Protein 2AKZ (pdb70)

Solvent-accessible surface area: 26850 Å² total; per-residue (Å²): 73,5,103,95,6,109,1,20,28,1,2,1,0,35,0,20,0,4,0,3,0,4,0,71,6,96,93,28,74,30,82,1,4,0,14,5,12,40,7,62,6,113,78,22,10,66,50,28,53,19,51,69,109,81,56,7,78,9,85,1,0,74,103,0,10,86,50,0,25,81,54,0,4,61,28,1,67,95,42,48,40,39,1,16,62,3,94,114,0,0,65,68,1,37,101,68,1,59,51,120,72,6,59,104,6,0,2,7,0,0,0,0,0,0,2,0,0,0,38,0,0,4,26,67,114,149,43,53,26,10,62,2,0,0,88,58,6,66,40,84,80,6,3,0,0,0,0,0,0,1,0,0,0,0,1,44,6,15,7,0,93,0,1,0,4,3,0,4,0,0,0,6,18,10,116,31,0,79,35,0,0,56,5,0,0,9,0,7,31,19,0,84,30,18,0,98,127,115,64,24,48,62,0,10,6,10,4,18,2,0,0,2,3,0,66,11,63,84,7,43,29,0,0,65,2,0,63,66,0,2,61,147,26,61,31,86,96,79,1,27,0,1,1,0,0,3,0,16,41,0,74,80,102,46,72,0,3,32,25,36,43,17,120,110,60,85,102,62,22,38,53,16,98,100,0,8,57,48,0,65,50,5,38,170,63,28,51,4,36,4,0,2,1,0,4,4,15,67,33,18,80,16,0,29,115,10,22,87,79,30,71,23,0,0,1,0,4,1,0,0,0,0,26,37,100,27,0,67,109,0,32,84,74,152,0,3,31,0,0,0,1,12,7,11,0,11,0,0,0,10,27,0,10,84,0,0,64,38,0,66,132,64,69,20,5,2,3,0,3,2,6,4,0,8,1,35,19,33,2,12,0,5,0,0,0,0,2,20,2,0,0,0,2,0,0,0,0,5,1,1,0,0,0,0,2,0,0,31,0,14,24,3,20,77,93,18,38,121,90,29,90,27,1,8,130,39,15,88,73,10,106,75,28,151,93,82,5,108,96,6,103,1,19,18,0,1,0,0,34,0,15,0,4,0,3,0,3,0,78,14,96,114,30,74,29,78,1,5,1,15,5,11,43,6,61,6,112,82,24,11,64,51,28,49,18,52,71,131,145,30,5,83,10,90,1,1,80,105,0,16,74,41,0,34,70,48,0,4,59,28,0,57,98,48,44,45,34,3,23,40,3,105,84,0,1,61,50,0,47,100,64,6,62,52,125,66,4,46,123,9,0,2,7,0,0,0,0,0,0,3,0,0,0,38,0,0,4,27,50,128,102,40,49,25,5,91,2,0,4,107,60,3,64,34,114,56,21,19,0,0,0,0,0,0,1,0,0,0,0,2,43,6,15,8,1,78,0,1,0,4,2,0,4,0,0,0,6,13,10,104,31,0,62,22,0,0,48,0,0,0,7,0,7,32,23,0,80,30,26,0,68,129,124,63,30,54,58,0,8,5,10,4,19,2,0,0,2,3,0,84,11,70,73,9,43,28,0,0,74,4,0,73,52,0,4,90,88,25,60,26,82,122,79,2,29,0,1,1,0,0,3,0,17,41,0,74,82,134,44,93,0,3,35,29,37,43,16,125,110,62,81,103,59,29,35,52,15,110,89,0,8,56,48,0,65,82,6,41,204,81,31,46,4,35,4,0,2,0,0,3,4,14,69,35,18,79,17,0,28,132,10,20,86,84,31,66,18,1,0,1,0,3,1,0,0,0,0,29,20,121,28,0,65,112,0,37,104,64,135,0,4,38,0,0,0,0,11,5,11,0,10,0,0,0,23,25,0,12,93,0,0,71,45,0,60,110,66,69,22,7,1,4,0,4,2,6,4,0,6,1,34,21,35,2,12,0,6,0,0,0,0,1,20,1,0,0,0,2,0,0,0,0,5,1,1,0,0,0,0,2,0,0,32,0,9,25,4,15,66,110,12,42,121,74,36,47,38,11,7,129,60,13,86,71,24,110,119

InterPro domains:
  IPR000941 Enolase [MF_00318] (1-417)
  IPR000941 Enolase [PIRSF001400] (1-428)
  IPR000941 Enolase [PR00148] (35-49)
  IPR000941 Enolase [PR00148] (107-123)
  IPR000941 Enolase [PR00148] (164-177)
  IPR000941 Enolase [PR00148] (317-328)
  IPR000941 Enolase [PR00148] (340-354)
  IPR000941 Enolase [PR00148] (369-386)
  IPR000941 Enolase [PTHR11902] (1-430)
  IPR000941 Enolase [SFLDF00002] (3-417)
  IPR000941 Enolase [TIGR01060] (3-428)
  IPR000941 Enolase [cd03313] (5-416)
  IPR020809 Enolase, conserved site [PS00164] (340-353)
  IPR020810 Enolase, C-terminal TIM barrel domain [PF00113] (143-430)
  IPR020810 Enolase, C-terminal TIM barrel domain [SM01192] (142-431)
  IPR020811 Enolase, N-terminal [PF03952] (3-134)
  IPR020811 Enolase, N-terminal [SM01193] (3-134)
  IPR029017 Enolase-like, N-terminal [G3DSA:3.30.390.10] (1-126)
  IPR029017 Enolase-like, N-terminal [SSF54826] (3-138)
  IPR036849 Enolase-like, C-terminal domain superfamily [G3DSA:3.20.20.120] (128-434)

Radius of gyration: 25.84 Å; Cα contacts (8 Å, |Δi|>4): 2253; chains: 2; bounding box: 74×64×71 Å

Organism: Homo sapiens (NCBI:txid9606)

Structure (mmCIF, N/CA/C/O backbone):
data_2AKZ
#
_entry.id   2AKZ
#
_cell.length_a   109.007
_cell.length_b   118.515
_cell.length_c   67.189
_cell.angle_alpha   90.00
_cell.angle_beta   90.00
_cell.angle_gamma   90.00
#
_symmetry.space_group_name_H-M   'P 21 21 2'
#
loop_
_entity.id
_entity.type
_entity.pdbx_description
1 polymer 'Gamma enolase'
2 non-polymer 'MAGNESIUM ION'
3 non-polymer 'PHOSPHATE ION'
4 non-polymer 'FLUORIDE ION'
5 non-polymer 2-AMINO-2-HYDROXYMETHYL-PROPANE-1,3-DIOL
6 water water
#
loop_
_atom_site.group_PDB
_atom_site.id
_atom_site.type_symbol
_atom_site.label_atom_id
_atom_site.label_alt_id
_atom_site.label_comp_id
_atom_site.label_asym_id
_atom_site.label_entity_id
_atom_site.label_seq_id
_atom_site.pdbx_PDB_ins_code
_atom_site.Cartn_x
_atom_site.Cartn_y
_atom_site.Cartn_z
_atom_site.occupancy
_atom_site.B_iso_or_equiv
_atom_site.auth_seq_id
_atom_site.auth_comp_id
_atom_site.auth_asym_id
_atom_site.auth_atom_id
_atom_site.pdbx_PDB_model_num
ATOM 1 N N . SER A 1 1 ? 65.638 76.639 21.487 1.00 37.25 1 SER A N 1
ATOM 2 C CA . SER A 1 1 ? 66.848 76.061 20.995 1.00 31.76 1 SER A CA 1
ATOM 3 C C . SER A 1 1 ? 67.357 76.766 19.735 1.00 24.48 1 SER A C 1
ATOM 4 O O . SER A 1 1 ? 66.774 77.620 19.090 1.00 25.53 1 SER A O 1
ATOM 7 N N . ILE A 1 2 ? 68.520 76.278 19.372 1.00 18.67 2 ILE A N 1
ATOM 8 C CA . ILE A 1 2 ? 69.186 76.798 18.201 1.00 14.72 2 ILE A CA 1
ATOM 9 C C . ILE A 1 2 ? 68.670 76.089 16.958 1.00 16.22 2 ILE A C 1
ATOM 10 O O . ILE A 1 2 ? 68.602 74.866 16.888 1.00 16.96 2 ILE A O 1
ATOM 15 N N . GLU A 1 3 ? 68.291 76.893 15.975 1.00 15.24 3 GLU A N 1
ATOM 16 C CA . GLU A 1 3 ? 67.735 76.331 14.769 1.00 15.09 3 GLU A CA 1
ATOM 17 C C . GLU A 1 3 ? 68.771 76.173 13.666 1.00 15.82 3 GLU A C 1
ATOM 18 O O . GLU A 1 3 ? 68.676 75.265 12.857 1.00 15.78 3 GLU A O 1
ATOM 24 N N . LYS A 1 4 ? 69.725 77.074 13.621 1.00 13.04 4 LYS A N 1
ATOM 25 C CA . LYS A 1 4 ? 70.732 77.084 12.583 1.00 14.06 4 LYS A CA 1
ATOM 26 C C . LYS A 1 4 ? 71.861 77.990 13.031 1.00 13.29 4 LYS A C 1
ATOM 27 O O . LYS A 1 4 ? 71.641 78.985 13.726 1.00 12.41 4 LYS A O 1
ATOM 32 N N . ILE A 1 5 ? 73.045 77.581 12.633 1.00 11.89 5 ILE A N 1
ATOM 33 C CA . ILE A 1 5 ? 74.212 78.443 12.836 1.00 13.05 5 ILE A CA 1
ATOM 34 C C . ILE A 1 5 ? 74.968 78.529 11.548 1.00 11.89 5 ILE A C 1
ATOM 35 O O . ILE A 1 5 ? 75.181 77.531 10.871 1.00 15.99 5 ILE A O 1
ATOM 40 N N . TRP A 1 6 ? 75.362 79.735 11.190 1.00 12.41 6 TRP A N 1
ATOM 41 C CA . TRP A 1 6 ? 76.130 79.831 9.966 1.00 12.08 6 TRP A CA 1
ATOM 42 C C . TRP A 1 6 ? 77.205 80.904 10.168 1.00 10.69 6 TRP A C 1
ATOM 43 O O . TRP A 1 6 ? 76.847 82.040 10.475 1.00 12.53 6 TRP A O 1
ATOM 54 N N . ALA A 1 7 ? 78.424 80.468 9.968 1.00 10.70 7 ALA A N 1
ATOM 55 C CA . ALA A 1 7 ? 79.569 81.338 10.108 1.00 10.33 7 ALA A CA 1
ATOM 56 C C . ALA A 1 7 ? 80.110 81.710 8.743 1.00 9.21 7 ALA A C 1
ATOM 57 O O . ALA A 1 7 ? 79.979 80.981 7.802 1.00 10.57 7 ALA A O 1
ATOM 59 N N . ARG A 1 8 ? 80.739 82.864 8.718 1.00 10.27 8 ARG A N 1
ATOM 60 C CA . ARG A 1 8 ? 81.371 83.346 7.512 1.00 10.44 8 ARG A CA 1
ATOM 61 C C . ARG A 1 8 ? 82.642 84.063 7.896 1.00 9.26 8 ARG A C 1
ATOM 62 O O . ARG A 1 8 ? 82.874 84.465 9.034 1.00 10.76 8 ARG A O 1
ATOM 70 N N . GLU A 1 9 ? 83.435 84.360 6.912 1.00 11.30 9 GLU A N 1
ATOM 71 C CA . GLU A 1 9 ? 84.593 85.218 6.984 1.00 10.05 9 GLU A CA 1
ATOM 72 C C . GLU A 1 9 ? 84.153 86.644 6.672 1.00 12.36 9 GLU A C 1
ATOM 73 O O . GLU A 1 9 ? 83.498 86.873 5.673 1.00 17.13 9 GLU A O 1
ATOM 79 N N . ILE A 1 10 ? 84.468 87.564 7.536 1.00 11.41 10 ILE A N 1
ATOM 80 C CA . ILE A 1 10 ? 84.315 88.999 7.292 1.00 10.73 10 ILE A CA 1
ATOM 81 C C . ILE A 1 10 ? 85.698 89.593 7.431 1.00 8.87 10 ILE A C 1
ATOM 82 O O . ILE A 1 10 ? 86.659 88.931 7.801 1.00 11.79 10 ILE A O 1
ATOM 88 N N . LEU A 1 11 ? 85.792 90.899 7.161 1.00 9.69 11 LEU A N 1
ATOM 89 C CA . LEU A 1 11 ? 87.060 91.557 7.406 1.00 7.89 11 LEU A CA 1
ATOM 90 C C . LEU A 1 11 ? 86.969 92.430 8.674 1.00 7.83 11 LEU A C 1
ATOM 91 O O . LEU A 1 11 ? 85.985 93.105 8.902 1.00 8.89 11 LEU A O 1
ATOM 96 N N . ASP A 1 12 ? 88.060 92.351 9.415 1.00 8.48 12 ASP A N 1
ATOM 97 C CA . ASP A 1 12 ? 88.246 93.172 10.627 1.00 9.18 12 ASP A CA 1
ATOM 98 C C . ASP A 1 12 ? 88.762 94.556 10.251 1.00 9.61 12 ASP A C 1
ATOM 99 O O . ASP A 1 12 ? 88.962 94.872 9.074 1.00 9.61 12 ASP A O 1
ATOM 104 N N . SER A 1 13 ? 89.000 95.326 11.286 1.00 8.72 13 SER A N 1
ATOM 105 C CA . SER A 1 13 ? 89.322 96.736 11.062 1.00 7.80 13 SER A CA 1
ATOM 106 C C . SER A 1 13 ? 90.680 96.987 10.437 1.00 8.25 13 SER A C 1
ATOM 107 O O . SER A 1 13 ? 90.971 98.138 10.123 1.00 10.02 13 SER A O 1
ATOM 110 N N . ARG A 1 14 ? 91.506 95.963 10.317 1.00 10.10 14 ARG A N 1
ATOM 111 C CA . ARG A 1 14 ? 92.796 96.090 9.671 1.00 12.82 14 ARG A CA 1
ATOM 112 C C . ARG A 1 14 ? 92.787 95.463 8.283 1.00 12.57 14 ARG A C 1
ATOM 113 O O . ARG A 1 14 ? 93.814 95.405 7.649 1.00 14.15 14 ARG A O 1
ATOM 121 N N . GLY A 1 15 ? 91.640 94.954 7.905 1.00 11.76 15 GLY A N 1
ATOM 122 C CA . GLY A 1 15 ? 91.545 94.297 6.624 1.00 11.67 15 GLY A CA 1
ATOM 123 C C . GLY A 1 15 ? 91.920 92.857 6.605 1.00 10.72 15 GLY A C 1
ATOM 124 O O . GLY A 1 15 ? 92.175 92.266 5.546 1.00 13.39 15 GLY A O 1
ATOM 125 N N . ASN A 1 16 ? 91.924 92.210 7.750 1.00 10.54 16 ASN A N 1
ATOM 126 C CA . ASN A 1 16 ? 92.213 90.789 7.854 1.00 10.28 16 ASN A CA 1
ATOM 127 C C . ASN A 1 16 ? 90.953 89.999 8.107 1.00 9.96 16 ASN A C 1
ATOM 128 O O . ASN A 1 16 ? 90.069 90.443 8.804 1.00 10.67 16 ASN A O 1
ATOM 133 N N . PRO A 1 17 ? 90.867 88.774 7.575 1.00 9.41 17 PRO A N 1
ATOM 134 C CA . PRO A 1 17 ? 89.681 87.972 7.835 1.00 10.46 17 PRO A CA 1
ATOM 135 C C . PRO A 1 17 ? 89.483 87.702 9.326 1.00 8.86 17 PRO A C 1
ATOM 136 O O . PRO A 1 17 ? 90.403 87.586 10.104 1.00 10.61 17 PRO A O 1
ATOM 140 N N . THR A 1 18 ? 88.220 87.593 9.661 1.00 9.37 18 THR A N 1
ATOM 141 C CA . THR A 1 18 ? 87.862 87.110 10.999 1.00 8.50 18 THR A CA 1
ATOM 142 C C . THR A 1 18 ? 86.516 86.412 10.870 1.00 8.58 18 THR A C 1
ATOM 143 O O . THR A 1 18 ? 85.916 86.425 9.822 1.00 10.11 18 THR A O 1
ATOM 147 N N . VAL A 1 19 ? 86.164 85.752 11.977 1.00 8.51 19 VAL A N 1
ATOM 148 C CA . VAL A 1 19 ? 84.967 84.967 12.055 1.00 9.59 19 VAL A CA 1
ATOM 149 C C . VAL A 1 19 ? 83.777 85.839 12.424 1.00 8.27 19 VAL A C 1
ATOM 150 O O . VAL A 1 19 ? 83.801 86.597 13.355 1.00 9.96 19 VAL A O 1
ATOM 154 N N . GLU A 1 20 ? 82.687 85.665 11.712 1.00 9.40 20 GLU A N 1
ATOM 155 C CA . GLU A 1 20 ? 81.365 86.142 12.090 1.00 9.90 20 GLU A CA 1
ATOM 156 C C . GLU A 1 20 ? 80.407 84.974 12.120 1.00 8.86 20 GLU A C 1
ATOM 157 O O . GLU A 1 20 ? 80.421 84.116 11.256 1.00 11.06 20 GLU A O 1
ATOM 163 N N . VAL A 1 21 ? 79.549 84.937 13.115 1.00 9.87 21 VAL A N 1
ATOM 164 C CA . VAL A 1 21 ? 78.591 83.876 13.261 1.00 10.25 21 VAL A CA 1
ATOM 165 C C . VAL A 1 21 ? 77.175 84.438 13.278 1.00 9.30 21 VAL A C 1
ATOM 166 O O . VAL A 1 21 ? 76.898 85.371 14.020 1.00 12.07 21 VAL A O 1
ATOM 170 N N . ASP A 1 22 ? 76.302 83.854 12.474 1.00 10.79 22 ASP A N 1
ATOM 171 C CA . ASP A 1 22 ? 74.888 84.048 12.498 1.00 11.27 22 ASP A CA 1
ATOM 172 C C . ASP A 1 22 ? 74.268 82.844 13.231 1.00 11.00 22 ASP A C 1
ATOM 173 O O . ASP A 1 22 ? 74.532 81.696 12.919 1.00 13.02 22 ASP A O 1
ATOM 178 N N . LEU A 1 23 ? 73.477 83.127 14.235 1.00 11.84 23 LEU A N 1
ATOM 179 C CA . LEU A 1 23 ? 72.810 82.075 14.964 1.00 12.11 23 LEU A CA 1
ATOM 180 C C . LEU A 1 23 ? 71.316 82.376 14.887 1.00 11.95 23 LEU A C 1
ATOM 181 O O . LEU A 1 23 ? 70.895 83.479 15.184 1.00 13.66 23 LEU A O 1
ATOM 186 N N . TYR A 1 24 ? 70.531 81.377 14.530 1.00 13.19 24 TYR A N 1
ATOM 187 C CA . TYR A 1 24 ? 69.121 81.547 14.407 1.00 14.01 24 TYR A CA 1
ATOM 188 C C . TYR A 1 24 ? 68.372 80.792 15.525 1.00 13.43 24 TYR A C 1
ATOM 189 O O . TYR A 1 24 ? 68.669 79.629 15.776 1.00 16.29 24 TYR A O 1
ATOM 198 N N . THR A 1 25 ? 67.432 81.503 16.122 1.00 14.54 25 THR A N 1
ATOM 199 C CA . THR A 1 25 ? 66.436 80.898 16.952 1.00 16.37 25 THR A CA 1
ATOM 200 C C . THR A 1 25 ? 65.074 81.386 16.473 1.00 17.11 25 THR A C 1
ATOM 201 O O . THR A 1 25 ? 64.879 82.137 15.513 1.00 19.55 25 THR A O 1
ATOM 205 N N . ALA A 1 26 ? 64.071 80.896 17.189 1.00 19.53 26 ALA A N 1
ATOM 206 C CA . ALA A 1 26 ? 62.750 81.383 16.784 1.00 22.15 26 ALA A CA 1
ATOM 207 C C . ALA A 1 26 ? 62.590 82.881 16.942 1.00 24.87 26 ALA A C 1
ATOM 208 O O . ALA A 1 26 ? 61.659 83.409 16.340 1.00 29.55 26 ALA A O 1
ATOM 210 N N . LYS A 1 27 ? 63.424 83.555 17.715 1.00 20.25 27 LYS A N 1
ATOM 211 C CA . LYS A 1 27 ? 63.383 85.000 17.909 1.00 22.67 27 LYS A CA 1
ATOM 212 C C . LYS A 1 27 ? 64.088 85.789 16.831 1.00 23.70 27 LYS A C 1
ATOM 213 O O . LYS A 1 27 ? 63.994 87.011 16.728 1.00 30.54 27 LYS A O 1
ATOM 219 N N . GLY A 1 28 ? 64.836 85.074 16.012 1.00 21.24 28 GLY A N 1
ATOM 220 C CA . GLY A 1 28 ? 65.492 85.671 14.873 1.00 21.45 28 GLY A CA 1
ATOM 221 C C . GLY A 1 28 ? 66.938 85.281 14.709 1.00 15.69 28 GLY A C 1
ATOM 222 O O . GLY A 1 28 ? 67.398 84.242 15.117 1.00 17.65 28 GLY A O 1
ATOM 223 N N . LEU A 1 29 ? 67.611 86.187 14.055 1.00 16.49 29 LEU A N 1
ATOM 224 C CA . LEU A 1 29 ? 69.015 86.105 13.733 1.00 13.82 29 LEU A CA 1
ATOM 225 C C . LEU A 1 29 ? 69.856 86.957 14.694 1.00 14.09 29 LEU A C 1
ATOM 226 O O . LEU A 1 29 ? 69.595 88.145 14.844 1.00 19.48 29 LEU A O 1
ATOM 231 N N . PHE A 1 30 ? 70.868 86.254 15.223 1.00 13.39 30 PHE A N 1
ATOM 232 C CA . PHE A 1 30 ? 71.803 86.900 16.146 1.00 11.97 30 PHE A CA 1
ATOM 233 C C . PHE A 1 30 ? 73.198 86.768 15.568 1.00 12.15 30 PHE A C 1
ATOM 234 O O . PHE A 1 30 ? 73.616 85.702 15.191 1.00 18.45 30 PHE A O 1
ATOM 242 N N . ARG A 1 31 ? 73.917 87.855 15.483 1.00 10.88 31 ARG A N 1
ATOM 243 C CA . ARG A 1 31 ? 75.176 87.903 14.779 1.00 9.70 31 ARG A CA 1
ATOM 244 C C . ARG A 1 31 ? 76.259 88.467 15.677 1.00 9.67 31 ARG A C 1
ATOM 245 O O . ARG A 1 31 ? 76.123 89.456 16.361 1.00 12.73 31 ARG A O 1
ATOM 253 N N . ALA A 1 32 ? 77.417 87.797 15.576 1.00 10.86 32 ALA A N 1
ATOM 254 C CA . ALA A 1 32 ? 78.568 88.253 16.357 1.00 10.83 32 ALA A CA 1
ATOM 255 C C . ALA A 1 32 ? 79.865 88.047 15.590 1.00 10.76 32 ALA A C 1
ATOM 256 O O . ALA A 1 32 ? 79.884 87.176 14.716 1.00 11.27 32 ALA A O 1
ATOM 258 N N . ALA A 1 33 ? 80.894 88.817 15.900 1.00 10.59 33 ALA A N 1
ATOM 259 C CA . ALA A 1 33 ? 82.135 88.672 15.166 1.00 10.43 33 ALA A CA 1
ATOM 260 C C . ALA A 1 33 ? 83.246 88.696 16.196 1.00 9.71 33 ALA A C 1
ATOM 261 O O . ALA A 1 33 ? 83.098 89.202 17.303 1.00 12.68 33 ALA A O 1
ATOM 263 N N . VAL A 1 34 ? 84.363 88.128 15.813 1.00 10.74 34 VAL A N 1
ATOM 264 C CA . VAL A 1 34 ? 85.479 87.890 16.712 1.00 10.15 34 VAL A CA 1
ATOM 265 C C . VAL A 1 34 ? 86.611 88.827 16.388 1.00 8.56 34 VAL A C 1
ATOM 266 O O . VAL A 1 34 ? 86.986 88.992 15.225 1.00 10.93 34 VAL A O 1
ATOM 270 N N . PRO A 1 35 ? 87.167 89.484 17.393 1.00 10.08 35 PRO A N 1
ATOM 271 C CA . PRO A 1 35 ? 88.284 90.368 17.134 1.00 10.73 35 PRO A CA 1
ATOM 272 C C . PRO A 1 35 ? 89.596 89.600 17.091 1.00 10.67 35 PRO A C 1
ATOM 273 O O . PRO A 1 35 ? 89.617 88.392 17.313 1.00 12.02 35 PRO A O 1
ATOM 277 N N . SER A 1 36 ? 90.639 90.352 16.778 1.00 10.05 36 SER A N 1
ATOM 278 C CA . SER A 1 36 ? 91.937 89.754 16.622 1.00 10.32 36 SER A CA 1
ATOM 279 C C . SER A 1 36 ? 93.030 90.695 17.071 1.00 10.04 36 SER A C 1
ATOM 280 O O . SER A 1 36 ? 93.026 91.841 16.644 1.00 12.01 36 SER A O 1
ATOM 283 N N . GLY A 1 37 ? 93.943 90.224 17.900 1.00 10.46 37 GLY A N 1
ATOM 284 C CA . GLY A 1 37 ? 95.052 91.038 18.335 1.00 11.40 37 GLY A CA 1
ATOM 285 C C . GLY A 1 37 ? 96.215 91.108 17.398 1.00 10.53 37 GLY A C 1
ATOM 286 O O . GLY A 1 37 ? 96.386 90.265 16.526 1.00 13.45 37 GLY A O 1
ATOM 287 N N . ALA A 1 38 ? 97.038 92.126 17.616 1.00 11.76 38 ALA A N 1
ATOM 288 C CA . ALA A 1 38 ? 98.313 92.260 16.946 1.00 11.39 38 ALA A CA 1
ATOM 289 C C . ALA A 1 38 ? 99.399 91.827 17.906 1.00 11.54 38 ALA A C 1
ATOM 290 O O . ALA A 1 38 ? 100.180 90.911 17.627 1.00 16.67 38 ALA A O 1
ATOM 292 N N . SER A 1 39 ? 99.434 92.479 19.059 1.00 12.58 39 SER A N 1
ATOM 293 C CA . SER A 1 39 ? 100.431 92.117 20.064 1.00 11.23 39 SER A CA 1
ATOM 294 C C . SER A 1 39 ? 99.807 91.045 20.905 1.00 9.29 39 SER A C 1
ATOM 295 O O . SER A 1 39 ? 99.232 91.292 21.958 1.00 10.53 39 SER A O 1
ATOM 298 N N . THR A 1 40 ? 99.864 89.819 20.413 1.00 10.46 40 THR A N 1
ATOM 299 C CA . THR A 1 40 ? 99.198 88.713 21.062 1.00 11.02 40 THR A CA 1
ATOM 300 C C . THR A 1 40 ? 100.195 87.944 21.940 1.00 13.40 40 THR A C 1
ATOM 301 O O . THR A 1 40 ? 101.256 87.505 21.516 1.00 14.73 40 THR A O 1
ATOM 305 N N . GLY A 1 41 ? 99.766 87.770 23.175 1.00 11.81 41 GLY A N 1
ATOM 306 C CA . GLY A 1 41 ? 100.575 87.064 24.113 1.00 11.74 41 GLY A CA 1
ATOM 307 C C . GLY A 1 41 ? 100.734 85.612 23.764 1.00 11.91 41 GLY A C 1
ATOM 308 O O . GLY A 1 41 ? 99.863 85.004 23.173 1.00 13.18 41 GLY A O 1
ATOM 309 N N . ILE A 1 42 ? 101.881 85.034 24.097 1.00 11.85 42 ILE A N 1
ATOM 310 C CA . ILE A 1 42 ? 102.105 83.616 23.781 1.00 12.85 42 ILE A CA 1
ATOM 311 C C . ILE A 1 42 ? 101.134 82.680 24.484 1.00 12.08 42 ILE A C 1
ATOM 312 O O . ILE A 1 42 ? 100.994 81.565 24.007 1.00 15.65 42 ILE A O 1
ATOM 317 N N . TYR A 1 43 ? 100.502 83.121 25.556 1.00 12.89 43 TYR A N 1
ATOM 318 C CA . TYR A 1 43 ? 99.589 82.229 26.254 1.00 13.48 43 TYR A CA 1
ATOM 319 C C . TYR A 1 43 ? 98.136 82.416 25.830 1.00 11.32 43 TYR A C 1
ATOM 320 O O . TYR A 1 43 ? 97.252 81.752 26.407 1.00 13.76 43 TYR A O 1
ATOM 329 N N . GLU A 1 44 ? 97.884 83.274 24.832 1.00 11.12 44 GLU A N 1
ATOM 330 C CA . GLU A 1 44 ? 96.505 83.400 24.373 1.00 10.89 44 GLU A CA 1
ATOM 331 C C . GLU A 1 44 ? 96.003 82.098 23.756 1.00 10.19 44 GLU A C 1
ATOM 332 O O . GLU A 1 44 ? 96.761 81.326 23.145 1.00 13.29 44 GLU A O 1
ATOM 338 N N . ALA A 1 45 ? 94.710 81.859 23.872 1.00 11.36 45 ALA A N 1
ATOM 339 C CA . ALA A 1 45 ? 94.124 80.729 23.194 1.00 10.19 45 ALA A CA 1
ATOM 340 C C . ALA A 1 45 ? 94.385 80.849 21.710 1.00 12.43 45 ALA A C 1
ATOM 341 O O . ALA A 1 45 ? 94.529 81.931 21.161 1.00 15.30 45 ALA A O 1
ATOM 343 N N . LEU A 1 46 ? 94.396 79.709 21.023 1.00 12.79 46 LEU A N 1
ATOM 344 C CA . LEU A 1 46 ? 94.760 79.722 19.616 1.00 13.68 46 LEU A CA 1
ATOM 345 C C . LEU A 1 46 ? 93.772 80.424 18.708 1.00 12.97 46 LEU A C 1
ATOM 346 O O . LEU A 1 46 ? 92.587 80.108 18.654 1.00 16.32 46 LEU A O 1
ATOM 351 N N . GLU A 1 47 ? 94.279 81.398 17.964 1.00 13.23 47 GLU A N 1
ATOM 352 C CA . GLU A 1 47 ? 93.540 82.011 16.870 1.00 11.12 47 GLU A CA 1
ATOM 353 C C . GLU A 1 47 ? 93.883 81.200 15.628 1.00 12.83 47 GLU A C 1
ATOM 354 O O . GLU A 1 47 ? 94.997 81.235 15.177 1.00 13.89 47 GLU A O 1
ATOM 360 N N . LEU A 1 48 ? 92.912 80.453 15.155 1.00 11.41 48 LEU A N 1
ATOM 361 C CA . LEU A 1 48 ? 93.158 79.566 14.033 1.00 11.98 48 LEU A CA 1
ATOM 362 C C . LEU A 1 48 ? 93.049 80.350 12.738 1.00 12.84 48 LEU A C 1
ATOM 363 O O . LEU A 1 48 ? 91.976 80.828 12.416 1.00 12.51 48 LEU A O 1
ATOM 368 N N . ARG A 1 49 ? 94.162 80.362 12.034 1.00 12.31 49 ARG A N 1
ATOM 369 C CA . ARG A 1 49 ? 94.219 80.915 10.709 1.00 13.54 49 ARG A CA 1
ATOM 370 C C . ARG A 1 49 ? 94.562 79.799 9.739 1.00 14.36 49 ARG A C 1
ATOM 371 O O . ARG A 1 49 ? 95.118 78.791 10.111 1.00 15.86 49 ARG A O 1
ATOM 379 N N . ASP A 1 50 ? 94.289 80.025 8.470 1.00 13.96 50 ASP A N 1
ATOM 380 C CA . ASP A 1 50 ? 94.371 78.959 7.487 1.00 13.85 50 ASP A CA 1
ATOM 381 C C . ASP A 1 50 ? 95.793 78.715 7.021 1.00 15.72 50 ASP A C 1
ATOM 382 O O . ASP A 1 50 ? 96.068 77.562 6.654 1.00 17.71 50 ASP A O 1
ATOM 387 N N . GLY A 1 51 ? 96.603 79.755 7.020 1.00 17.21 51 GLY A N 1
ATOM 388 C CA . GLY A 1 51 ? 97.998 79.616 6.610 1.00 18.44 51 GLY A CA 1
ATOM 389 C C . GLY A 1 51 ? 98.152 79.390 5.111 1.00 18.67 51 GLY A C 1
ATOM 390 O O . GLY A 1 51 ? 99.212 78.923 4.641 1.00 26.73 51 GLY A O 1
ATOM 391 N N . ASP A 1 52 ? 97.094 79.715 4.355 1.00 19.40 52 ASP A N 1
ATOM 392 C CA . ASP A 1 52 ? 97.217 79.612 2.890 1.00 21.83 52 ASP A CA 1
ATOM 393 C C . ASP A 1 52 ? 97.875 80.896 2.437 1.00 22.14 52 ASP A C 1
ATOM 394 O O . ASP A 1 52 ? 97.235 81.930 2.382 1.00 21.06 52 ASP A O 1
ATOM 399 N N . LYS A 1 53 ? 99.182 80.792 2.144 1.00 26.58 53 LYS A N 1
ATOM 400 C CA . LYS A 1 53 ? 99.967 82.019 2.004 1.00 30.94 53 LYS A CA 1
ATOM 401 C C . LYS A 1 53 ? 99.507 82.866 0.839 1.00 31.02 53 LYS A C 1
ATOM 402 O O . LYS A 1 53 ? 99.732 84.088 0.737 1.00 35.00 53 LYS A O 1
ATOM 405 N N . GLN A 1 54 ? 98.826 82.197 -0.078 1.00 27.36 54 GLN A N 1
ATOM 406 C CA . GLN A 1 54 ? 98.357 82.923 -1.228 1.00 29.59 54 GLN A CA 1
ATOM 407 C C . GLN A 1 54 ? 97.011 83.585 -1.002 1.00 29.43 54 GLN A C 1
ATOM 408 O O . GLN A 1 54 ? 96.635 84.428 -1.820 1.00 44.19 54 GLN A O 1
ATOM 410 N N . ARG A 1 55 ? 96.270 83.238 0.034 1.00 22.74 55 ARG A N 1
ATOM 411 C CA . ARG A 1 55 ? 94.975 83.834 0.278 1.00 19.02 55 ARG A CA 1
ATOM 412 C C . ARG A 1 55 ? 95.029 84.667 1.532 1.00 15.57 55 ARG A C 1
ATOM 413 O O . ARG A 1 55 ? 95.288 84.158 2.622 1.00 14.22 55 ARG A O 1
ATOM 421 N N . TYR A 1 56 ? 94.807 85.950 1.406 1.00 15.98 56 TYR A N 1
ATOM 422 C CA . TYR A 1 56 ? 94.831 86.855 2.549 1.00 16.15 56 TYR A CA 1
ATOM 423 C C . TYR A 1 56 ? 96.138 86.719 3.319 1.00 17.06 56 TYR A C 1
ATOM 424 O O . TYR A 1 56 ? 96.190 86.861 4.520 1.00 17.87 56 TYR A O 1
ATOM 433 N N . LEU A 1 57 ? 97.212 86.427 2.588 1.00 18.87 57 LEU A N 1
ATOM 434 C CA . LEU A 1 57 ? 98.586 86.389 3.087 1.00 23.91 57 LEU A CA 1
ATOM 435 C C . LEU A 1 57 ? 98.595 85.388 4.250 1.00 22.31 57 LEU A C 1
ATOM 436 O O . LEU A 1 57 ? 99.281 85.610 5.243 1.00 27.62 57 LEU A O 1
ATOM 441 N N . GLY A 1 58 ? 97.835 84.299 4.118 1.00 19.01 58 GLY A N 1
ATOM 442 C CA . GLY A 1 58 ? 97.764 83.193 5.067 1.00 18.53 58 GLY A CA 1
ATOM 443 C C . GLY A 1 58 ? 96.822 83.429 6.241 1.00 15.36 58 GLY A C 1
ATOM 444 O O . GLY A 1 58 ? 96.809 82.622 7.184 1.00 16.58 58 GLY A O 1
ATOM 445 N N . LYS A 1 59 ? 96.057 84.525 6.208 1.00 14.47 59 LYS A N 1
ATOM 446 C CA . LYS A 1 59 ? 95.233 84.942 7.323 1.00 12.82 59 LYS A CA 1
ATOM 447 C C . LYS A 1 59 ? 93.768 84.589 7.184 1.00 13.55 59 LYS A C 1
ATOM 448 O O . LYS A 1 59 ? 92.936 85.054 7.986 1.00 12.15 59 LYS A O 1
ATOM 454 N N . GLY A 1 60 ? 93.430 83.731 6.226 1.00 11.29 60 GLY A N 1
ATOM 455 C CA . GLY A 1 60 ? 92.024 83.335 6.161 1.00 11.99 60 GLY A CA 1
ATOM 456 C C . GLY A 1 60 ? 91.596 82.610 7.428 1.00 9.28 60 GLY A C 1
ATOM 457 O O . GLY A 1 60 ? 92.387 82.076 8.201 1.00 11.34 60 GLY A O 1
ATOM 458 N N . VAL A 1 61 ? 90.266 82.592 7.607 1.00 9.18 61 VAL A N 1
ATOM 459 C CA . VAL A 1 61 ? 89.746 81.809 8.720 1.00 9.94 61 VAL A CA 1
ATOM 460 C C . VAL A 1 61 ? 88.673 80.827 8.271 1.00 9.77 61 VAL A C 1
ATOM 461 O O . VAL A 1 61 ? 87.740 80.490 8.971 1.00 11.47 61 VAL A O 1
ATOM 465 N N . LEU A 1 62 ? 88.869 80.309 7.059 1.00 10.85 62 LEU A N 1
ATOM 466 C CA . LEU A 1 62 ? 87.940 79.310 6.567 1.00 11.31 62 LEU A CA 1
ATOM 467 C C . LEU A 1 62 ? 87.896 78.036 7.405 1.00 10.45 62 LEU A C 1
ATOM 468 O O . LEU A 1 62 ? 86.873 77.368 7.494 1.00 12.51 62 LEU A O 1
ATOM 473 N N . LYS A 1 63 ? 89.042 77.665 7.980 1.00 11.30 63 LYS A N 1
ATOM 474 C CA . LYS A 1 63 ? 89.072 76.443 8.794 1.00 11.36 63 LYS A CA 1
ATOM 475 C C . LYS A 1 63 ? 88.201 76.650 10.015 1.00 11.37 63 LYS A C 1
ATOM 476 O O . LYS A 1 63 ? 87.393 75.797 10.371 1.00 11.04 63 LYS A O 1
ATOM 482 N N . ALA A 1 64 ? 88.311 77.821 10.656 1.00 11.05 64 ALA A N 1
ATOM 483 C CA . ALA A 1 64 ? 87.476 78.108 11.810 1.00 11.00 64 ALA A CA 1
ATOM 484 C C . ALA A 1 64 ? 86.007 78.134 11.439 1.00 10.71 64 ALA A C 1
ATOM 485 O O . ALA A 1 64 ? 85.148 77.597 12.119 1.00 11.75 64 ALA A O 1
ATOM 487 N N . VAL A 1 65 ? 85.758 78.779 10.311 1.00 10.91 65 VAL A N 1
ATOM 488 C CA . VAL A 1 65 ? 84.399 78.847 9.851 1.00 10.81 65 VAL A CA 1
ATOM 489 C C . VAL A 1 65 ? 83.826 77.463 9.596 1.00 10.76 65 VAL A C 1
ATOM 490 O O . VAL A 1 65 ? 82.696 77.183 9.986 1.00 11.48 65 VAL A O 1
ATOM 494 N N . ASP A 1 66 ? 84.601 76.592 8.967 1.00 10.30 66 ASP A N 1
ATOM 495 C CA . ASP A 1 66 ? 84.136 75.248 8.700 1.00 11.68 66 ASP A CA 1
ATOM 496 C C . ASP A 1 66 ? 83.926 74.480 9.991 1.00 11.08 66 ASP A C 1
ATOM 497 O O . ASP A 1 66 ? 82.948 73.717 10.139 1.00 12.56 66 ASP A O 1
ATOM 502 N N . HIS A 1 67 ? 84.793 74.644 10.974 1.00 10.69 67 HIS A N 1
ATOM 503 C CA . HIS A 1 67 ? 84.545 73.960 12.238 1.00 11.05 67 HIS A CA 1
ATOM 504 C C . HIS A 1 67 ? 83.207 74.379 12.841 1.00 9.90 67 HIS A C 1
ATOM 505 O O . HIS A 1 67 ? 82.461 73.566 13.383 1.00 10.32 67 HIS A O 1
ATOM 512 N N . ILE A 1 68 ? 82.964 75.692 12.730 1.00 9.40 68 ILE A N 1
ATOM 513 C CA . ILE A 1 68 ? 81.671 76.113 13.253 1.00 9.67 68 ILE A CA 1
ATOM 514 C C . ILE A 1 68 ? 80.537 75.523 12.460 1.00 10.49 68 ILE A C 1
ATOM 515 O O . ILE A 1 68 ? 79.589 74.943 13.014 1.00 11.80 68 ILE A O 1
ATOM 520 N N . ASN A 1 69 ? 80.570 75.644 11.148 1.00 9.59 69 ASN A N 1
ATOM 521 C CA . ASN A 1 69 ? 79.389 75.311 10.348 1.00 9.96 69 ASN A CA 1
ATOM 522 C C . ASN A 1 69 ? 79.099 73.819 10.327 1.00 10.60 69 ASN A C 1
ATOM 523 O O . ASN A 1 69 ? 77.931 73.448 10.324 1.00 14.07 69 ASN A O 1
ATOM 528 N N . SER A 1 70 ? 80.132 72.995 10.307 1.00 12.46 70 SER A N 1
ATOM 529 C CA . SER A 1 70 ? 79.962 71.566 10.136 1.00 14.43 70 SER A CA 1
ATOM 530 C C . SER A 1 70 ? 80.078 70.780 11.435 1.00 10.60 70 SER A C 1
ATOM 531 O O . SER A 1 70 ? 79.605 69.639 11.434 1.00 11.91 70 SER A O 1
ATOM 534 N N . THR A 1 71 ? 80.707 71.306 12.463 1.00 11.08 71 THR A N 1
ATOM 535 C CA . THR A 1 71 ? 80.943 70.473 13.654 1.00 10.02 71 THR A CA 1
ATOM 536 C C . THR A 1 71 ? 80.303 71.114 14.871 1.00 10.82 71 THR A C 1
ATOM 537 O O . THR A 1 71 ? 79.544 70.463 15.573 1.00 11.65 71 THR A O 1
ATOM 541 N N . ILE A 1 72 ? 80.576 72.371 15.140 1.00 10.37 72 ILE A N 1
ATOM 542 C CA . ILE A 1 72 ? 79.970 72.970 16.313 1.00 11.60 72 ILE A CA 1
ATOM 543 C C . ILE A 1 72 ? 78.461 73.150 16.167 1.00 11.95 72 ILE A C 1
ATOM 544 O O . ILE A 1 72 ? 77.685 72.856 17.060 1.00 13.52 72 ILE A O 1
ATOM 549 N N . ALA A 1 73 ? 78.016 73.658 15.017 1.00 11.49 73 ALA A N 1
ATOM 550 C CA . ALA A 1 73 ? 76.600 73.903 14.806 1.00 12.81 73 ALA A CA 1
ATOM 551 C C . ALA A 1 73 ? 75.743 72.669 15.081 1.00 11.65 73 ALA A C 1
ATOM 552 O O . ALA A 1 73 ? 74.803 72.764 15.867 1.00 13.23 73 ALA A O 1
ATOM 554 N N . PRO A 1 74 ? 75.994 71.528 14.443 1.00 11.16 74 PRO A N 1
ATOM 555 C CA . PRO A 1 74 ? 75.091 70.381 14.718 1.00 11.32 74 PRO A CA 1
ATOM 556 C C . PRO A 1 74 ? 75.196 69.967 16.164 1.00 11.91 74 PRO A C 1
ATOM 557 O O . PRO A 1 74 ? 74.199 69.510 16.697 1.00 13.65 74 PRO A O 1
ATOM 561 N N . ALA A 1 75 ? 76.370 70.118 16.773 1.00 11.95 75 ALA A N 1
ATOM 562 C CA . ALA A 1 75 ? 76.524 69.729 18.158 1.00 12.97 75 ALA A CA 1
ATOM 563 C C . ALA A 1 75 ? 75.607 70.560 19.049 1.00 13.62 75 ALA A C 1
ATOM 564 O O . ALA A 1 75 ? 74.970 70.075 19.972 1.00 16.01 75 ALA A O 1
ATOM 566 N N . LEU A 1 76 ? 75.548 71.850 18.769 1.00 12.52 76 LEU A N 1
ATOM 567 C CA . LEU A 1 76 ? 74.708 72.703 19.626 1.00 12.43 76 LEU A CA 1
ATOM 568 C C . LEU A 1 76 ? 73.242 72.522 19.308 1.00 12.93 76 LEU A C 1
ATOM 569 O O . LEU A 1 76 ? 72.371 72.601 20.174 1.00 16.69 76 LEU A O 1
ATOM 574 N N . ILE A 1 77 ? 72.983 72.296 18.012 1.00 13.29 77 ILE A N 1
ATOM 575 C CA . ILE A 1 77 ? 71.580 72.046 17.664 1.00 13.90 77 ILE A CA 1
ATOM 576 C C . ILE A 1 77 ? 71.078 70.754 18.307 1.00 13.37 77 ILE A C 1
ATOM 577 O O . ILE A 1 77 ? 69.963 70.637 18.806 1.00 18.04 77 ILE A O 1
ATOM 582 N N . SER A 1 78 ? 71.951 69.757 18.261 1.00 13.64 78 SER A N 1
ATOM 583 C CA . SER A 1 78 ? 71.647 68.455 18.805 1.00 14.99 78 SER A CA 1
ATOM 584 C C . SER A 1 78 ? 71.421 68.514 20.294 1.00 16.52 78 SER A C 1
ATOM 585 O O . SER A 1 78 ? 70.671 67.740 20.863 1.00 23.06 78 SER A O 1
ATOM 588 N N . SER A 1 79 ? 72.095 69.445 20.963 1.00 15.56 79 SER A N 1
ATOM 589 C CA . SER A 1 79 ? 72.007 69.502 22.395 1.00 17.31 79 SER A CA 1
ATOM 590 C C . SER A 1 79 ? 70.601 69.856 22.875 1.00 16.72 79 SER A C 1
ATOM 591 O O . SER A 1 79 ? 70.266 69.494 23.998 1.00 22.80 79 SER A O 1
ATOM 594 N N . GLY A 1 80 ? 69.884 70.567 22.029 1.00 20.26 80 GLY A N 1
ATOM 595 C CA . GLY A 1 80 ? 68.554 71.114 22.251 1.00 20.37 80 GLY A CA 1
ATOM 596 C C . GLY A 1 80 ? 68.556 72.120 23.375 1.00 19.97 80 GLY A C 1
ATOM 597 O O . GLY A 1 80 ? 67.480 72.506 23.840 1.00 25.86 80 GLY A O 1
ATOM 598 N N . LEU A 1 81 ? 69.703 72.533 23.878 1.00 18.90 81 LEU A N 1
ATOM 599 C CA . LEU A 1 81 ? 69.766 73.504 24.958 1.00 20.05 81 LEU A CA 1
ATOM 600 C C . LEU A 1 81 ? 69.237 74.849 24.494 1.00 18.26 81 LEU A C 1
ATOM 601 O O . LEU A 1 81 ? 69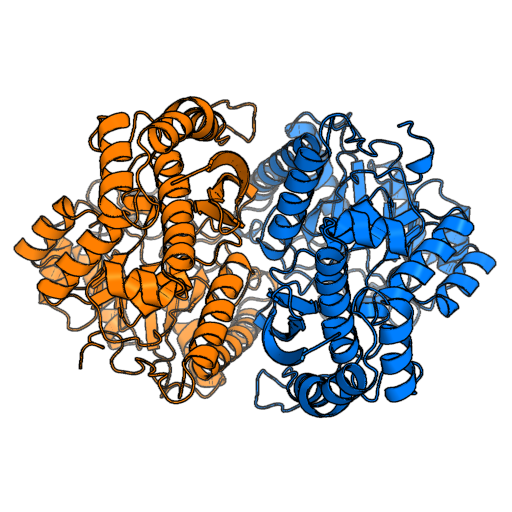.512 75.274 23.388 1.00 18.41 81 LEU A O 1
ATOM 606 N N . SER A 1 82 ? 68.527 75.550 25.361 1.00 18.24 82 SER A N 1
ATOM 607 C CA . SER A 1 82 ? 68.139 76.913 25.077 1.00 18.01 82 SER A CA 1
ATOM 608 C C . SER A 1 82 ? 69.380 77.786 25.027 1.00 18.34 82 SER A C 1
ATOM 609 O O . SER A 1 82 ? 70.326 77.563 25.773 1.00 15.79 82 SER A O 1
ATOM 612 N N . VAL A 1 83 ? 69.377 78.802 24.183 1.00 15.22 83 VAL A N 1
ATOM 613 C CA . VAL A 1 83 ? 70.457 79.768 24.098 1.00 13.85 83 VAL A CA 1
ATOM 614 C C . VAL A 1 83 ? 70.693 80.550 25.398 1.00 13.25 83 VAL A C 1
ATOM 615 O O . VAL A 1 83 ? 71.705 81.194 25.543 1.00 17.78 83 VAL A O 1
ATOM 619 N N . VAL A 1 84 ? 69.746 80.470 26.349 1.00 15.27 84 VAL A N 1
ATOM 620 C CA . VAL A 1 84 ? 69.997 81.164 27.598 1.00 15.55 84 VAL A CA 1
ATOM 621 C C . VAL A 1 84 ? 71.041 80.421 28.426 1.00 16.23 84 VAL A C 1
ATOM 622 O O . VAL A 1 84 ? 71.590 81.022 29.330 1.00 17.47 84 VAL A O 1
ATOM 626 N N . GLU A 1 85 ? 71.247 79.157 28.057 1.00 15.72 85 GLU A N 1
ATOM 627 C CA . GLU A 1 85 ? 72.173 78.329 28.808 1.00 16.03 85 GLU A CA 1
ATOM 628 C C . GLU A 1 85 ? 73.596 78.531 28.336 1.00 15.81 85 GLU A C 1
ATOM 629 O O . GLU A 1 85 ? 74.261 77.642 27.780 1.00 16.37 85 GLU A O 1
ATOM 635 N N . GLN A 1 86 ? 74.111 79.738 28.537 1.00 14.69 86 GLN A N 1
ATOM 636 C CA . GLN A 1 86 ? 75.422 80.084 28.061 1.00 14.10 86 GLN A CA 1
ATOM 637 C C . GLN A 1 86 ? 76.503 79.128 28.518 1.00 15.92 86 GLN A C 1
ATOM 638 O O . GLN A 1 86 ? 77.357 78.673 27.770 1.00 15.93 86 GLN A O 1
ATOM 644 N N . GLU A 1 87 ? 76.496 78.822 29.830 1.00 15.97 87 GLU A N 1
ATOM 645 C CA . GLU A 1 87 ? 77.567 77.996 30.355 1.00 15.32 87 GLU A CA 1
ATOM 646 C C . GLU A 1 87 ? 77.488 76.588 29.805 1.00 15.32 87 GLU A C 1
ATOM 647 O O . GLU A 1 87 ? 78.513 76.035 29.458 1.00 14.65 87 GLU A O 1
ATOM 653 N N . LYS A 1 88 ? 76.292 76.017 29.725 1.00 14.32 88 LYS A N 1
ATOM 654 C CA . LYS A 1 88 ? 76.150 74.658 29.204 1.00 14.58 88 LYS A CA 1
ATOM 655 C C . LYS A 1 88 ? 76.620 74.567 27.752 1.00 14.08 88 LYS A C 1
ATOM 656 O O . LYS A 1 88 ? 77.253 73.651 27.294 1.00 15.32 88 LYS A O 1
ATOM 662 N N . LEU A 1 89 ? 76.236 75.593 26.991 1.00 15.16 89 LEU A N 1
ATOM 663 C CA . LEU A 1 89 ? 76.569 75.603 25.594 1.00 14.97 89 LEU A CA 1
ATOM 664 C C . LEU A 1 89 ? 78.060 75.855 25.429 1.00 14.91 89 LEU A C 1
ATOM 665 O O . LEU A 1 89 ? 78.734 75.222 24.580 1.00 16.08 89 LEU A O 1
ATOM 670 N N . ASP A 1 90 ? 78.626 76.779 26.207 1.00 15.34 90 ASP A N 1
ATOM 671 C CA . ASP A 1 90 ? 80.078 76.985 26.058 1.00 13.54 90 ASP A CA 1
ATOM 672 C C . ASP A 1 90 ? 80.842 75.725 26.456 1.00 13.26 90 ASP A C 1
ATOM 673 O O . ASP A 1 90 ? 81.813 75.321 25.833 1.00 14.28 90 ASP A O 1
ATOM 678 N N . ASN A 1 91 ? 80.377 75.130 27.557 1.00 14.13 91 ASN A N 1
ATOM 679 C CA . ASN A 1 91 ? 81.047 73.901 27.999 1.00 14.41 91 ASN A CA 1
ATOM 680 C C . ASN A 1 91 ? 80.981 72.815 26.936 1.00 15.55 91 ASN A C 1
ATOM 681 O O . ASN A 1 91 ? 81.933 72.050 26.744 1.00 16.83 91 ASN A O 1
ATOM 686 N N . LEU A 1 92 ? 79.850 72.674 26.280 1.00 16.69 92 LEU A N 1
ATOM 687 C CA . LEU A 1 92 ? 79.771 71.687 25.198 1.00 15.19 92 LEU A CA 1
ATOM 688 C C . LEU A 1 92 ? 80.838 71.941 24.146 1.00 14.52 92 LEU A C 1
ATOM 689 O O . LEU A 1 92 ? 81.521 71.052 23.679 1.00 16.37 92 LEU A O 1
ATOM 694 N N . MET A 1 93 ? 81.006 73.201 23.740 1.00 13.89 93 MET A N 1
ATOM 695 C CA . MET A 1 93 ? 82.046 73.528 22.773 1.00 13.09 93 MET A CA 1
ATOM 696 C C . MET A 1 93 ? 83.443 73.272 23.302 1.00 12.83 93 MET A C 1
ATOM 697 O O . MET A 1 93 ? 84.337 72.773 22.631 1.00 14.05 93 MET A O 1
ATOM 702 N N . LEU A 1 94 ? 83.636 73.598 24.588 1.00 13.63 94 LEU A N 1
ATOM 703 C CA . LEU A 1 94 ? 84.977 73.442 25.144 1.00 14.75 94 LEU A CA 1
ATOM 704 C C . LEU A 1 94 ? 85.369 71.985 25.194 1.00 13.48 94 LEU A C 1
ATOM 705 O O . LEU A 1 94 ? 86.494 71.661 24.918 1.00 15.95 94 LEU A O 1
ATOM 710 N N . GLU A 1 95 ? 84.385 71.174 25.545 1.00 14.40 95 GLU A N 1
ATOM 711 C CA . GLU A 1 95 ? 84.667 69.744 25.630 1.00 14.76 95 GLU A CA 1
ATOM 712 C C . GLU A 1 95 ? 84.849 69.124 24.250 1.00 14.15 95 GLU A C 1
ATOM 713 O O . GLU A 1 95 ? 85.635 68.208 24.024 1.00 17.39 95 GLU A O 1
ATOM 716 N N . LEU A 1 96 ? 84.111 69.645 23.297 1.00 14.05 96 LEU A N 1
ATOM 717 C CA . LEU A 1 96 ? 84.200 69.096 21.937 1.00 14.74 96 LEU A CA 1
ATOM 718 C C . LEU A 1 96 ? 85.523 69.447 21.281 1.00 13.79 96 LEU A C 1
ATOM 719 O O . LEU A 1 96 ? 86.137 68.695 20.536 1.00 15.57 96 LEU A O 1
ATOM 724 N N . ASP A 1 97 ? 85.989 70.668 21.571 1.00 14.16 97 ASP A N 1
ATOM 725 C CA . ASP A 1 97 ? 87.371 70.993 21.186 1.00 14.31 97 ASP A CA 1
ATOM 726 C C . ASP A 1 97 ? 88.375 70.133 21.944 1.00 15.41 97 ASP A C 1
ATOM 727 O O . ASP A 1 97 ? 89.207 69.467 21.330 1.00 17.52 97 ASP A O 1
ATOM 732 N N . GLY A 1 98 ? 88.271 70.097 23.254 1.00 15.57 98 GLY A N 1
ATOM 733 C CA . GLY A 1 98 ? 88.923 69.128 24.104 1.00 17.41 98 GLY A CA 1
ATOM 734 C C . GLY A 1 98 ? 90.377 69.444 24.338 1.00 18.27 98 GLY A C 1
ATOM 735 O O . GLY A 1 98 ? 91.099 68.631 24.894 1.00 23.38 98 GLY A O 1
ATOM 736 N N . THR A 1 99 ? 90.817 70.607 23.920 1.00 16.57 99 THR A N 1
ATOM 737 C CA . THR A 1 99 ? 92.220 71.019 24.044 1.00 17.04 99 THR A CA 1
ATOM 738 C C . THR A 1 99 ? 92.331 72.208 24.992 1.00 18.39 99 THR A C 1
ATOM 739 O O . THR A 1 99 ? 91.366 72.954 25.149 1.00 19.90 99 THR A O 1
ATOM 743 N N . GLU A 1 100 ? 93.511 72.305 25.578 1.00 17.34 100 GLU A N 1
ATOM 744 C CA . GLU A 1 100 ? 93.690 73.322 26.586 1.00 19.22 100 GLU A CA 1
ATOM 745 C C . GLU A 1 100 ? 93.536 74.720 26.028 1.00 17.32 100 GLU A C 1
ATOM 746 O O . GLU A 1 100 ? 92.967 75.603 26.650 1.00 24.34 100 GLU A O 1
ATOM 749 N N . ASN A 1 101 ? 94.053 74.907 24.846 1.00 14.79 101 ASN A N 1
ATOM 750 C CA . ASN A 1 101 ? 94.212 76.215 24.219 1.00 14.57 101 ASN A CA 1
ATOM 751 C C . ASN A 1 101 ? 93.291 76.388 23.037 1.00 13.26 101 ASN A C 1
ATOM 752 O O . ASN A 1 101 ? 93.448 77.299 22.242 1.00 15.25 101 ASN A O 1
ATOM 760 N N . LYS A 1 102 ? 92.343 75.479 22.889 1.00 12.81 102 LYS A N 1
ATOM 761 C CA . LYS A 1 102 ? 91.358 75.594 21.826 1.00 11.50 102 LYS A CA 1
ATOM 762 C C . LYS A 1 102 ? 91.975 75.504 20.448 1.00 11.28 102 LYS A C 1
ATOM 763 O O . LYS A 1 102 ? 91.601 76.173 19.500 1.00 15.93 102 LYS A O 1
ATOM 769 N N . SER A 1 103 ? 92.930 74.586 20.437 1.00 13.73 103 SER A N 1
ATOM 770 C CA . SER A 1 103 ? 93.685 74.457 19.207 1.00 14.54 103 SER A CA 1
ATOM 771 C C . SER A 1 103 ? 93.061 73.521 18.193 1.00 14.73 103 SER A C 1
ATOM 772 O O . SER A 1 103 ? 93.561 73.480 17.073 1.00 19.58 103 SER A O 1
ATOM 775 N N . LYS A 1 104 ? 92.006 72.816 18.534 1.00 14.47 104 LYS A N 1
ATOM 776 C CA . LYS A 1 104 ? 91.314 72.010 17.525 1.00 14.15 104 LYS A CA 1
ATOM 777 C C . LYS A 1 104 ? 90.459 72.896 16.621 1.00 12.67 104 LYS A C 1
ATOM 778 O O . LYS A 1 104 ? 90.552 72.855 15.420 1.00 18.34 104 LYS A O 1
ATOM 784 N N . PHE A 1 105 ? 89.586 73.696 17.232 1.00 13.13 105 PHE A N 1
ATOM 785 C CA . PHE A 1 105 ? 88.627 74.472 16.478 1.00 12.49 105 PHE A CA 1
ATOM 786 C C . PHE A 1 105 ? 89.142 75.892 16.279 1.00 12.50 105 PHE A C 1
ATOM 787 O O . PHE A 1 105 ? 88.698 76.539 15.338 1.00 13.65 105 PHE A O 1
ATOM 795 N N . GLY A 1 106 ? 90.016 76.310 17.167 1.00 13.10 106 GLY A N 1
ATOM 796 C CA . GLY A 1 106 ? 90.417 77.679 17.259 1.00 12.80 106 GLY A CA 1
ATOM 797 C C . GLY A 1 106 ? 89.510 78.410 18.233 1.00 12.23 106 GLY A C 1
ATOM 798 O O . GLY A 1 106 ? 88.305 78.241 18.296 1.00 13.14 106 GLY A O 1
ATOM 799 N N . ALA A 1 107 ? 90.103 79.276 19.026 1.00 12.46 107 ALA A N 1
ATOM 800 C CA . ALA A 1 107 ? 89.350 80.085 19.968 1.00 12.96 107 ALA A CA 1
ATOM 801 C C . ALA A 1 107 ? 88.411 81.013 19.235 1.00 12.35 107 ALA A C 1
ATOM 802 O O . ALA A 1 107 ? 87.378 81.431 19.713 1.00 12.42 107 ALA A O 1
ATOM 804 N N . ASN A 1 108 ? 88.853 81.340 18.006 1.00 10.69 108 ASN A N 1
ATOM 805 C CA . ASN A 1 108 ? 88.033 82.224 17.194 1.00 11.35 108 ASN A CA 1
ATOM 806 C C . ASN A 1 108 ? 86.768 81.522 16.733 1.00 12.64 108 ASN A C 1
ATOM 807 O O . ASN A 1 108 ? 85.761 82.194 16.591 1.00 16.26 108 ASN A O 1
ATOM 812 N N . ALA A 1 109 ? 86.845 80.203 16.537 1.00 10.55 109 ALA A N 1
ATOM 813 C CA . ALA A 1 109 ? 85.624 79.514 16.203 1.00 11.23 109 ALA A CA 1
ATOM 814 C C . ALA A 1 109 ? 84.682 79.487 17.400 1.00 11.20 109 ALA A C 1
ATOM 815 O O . ALA A 1 109 ? 83.498 79.798 17.282 1.00 12.34 109 ALA A O 1
ATOM 817 N N . ILE A 1 110 ? 85.220 79.023 18.507 1.00 9.90 110 ILE A N 1
ATOM 818 C CA . ILE A 1 110 ? 84.372 78.851 19.663 1.00 12.12 110 ILE A CA 1
ATOM 819 C C . ILE A 1 110 ? 83.810 80.177 20.126 1.00 12.16 110 ILE A C 1
ATOM 820 O O . ILE A 1 110 ? 82.624 80.282 20.451 1.00 12.33 110 ILE A O 1
ATOM 825 N N . LEU A 1 111 ? 84.654 81.207 20.124 1.00 11.18 111 LEU A N 1
ATOM 826 C CA . LEU A 1 111 ? 84.143 82.484 20.619 1.00 12.10 111 LEU A CA 1
ATOM 827 C C . LEU A 1 111 ? 83.023 83.063 19.783 1.00 10.27 111 LEU A C 1
ATOM 828 O O . LEU A 1 111 ? 82.061 83.633 20.272 1.00 11.09 111 LEU A O 1
ATOM 833 N N . GLY A 1 112 ? 83.130 82.899 18.462 1.00 11.59 112 GLY A N 1
ATOM 834 C CA . GLY A 1 112 ? 82.135 83.504 17.601 1.00 11.93 112 GLY A CA 1
ATOM 835 C C . GLY A 1 112 ? 80.770 82.926 17.909 1.00 10.76 112 GLY A C 1
ATOM 836 O O . GLY A 1 112 ? 79.787 83.630 17.912 1.00 12.11 112 GLY A O 1
ATOM 837 N N . VAL A 1 113 ? 80.740 81.608 18.170 1.00 10.87 113 VAL A N 1
ATOM 838 C CA . VAL A 1 113 ? 79.490 80.967 18.500 1.00 10.74 113 VAL A CA 1
ATOM 839 C C . VAL A 1 113 ? 79.052 81.390 19.898 1.00 11.22 113 VAL A C 1
ATOM 840 O O . VAL A 1 113 ? 77.901 81.777 20.128 1.00 12.12 113 VAL A O 1
ATOM 844 N N . SER A 1 114 ? 79.953 81.412 20.846 1.00 10.68 114 SER A N 1
ATOM 845 C CA . SER A 1 114 ? 79.686 81.819 22.193 1.00 11.16 114 SER A CA 1
ATOM 846 C C . SER A 1 114 ? 79.055 83.207 22.278 1.00 10.41 114 SER A C 1
ATOM 847 O O . SER A 1 114 ? 78.071 83.425 22.986 1.00 11.81 114 SER A O 1
ATOM 850 N N . LEU A 1 115 ? 79.565 84.128 21.501 1.00 10.25 115 LEU A N 1
ATOM 851 C CA . LEU A 1 115 ? 79.033 85.470 21.483 1.00 10.18 115 LEU A CA 1
ATOM 852 C C . LEU A 1 115 ? 77.631 85.489 20.875 1.00 11.03 115 LEU A C 1
ATOM 853 O O . LEU A 1 115 ? 76.750 86.173 21.348 1.00 12.15 115 LEU A O 1
ATOM 858 N N . ALA A 1 116 ? 77.457 84.738 19.769 1.00 11.29 116 ALA A N 1
ATOM 859 C CA . ALA A 1 116 ? 76.153 84.751 19.158 1.00 11.91 116 ALA A CA 1
ATOM 860 C C . ALA A 1 116 ? 75.117 84.099 20.058 1.00 11.59 116 ALA A C 1
ATOM 861 O O . ALA A 1 116 ? 73.983 84.535 20.144 1.00 13.11 116 ALA A O 1
ATOM 863 N N . VAL A 1 117 ? 75.527 83.011 20.718 1.00 12.38 117 VAL A N 1
ATOM 864 C CA . VAL A 1 117 ? 74.639 82.395 21.688 1.00 11.62 117 VAL A CA 1
ATOM 865 C C . VAL A 1 117 ? 74.215 83.429 22.729 1.00 12.27 117 VAL A C 1
ATOM 866 O O . VAL A 1 117 ? 73.066 83.509 23.091 1.00 11.92 117 VAL A O 1
ATOM 870 N N . CYS A 1 118 ? 75.153 84.202 23.224 1.00 12.88 118 CYS A N 1
ATOM 871 C CA . CYS A 1 118 ? 74.873 85.150 24.299 1.00 12.63 118 CYS A CA 1
ATOM 872 C C . CYS A 1 118 ? 73.872 86.164 23.798 1.00 11.85 118 CYS A C 1
ATOM 873 O O . CYS A 1 118 ? 72.913 86.430 24.498 1.00 13.72 118 CYS A O 1
ATOM 876 N N . LYS A 1 119 ? 74.024 86.689 22.611 1.00 11.68 119 LYS A N 1
ATOM 877 C CA . LYS A 1 119 ? 73.062 87.610 22.084 1.00 12.48 119 LYS A CA 1
ATOM 878 C C . LYS A 1 119 ? 71.688 86.989 21.924 1.00 13.13 119 LYS A C 1
ATOM 879 O O . LYS A 1 119 ? 70.677 87.583 22.242 1.00 14.01 119 LYS A O 1
ATOM 885 N N . ALA A 1 120 ? 71.693 85.745 21.387 1.00 12.48 120 ALA A N 1
ATOM 886 C CA . ALA A 1 120 ? 70.408 85.047 21.226 1.00 12.79 120 ALA A CA 1
ATOM 887 C C . ALA A 1 120 ? 69.753 84.801 22.580 1.00 14.40 120 ALA A C 1
ATOM 888 O O . ALA A 1 120 ? 68.523 84.855 22.687 1.00 14.70 120 ALA A O 1
ATOM 890 N N . GLY A 1 121 ? 70.574 84.499 23.558 1.00 12.74 121 GLY A N 1
ATOM 891 C CA . GLY A 1 121 ? 70.087 84.242 24.899 1.00 14.23 121 GLY A CA 1
ATOM 892 C C . GLY A 1 121 ? 69.437 85.463 25.490 1.00 14.45 121 GLY A C 1
ATOM 893 O O . GLY A 1 121 ? 68.394 85.374 26.142 1.00 14.84 121 GLY A O 1
ATOM 894 N N . ALA A 1 122 ? 70.020 86.613 25.245 1.00 12.97 122 ALA A N 1
ATOM 895 C CA . ALA A 1 122 ? 69.446 87.849 25.747 1.00 13.67 122 ALA A CA 1
ATOM 896 C C . ALA A 1 122 ? 68.074 88.023 25.127 1.00 14.86 122 ALA A C 1
ATOM 897 O O . ALA A 1 122 ? 67.111 88.331 25.824 1.00 14.80 122 ALA A O 1
ATOM 899 N N . ALA A 1 123 ? 67.987 87.798 23.821 1.00 14.44 123 ALA A N 1
ATOM 900 C CA . ALA A 1 123 ? 66.688 87.948 23.195 1.00 14.59 123 ALA A CA 1
ATOM 901 C C . ALA A 1 123 ? 65.668 86.961 23.732 1.00 18.09 123 ALA A C 1
ATOM 902 O O . ALA A 1 123 ? 64.486 87.340 23.870 1.00 19.83 123 ALA A O 1
ATOM 904 N N . GLU A 1 124 ? 66.138 85.734 24.013 1.00 17.38 124 GLU A N 1
ATOM 905 C CA . GLU A 1 124 ? 65.207 84.733 24.530 1.00 16.84 124 GLU A CA 1
ATOM 906 C C . GLU A 1 124 ? 64.623 85.163 25.876 1.00 19.80 124 GLU A C 1
ATOM 907 O O . GLU A 1 124 ? 63.476 84.947 26.244 1.00 24.00 124 GLU A O 1
ATOM 913 N N . ARG A 1 125 ? 65.456 85.820 26.675 1.00 17.78 125 ARG A N 1
ATOM 914 C CA . ARG A 1 125 ? 65.121 86.389 27.951 1.00 20.43 125 ARG A CA 1
ATOM 915 C C . ARG A 1 125 ? 64.309 87.678 27.832 1.00 21.02 125 ARG A C 1
ATOM 916 O O . ARG A 1 125 ? 63.788 88.164 28.823 1.00 22.53 125 ARG A O 1
ATOM 924 N N . GLU A 1 126 ? 64.238 88.217 26.630 1.00 20.18 126 GLU A N 1
ATOM 925 C CA . GLU A 1 126 ? 63.639 89.526 26.400 1.00 21.18 126 GLU A CA 1
ATOM 926 C C . GLU A 1 126 ? 64.300 90.574 27.292 1.00 18.85 126 GLU A C 1
ATOM 927 O O . GLU A 1 126 ? 63.712 91.414 27.952 1.00 22.29 126 GLU A O 1
ATOM 933 N N . LEU A 1 127 ? 65.640 90.480 27.262 1.00 18.24 127 LEU A N 1
ATOM 934 C CA . LEU A 1 127 ? 66.486 91.380 27.994 1.00 16.31 127 LEU A CA 1
ATOM 935 C C . LEU A 1 127 ? 67.501 92.033 27.046 1.00 15.25 127 LEU A C 1
ATOM 936 O O . LEU A 1 127 ? 67.928 91.390 26.095 1.00 16.34 127 LEU A O 1
ATOM 941 N N . PRO A 1 128 ? 67.911 93.247 27.330 1.00 16.79 128 PRO A N 1
ATOM 942 C CA . PRO A 1 128 ? 69.080 93.803 26.634 1.00 16.65 128 PRO A CA 1
ATOM 943 C C . PRO A 1 128 ? 70.296 92.973 27.013 1.00 13.66 128 PRO A C 1
ATOM 944 O O . PRO A 1 128 ? 70.357 92.357 28.079 1.00 15.04 128 PRO A O 1
ATOM 948 N N . LEU A 1 129 ? 71.232 92.984 26.075 1.00 14.77 129 LEU A N 1
ATOM 949 C CA . LEU A 1 129 ? 72.359 92.077 26.234 1.00 12.21 129 LEU A CA 1
ATOM 950 C C . LEU A 1 129 ? 73.078 92.357 27.540 1.00 12.46 129 LEU A C 1
ATOM 951 O O . LEU A 1 129 ? 73.454 91.443 28.259 1.00 13.17 129 LEU A O 1
ATOM 956 N N . TYR A 1 130 ? 73.258 93.636 27.869 1.00 13.06 130 TYR A N 1
ATOM 957 C CA . TYR A 1 130 ? 73.966 93.937 29.118 1.00 12.77 130 TYR A CA 1
ATOM 958 C C . TYR A 1 130 ? 73.251 93.351 30.311 1.00 12.44 130 TYR A C 1
ATOM 959 O O . TYR A 1 130 ? 73.935 92.963 31.240 1.00 13.14 130 TYR A O 1
ATOM 968 N N . ARG A 1 131 ? 71.921 93.301 30.270 1.00 12.87 131 ARG A N 1
ATOM 969 C CA . ARG A 1 131 ? 71.251 92.719 31.441 1.00 13.79 131 ARG A CA 1
ATOM 970 C C . ARG A 1 131 ? 71.355 91.213 31.484 1.00 14.13 131 ARG A C 1
ATOM 971 O O . ARG A 1 131 ? 71.443 90.630 32.540 1.00 13.03 131 ARG A O 1
ATOM 985 N N . HIS A 1 132 ? 71.318 90.590 30.308 1.00 13.89 132 HIS A N 1
ATOM 986 C CA . HIS A 1 132 ? 71.559 89.163 30.267 1.00 13.77 132 HIS A CA 1
ATOM 987 C C . HIS A 1 132 ? 72.931 88.841 30.796 1.00 12.84 132 HIS A C 1
ATOM 988 O O . HIS A 1 132 ? 73.115 87.921 31.584 1.00 14.38 132 HIS A O 1
ATOM 995 N N . ILE A 1 133 ? 73.918 89.595 30.371 1.00 11.87 133 ILE A N 1
ATOM 996 C CA . ILE A 1 133 ? 75.261 89.380 30.875 1.00 12.57 133 ILE A CA 1
ATOM 997 C C . ILE A 1 133 ? 75.347 89.549 32.383 1.00 12.73 133 ILE A C 1
ATOM 998 O O . ILE A 1 133 ? 75.987 88.760 33.061 1.00 13.62 133 ILE A O 1
ATOM 1003 N N . ALA A 1 134 ? 74.702 90.577 32.882 1.00 12.00 134 ALA A N 1
ATOM 1004 C CA . ALA A 1 134 ? 74.691 90.799 34.325 1.00 14.67 134 ALA A CA 1
ATOM 1005 C C . ALA A 1 134 ? 74.133 89.556 34.992 1.00 15.70 134 ALA A C 1
ATOM 1006 O O . ALA A 1 134 ? 74.719 89.082 35.983 1.00 18.20 134 ALA A O 1
ATOM 1008 N N . GLN A 1 135 ? 73.034 89.025 34.450 1.00 17.11 135 GLN A N 1
ATOM 1009 C CA . GLN A 1 135 ? 72.478 87.841 35.111 1.00 17.47 135 GLN A CA 1
ATOM 1010 C C . GLN A 1 135 ? 73.369 86.634 35.046 1.00 16.62 135 GLN A C 1
ATOM 1011 O O . GLN A 1 135 ? 73.506 85.814 35.957 1.00 17.88 135 GLN A O 1
ATOM 1017 N N . LEU A 1 136 ? 74.011 86.487 33.888 1.00 17.58 136 LEU A N 1
ATOM 1018 C CA . LEU A 1 136 ? 75.006 85.432 33.759 1.00 17.95 136 LEU A CA 1
ATOM 1019 C C . LEU A 1 136 ? 76.124 85.552 34.788 1.00 17.05 136 LEU A C 1
ATOM 1020 O O . LEU A 1 136 ? 76.655 84.560 35.310 1.00 20.88 136 LEU A O 1
ATOM 1025 N N . ALA A 1 137 ? 76.492 86.785 35.064 1.00 16.36 137 ALA A N 1
ATOM 1026 C CA . ALA A 1 137 ? 77.593 87.050 35.956 1.00 17.08 137 ALA A CA 1
ATOM 1027 C C . ALA A 1 137 ? 77.132 87.160 37.391 1.00 20.32 137 ALA A C 1
ATOM 1028 O O . ALA A 1 137 ? 77.988 87.263 38.249 1.00 25.22 137 ALA A O 1
ATOM 1030 N N . GLY A 1 138 ? 75.845 87.186 37.667 1.00 20.80 138 GLY A N 1
ATOM 1031 C CA . GLY A 1 138 ? 75.281 87.365 38.985 1.00 25.20 138 GLY A CA 1
ATOM 1032 C C . GLY A 1 138 ? 75.320 88.788 39.499 1.00 22.86 138 GLY A C 1
ATOM 1033 O O . GLY A 1 138 ? 75.423 89.012 40.702 1.00 29.70 138 GLY A O 1
ATOM 1034 N N . ASN A 1 139 ? 75.258 89.762 38.619 1.00 22.28 139 ASN A N 1
ATOM 1035 C CA . ASN A 1 139 ? 75.202 91.178 38.934 1.00 20.57 139 ASN A CA 1
ATOM 1036 C C . ASN A 1 139 ? 73.804 91.752 38.792 1.00 24.68 139 ASN A C 1
ATOM 1037 O O . ASN A 1 139 ? 73.061 91.289 37.922 1.00 24.11 139 ASN A O 1
ATOM 1042 N N . SER A 1 140 ? 73.517 92.719 39.649 1.00 29.62 140 SER A N 1
ATOM 1043 C CA . SER A 1 140 ? 72.244 93.408 39.699 1.00 28.81 140 SER A CA 1
ATOM 1044 C C . SER A 1 140 ? 72.407 94.869 39.327 1.00 29.35 140 SER A C 1
ATOM 1045 O O . SER A 1 140 ? 71.659 95.497 38.583 1.00 37.37 140 SER A O 1
ATOM 1048 N N . ASP A 1 141 ? 73.425 95.513 39.841 1.00 28.76 141 ASP A N 1
ATOM 1049 C CA . ASP A 1 141 ? 73.424 96.966 39.858 1.00 28.36 141 ASP A CA 1
ATOM 1050 C C . ASP A 1 141 ? 74.440 97.458 38.844 1.00 22.42 141 ASP A C 1
ATOM 1051 O O . ASP A 1 141 ? 75.639 97.410 39.132 1.00 31.71 141 ASP A O 1
ATOM 1056 N N . LEU A 1 142 ? 74.052 97.873 37.657 1.00 20.10 142 LEU A N 1
ATOM 1057 C CA . LEU A 1 142 ? 74.997 98.043 36.574 1.00 18.43 142 LEU A CA 1
ATOM 1058 C C . LEU A 1 142 ? 75.623 99.403 36.577 1.00 16.38 142 LEU A C 1
ATOM 1059 O O . LEU A 1 142 ? 75.033 100.338 37.092 1.00 22.54 142 LEU A O 1
ATOM 1064 N N . ILE A 1 143 ? 76.782 99.412 35.937 1.00 16.62 143 ILE A N 1
ATOM 1065 C CA . ILE A 1 143 ? 77.673 100.548 35.989 1.00 16.74 143 ILE A CA 1
ATOM 1066 C C . ILE A 1 143 ? 78.165 100.920 34.627 1.00 14.06 143 ILE A C 1
ATOM 1067 O O . ILE A 1 143 ? 78.562 100.005 33.901 1.00 14.03 143 ILE A O 1
ATOM 1072 N N . LEU A 1 144 ? 78.151 102.175 34.278 1.00 11.61 144 LEU A N 1
ATOM 1073 C CA . LEU A 1 144 ? 78.802 102.614 33.022 1.00 10.57 144 LEU A CA 1
ATOM 1074 C C . LEU A 1 144 ? 80.277 102.826 33.340 1.00 11.60 144 LEU A C 1
ATOM 1075 O O . LEU A 1 144 ? 80.609 103.440 34.335 1.00 12.11 144 LEU A O 1
ATOM 1080 N N . PRO A 1 145 ? 81.134 102.314 32.510 1.00 10.37 145 PRO A N 1
ATOM 1081 C CA . PRO A 1 145 ? 82.559 102.372 32.801 1.00 10.88 145 PRO A CA 1
ATOM 1082 C C . PRO A 1 145 ? 83.145 103.692 32.404 1.00 10.88 145 PRO A C 1
ATOM 1083 O O . PRO A 1 145 ? 82.650 104.389 31.518 1.00 11.02 145 PRO A O 1
ATOM 1087 N N . VAL A 1 146 ? 84.292 103.969 33.007 1.00 9.98 146 VAL A N 1
ATOM 1088 C CA . VAL A 1 146 ? 85.144 104.983 32.465 1.00 10.08 146 VAL A CA 1
ATOM 1089 C C . VAL A 1 146 ? 85.791 104.426 31.205 1.00 9.17 146 VAL A C 1
ATOM 1090 O O . VAL A 1 146 ? 86.366 103.356 31.245 1.00 10.94 146 VAL A O 1
ATOM 1094 N N . PRO A 1 147 ? 85.718 105.157 30.110 1.00 9.72 147 PRO A N 1
ATOM 1095 C CA . PRO A 1 147 ? 86.404 104.736 28.903 1.00 9.80 147 PRO A CA 1
ATOM 1096 C C . PRO A 1 147 ? 87.867 105.191 28.966 1.00 10.04 147 PRO A C 1
ATOM 1097 O O . PRO A 1 147 ? 88.174 106.278 29.437 1.00 11.68 147 PRO A O 1
ATOM 1101 N N . ALA A 1 148 ? 88.746 104.349 28.437 1.00 9.97 148 ALA A N 1
ATOM 1102 C CA . ALA A 1 148 ? 90.162 104.652 28.366 1.00 9.65 148 ALA A CA 1
ATOM 1103 C C . ALA A 1 148 ? 90.450 104.763 26.885 1.00 10.02 148 ALA A C 1
ATOM 1104 O O . ALA A 1 148 ? 90.454 103.737 26.198 1.00 10.97 148 ALA A O 1
ATOM 1106 N N . PHE A 1 149 ? 90.647 105.960 26.378 1.00 10.74 149 PHE A N 1
ATOM 1107 C CA . PHE A 1 149 ? 90.800 106.192 24.944 1.00 9.29 149 PHE A CA 1
ATOM 1108 C C . PHE A 1 149 ? 92.255 106.220 24.548 1.00 9.81 149 PHE A C 1
ATOM 1109 O O . PHE A 1 149 ? 92.987 107.092 25.038 1.00 10.12 149 PHE A O 1
ATOM 1117 N N . ASN A 1 150 ? 92.629 105.313 23.686 1.00 10.12 150 ASN A N 1
ATOM 1118 C CA . ASN A 1 150 ? 93.996 105.235 23.216 1.00 9.85 150 ASN A CA 1
ATOM 1119 C C . ASN A 1 150 ? 94.276 106.269 22.131 1.00 10.53 150 ASN A C 1
ATOM 1120 O O . ASN A 1 150 ? 94.149 105.954 20.937 1.00 12.23 150 ASN A O 1
ATOM 1125 N N . VAL A 1 151 ? 94.734 107.435 22.578 1.00 9.86 151 VAL A N 1
ATOM 1126 C CA . VAL A 1 151 ? 94.852 108.560 21.669 1.00 9.13 151 VAL A CA 1
ATOM 1127 C C . VAL A 1 151 ? 96.209 108.764 21.020 1.00 10.35 151 VAL A C 1
ATOM 1128 O O . VAL A 1 151 ? 96.325 109.530 20.057 1.00 10.31 151 VAL A O 1
ATOM 1132 N N . ILE A 1 152 ? 97.255 108.105 21.464 1.00 9.33 152 ILE A N 1
ATOM 1133 C CA . ILE A 1 152 ? 98.506 108.015 20.739 1.00 9.53 152 ILE A CA 1
ATOM 1134 C C . ILE A 1 152 ? 98.851 106.540 20.692 1.00 8.85 152 ILE A C 1
ATOM 1135 O O . ILE A 1 152 ? 98.882 105.873 21.696 1.00 10.44 152 ILE A O 1
ATOM 1140 N N . ASN A 1 153 ? 99.075 106.111 19.442 1.00 9.16 153 ASN A N 1
ATOM 1141 C CA . ASN A 1 153 ? 99.376 104.706 19.228 1.00 10.00 153 ASN A CA 1
ATOM 1142 C C . ASN A 1 153 ? 100.851 104.517 18.895 1.00 10.41 153 ASN A C 1
ATOM 1143 O O . ASN A 1 153 ? 101.417 105.341 18.187 1.00 10.69 153 ASN A O 1
ATOM 1148 N N . GLY A 1 154 ? 101.401 103.456 19.451 1.00 10.05 154 GLY A N 1
ATOM 1149 C CA . GLY A 1 154 ? 102.820 103.122 19.198 1.00 10.85 154 GLY A CA 1
ATOM 1150 C C . GLY A 1 154 ? 102.913 101.617 19.093 1.00 10.05 154 GLY A C 1
ATOM 1151 O O . GLY A 1 154 ? 101.950 100.934 18.761 1.00 10.54 154 GLY A O 1
ATOM 1152 N N . GLY A 1 155 ? 104.074 101.103 19.399 1.00 10.85 155 GLY A N 1
ATOM 1153 C CA . GLY A 1 155 ? 104.315 99.689 19.395 1.00 11.35 155 GLY A CA 1
ATOM 1154 C C . GLY A 1 155 ? 103.932 99.090 18.059 1.00 10.32 155 GLY A C 1
ATOM 1155 O O . GLY A 1 155 ? 104.088 99.629 16.977 1.00 12.20 155 GLY A O 1
ATOM 1156 N N . SER A 1 156 ? 103.331 97.916 18.206 1.00 12.54 156 SER A N 1
ATOM 1157 C CA . SER A 1 156 ? 102.903 97.174 17.041 1.00 14.59 156 SER A CA 1
ATOM 1158 C C . SER A 1 156 ? 101.639 97.690 16.386 1.00 13.51 156 SER A C 1
ATOM 1159 O O . SER A 1 156 ? 101.175 97.071 15.432 1.00 16.69 156 SER A O 1
ATOM 1163 N N . HIS A 1 157 ? 101.120 98.805 16.889 1.00 11.77 157 HIS A N 1
ATOM 1164 C CA . HIS A 1 157 ? 99.895 99.363 16.354 1.00 10.10 157 HIS A CA 1
ATOM 1165 C C . HIS A 1 157 ? 100.103 100.564 15.448 1.00 10.99 157 HIS A C 1
ATOM 1166 O O . HIS A 1 157 ? 99.128 101.096 14.913 1.00 12.39 157 HIS A O 1
ATOM 1173 N N . ALA A 1 158 ? 101.340 101.019 15.305 1.00 10.43 158 ALA A N 1
ATOM 1174 C CA . ALA A 1 158 ? 101.547 102.264 14.569 1.00 10.98 158 ALA A CA 1
ATOM 1175 C C . ALA A 1 158 ? 102.906 102.288 13.881 1.00 11.41 158 ALA A C 1
ATOM 1176 O O . ALA A 1 158 ? 103.818 101.637 14.325 1.00 12.82 158 ALA A O 1
ATOM 1178 N N . GLY A 1 159 ? 102.952 103.080 12.847 1.00 11.24 159 GLY A N 1
ATOM 1179 C CA . GLY A 1 159 ? 104.143 103.259 12.045 1.00 13.37 159 GLY A CA 1
ATOM 1180 C C . GLY A 1 159 ? 104.839 104.483 12.645 1.00 13.59 159 GLY A C 1
ATOM 1181 O O . GLY A 1 159 ? 104.682 105.670 12.275 1.00 16.17 159 GLY A O 1
ATOM 1182 N N . ASN A 1 160 ? 105.610 104.187 13.651 1.00 11.53 160 ASN A N 1
ATOM 1183 C CA . ASN A 1 160 ? 106.448 105.156 14.316 1.00 12.23 160 ASN A CA 1
ATOM 1184 C C . ASN A 1 160 ? 107.508 104.405 15.105 1.00 12.60 160 ASN A C 1
ATOM 1185 O O . ASN A 1 160 ? 107.464 103.167 15.172 1.00 13.29 160 ASN A O 1
ATOM 1190 N N . LYS A 1 161 ? 108.425 105.152 15.691 1.00 12.76 161 LYS A N 1
ATOM 1191 C CA . LYS A 1 161 ? 109.435 104.476 16.534 1.00 13.53 161 LYS A CA 1
ATOM 1192 C C . LYS A 1 161 ? 108.919 104.144 17.917 1.00 12.70 161 LYS A C 1
ATOM 1193 O O . LYS A 1 161 ? 109.443 103.204 18.522 1.00 16.82 161 LYS A O 1
ATOM 1199 N N . LEU A 1 162 ? 107.940 104.888 18.376 1.00 12.82 162 LEU A N 1
ATOM 1200 C CA . LEU A 1 162 ? 107.423 104.830 19.718 1.00 10.91 162 LEU A CA 1
ATOM 1201 C C . LEU A 1 162 ? 107.140 103.401 20.077 1.00 11.84 162 LEU A C 1
ATOM 1202 O O . LEU A 1 162 ? 106.397 102.700 19.464 1.00 12.62 162 LEU A O 1
ATOM 1207 N N . ALA A 1 163 ? 107.763 102.914 21.149 1.00 10.80 163 ALA A N 1
ATOM 1208 C CA . ALA A 1 163 ? 107.778 101.499 21.406 1.00 11.22 163 ALA A CA 1
ATOM 1209 C C . ALA A 1 163 ? 106.553 101.021 22.177 1.00 11.17 163 ALA A C 1
ATOM 1210 O O . ALA A 1 163 ? 106.006 99.982 22.002 1.00 12.64 163 ALA A O 1
ATOM 1212 N N . MET A 1 164 ? 106.119 101.767 23.146 1.00 11.84 164 MET A N 1
ATOM 1213 C CA . MET A 1 164 ? 104.997 101.554 24.007 1.00 11.75 164 MET A CA 1
ATOM 1214 C C . MET A 1 164 ? 103.723 101.682 23.173 1.00 11.77 164 MET A C 1
ATOM 1215 O O . MET A 1 164 ? 103.622 102.515 22.302 1.00 12.31 164 MET A O 1
ATOM 1220 N N . GLN A 1 165 ? 102.787 100.819 23.485 1.00 11.19 165 GLN A N 1
ATOM 1221 C CA . GLN A 1 165 ? 101.754 100.564 22.515 1.00 9.53 165 GLN A CA 1
ATOM 1222 C C . GLN A 1 165 ? 100.628 101.576 22.569 1.00 10.74 165 GLN A C 1
ATOM 1223 O O . GLN A 1 165 ? 100.095 102.020 21.545 1.00 10.67 165 GLN A O 1
ATOM 1229 N N . GLU A 1 166 ? 100.208 101.960 23.790 1.00 10.79 166 GLU A N 1
ATOM 1230 C CA . GLU A 1 166 ? 99.017 102.740 23.938 1.00 9.64 166 GLU A CA 1
ATOM 1231 C C . GLU A 1 166 ? 99.170 103.810 24.988 1.00 8.79 166 GLU A C 1
ATOM 1232 O O . GLU A 1 166 ? 99.604 103.517 26.084 1.00 12.29 166 GLU A O 1
ATOM 1238 N N . PHE A 1 167 ? 98.760 105.021 24.598 1.00 10.08 167 PHE A N 1
ATOM 1239 C CA . PHE A 1 167 ? 98.671 106.113 25.557 1.00 9.75 167 PHE A CA 1
ATOM 1240 C C . PHE A 1 167 ? 97.202 106.545 25.623 1.00 9.99 167 PHE A C 1
ATOM 1241 O O . PHE A 1 167 ? 96.667 107.007 24.650 1.00 10.09 167 PHE A O 1
ATOM 1249 N N . MET A 1 168 ? 96.603 106.304 26.781 1.00 9.44 168 MET A N 1
ATOM 1250 C CA . MET A 1 168 ? 95.171 106.495 26.911 1.00 9.75 168 MET A CA 1
ATOM 1251 C C . MET A 1 168 ? 94.821 107.629 27.850 1.00 9.83 168 MET A C 1
ATOM 1252 O O . MET A 1 168 ? 95.548 107.939 28.782 1.00 11.31 168 MET A O 1
ATOM 1257 N N . ILE A 1 169 ? 93.655 108.159 27.558 1.00 9.39 169 ILE A N 1
ATOM 1258 C CA . ILE A 1 169 ? 93.057 109.124 28.485 1.00 9.67 169 ILE A CA 1
ATOM 1259 C C . ILE A 1 169 ? 91.758 108.556 29.043 1.00 8.76 169 ILE A C 1
ATOM 1260 O O . ILE A 1 169 ? 90.966 107.913 28.354 1.00 10.48 169 ILE A O 1
ATOM 1265 N N . LEU A 1 170 ? 91.616 108.801 30.348 1.00 9.82 170 LEU A N 1
ATOM 1266 C CA . LEU A 1 170 ? 90.487 108.313 31.093 1.00 9.15 170 LEU A CA 1
ATOM 1267 C C . LEU A 1 170 ? 89.743 109.449 31.764 1.00 9.23 170 LEU A C 1
ATOM 1268 O O . LEU A 1 170 ? 90.270 110.071 32.683 1.00 10.24 170 LEU A O 1
ATOM 1273 N N . PRO A 1 171 ? 88.573 109.801 31.284 1.00 10.61 171 PRO A N 1
ATOM 1274 C CA . PRO A 1 171 ? 87.796 110.893 31.904 1.00 10.01 171 PRO A CA 1
ATOM 1275 C C . PRO A 1 171 ? 87.116 110.513 33.204 1.00 10.38 171 PRO A C 1
ATOM 1276 O O . PRO A 1 171 ? 85.894 110.492 33.265 1.00 11.55 171 PRO A O 1
ATOM 1280 N N . VAL A 1 172 ? 87.920 110.247 34.210 1.00 10.22 172 VAL A N 1
ATOM 1281 C CA . VAL A 1 172 ? 87.424 109.837 35.521 1.00 11.33 172 VAL A CA 1
ATOM 1282 C C . VAL A 1 172 ? 86.538 110.901 36.142 1.00 12.57 172 VAL A C 1
ATOM 1283 O O . VAL A 1 172 ? 85.659 110.560 36.918 1.00 13.60 172 VAL A O 1
ATOM 1287 N N . GLY A 1 173 ? 86.804 112.157 35.784 1.00 11.26 173 GLY A N 1
ATOM 1288 C CA . GLY A 1 173 ? 86.052 113.260 36.334 1.00 13.86 173 GLY A CA 1
ATOM 1289 C C . GLY A 1 173 ? 84.790 113.623 35.567 1.00 13.34 173 GLY A C 1
ATOM 1290 O O . GLY A 1 173 ? 84.111 114.598 35.891 1.00 15.68 173 GLY A O 1
ATOM 1291 N N . ALA A 1 174 ? 84.436 112.888 34.521 1.00 12.35 174 ALA A N 1
ATOM 1292 C CA . ALA A 1 174 ? 83.270 113.206 33.743 1.00 13.19 174 ALA A CA 1
ATOM 1293 C C . ALA A 1 174 ? 81.996 112.994 34.545 1.00 14.49 174 ALA A C 1
ATOM 1294 O O . ALA A 1 174 ? 82.028 112.253 35.543 1.00 16.40 174 ALA A O 1
ATOM 1296 N N . GLU A 1 175 ? 80.889 113.609 34.109 1.00 16.79 175 GLU A N 1
ATOM 1297 C CA . GLU A 1 175 ? 79.626 113.512 34.814 1.00 16.93 175 GLU A CA 1
ATOM 1298 C C . GLU A 1 175 ? 78.830 112.245 34.529 1.00 16.07 175 GLU A C 1
ATOM 1299 O O . GLU A 1 175 ? 77.906 111.866 35.250 1.00 20.54 175 GLU A O 1
ATOM 1302 N N . SER A 1 176 ? 79.145 111.592 33.419 1.00 13.90 176 SER A N 1
ATOM 1303 C CA . SER A 1 176 ? 78.351 110.535 32.850 1.00 13.01 176 SER A CA 1
ATOM 1304 C C . SER A 1 176 ? 79.176 109.907 31.736 1.00 10.96 176 SER A C 1
ATOM 1305 O O . SER A 1 176 ? 80.242 110.455 31.413 1.00 12.59 176 SER A O 1
ATOM 1308 N N . PHE A 1 177 ? 78.680 108.805 31.201 1.00 11.27 177 PHE A N 1
ATOM 1309 C CA . PHE A 1 177 ? 79.432 108.225 30.090 1.00 11.51 177 PHE A CA 1
ATOM 1310 C C . PHE A 1 177 ? 79.370 109.158 28.896 1.00 11.25 177 PHE A C 1
ATOM 1311 O O . PHE A 1 177 ? 80.347 109.323 28.204 1.00 11.21 177 PHE A O 1
ATOM 1319 N N . ARG A 1 178 ? 78.187 109.692 28.614 1.00 12.18 178 ARG A N 1
ATOM 1320 C CA . ARG A 1 178 ? 78.090 110.602 27.483 1.00 11.74 178 ARG A CA 1
ATOM 1321 C C . ARG A 1 178 ? 79.045 111.776 27.625 1.00 10.42 178 ARG A C 1
ATOM 1322 O O . ARG A 1 178 ? 79.626 112.266 26.663 1.00 10.61 178 ARG A O 1
ATOM 1327 N N . ASP A 1 179 ? 79.156 112.302 28.846 1.00 11.54 179 ASP A N 1
ATOM 1328 C CA . ASP A 1 179 ? 80.119 113.340 29.084 1.00 9.79 179 ASP A CA 1
ATOM 1329 C C . ASP A 1 179 ? 81.556 112.861 28.935 1.00 10.96 179 ASP A C 1
ATOM 1330 O O . ASP A 1 179 ? 82.412 113.625 28.467 1.00 10.56 179 ASP A O 1
ATOM 1335 N N . ALA A 1 180 ? 81.827 111.648 29.349 1.00 9.04 180 ALA A N 1
ATOM 1336 C CA . ALA A 1 180 ? 83.190 111.129 29.180 1.00 10.14 180 ALA A CA 1
ATOM 1337 C C . ALA A 1 180 ? 83.528 111.077 27.695 1.00 10.12 180 ALA A C 1
ATOM 1338 O O . ALA A 1 180 ? 84.668 111.305 27.312 1.00 9.74 180 ALA A O 1
ATOM 1340 N N . MET A 1 181 ? 82.537 110.791 26.875 1.00 8.99 181 MET A N 1
ATOM 1341 C CA . MET A 1 181 ? 82.783 110.780 25.425 1.00 8.81 181 MET A CA 1
ATOM 1342 C C . MET A 1 181 ? 83.148 112.172 24.908 1.00 9.62 181 MET A C 1
ATOM 1343 O O . MET A 1 181 ? 84.049 112.314 24.089 1.00 10.96 181 MET A O 1
ATOM 1348 N N . ARG A 1 182 ? 82.430 113.162 25.440 1.00 9.45 182 ARG A N 1
ATOM 1349 C CA . ARG A 1 182 ? 82.722 114.520 25.027 1.00 9.65 182 ARG A CA 1
ATOM 1350 C C . ARG A 1 182 ? 84.150 114.912 25.443 1.00 9.45 182 ARG A C 1
ATOM 1351 O O . ARG A 1 182 ? 84.940 115.457 24.682 1.00 10.30 182 ARG A O 1
ATOM 1363 N N . LEU A 1 183 ? 84.481 114.614 26.694 1.00 10.25 183 LEU A N 1
ATOM 1364 C CA . LEU A 1 183 ? 85.837 114.933 27.138 1.00 10.61 183 LEU A CA 1
ATOM 1365 C C . LEU A 1 183 ? 86.890 114.244 26.314 1.00 10.99 183 LEU A C 1
ATOM 1366 O O . LEU A 1 183 ? 87.875 114.836 25.938 1.00 12.78 183 LEU A O 1
ATOM 1371 N N . GLY A 1 184 ? 86.668 112.949 26.071 1.00 9.99 184 GLY A N 1
ATOM 1372 C CA . GLY A 1 184 ? 87.682 112.252 25.323 1.00 10.59 184 GLY A CA 1
ATOM 1373 C C . GLY A 1 184 ? 87.794 112.737 23.916 1.00 9.39 184 GLY A C 1
ATOM 1374 O O . GLY A 1 184 ? 88.916 112.892 23.453 1.00 9.77 184 GLY A O 1
ATOM 1375 N N . ALA A 1 185 ? 86.649 112.980 23.296 1.00 10.15 185 ALA A N 1
ATOM 1376 C CA . ALA A 1 185 ? 86.717 113.481 21.918 1.00 10.16 185 ALA A CA 1
ATOM 1377 C C . ALA A 1 185 ? 87.355 114.853 21.862 1.00 10.80 185 ALA A C 1
ATOM 1378 O O . ALA A 1 185 ? 88.173 115.117 21.019 1.00 10.76 185 ALA A O 1
ATOM 1380 N N . GLU A 1 186 ? 86.964 115.706 22.808 1.00 10.25 186 GLU A N 1
ATOM 1381 C CA . GLU A 1 186 ? 87.560 117.048 22.760 1.00 10.07 186 GLU A CA 1
ATOM 1382 C C . GLU A 1 186 ? 89.069 116.995 22.959 1.00 8.94 186 GLU A C 1
ATOM 1383 O O . GLU A 1 186 ? 89.812 117.720 22.300 1.00 10.74 186 GLU A O 1
ATOM 1389 N N . VAL A 1 187 ? 89.535 116.159 23.876 1.00 9.80 187 VAL A N 1
ATOM 1390 C CA . VAL A 1 187 ? 90.985 116.031 24.037 1.00 8.90 187 VAL A CA 1
ATOM 1391 C C . VAL A 1 187 ? 91.653 115.459 22.813 1.00 9.22 187 VAL A C 1
ATOM 1392 O O . VAL A 1 187 ? 92.708 115.905 22.392 1.00 10.59 187 VAL A O 1
ATOM 1396 N N . TYR A 1 188 ? 91.005 114.470 22.210 1.00 10.05 188 TYR A N 1
ATOM 1397 C CA . TYR A 1 188 ? 91.562 113.883 21.009 1.00 9.49 188 TYR A CA 1
ATOM 1398 C C . TYR A 1 188 ? 91.708 114.923 19.913 1.00 8.87 188 TYR A C 1
ATOM 1399 O O . TYR A 1 188 ? 92.754 115.006 19.287 1.00 10.01 188 TYR A O 1
ATOM 1408 N N . HIS A 1 189 ? 90.689 115.709 19.682 1.00 9.41 189 HIS A N 1
ATOM 1409 C CA . HIS A 1 189 ? 90.789 116.731 18.658 1.00 9.72 189 HIS A CA 1
ATOM 1410 C C . HIS A 1 189 ? 91.824 117.783 18.991 1.00 10.35 189 HIS A C 1
ATOM 1411 O O . HIS A 1 189 ? 92.496 118.285 18.114 1.00 12.53 189 HIS A O 1
ATOM 1418 N N . THR A 1 190 ? 91.911 118.110 20.255 1.00 10.00 190 THR A N 1
ATOM 1419 C CA . THR A 1 190 ? 92.864 119.104 20.744 1.00 11.52 190 THR A CA 1
ATOM 1420 C C . THR A 1 190 ? 94.249 118.545 20.500 1.00 11.75 190 THR A C 1
ATOM 1421 O O . THR A 1 190 ? 95.151 119.231 20.049 1.00 11.98 190 THR A O 1
ATOM 1425 N N . LEU A 1 191 ? 94.394 117.263 20.787 1.00 11.15 191 LEU A N 1
ATOM 1426 C CA . LEU A 1 191 ? 95.683 116.627 20.633 1.00 9.58 191 LEU A CA 1
ATOM 1427 C C . LEU A 1 191 ? 96.162 116.638 19.172 1.00 10.15 191 LEU A C 1
ATOM 1428 O O . LEU A 1 191 ? 97.358 116.740 18.910 1.00 11.01 191 LEU A O 1
ATOM 1433 N N . LYS A 1 192 ? 95.219 116.479 18.231 1.00 10.55 192 LYS A N 1
ATOM 1434 C CA . LYS A 1 192 ? 95.593 116.535 16.834 1.00 10.01 192 LYS A CA 1
ATOM 1435 C C . LYS A 1 192 ? 96.318 117.839 16.542 1.00 10.31 192 LYS A C 1
ATOM 1436 O O . LYS A 1 192 ? 97.333 117.848 15.869 1.00 12.08 192 LYS A O 1
ATOM 1442 N N . GLY A 1 193 ? 95.784 118.917 17.109 1.00 10.53 193 GLY A N 1
ATOM 1443 C CA . GLY A 1 193 ? 96.386 120.211 16.851 1.00 11.41 193 GLY A CA 1
ATOM 1444 C C . GLY A 1 193 ? 97.694 120.390 17.563 1.00 11.43 193 GLY A C 1
ATOM 1445 O O . GLY A 1 193 ? 98.629 120.985 17.031 1.00 15.63 193 GLY A O 1
ATOM 1446 N N . VAL A 1 194 ? 97.798 119.867 18.786 1.00 12.75 194 VAL A N 1
ATOM 1447 C CA . VAL A 1 194 ? 99.076 119.939 19.474 1.00 12.61 194 VAL A CA 1
ATOM 1448 C C . VAL A 1 194 ? 100.162 119.214 18.713 1.00 12.84 194 VAL A C 1
ATOM 1449 O O . VAL A 1 194 ? 101.281 119.666 18.544 1.00 15.52 194 VAL A O 1
ATOM 1453 N N . ILE A 1 195 ? 99.780 118.026 18.220 1.00 12.03 195 ILE A N 1
ATOM 1454 C CA . ILE A 1 195 ? 100.751 117.275 17.408 1.00 11.31 195 ILE A CA 1
ATOM 1455 C C . ILE A 1 195 ? 101.103 117.963 16.117 1.00 12.59 195 ILE A C 1
ATOM 1456 O O . ILE A 1 195 ? 102.247 118.072 15.711 1.00 13.96 195 ILE A O 1
ATOM 1461 N N . LYS A 1 196 ? 100.082 118.418 15.426 1.00 12.81 196 LYS A N 1
ATOM 1462 C CA . LYS A 1 196 ? 100.304 119.101 14.142 1.00 13.48 196 LYS A CA 1
ATOM 1463 C C . LYS A 1 196 ? 101.199 120.301 14.326 1.00 15.22 196 LYS A C 1
ATOM 1464 O O . LYS A 1 196 ? 102.071 120.492 13.514 1.00 17.31 196 LYS A O 1
ATOM 1469 N N . ASP A 1 197 ? 101.000 121.055 15.389 1.00 15.01 197 ASP A N 1
ATOM 1470 C CA . ASP A 1 197 ? 101.774 122.269 15.614 1.00 17.64 197 ASP A CA 1
ATOM 1471 C C . ASP A 1 197 ? 103.238 121.910 15.884 1.00 17.52 197 ASP A C 1
ATOM 1472 O O . ASP A 1 197 ? 104.149 122.623 15.488 1.00 21.66 197 ASP A O 1
ATOM 1477 N N . LYS A 1 198 ? 103.454 120.759 16.551 1.00 14.47 198 LYS A N 1
ATOM 1478 C CA . LYS A 1 198 ? 104.825 120.475 16.932 1.00 16.23 198 LYS A CA 1
ATOM 1479 C C . LYS A 1 198 ? 105.577 119.643 15.913 1.00 15.54 198 LYS A C 1
ATOM 1480 O O . LYS A 1 198 ? 106.763 119.875 15.706 1.00 19.11 198 LYS A O 1
ATOM 1486 N N . TYR A 1 199 ? 104.892 118.685 15.331 1.00 14.57 199 TYR A N 1
ATOM 1487 C CA . TYR A 1 199 ? 105.484 117.668 14.480 1.00 15.14 199 TYR A CA 1
ATOM 1488 C C . TYR A 1 199 ? 104.991 117.680 13.047 1.00 18.09 199 TYR A C 1
ATOM 1489 O O . TYR A 1 199 ? 105.582 116.946 12.243 1.00 19.01 199 TYR A O 1
ATOM 1498 N N . GLY A 1 200 ? 103.984 118.490 12.791 1.00 15.87 200 GLY A N 1
ATOM 1499 C CA . GLY A 1 200 ? 103.478 118.665 11.442 1.00 15.29 200 GLY A CA 1
ATOM 1500 C C . GLY A 1 200 ? 102.319 117.737 11.162 1.00 15.76 200 GLY A C 1
ATOM 1501 O O . GLY A 1 200 ? 102.068 116.790 11.885 1.00 14.67 200 GLY A O 1
ATOM 1502 N N . LYS A 1 201 ? 101.661 118.041 10.026 1.00 16.92 201 LYS A N 1
ATOM 1503 C CA . LYS A 1 201 ? 100.484 117.255 9.658 1.00 17.64 201 LYS A CA 1
ATOM 1504 C C . LYS A 1 201 ? 100.812 115.814 9.435 1.00 18.38 201 LYS A C 1
ATOM 1505 O O . LYS A 1 201 ? 99.980 114.942 9.662 1.00 16.21 201 LYS A O 1
ATOM 1511 N N . ASP A 1 202 ? 102.022 115.494 9.020 1.00 17.84 202 ASP A N 1
ATOM 1512 C CA . ASP A 1 202 ? 102.439 114.123 8.716 1.00 20.25 202 ASP A CA 1
ATOM 1513 C C . ASP A 1 202 ? 102.374 113.273 9.966 1.00 15.62 202 ASP A C 1
ATOM 1514 O O . ASP A 1 202 ? 102.384 112.029 9.928 1.00 16.73 202 ASP A O 1
ATOM 1519 N N . ALA A 1 203 ? 102.289 113.878 11.141 1.00 12.94 203 ALA A N 1
ATOM 1520 C CA . ALA A 1 203 ? 102.280 113.200 12.406 1.00 12.96 203 ALA A CA 1
ATOM 1521 C C . ALA A 1 203 ? 100.894 112.956 12.960 1.00 12.44 203 ALA A C 1
ATOM 1522 O O . ALA A 1 203 ? 100.749 112.443 14.079 1.00 11.92 203 ALA A O 1
ATOM 1524 N N . THR A 1 204 ? 99.883 113.328 12.183 1.00 11.13 204 THR A N 1
ATOM 1525 C CA . THR A 1 204 ? 98.504 113.296 12.638 1.00 11.69 204 THR A CA 1
ATOM 1526 C C . THR A 1 204 ? 97.684 112.235 11.943 1.00 10.34 204 THR A C 1
ATOM 1527 O O . THR A 1 204 ? 96.458 112.273 12.127 1.00 11.29 204 THR A O 1
ATOM 1531 N N . ASN A 1 205 ? 98.334 111.289 11.271 1.00 9.66 205 ASN A N 1
ATOM 1532 C CA . ASN A 1 205 ? 97.641 110.104 10.802 1.00 9.53 205 ASN A CA 1
ATOM 1533 C C . ASN A 1 205 ? 97.470 109.142 11.982 1.00 10.50 205 ASN A C 1
ATOM 1534 O O . ASN A 1 205 ? 97.995 109.386 13.073 1.00 10.73 205 ASN A O 1
ATOM 1539 N N . VAL A 1 206 ? 96.686 108.094 11.761 1.00 9.50 206 VAL A N 1
ATOM 1540 C CA . VAL A 1 206 ? 96.358 107.284 12.927 1.00 9.65 206 VAL A CA 1
ATOM 1541 C C . VAL A 1 206 ? 96.847 105.868 12.725 1.00 10.28 206 VAL A C 1
ATOM 1542 O O . VAL A 1 206 ? 97.084 105.364 11.626 1.00 10.70 206 VAL A O 1
ATOM 1546 N N . GLY A 1 207 ? 96.988 105.265 13.877 1.00 9.28 207 GLY A N 1
ATOM 1547 C CA . GLY A 1 207 ? 97.332 103.884 13.976 1.00 10.65 207 GLY A CA 1
ATOM 1548 C C . GLY A 1 207 ? 96.137 102.996 14.078 1.00 9.09 207 GLY A C 1
ATOM 1549 O O . GLY A 1 207 ? 95.017 103.433 13.859 1.00 9.78 207 GLY A O 1
ATOM 1550 N N . ASP A 1 208 ? 96.419 101.724 14.388 1.00 9.64 208 ASP A N 1
ATOM 1551 C CA . ASP A 1 208 ? 95.391 100.729 14.279 1.00 9.98 208 ASP A CA 1
ATOM 1552 C C . ASP A 1 208 ? 94.184 100.987 15.157 1.00 9.21 208 ASP A C 1
ATOM 1553 O O . ASP A 1 208 ? 93.084 100.562 14.831 1.00 10.38 208 ASP A O 1
ATOM 1558 N N . GLU A 1 209 ? 94.400 101.642 16.289 1.00 9.76 209 GLU A N 1
ATOM 1559 C CA . GLU A 1 209 ? 93.314 101.851 17.230 1.00 9.75 209 GLU A CA 1
ATOM 1560 C C . GLU A 1 209 ? 92.790 103.277 17.225 1.00 9.05 209 GLU A C 1
ATOM 1561 O O . GLU A 1 209 ? 92.049 103.671 18.124 1.00 10.85 209 GLU A O 1
ATOM 1567 N N . GLY A 1 210 ? 93.161 104.014 16.181 1.00 8.94 210 GLY A N 1
ATOM 1568 C CA . GLY A 1 210 ? 92.610 105.335 15.985 1.00 7.86 210 GLY A CA 1
ATOM 1569 C C . GLY A 1 210 ? 93.354 106.424 16.670 1.00 8.62 210 GLY A C 1
ATOM 1570 O O . GLY A 1 210 ? 93.020 107.568 16.526 1.00 10.12 210 GLY A O 1
ATOM 1571 N N . GLY A 1 211 ? 94.350 106.187 17.456 1.00 8.71 211 GLY A N 1
ATOM 1572 C CA . GLY A 1 211 ? 95.239 107.135 18.028 1.00 8.80 211 GLY A CA 1
ATOM 1573 C C . GLY A 1 211 ? 96.212 107.691 17.017 1.00 9.45 211 GLY A C 1
ATOM 1574 O O . GLY A 1 211 ? 96.523 107.027 16.040 1.00 9.83 211 GLY A O 1
ATOM 1575 N N . PHE A 1 212 ? 96.631 108.923 17.283 1.00 9.45 212 PHE A N 1
ATOM 1576 C CA . PHE A 1 212 ? 97.615 109.516 16.383 1.00 9.31 212 PHE A CA 1
ATOM 1577 C C . PHE A 1 212 ? 98.875 108.687 16.453 1.00 10.71 212 PHE A C 1
ATOM 1578 O O . PHE A 1 212 ? 99.213 108.083 17.450 1.00 10.46 212 PHE A O 1
ATOM 1586 N N . ALA A 1 213 ? 99.575 108.720 15.348 1.00 9.96 213 ALA A N 1
ATOM 1587 C CA . ALA A 1 213 ? 100.813 107.995 15.168 1.00 10.72 213 ALA A CA 1
ATOM 1588 C C . ALA A 1 213 ? 101.932 108.969 14.853 1.00 11.62 213 ALA A C 1
ATOM 1589 O O . ALA A 1 213 ? 102.463 109.010 13.747 1.00 13.98 213 ALA A O 1
ATOM 1591 N N . PRO A 1 214 ? 102.284 109.817 15.804 1.00 11.17 214 PRO A N 1
ATOM 1592 C CA . PRO A 1 214 ? 103.329 110.784 15.557 1.00 11.21 214 PRO A CA 1
ATOM 1593 C C . PRO A 1 214 ? 104.629 110.025 15.502 1.00 11.37 214 PRO A C 1
ATOM 1594 O O . PRO A 1 214 ? 104.828 108.987 16.063 1.00 13.14 214 PRO A O 1
ATOM 1598 N N . ASN A 1 215 ? 105.550 110.562 14.804 1.00 14.89 215 ASN A N 1
ATOM 1599 C CA . ASN A 1 215 ? 106.876 110.177 14.449 1.00 15.98 215 ASN A CA 1
ATOM 1600 C C . ASN A 1 215 ? 107.815 110.531 15.614 1.00 14.90 215 ASN A C 1
ATOM 1601 O O . ASN A 1 215 ? 108.721 111.295 15.437 1.00 22.21 215 ASN A O 1
ATOM 1606 N N . ILE A 1 216 ? 107.540 109.955 16.744 1.00 14.07 216 ILE A N 1
ATOM 1607 C CA . ILE A 1 216 ? 108.336 110.160 17.962 1.00 14.70 216 ILE A CA 1
ATOM 1608 C C . ILE A 1 216 ? 108.848 108.813 18.438 1.00 13.28 216 ILE A C 1
ATOM 1609 O O . ILE A 1 216 ? 108.267 107.785 18.117 1.00 14.93 216 ILE A O 1
ATOM 1614 N N . LEU A 1 217 ? 109.910 108.880 19.223 1.00 15.78 217 LEU A N 1
ATOM 1615 C CA . LEU A 1 217 ? 110.523 107.727 19.848 1.00 14.20 217 LEU A CA 1
ATOM 1616 C C . LEU A 1 217 ? 110.284 107.632 21.341 1.00 14.56 217 LEU A C 1
ATOM 1617 O O . LEU A 1 217 ? 110.065 106.577 21.925 1.00 16.41 217 LEU A O 1
ATOM 1622 N N . GLU A 1 218 ? 110.332 108.812 21.978 1.00 16.02 218 GLU A N 1
ATOM 1623 C CA . GLU A 1 218 ? 110.297 108.812 23.419 1.00 15.11 218 GLU A CA 1
ATOM 1624 C C . GLU A 1 218 ? 108.875 108.690 23.947 1.00 14.06 218 GLU A C 1
ATOM 1625 O O . GLU A 1 218 ? 107.998 109.426 23.655 1.00 15.45 218 GLU A O 1
ATOM 1629 N N . ASN A 1 219 ? 108.715 107.716 24.818 1.00 14.50 219 ASN A N 1
ATOM 1630 C CA . ASN A 1 219 ? 107.413 107.515 25.428 1.00 13.81 219 ASN A CA 1
ATOM 1631 C C . ASN A 1 219 ? 107.043 108.680 26.314 1.00 12.95 219 ASN A C 1
ATOM 1632 O O . ASN A 1 219 ? 105.857 108.994 26.439 1.00 13.58 219 ASN A O 1
ATOM 1637 N N . SER A 1 220 ? 108.041 109.306 26.901 1.00 12.92 220 SER A N 1
ATOM 1638 C CA . SER A 1 220 ? 107.746 110.515 27.710 1.00 15.03 220 SER A CA 1
ATOM 1639 C C . SER A 1 220 ? 107.112 111.579 26.855 1.00 14.74 220 SER A C 1
ATOM 1640 O O . SER A 1 220 ? 106.293 112.343 27.335 1.00 15.75 220 SER A O 1
ATOM 1643 N N . GLU A 1 221 ? 107.535 111.582 25.578 1.00 13.62 221 GLU A N 1
ATOM 1644 C CA . GLU A 1 221 ? 106.964 112.646 24.742 1.00 14.21 221 GLU A CA 1
ATOM 1645 C C . GLU A 1 221 ? 105.532 112.364 24.374 1.00 12.78 221 GLU A C 1
ATOM 1646 O O . GLU A 1 221 ? 104.766 113.285 24.244 1.00 14.81 221 GLU A O 1
ATOM 1652 N N . ALA A 1 222 ? 105.166 111.121 24.179 1.00 12.99 222 ALA A N 1
ATOM 1653 C CA . ALA A 1 222 ? 103.748 110.795 24.024 1.00 12.23 222 ALA A CA 1
ATOM 1654 C C . ALA A 1 222 ? 103.002 111.268 25.236 1.00 12.32 222 ALA A C 1
ATOM 1655 O O . ALA A 1 222 ? 101.954 111.876 25.074 1.00 12.18 222 ALA A O 1
ATOM 1657 N N . LEU A 1 223 ? 103.530 111.024 26.436 1.00 11.36 223 LEU A N 1
ATOM 1658 C CA . LEU A 1 223 ? 102.805 111.487 27.633 1.00 12.69 223 LEU A CA 1
ATOM 1659 C C . LEU A 1 223 ? 102.734 112.996 27.679 1.00 12.53 223 LEU A C 1
ATOM 1660 O O . LEU A 1 223 ? 101.725 113.570 28.064 1.00 14.27 223 LEU A O 1
ATOM 1665 N N . GLU A 1 224 ? 103.840 113.626 27.287 1.00 13.83 224 GLU A N 1
ATOM 1666 C CA . GLU A 1 224 ? 103.811 115.089 27.310 1.00 15.35 224 GLU A CA 1
ATOM 1667 C C . GLU A 1 224 ? 102.750 115.627 26.371 1.00 14.62 224 GLU A C 1
ATOM 1668 O O . GLU A 1 224 ? 102.017 116.552 26.697 1.00 14.32 224 GLU A O 1
ATOM 1674 N N . LEU A 1 225 ? 102.686 115.045 25.163 1.00 13.27 225 LEU A N 1
ATOM 1675 C CA . LEU A 1 225 ? 101.652 115.474 24.211 1.00 12.72 225 LEU A CA 1
ATOM 1676 C C . LEU A 1 225 ? 100.237 115.310 24.735 1.00 12.98 225 LEU A C 1
ATOM 1677 O O . LEU A 1 225 ? 99.371 116.172 24.611 1.00 12.25 225 LEU A O 1
ATOM 1682 N N . VAL A 1 226 ? 99.989 114.119 25.334 1.00 12.29 226 VAL A N 1
ATOM 1683 C CA . VAL A 1 226 ? 98.675 113.885 25.901 1.00 11.32 226 VAL A CA 1
ATOM 1684 C C . VAL A 1 226 ? 98.369 114.820 27.055 1.00 11.61 226 VAL A C 1
ATOM 1685 O O . VAL A 1 226 ? 97.276 115.376 27.131 1.00 13.46 226 VAL A O 1
ATOM 1689 N N . LYS A 1 227 ? 99.307 114.997 27.954 1.00 12.93 227 LYS A N 1
ATOM 1690 C CA . LYS A 1 227 ? 99.103 115.942 29.079 1.00 13.23 227 LYS A CA 1
ATOM 1691 C C . LYS A 1 227 ? 98.818 117.334 28.564 1.00 12.76 227 LYS A C 1
ATOM 1692 O O . LYS A 1 227 ? 97.905 118.012 29.032 1.00 15.06 227 LYS A O 1
ATOM 1698 N N . GLU A 1 228 ? 99.599 117.779 27.563 1.00 13.83 228 GLU A N 1
ATOM 1699 C CA . GLU A 1 228 ? 99.349 119.104 26.971 1.00 14.59 228 GLU A CA 1
ATOM 1700 C C . GLU A 1 228 ? 97.948 119.207 26.385 1.00 15.21 228 GLU A C 1
ATOM 1701 O O . GLU A 1 228 ? 97.306 120.237 26.551 1.00 15.93 228 GLU A O 1
ATOM 1705 N N . ALA A 1 229 ? 97.469 118.167 25.688 1.00 12.31 229 ALA A N 1
ATOM 1706 C CA . ALA A 1 229 ? 96.157 118.222 25.100 1.00 12.57 229 ALA A CA 1
ATOM 1707 C C . ALA A 1 229 ? 95.080 118.265 26.158 1.00 10.92 229 ALA A C 1
ATOM 1708 O O . ALA A 1 229 ? 94.105 118.956 26.006 1.00 12.74 229 ALA A O 1
ATOM 1710 N N . ILE A 1 230 ? 95.251 117.478 27.195 1.00 11.66 230 ILE A N 1
ATOM 1711 C CA . ILE A 1 230 ? 94.281 117.529 28.271 1.00 11.53 230 ILE A CA 1
ATOM 1712 C C . ILE A 1 230 ? 94.143 118.915 28.874 1.00 11.81 230 ILE A C 1
ATOM 1713 O O . ILE A 1 230 ? 93.067 119.450 29.118 1.00 14.04 230 ILE A O 1
ATOM 1718 N N . ASP A 1 231 ? 95.311 119.504 29.092 1.00 13.52 231 ASP A N 1
ATOM 1719 C CA . ASP A 1 231 ? 95.377 120.811 29.753 1.00 15.94 231 ASP A CA 1
ATOM 1720 C C . ASP A 1 231 ? 94.811 121.860 28.793 1.00 18.50 231 ASP A C 1
ATOM 1721 O O . ASP A 1 231 ? 94.046 122.731 29.201 1.00 17.87 231 ASP A O 1
ATOM 1726 N N . LYS A 1 232 ? 95.182 121.795 27.513 1.00 15.73 232 LYS A N 1
ATOM 1727 C CA . LYS A 1 232 ? 94.671 122.789 26.553 1.00 14.93 232 LYS A CA 1
ATOM 1728 C C . LYS A 1 232 ? 93.177 122.647 26.346 1.00 15.05 232 LYS A C 1
ATOM 1729 O O . LYS A 1 232 ? 92.499 123.631 26.06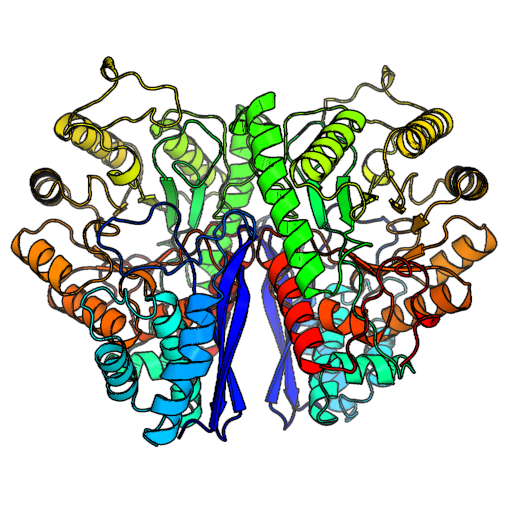4 1.00 17.22 232 LYS A O 1
ATOM 1735 N N . ALA A 1 233 ? 92.647 121.432 26.491 1.00 12.55 233 ALA A N 1
ATOM 1736 C CA . ALA A 1 233 ? 91.215 121.257 26.326 1.00 13.55 233 ALA A CA 1
ATOM 1737 C C . ALA A 1 233 ? 90.465 121.674 27.583 1.00 13.89 233 ALA A C 1
ATOM 1738 O O . ALA A 1 233 ? 89.239 121.740 27.572 1.00 16.48 233 ALA A O 1
ATOM 1740 N N . GLY A 1 234 ? 91.157 121.940 28.682 1.00 14.47 234 GLY A N 1
ATOM 1741 C CA . GLY A 1 234 ? 90.659 122.449 29.949 1.00 16.40 234 GLY A CA 1
ATOM 1742 C C . GLY A 1 234 ? 90.231 121.380 30.916 1.00 14.39 234 GLY A C 1
ATOM 1743 O O . GLY A 1 234 ? 89.462 121.616 31.843 1.00 17.30 234 GLY A O 1
ATOM 1744 N N . TYR A 1 235 ? 90.790 120.177 30.756 1.00 13.21 235 TYR A N 1
ATOM 1745 C CA . TYR A 1 235 ? 90.307 119.084 31.576 1.00 11.73 235 TYR A CA 1
ATOM 1746 C C . TYR A 1 235 ? 91.345 118.428 32.462 1.00 12.26 235 TYR A C 1
ATOM 1747 O O . TYR A 1 235 ? 91.184 117.288 32.869 1.00 14.28 235 TYR A O 1
ATOM 1756 N N . THR A 1 236 ? 92.375 119.191 32.819 1.00 14.70 236 THR A N 1
ATOM 1757 C CA . THR A 1 236 ? 93.371 118.657 33.759 1.00 15.63 236 THR A CA 1
ATOM 1758 C C . THR A 1 236 ? 92.775 118.062 35.022 1.00 15.17 236 THR A C 1
ATOM 1759 O O . THR A 1 236 ? 93.217 117.056 35.555 1.00 19.24 236 THR A O 1
ATOM 1763 N N . GLU A 1 237 ? 91.692 118.671 35.522 1.00 16.58 237 GLU A N 1
ATOM 1764 C CA . GLU A 1 237 ? 91.175 118.156 36.796 1.00 22.69 237 GLU A CA 1
ATOM 1765 C C . GLU A 1 237 ? 90.257 116.964 36.605 1.00 23.57 237 GLU A C 1
ATOM 1766 O O . GLU A 1 237 ? 89.654 116.431 37.542 1.00 29.17 237 GLU A O 1
ATOM 1768 N N . LYS A 1 238 ? 90.104 116.496 35.362 1.00 17.73 238 LYS A N 1
ATOM 1769 C CA . LYS A 1 238 ? 89.080 115.501 35.107 1.00 13.26 238 LYS A CA 1
ATOM 1770 C C . LYS A 1 238 ? 89.508 114.314 34.254 1.00 10.96 238 LYS A C 1
ATOM 1771 O O . LYS A 1 238 ? 88.732 113.374 34.131 1.00 13.09 238 LYS A O 1
ATOM 1776 N N . ILE A 1 239 ? 90.706 114.342 33.716 1.00 11.99 239 ILE A N 1
ATOM 1777 C CA . ILE A 1 239 ? 91.198 113.306 32.841 1.00 11.92 239 ILE A CA 1
ATOM 1778 C C . ILE A 1 239 ? 92.604 112.903 33.229 1.00 12.01 239 ILE A C 1
ATOM 1779 O O . ILE A 1 239 ? 93.428 113.755 33.445 1.00 14.06 239 ILE A O 1
ATOM 1784 N N . VAL A 1 240 ? 92.738 111.583 33.343 1.00 10.45 240 VAL A N 1
ATOM 1785 C CA . VAL A 1 240 ? 94.031 111.027 33.723 1.00 11.46 240 VAL A CA 1
ATOM 1786 C C . VAL A 1 240 ? 94.472 110.109 32.597 1.00 10.29 240 VAL A C 1
ATOM 1787 O O . VAL A 1 240 ? 93.814 109.981 31.589 1.00 11.03 240 VAL A O 1
ATOM 1791 N N . ILE A 1 241 ? 95.655 109.569 32.783 1.00 10.87 241 ILE A N 1
ATOM 1792 C CA . ILE A 1 241 ? 96.308 108.815 31.715 1.00 10.24 241 ILE A CA 1
ATOM 1793 C C . ILE A 1 241 ? 96.504 107.377 32.119 1.00 10.37 241 ILE A C 1
ATOM 1794 O O . ILE A 1 241 ? 96.827 107.076 33.261 1.00 12.54 241 ILE A O 1
ATOM 1799 N N . GLY A 1 242 ? 96.405 106.506 31.130 1.00 11.40 242 GLY A N 1
ATOM 1800 C CA . GLY A 1 242 ? 96.745 105.106 31.282 1.00 12.66 242 GLY A CA 1
ATOM 1801 C C . GLY A 1 242 ? 97.670 104.776 30.103 1.00 10.96 242 GLY A C 1
ATOM 1802 O O . GLY A 1 242 ? 97.699 105.434 29.070 1.00 12.99 242 GLY A O 1
ATOM 1803 N N . MET A 1 243 ? 98.386 103.697 30.276 1.00 11.52 243 MET A N 1
ATOM 1804 C CA . MET A 1 243 ? 99.286 103.215 29.254 1.00 11.45 243 MET A CA 1
ATOM 1805 C C . MET A 1 243 ? 99.110 101.706 29.110 1.00 10.91 243 MET A C 1
ATOM 1806 O O . MET A 1 243 ? 98.828 101.003 30.073 1.00 13.63 243 MET A O 1
ATOM 1811 N N . ASP A 1 244 ? 99.336 101.244 27.893 1.00 11.03 244 ASP A N 1
ATOM 1812 C CA . ASP A 1 244 ? 99.582 99.844 27.644 1.00 10.89 244 ASP A CA 1
ATOM 1813 C C . ASP A 1 244 ? 100.968 99.797 27.017 1.00 10.95 244 ASP A C 1
ATOM 1814 O O . ASP A 1 244 ? 101.144 100.205 25.866 1.00 11.06 244 ASP A O 1
ATOM 1819 N N . VAL A 1 245 ? 101.904 99.315 27.800 1.00 11.87 245 VAL A N 1
ATOM 1820 C CA . VAL A 1 245 ? 103.283 99.265 27.319 1.00 11.73 245 VAL A CA 1
ATOM 1821 C C . VAL A 1 245 ? 103.397 98.131 26.331 1.00 11.01 245 VAL A C 1
ATOM 1822 O O . VAL A 1 245 ? 104.131 98.252 25.350 1.00 13.14 245 VAL A O 1
ATOM 1826 N N . ALA A 1 246 ? 102.685 97.031 26.593 1.00 10.87 246 ALA A N 1
ATOM 1827 C CA . ALA A 1 246 ? 102.830 95.832 25.783 1.00 9.94 246 ALA A CA 1
ATOM 1828 C C . ALA A 1 246 ? 104.280 95.393 25.701 1.00 10.43 246 ALA A C 1
ATOM 1829 O O . ALA A 1 246 ? 104.820 95.062 24.657 1.00 11.24 246 ALA A O 1
ATOM 1831 N N . ALA A 1 247 ? 104.947 95.340 26.871 1.00 11.26 247 ALA A N 1
ATOM 1832 C CA . ALA A 1 247 ? 106.392 95.099 26.903 1.00 10.88 247 ALA A CA 1
ATOM 1833 C C . ALA A 1 247 ? 106.797 93.737 26.352 1.00 10.47 247 ALA A C 1
ATOM 1834 O O . ALA A 1 247 ? 107.995 93.603 26.034 1.00 14.40 247 ALA A O 1
ATOM 1836 N N . SER A 1 248 ? 105.904 92.766 26.287 1.00 12.41 248 SER A N 1
ATOM 1837 C CA . SER A 1 248 ? 106.322 91.494 25.673 1.00 13.15 248 SER A CA 1
ATOM 1838 C C . SER A 1 248 ? 106.700 91.689 24.221 1.00 13.20 248 SER A C 1
ATOM 1839 O O . SER A 1 248 ? 107.413 90.870 23.639 1.00 15.47 248 SER A O 1
ATOM 1842 N N . GLU A 1 249 ? 106.190 92.768 23.611 1.00 11.65 249 GLU A N 1
ATOM 1843 C CA . GLU A 1 249 ? 106.527 92.998 22.208 1.00 12.06 249 GLU A CA 1
ATOM 1844 C C . GLU A 1 249 ? 107.971 93.454 22.010 1.00 13.93 249 GLU A C 1
ATOM 1845 O O . GLU A 1 249 ? 108.503 93.354 20.909 1.00 14.19 249 GLU A O 1
ATOM 1851 N N . PHE A 1 250 ? 108.580 93.940 23.081 1.00 14.33 250 PHE A N 1
ATOM 1852 C CA . PHE A 1 250 ? 109.950 94.401 22.944 1.00 13.24 250 PHE A CA 1
ATOM 1853 C C . PHE A 1 250 ? 110.913 93.822 23.967 1.00 13.66 250 PHE A C 1
ATOM 1854 O O . PHE A 1 250 ? 112.006 94.341 24.211 1.00 15.47 250 PHE A O 1
ATOM 1862 N N . TYR A 1 251 ? 110.504 92.679 24.497 1.00 15.30 251 TYR A N 1
ATOM 1863 C CA . TYR A 1 251 ? 111.365 91.886 25.368 1.00 15.11 251 TYR A CA 1
ATOM 1864 C C . TYR A 1 251 ? 112.350 91.150 24.456 1.00 15.91 251 TYR A C 1
ATOM 1865 O O . TYR A 1 251 ? 111.933 90.405 23.566 1.00 17.54 251 TYR A O 1
ATOM 1874 N N . ARG A 1 252 ? 113.632 91.360 24.695 1.00 16.65 252 ARG A N 1
ATOM 1875 C CA . ARG A 1 252 ? 114.731 90.853 23.914 1.00 16.84 252 ARG A CA 1
ATOM 1876 C C . ARG A 1 252 ? 115.855 90.396 24.845 1.00 20.73 252 ARG A C 1
ATOM 1877 O O . ARG A 1 252 ? 116.436 91.205 25.550 1.00 26.98 252 ARG A O 1
ATOM 1885 N N . ASP A 1 253 ? 116.114 89.101 24.776 1.00 29.11 253 ASP A N 1
ATOM 1886 C CA . ASP A 1 253 ? 117.254 88.557 25.503 1.00 34.65 253 ASP A CA 1
ATOM 1887 C C . ASP A 1 253 ? 117.243 88.941 26.971 1.00 29.99 253 ASP A C 1
ATOM 1888 O O . ASP A 1 253 ? 118.300 89.269 27.522 1.00 39.82 253 ASP A O 1
ATOM 1890 N N . GLY A 1 254 ? 116.068 88.919 27.596 1.00 28.73 254 GLY A N 1
ATOM 1891 C CA . GLY A 1 254 ? 115.939 89.216 29.012 1.00 26.28 254 GLY A CA 1
ATOM 1892 C C . GLY A 1 254 ? 116.006 90.698 29.330 1.00 22.84 254 GLY A C 1
ATOM 1893 O O . GLY A 1 254 ? 115.982 91.083 30.497 1.00 26.05 254 GLY A O 1
ATOM 1894 N N . LYS A 1 255 ? 116.085 91.502 28.293 1.00 18.72 255 LYS A N 1
ATOM 1895 C CA . LYS A 1 255 ? 116.094 92.942 28.411 1.00 16.73 255 LYS A CA 1
ATOM 1896 C C . LYS A 1 255 ? 114.989 93.523 27.548 1.00 15.84 255 LYS A C 1
ATOM 1897 O O . LYS A 1 255 ? 114.278 92.790 26.895 1.00 17.85 255 LYS A O 1
ATOM 1903 N N . TYR A 1 256 ? 114.869 94.844 27.529 1.00 15.14 256 TYR A N 1
ATOM 1904 C CA . TYR A 1 256 ? 113.792 95.528 26.882 1.00 13.98 256 TYR A CA 1
ATOM 1905 C C . TYR A 1 256 ? 114.328 96.532 25.880 1.00 14.41 256 TYR A C 1
ATOM 1906 O O . TYR A 1 256 ? 115.178 97.330 26.183 1.00 16.28 256 TYR A O 1
ATOM 1915 N N . ASP A 1 257 ? 113.791 96.493 24.677 1.00 14.78 257 ASP A N 1
ATOM 1916 C CA . ASP A 1 257 ? 114.173 97.356 23.582 1.00 15.29 257 ASP A CA 1
ATOM 1917 C C . ASP A 1 257 ? 113.126 98.428 23.281 1.00 14.97 257 ASP A C 1
ATOM 1918 O O . ASP A 1 257 ? 112.126 98.209 22.573 1.00 14.31 257 ASP A O 1
ATOM 1923 N N . LEU A 1 258 ? 113.353 99.624 23.801 1.00 15.53 258 LEU A N 1
ATOM 1924 C CA . LEU A 1 258 ? 112.434 100.725 23.536 1.00 15.45 258 LEU A CA 1
ATOM 1925 C C . LEU A 1 258 ? 112.656 101.347 22.165 1.00 15.48 258 LEU A C 1
ATOM 1926 O O . LEU A 1 258 ? 112.079 102.402 21.916 1.00 15.55 258 LEU A O 1
ATOM 1931 N N . ASP A 1 259 ? 113.423 100.713 21.320 1.00 15.71 259 ASP A N 1
ATOM 1932 C CA . ASP A 1 259 ? 113.435 101.202 19.934 1.00 16.59 259 ASP A CA 1
ATOM 1933 C C . ASP A 1 259 ? 113.353 99.976 19.032 1.00 15.62 259 ASP A C 1
ATOM 1934 O O . ASP A 1 259 ? 114.085 99.863 18.051 1.00 15.94 259 ASP A O 1
ATOM 1939 N N . PHE A 1 260 ? 112.484 99.038 19.371 1.00 15.48 260 PHE A N 1
ATOM 1940 C CA . PHE A 1 260 ? 112.441 97.754 18.690 1.00 16.13 260 PHE A CA 1
ATOM 1941 C C . PHE A 1 260 ? 111.955 97.851 17.264 1.00 14.85 260 PHE A C 1
ATOM 1942 O O . PHE A 1 260 ? 112.113 96.853 16.547 1.00 18.55 260 PHE A O 1
ATOM 1950 N N . LYS A 1 261 ? 111.415 98.993 16.829 1.00 16.34 261 LYS A N 1
ATOM 1951 C CA . LYS A 1 261 ? 111.045 99.079 15.414 1.00 16.63 261 LYS A CA 1
ATOM 1952 C C . LYS A 1 261 ? 112.151 99.681 14.560 1.00 18.24 261 LYS A C 1
ATOM 1953 O O . LYS A 1 261 ? 111.991 99.925 13.381 1.00 21.59 261 LYS A O 1
ATOM 1959 N N . SER A 1 262 ? 113.285 99.885 15.194 1.00 18.57 262 SER A N 1
ATOM 1960 C CA . SER A 1 262 ? 114.518 100.297 14.563 1.00 19.24 262 SER A CA 1
ATOM 1961 C C . SER A 1 262 ? 115.439 99.076 14.469 1.00 23.05 262 SER A C 1
ATOM 1962 O O . SER A 1 262 ? 115.331 98.149 15.290 1.00 21.00 262 SER A O 1
ATOM 1965 N N . PRO A 1 263 ? 116.287 99.066 13.466 1.00 23.75 263 PRO A N 1
ATOM 1966 C CA . PRO A 1 263 ? 117.096 97.878 13.225 1.00 24.97 263 PRO A CA 1
ATOM 1967 C C . PRO A 1 263 ? 117.908 97.498 14.473 1.00 26.41 263 PRO A C 1
ATOM 1968 O O . PRO A 1 263 ? 118.442 98.355 15.188 1.00 25.85 263 PRO A O 1
ATOM 1972 N N . THR A 1 264 ? 117.894 96.199 14.700 1.00 27.29 264 THR A N 1
ATOM 1973 C CA . THR A 1 264 ? 118.404 95.645 15.946 1.00 26.95 264 THR A CA 1
ATOM 1974 C C . THR A 1 264 ? 119.739 96.206 16.391 1.00 29.62 264 THR A C 1
ATOM 1975 O O . THR A 1 264 ? 120.681 96.258 15.599 1.00 31.02 264 THR A O 1
ATOM 1979 N N . ASP A 1 265 ? 119.763 96.601 17.660 1.00 29.95 265 ASP A N 1
ATOM 1980 C CA . ASP A 1 265 ? 121.009 97.069 18.269 1.00 29.04 265 ASP A CA 1
ATOM 1981 C C . ASP A 1 265 ? 120.960 96.844 19.765 1.00 26.69 265 ASP A C 1
ATOM 1982 O O . ASP A 1 265 ? 120.498 97.687 20.524 1.00 28.67 265 ASP A O 1
ATOM 1987 N N . PRO A 1 266 ? 121.454 95.692 20.244 1.00 24.36 266 PRO A N 1
ATOM 1988 C CA . PRO A 1 266 ? 121.291 95.332 21.645 1.00 23.88 266 PRO A CA 1
ATOM 1989 C C . PRO A 1 266 ? 121.951 96.306 22.594 1.00 23.97 266 PRO A C 1
ATOM 1990 O O . PRO A 1 266 ? 121.654 96.282 23.773 1.00 27.09 266 PRO A O 1
ATOM 1994 N N . SER A 1 267 ? 122.812 97.153 22.078 1.00 26.07 267 SER A N 1
ATOM 1995 C CA . SER A 1 267 ? 123.490 98.077 22.988 1.00 26.13 267 SER A CA 1
ATOM 1996 C C . SER A 1 267 ? 122.452 99.008 23.618 1.00 29.17 267 SER A C 1
ATOM 1997 O O . SER A 1 267 ? 122.669 99.545 24.725 1.00 30.07 267 SER A O 1
ATOM 2000 N N . ARG A 1 268 ? 121.311 99.201 22.938 1.00 25.82 268 ARG A N 1
ATOM 2001 C CA . ARG A 1 268 ? 120.318 100.135 23.454 1.00 23.73 268 ARG A CA 1
ATOM 2002 C C . ARG A 1 268 ? 119.303 99.529 24.421 1.00 19.94 268 ARG A C 1
ATOM 2003 O O . ARG A 1 268 ? 118.450 100.206 25.027 1.00 21.65 268 ARG A O 1
ATOM 2011 N N . TYR A 1 269 ? 119.402 98.207 24.582 1.00 18.97 269 TYR A N 1
ATOM 2012 C CA . TYR A 1 269 ? 118.425 97.580 25.451 1.00 17.54 269 TYR A CA 1
ATOM 2013 C C . TYR A 1 269 ? 118.630 98.035 26.896 1.00 17.85 269 TYR A C 1
ATOM 2014 O O . TYR A 1 269 ? 119.756 98.330 27.295 1.00 19.94 269 TYR A O 1
ATOM 2023 N N . ILE A 1 270 ? 117.502 98.018 27.604 1.00 16.93 270 ILE A N 1
ATOM 2024 C CA . ILE A 1 270 ? 117.569 98.367 29.023 1.00 16.59 270 ILE A CA 1
ATOM 2025 C C . ILE A 1 270 ? 117.058 97.200 29.853 1.00 16.77 270 ILE A C 1
ATOM 2026 O O . ILE A 1 270 ? 116.355 96.346 29.391 1.00 15.96 270 ILE A O 1
ATOM 2031 N N . THR A 1 271 ? 117.441 97.162 31.101 1.00 15.61 271 THR A N 1
ATOM 2032 C CA . THR A 1 271 ? 116.980 96.130 32.000 1.00 17.14 271 THR A CA 1
ATOM 2033 C C . THR A 1 271 ? 115.556 96.412 32.492 1.00 17.39 271 THR A C 1
ATOM 2034 O O . THR A 1 271 ? 115.097 97.537 32.331 1.00 15.89 271 THR A O 1
ATOM 2038 N N . GLY A 1 272 ? 114.930 95.410 33.107 1.00 17.51 272 GLY A N 1
ATOM 2039 C CA . GLY A 1 272 ? 113.613 95.546 33.696 1.00 16.66 272 GLY A CA 1
ATOM 2040 C C . GLY A 1 272 ? 113.705 96.579 34.822 1.00 16.49 272 GLY A C 1
ATOM 2041 O O . GLY A 1 272 ? 112.777 97.358 34.998 1.00 17.48 272 GLY A O 1
ATOM 2042 N N . ASP A 1 273 ? 114.803 96.605 35.566 1.00 17.07 273 ASP A N 1
ATOM 2043 C CA . ASP A 1 273 ? 114.922 97.607 36.587 1.00 17.95 273 ASP A CA 1
ATOM 2044 C C . ASP A 1 273 ? 114.914 99.014 35.989 1.00 17.08 273 ASP A C 1
ATOM 2045 O O . ASP A 1 273 ? 114.292 99.922 36.523 1.00 18.78 273 ASP A O 1
ATOM 2050 N N . GLN A 1 274 ? 115.641 99.227 34.917 1.00 18.23 274 GLN A N 1
ATOM 2051 C CA . GLN A 1 274 ? 115.688 100.532 34.241 1.00 16.69 274 GLN A CA 1
ATOM 2052 C C . GLN A 1 274 ? 114.316 100.927 33.694 1.00 15.19 274 GLN A C 1
ATOM 2053 O O . GLN A 1 274 ? 113.891 102.059 33.739 1.00 16.94 274 GLN A O 1
ATOM 2059 N N . LEU A 1 275 ? 113.631 99.903 33.174 1.00 14.13 275 LEU A N 1
ATOM 2060 C CA . LEU A 1 275 ? 112.285 100.130 32.671 1.00 14.15 275 LEU A CA 1
ATOM 2061 C C . LEU A 1 275 ? 111.353 100.534 33.781 1.00 14.46 275 LEU A C 1
ATOM 2062 O O . LEU A 1 275 ? 110.571 101.455 33.667 1.00 15.60 275 LEU A O 1
ATOM 2067 N N . GLY A 1 276 ? 111.442 99.836 34.894 1.00 15.42 276 GLY A N 1
ATOM 2068 C CA . GLY A 1 276 ? 110.616 100.219 36.027 1.00 15.39 276 GLY A CA 1
ATOM 2069 C C . GLY A 1 276 ? 110.876 101.596 36.560 1.00 14.48 276 GLY A C 1
ATOM 2070 O O . GLY A 1 276 ? 109.974 102.307 36.963 1.00 17.01 276 GLY A O 1
ATOM 2071 N N . ALA A 1 277 ? 112.148 101.991 36.541 1.00 15.55 277 ALA A N 1
ATOM 2072 C CA . ALA A 1 277 ? 112.556 103.311 36.984 1.00 15.39 277 ALA A CA 1
ATOM 2073 C C . ALA A 1 277 ? 111.916 104.344 36.072 1.00 15.16 277 ALA A C 1
ATOM 2074 O O . ALA A 1 277 ? 111.453 105.385 36.505 1.00 17.25 277 ALA A O 1
ATOM 2076 N N . LEU A 1 278 ? 111.897 103.999 34.789 1.00 15.40 278 LEU A N 1
ATOM 2077 C CA . LEU A 1 278 ? 111.225 104.891 33.834 1.00 14.69 278 LEU A CA 1
ATOM 2078 C C . LEU A 1 278 ? 109.753 105.049 34.144 1.00 14.40 278 LEU A C 1
ATOM 2079 O O . LEU A 1 278 ? 109.193 106.113 34.126 1.00 14.73 278 LEU A O 1
ATOM 2084 N N . TYR A 1 279 ? 109.079 103.933 34.456 1.00 14.51 279 TYR A N 1
ATOM 2085 C CA . TYR A 1 279 ? 107.673 104.058 34.797 1.00 12.14 279 TYR A CA 1
ATOM 2086 C C . TYR A 1 279 ? 107.479 104.905 36.049 1.00 14.15 279 TYR A C 1
ATOM 2087 O O . TYR A 1 279 ? 106.504 105.637 36.143 1.00 13.38 279 TYR A O 1
ATOM 2096 N N . GLN A 1 280 ? 108.398 104.768 36.988 1.00 13.79 280 GLN A N 1
ATOM 2097 C CA . GLN A 1 280 ? 108.265 105.535 38.220 1.00 15.02 280 GLN A CA 1
ATOM 2098 C C . GLN A 1 280 ? 108.327 107.029 37.902 1.00 16.13 280 GLN A C 1
ATOM 2099 O O . GLN A 1 280 ? 107.609 107.860 38.451 1.00 15.79 280 GLN A O 1
ATOM 2105 N N . ASP A 1 281 ? 109.197 107.346 36.963 1.00 15.61 281 ASP A N 1
ATOM 2106 C CA . ASP A 1 281 ? 109.298 108.732 36.547 1.00 16.64 281 ASP A CA 1
ATOM 2107 C C . ASP A 1 281 ? 107.995 109.144 35.878 1.00 16.29 281 ASP A C 1
ATOM 2108 O O . ASP A 1 281 ? 107.463 110.240 36.074 1.00 17.31 281 ASP A O 1
ATOM 2113 N N . PHE A 1 282 ? 107.441 108.236 35.056 1.00 13.85 282 PHE A N 1
ATOM 2114 C CA . PHE A 1 282 ? 106.173 108.604 34.378 1.00 15.09 282 PHE A CA 1
ATOM 2115 C C . PHE A 1 282 ? 105.070 108.888 35.376 1.00 15.65 282 PHE A C 1
ATOM 2116 O O . PHE A 1 282 ? 104.261 109.797 35.246 1.00 15.86 282 PHE A O 1
ATOM 2124 N N . VAL A 1 283 ? 105.060 108.023 36.394 1.00 14.37 283 VAL A N 1
ATOM 2125 C CA . VAL A 1 283 ? 103.974 108.145 37.332 1.00 13.39 283 VAL A CA 1
ATOM 2126 C C . VAL A 1 283 ? 104.132 109.424 38.135 1.00 14.31 283 VAL A C 1
ATOM 2127 O O . VAL A 1 283 ? 103.161 109.974 38.581 1.00 16.53 283 VAL A O 1
ATOM 2131 N N . ARG A 1 284 ? 105.377 109.852 38.352 1.00 15.43 284 ARG A N 1
ATOM 2132 C CA . ARG A 1 284 ? 105.598 111.058 39.133 1.00 18.04 284 ARG A CA 1
ATOM 2133 C C . ARG A 1 284 ? 105.327 112.272 38.264 1.00 17.86 284 ARG A C 1
ATOM 2134 O O . ARG A 1 284 ? 104.811 113.273 38.742 1.00 21.31 284 ARG A O 1
ATOM 2142 N N . ASP A 1 285 ? 105.656 112.195 36.961 1.00 16.25 285 ASP A N 1
ATOM 2143 C CA . ASP A 1 285 ? 105.693 113.418 36.155 1.00 18.25 285 ASP A CA 1
ATOM 2144 C C . ASP A 1 285 ? 104.375 113.675 35.425 1.00 16.75 285 ASP A C 1
ATOM 2145 O O . ASP A 1 285 ? 104.089 114.801 34.976 1.00 18.55 285 ASP A O 1
ATOM 2150 N N . TYR A 1 286 ? 103.610 112.634 35.291 1.00 14.21 286 TYR A N 1
ATOM 2151 C CA . TYR A 1 286 ? 102.362 112.660 34.548 1.00 13.54 286 TYR A CA 1
ATOM 2152 C C . TYR A 1 286 ? 101.260 112.022 35.373 1.00 14.94 286 TYR A C 1
ATOM 2153 O O . TYR A 1 286 ? 101.518 111.209 36.273 1.00 14.48 286 TYR A O 1
ATOM 2162 N N . PRO A 1 287 ? 100.025 112.340 35.019 1.00 14.01 287 PRO A N 1
ATOM 2163 C CA . PRO A 1 287 ? 98.910 111.743 35.748 1.00 13.38 287 PRO A CA 1
ATOM 2164 C C . PRO A 1 287 ? 98.566 110.338 35.299 1.00 13.75 287 PRO A C 1
ATOM 2165 O O . PRO A 1 287 ? 97.426 110.038 34.941 1.00 13.27 287 PRO A O 1
ATOM 2169 N N . VAL A 1 288 ? 99.593 109.483 35.308 1.00 12.10 288 VAL A N 1
ATOM 2170 C CA . VAL A 1 288 ? 99.414 108.095 34.919 1.00 12.00 288 VAL A CA 1
ATOM 2171 C C . VAL A 1 288 ? 98.905 107.317 36.108 1.00 12.80 288 VAL A C 1
ATOM 2172 O O . VAL A 1 288 ? 99.523 107.283 37.159 1.00 16.42 288 VAL A O 1
ATOM 2176 N N . VAL A 1 289 ? 97.748 106.707 35.881 1.00 12.71 289 VAL A N 1
ATOM 2177 C CA . VAL A 1 289 ? 97.084 105.957 36.947 1.00 13.39 289 VAL A CA 1
ATOM 2178 C C . VAL A 1 289 ? 96.970 104.488 36.622 1.00 12.04 289 VAL A C 1
ATOM 2179 O O . VAL A 1 289 ? 96.450 103.765 37.452 1.00 12.78 289 VAL A O 1
ATOM 2183 N N . SER A 1 290 ? 97.417 104.053 35.447 1.00 12.90 290 SER A N 1
ATOM 2184 C CA . SER A 1 290 ? 97.252 102.678 35.014 1.00 11.99 290 SER A CA 1
ATOM 2185 C C . SER A 1 290 ? 98.352 102.389 33.989 1.00 11.97 290 SER A C 1
ATOM 2186 O O . SER A 1 290 ? 98.579 103.161 33.071 1.00 12.29 290 SER A O 1
ATOM 2189 N N . ILE A 1 291 ? 98.982 101.265 34.227 1.00 10.76 291 ILE A N 1
ATOM 2190 C CA . ILE A 1 291 ? 99.948 100.765 33.299 1.00 11.31 291 ILE A CA 1
ATOM 2191 C C . ILE A 1 291 ? 99.701 99.281 33.063 1.00 11.09 291 ILE A C 1
ATOM 2192 O O . ILE A 1 291 ? 99.670 98.515 34.018 1.00 12.69 291 ILE A O 1
ATOM 2197 N N . GLU A 1 292 ? 99.539 98.956 31.799 1.00 10.86 292 GLU A N 1
ATOM 2198 C CA . GLU A 1 292 ? 99.312 97.586 31.385 1.00 11.85 292 GLU A CA 1
ATOM 2199 C C . GLU A 1 292 ? 100.575 97.003 30.773 1.00 11.41 292 GLU A C 1
ATOM 2200 O O . GLU A 1 292 ? 101.301 97.692 30.073 1.00 11.65 292 GLU A O 1
ATOM 2206 N N . ASP A 1 293 ? 100.744 95.723 31.075 1.00 11.91 293 ASP A N 1
ATOM 2207 C CA . ASP A 1 293 ? 101.888 94.980 30.611 1.00 11.79 293 ASP A CA 1
ATOM 2208 C C . ASP A 1 293 ? 103.203 95.751 30.675 1.00 11.40 293 ASP A C 1
ATOM 2209 O O . ASP A 1 293 ? 103.951 95.904 29.723 1.00 11.14 293 ASP A O 1
ATOM 2214 N N . PRO A 1 294 ? 103.517 96.228 31.873 1.00 11.89 294 PRO A N 1
ATOM 2215 C CA . PRO A 1 294 ? 104.807 96.882 32.003 1.00 11.98 294 PRO A CA 1
ATOM 2216 C C . PRO A 1 294 ? 106.022 96.003 31.762 1.00 13.26 294 PRO A C 1
ATOM 2217 O O . PRO A 1 294 ? 107.097 96.555 31.462 1.00 12.99 294 PRO A O 1
ATOM 2221 N N . PHE A 1 295 ? 105.900 94.687 31.897 1.00 12.53 295 PHE A N 1
ATOM 2222 C CA . PHE A 1 295 ? 107.011 93.772 31.710 1.00 12.42 295 PHE A CA 1
ATOM 2223 C C . PHE A 1 295 ? 106.486 92.606 30.855 1.00 13.84 295 PHE A C 1
ATOM 2224 O O . PHE A 1 295 ? 105.296 92.469 30.606 1.00 12.40 295 PHE A O 1
ATOM 2232 N N . ASP A 1 296 ? 107.459 91.797 30.459 1.00 13.70 296 ASP A N 1
ATOM 2233 C CA . ASP A 1 296 ? 107.181 90.655 29.612 1.00 14.13 296 ASP A CA 1
ATOM 2234 C C . ASP A 1 296 ? 106.225 89.702 30.321 1.00 14.69 296 ASP A C 1
ATOM 2235 O O . ASP A 1 296 ? 106.209 89.677 31.550 1.00 14.80 296 ASP A O 1
ATOM 2240 N N . GLN A 1 297 ? 105.479 88.953 29.550 1.00 13.35 297 GLN A N 1
ATOM 2241 C CA . GLN A 1 297 ? 104.472 88.027 30.026 1.00 13.49 297 GLN A CA 1
ATOM 2242 C C . GLN A 1 297 ? 105.042 86.926 30.911 1.00 16.95 297 GLN A C 1
ATOM 2243 O O . GLN A 1 297 ? 104.263 86.277 31.616 1.00 18.21 297 GLN A O 1
ATOM 2249 N N . ASP A 1 298 ? 106.360 86.745 30.866 1.00 15.92 298 ASP A N 1
ATOM 2250 C CA . ASP A 1 298 ? 106.998 85.759 31.696 1.00 19.28 298 ASP A CA 1
ATOM 2251 C C . ASP A 1 298 ? 107.933 86.359 32.742 1.00 17.66 298 ASP A C 1
ATOM 2252 O O . ASP A 1 298 ? 108.612 85.643 33.475 1.00 18.09 298 ASP A O 1
ATOM 2257 N N . ASP A 1 299 ? 108.033 87.680 32.794 1.00 19.60 299 ASP A N 1
ATOM 2258 C CA . ASP A 1 299 ? 108.969 88.333 33.738 1.00 16.78 299 ASP A CA 1
ATOM 2259 C C . ASP A 1 299 ? 108.290 88.583 35.070 1.00 18.40 299 ASP A C 1
ATOM 2260 O O . ASP A 1 299 ? 108.105 89.701 35.531 1.00 18.56 299 ASP A O 1
ATOM 2265 N N . TRP A 1 300 ? 107.893 87.492 35.709 1.00 17.68 300 TRP A N 1
ATOM 2266 C CA . TRP A 1 300 ? 107.059 87.586 36.877 1.00 17.69 300 TRP A CA 1
ATOM 2267 C C . TRP A 1 300 ? 107.690 88.425 37.972 1.00 18.00 300 TRP A C 1
ATOM 2268 O O . TRP A 1 300 ? 107.038 89.244 38.647 1.00 20.96 300 TRP A O 1
ATOM 2279 N N . ALA A 1 301 ? 108.994 88.244 38.170 1.00 19.62 301 ALA A N 1
ATOM 2280 C CA . ALA A 1 301 ? 109.572 88.984 39.297 1.00 21.18 301 ALA A CA 1
ATOM 2281 C C . ALA A 1 301 ? 109.502 90.492 39.117 1.00 21.91 301 ALA A C 1
ATOM 2282 O O . ALA A 1 301 ? 109.414 91.284 40.063 1.00 22.74 301 ALA A O 1
ATOM 2284 N N . ALA A 1 302 ? 109.602 90.920 37.857 1.00 20.53 302 ALA A N 1
ATOM 2285 C CA . ALA A 1 302 ? 109.575 92.345 37.586 1.00 18.96 302 ALA A CA 1
ATOM 2286 C C . ALA A 1 302 ? 108.210 92.911 37.954 1.00 18.50 302 ALA A C 1
ATOM 2287 O O . ALA A 1 302 ? 108.013 93.946 38.585 1.00 17.24 302 ALA A O 1
ATOM 2289 N N . TRP A 1 303 ? 107.218 92.155 37.463 1.00 16.18 303 TRP A N 1
ATOM 2290 C CA . TRP A 1 303 ? 105.851 92.536 37.742 1.00 15.17 303 TRP A CA 1
ATOM 2291 C C . TRP A 1 303 ? 105.613 92.676 39.246 1.00 15.38 303 TRP A C 1
ATOM 2292 O O . TRP A 1 303 ? 105.085 93.678 39.701 1.00 18.70 303 TRP A O 1
ATOM 2303 N N . SER A 1 304 ? 105.950 91.633 39.991 1.00 15.52 304 SER A N 1
ATOM 2304 C CA . SER A 1 304 ? 105.658 91.709 41.429 1.00 19.92 304 SER A CA 1
ATOM 2305 C C . SER A 1 304 ? 106.339 92.860 42.124 1.00 19.15 304 SER A C 1
ATOM 2306 O O . SER A 1 304 ? 105.767 93.526 42.986 1.00 20.97 304 SER A O 1
ATOM 2309 N N . LYS A 1 305 ? 107.596 93.049 41.740 1.00 19.40 305 LYS A N 1
ATOM 2310 C CA . LYS A 1 305 ? 108.410 94.105 42.330 1.00 21.13 305 LYS A CA 1
ATOM 2311 C C . LYS A 1 305 ? 107.768 95.452 42.036 1.00 21.30 305 LYS A C 1
ATOM 2312 O O . LYS A 1 305 ? 107.588 96.306 42.905 1.00 26.37 305 LYS A O 1
ATOM 2317 N N . PHE A 1 306 ? 107.438 95.649 40.768 1.00 18.38 306 PHE A N 1
ATOM 2318 C CA . PHE A 1 306 ? 106.870 96.938 40.410 1.00 18.94 306 PHE A CA 1
ATOM 2319 C C . PHE A 1 306 ? 105.555 97.217 41.103 1.00 19.04 306 PHE A C 1
ATOM 2320 O O . PHE A 1 306 ? 105.291 98.263 41.721 1.00 19.35 306 PHE A O 1
ATOM 2328 N N . THR A 1 307 ? 104.629 96.271 41.045 1.00 17.08 307 THR A N 1
ATOM 2329 C CA . THR A 1 307 ? 103.297 96.419 41.630 1.00 18.91 307 THR A CA 1
ATOM 2330 C C . THR A 1 307 ? 103.424 96.720 43.114 1.00 17.94 307 THR A C 1
ATOM 2331 O O . THR A 1 307 ? 102.625 97.477 43.649 1.00 20.36 307 THR A O 1
ATOM 2335 N N . ALA A 1 308 ? 104.438 96.136 43.757 1.00 18.25 308 ALA A N 1
ATOM 2336 C CA . ALA A 1 308 ? 104.582 96.313 45.178 1.00 18.52 308 ALA A CA 1
ATOM 2337 C C . ALA A 1 308 ? 105.039 97.721 45.495 1.00 18.61 308 ALA A C 1
ATOM 2338 O O . ALA A 1 308 ? 104.989 98.177 46.619 1.00 24.86 308 ALA A O 1
ATOM 2340 N N . ASN A 1 309 ? 105.563 98.393 44.475 1.00 19.18 309 ASN A N 1
ATOM 2341 C CA . ASN A 1 309 ? 106.205 99.684 44.712 1.00 21.74 309 ASN A CA 1
ATOM 2342 C C . ASN A 1 309 ? 105.503 100.822 44.003 1.00 21.17 309 ASN A C 1
ATOM 2343 O O . ASN A 1 309 ? 106.108 101.883 43.738 1.00 22.32 309 ASN A O 1
ATOM 2347 N N . VAL A 1 310 ? 104.227 100.616 43.705 1.00 17.84 310 VAL A N 1
ATOM 2348 C CA . VAL A 1 310 ? 103.416 101.686 43.117 1.00 18.08 310 VAL A CA 1
ATOM 2349 C C . VAL A 1 310 ? 102.032 101.610 43.765 1.00 17.76 310 VAL A C 1
ATOM 2350 O O . VAL A 1 310 ? 101.640 100.591 44.347 1.00 21.70 310 VAL A O 1
ATOM 2354 N N . GLY A 1 311 ? 101.293 102.696 43.622 1.00 17.67 311 GLY A N 1
ATOM 2355 C CA . GLY A 1 311 ? 99.927 102.738 44.146 1.00 17.34 311 GLY A CA 1
ATOM 2356 C C . GLY A 1 311 ? 98.909 102.910 43.050 1.00 16.88 311 GLY A C 1
ATOM 2357 O O . GLY A 1 311 ? 97.761 103.230 43.294 1.00 23.37 311 GLY A O 1
ATOM 2358 N N . ILE A 1 312 ? 99.345 102.691 41.823 1.00 15.51 312 ILE A N 1
ATOM 2359 C CA . ILE A 1 312 ? 98.450 102.854 40.709 1.00 14.80 312 ILE A CA 1
ATOM 2360 C C . ILE A 1 312 ? 97.967 101.496 40.259 1.00 13.46 312 ILE A C 1
ATOM 2361 O O . ILE A 1 312 ? 98.290 100.439 40.807 1.00 13.03 312 ILE A O 1
ATOM 2366 N N . GLN A 1 313 ? 97.149 101.557 39.211 1.00 14.01 313 GLN A N 1
ATOM 2367 C CA . GLN A 1 313 ? 96.681 100.369 38.627 1.00 12.43 313 GLN A CA 1
ATOM 2368 C C . GLN A 1 313 ? 97.718 99.694 37.733 1.00 12.62 313 GLN A C 1
ATOM 2369 O O . GLN A 1 313 ? 98.316 100.369 36.915 1.00 13.53 313 GLN A O 1
ATOM 2375 N N . ILE A 1 314 ? 98.048 98.419 37.773 1.00 12.71 314 ILE A N 1
ATOM 2376 C CA . ILE A 1 314 ? 98.889 97.616 36.988 1.00 12.28 314 ILE A CA 1
ATOM 2377 C C . ILE A 1 314 ? 98.021 96.487 36.394 1.00 11.47 314 ILE A C 1
ATOM 2378 O O . ILE A 1 314 ? 97.429 95.718 37.133 1.00 13.81 314 ILE A O 1
ATOM 2383 N N . VAL A 1 315 ? 97.969 96.507 35.078 1.00 10.32 315 VAL A N 1
ATOM 2384 C CA . VAL A 1 315 ? 97.037 95.651 34.366 1.00 10.75 315 VAL A CA 1
ATOM 2385 C C . VAL A 1 315 ? 97.760 94.514 33.695 1.00 10.54 315 VAL A C 1
ATOM 2386 O O . VAL A 1 315 ? 98.703 94.732 32.926 1.00 11.57 315 VAL A O 1
ATOM 2390 N N . GLY A 1 316 ? 97.306 93.315 34.000 1.00 10.75 316 GLY A N 1
ATOM 2391 C CA . GLY A 1 316 ? 97.793 92.153 33.296 1.00 10.33 316 GLY A CA 1
ATOM 2392 C C . GLY A 1 316 ? 97.002 92.029 31.990 1.00 10.44 316 GLY A C 1
ATOM 2393 O O . GLY A 1 316 ? 95.772 92.015 31.974 1.00 11.75 316 GLY A O 1
ATOM 2394 N N . ASP A 1 317 ? 97.694 91.865 30.895 1.00 11.73 317 ASP A N 1
ATOM 2395 C CA . ASP A 1 317 ? 97.073 91.572 29.603 1.00 10.59 317 ASP A CA 1
ATOM 2396 C C . ASP A 1 317 ? 97.720 90.308 29.061 1.00 11.13 317 ASP A C 1
ATOM 2397 O O . ASP A 1 317 ? 97.215 89.225 29.277 1.00 11.80 317 ASP A O 1
ATOM 2402 N N . ASP A 1 318 ? 98.911 90.429 28.472 1.00 10.67 318 ASP A N 1
ATOM 2403 C CA . ASP A 1 318 ? 99.607 89.218 28.031 1.00 12.13 318 ASP A CA 1
ATOM 2404 C C . ASP A 1 318 ? 100.025 88.380 29.220 1.00 11.18 318 ASP A C 1
ATOM 2405 O O . ASP A 1 318 ? 100.220 87.180 29.147 1.00 12.14 318 ASP A O 1
ATOM 2410 N N . LEU A 1 319 ? 100.221 89.007 30.373 1.00 13.55 319 LEU A N 1
ATOM 2411 C CA . LEU A 1 319 ? 100.530 88.253 31.569 1.00 11.86 319 LEU A CA 1
ATOM 2412 C C . LEU A 1 319 ? 99.455 87.218 31.905 1.00 12.25 319 LEU A C 1
ATOM 2413 O O . LEU A 1 319 ? 99.779 86.080 32.263 1.00 14.27 319 LEU A O 1
ATOM 2418 N N . THR A 1 320 ? 98.206 87.684 31.819 1.00 12.23 320 THR A N 1
ATOM 2419 C CA . THR A 1 320 ? 97.107 86.919 32.369 1.00 12.70 320 THR A CA 1
ATOM 2420 C C . THR A 1 320 ? 96.247 86.274 31.319 1.00 11.58 320 THR A C 1
ATOM 2421 O O . THR A 1 320 ? 95.590 85.275 31.614 1.00 13.18 320 THR A O 1
ATOM 2425 N N . VAL A 1 321 ? 96.240 86.810 30.097 1.00 12.22 321 VAL A N 1
ATOM 2426 C CA . VAL A 1 321 ? 95.480 86.356 28.931 1.00 11.73 321 VAL A CA 1
ATOM 2427 C C . VAL A 1 321 ? 94.103 85.846 29.258 1.00 10.52 321 VAL A C 1
ATOM 2428 O O . VAL A 1 321 ? 93.646 84.825 28.742 1.00 12.40 321 VAL A O 1
ATOM 2432 N N . THR A 1 322 ? 93.410 86.607 30.114 1.00 11.30 322 THR A N 1
ATOM 2433 C CA . THR A 1 322 ? 92.021 86.365 30.447 1.00 10.69 322 THR A CA 1
ATOM 2434 C C . THR A 1 322 ? 91.805 84.902 30.843 1.00 12.48 322 THR A C 1
ATOM 2435 O O . THR A 1 322 ? 90.772 84.315 30.584 1.00 12.96 322 THR A O 1
ATOM 2439 N N . ASN A 1 323 ? 92.824 84.345 31.506 1.00 12.52 323 ASN A N 1
ATOM 2440 C CA . ASN A 1 323 ? 92.932 82.919 31.726 1.00 12.59 323 ASN A CA 1
ATOM 2441 C C . ASN A 1 323 ? 93.024 82.641 33.209 1.00 14.28 323 ASN A C 1
ATOM 2442 O O . ASN A 1 323 ? 93.987 83.030 33.821 1.00 14.80 323 ASN A O 1
ATOM 2447 N N . PRO A 1 324 ? 91.985 82.050 33.760 1.00 17.50 324 PRO A N 1
ATOM 2448 C CA . PRO A 1 324 ? 92.006 81.851 35.223 1.00 18.58 324 PRO A CA 1
ATOM 2449 C C . PRO A 1 324 ? 93.239 81.183 35.774 1.00 18.80 324 PRO A C 1
ATOM 2450 O O . PRO A 1 324 ? 93.653 81.460 36.896 1.00 19.93 324 PRO A O 1
ATOM 2454 N N . LYS A 1 325 ? 93.866 80.277 35.020 1.00 19.41 325 LYS A N 1
ATOM 2455 C CA . LYS A 1 325 ? 95.109 79.662 35.498 1.00 20.76 325 LYS A CA 1
ATOM 2456 C C . LYS A 1 325 ? 96.234 80.655 35.707 1.00 21.80 325 LYS A C 1
ATOM 2457 O O . LYS A 1 325 ? 96.975 80.648 36.666 1.00 22.75 325 LYS A O 1
ATOM 2460 N N . ARG A 1 326 ? 96.364 81.561 34.740 1.00 18.46 326 ARG A N 1
ATOM 2461 C CA . ARG A 1 326 ? 97.393 82.588 34.805 1.00 17.42 326 ARG A CA 1
ATOM 2462 C C . ARG A 1 326 ? 97.004 83.641 35.840 1.00 16.64 326 ARG A C 1
ATOM 2463 O O . ARG A 1 326 ? 97.879 84.146 36.541 1.00 18.24 326 ARG A O 1
ATOM 2471 N N . ILE A 1 327 ? 95.709 83.896 35.916 1.00 14.72 327 ILE A N 1
ATOM 2472 C CA . ILE A 1 327 ? 95.241 84.899 36.886 1.00 15.12 327 ILE A CA 1
ATOM 2473 C C . ILE A 1 327 ? 95.523 84.385 38.286 1.00 17.04 327 ILE A C 1
ATOM 2474 O O . ILE A 1 327 ? 95.960 85.126 39.161 1.00 21.33 327 ILE A O 1
ATOM 2479 N N . GLU A 1 328 ? 95.261 83.101 38.499 1.00 17.55 328 GLU A N 1
ATOM 2480 C CA . GLU A 1 328 ? 95.525 82.554 39.860 1.00 21.75 328 GLU A CA 1
ATOM 2481 C C . GLU A 1 328 ? 96.976 82.772 40.275 1.00 20.53 328 GLU A C 1
ATOM 2482 O O . GLU A 1 328 ? 97.306 83.170 41.390 1.00 23.85 328 GLU A O 1
ATOM 2485 N N . ARG A 1 329 ? 97.930 82.567 39.364 1.00 20.37 329 ARG A N 1
ATOM 2486 C CA . ARG A 1 329 ? 99.341 82.788 39.644 1.00 22.23 329 ARG A CA 1
ATOM 2487 C C . ARG A 1 329 ? 99.643 84.262 39.896 1.00 20.68 329 ARG A C 1
ATOM 2488 O O . ARG A 1 329 ? 100.409 84.605 40.789 1.00 20.72 329 ARG A O 1
ATOM 2496 N N . ALA A 1 330 ? 99.012 85.105 39.086 1.00 19.16 330 ALA A N 1
ATOM 2497 C CA . ALA A 1 330 ? 99.207 86.557 39.259 1.00 17.49 330 ALA A CA 1
ATOM 2498 C C . ALA A 1 330 ? 98.718 87.050 40.593 1.00 19.62 330 ALA A C 1
ATOM 2499 O O . ALA A 1 330 ? 99.355 87.926 41.170 1.00 21.17 330 ALA A O 1
ATOM 2501 N N . VAL A 1 331 ? 97.619 86.447 41.025 1.00 20.84 331 VAL A N 1
ATOM 2502 C CA . VAL A 1 331 ? 97.067 86.830 42.309 1.00 23.82 331 VAL A CA 1
ATOM 2503 C C . VAL A 1 331 ? 98.064 86.405 43.369 1.00 26.26 331 VAL A C 1
ATOM 2504 O O . VAL A 1 331 ? 98.472 87.167 44.226 1.00 28.03 331 VAL A O 1
ATOM 2508 N N . GLU A 1 332 ? 98.479 85.134 43.298 1.00 23.99 332 GLU A N 1
ATOM 2509 C CA . GLU A 1 332 ? 99.367 84.586 44.321 1.00 27.03 332 GLU A CA 1
ATOM 2510 C C . GLU A 1 332 ? 100.667 85.358 44.349 1.00 27.04 332 GLU A C 1
ATOM 2511 O O . GLU A 1 332 ? 101.246 85.541 45.421 1.00 31.21 332 GLU A O 1
ATOM 2513 N N . GLU A 1 333 ? 101.116 85.761 43.168 1.00 25.87 333 GLU A N 1
ATOM 2514 C CA . GLU A 1 333 ? 102.390 86.457 43.124 1.00 24.23 333 GLU A CA 1
ATOM 2515 C C . GLU A 1 333 ? 102.183 87.958 43.221 1.00 26.09 333 GLU A C 1
ATOM 2516 O O . GLU A 1 333 ? 103.195 88.665 43.169 1.00 23.98 333 GLU A O 1
ATOM 2522 N N . LYS A 1 334 ? 100.961 88.422 43.391 1.00 23.55 334 LYS A N 1
ATOM 2523 C CA . LYS A 1 334 ? 100.675 89.847 43.450 1.00 21.32 334 LYS A CA 1
ATOM 2524 C C . LYS A 1 334 ? 101.375 90.586 42.316 1.00 18.85 334 LYS A C 1
ATOM 2525 O O . LYS A 1 334 ? 102.032 91.589 42.420 1.00 20.26 334 LYS A O 1
ATOM 2531 N N . ALA A 1 335 ? 101.191 89.977 41.133 1.00 17.45 335 ALA A N 1
ATOM 2532 C CA . ALA A 1 335 ? 101.917 90.470 39.975 1.00 18.08 335 ALA A CA 1
ATOM 2533 C C . ALA A 1 335 ? 101.308 91.756 39.434 1.00 17.25 335 ALA A C 1
ATOM 2534 O O . ALA A 1 335 ? 101.971 92.585 38.856 1.00 15.82 335 ALA A O 1
ATOM 2536 N N . CYS A 1 336 ? 100.025 91.878 39.645 1.00 15.74 336 CYS A N 1
ATOM 2537 C CA . CYS A 1 336 ? 99.278 93.004 39.076 1.00 15.92 336 CYS A CA 1
ATOM 2538 C C . CYS A 1 336 ? 98.025 93.207 39.905 1.00 15.56 336 CYS A C 1
ATOM 2539 O O . CYS A 1 336 ? 97.820 92.477 40.875 1.00 19.49 336 CYS A O 1
ATOM 2542 N N . ASN A 1 337 ? 97.201 94.197 39.580 1.00 12.92 337 ASN A N 1
ATOM 2543 C CA . ASN A 1 337 ? 95.981 94.351 40.393 1.00 14.28 337 ASN A CA 1
ATOM 2544 C C . ASN A 1 337 ? 94.747 94.579 39.535 1.00 12.86 337 ASN A C 1
ATOM 2545 O O . ASN A 1 337 ? 93.776 95.119 40.037 1.00 14.38 337 ASN A O 1
ATOM 2550 N N . CYS A 1 338 ? 94.879 94.377 38.232 1.00 12.12 338 CYS A N 1
ATOM 2551 C CA . CYS A 1 338 ? 93.787 94.572 37.336 1.00 12.14 338 CYS A CA 1
ATOM 2552 C C . CYS A 1 338 ? 93.950 93.566 36.203 1.00 11.13 338 CYS A C 1
ATOM 2553 O O . CYS A 1 338 ? 95.071 93.332 35.758 1.00 12.69 338 CYS A O 1
ATOM 2556 N N . LEU A 1 339 ? 92.850 93.015 35.756 1.00 11.42 339 LEU A N 1
ATOM 2557 C CA . LEU A 1 339 ? 92.864 92.128 34.632 1.00 10.06 339 LEU A CA 1
ATOM 2558 C C . LEU A 1 339 ? 92.338 92.846 33.407 1.00 10.36 339 LEU A C 1
ATOM 2559 O O . LEU A 1 339 ? 91.300 93.484 33.516 1.00 12.65 339 LEU A O 1
ATOM 2564 N N . LEU A 1 340 ? 93.039 92.697 32.281 1.00 10.10 340 LEU A N 1
ATOM 2565 C CA . LEU A 1 340 ? 92.476 93.130 31.029 1.00 11.26 340 LEU A CA 1
ATOM 2566 C C . LEU A 1 340 ? 91.666 91.936 30.522 1.00 10.78 340 LEU A C 1
ATOM 2567 O O . LEU A 1 340 ? 92.191 90.828 30.398 1.00 13.23 340 LEU A O 1
ATOM 2572 N N . LEU A 1 341 ? 90.389 92.236 30.302 1.00 10.60 341 LEU A N 1
ATOM 2573 C CA . LEU A 1 341 ? 89.471 91.163 29.929 1.00 10.48 341 LEU A CA 1
ATOM 2574 C C . LEU A 1 341 ? 89.225 91.168 28.430 1.00 11.85 341 LEU A C 1
ATOM 2575 O O . LEU A 1 341 ? 88.542 92.043 27.894 1.00 10.96 341 LEU A O 1
ATOM 2580 N N . LYS A 1 342 ? 89.806 90.201 27.759 1.00 11.19 342 LYS A N 1
ATOM 2581 C CA . LYS A 1 342 ? 89.700 90.032 26.334 1.00 11.83 342 LYS A CA 1
ATOM 2582 C C . LYS A 1 342 ? 89.126 88.639 26.076 1.00 12.24 342 LYS A C 1
ATOM 2583 O O . LYS A 1 342 ? 89.810 87.627 26.254 1.00 12.59 342 LYS A O 1
ATOM 2589 N N . VAL A 1 343 ? 87.869 88.643 25.677 1.00 12.27 343 VAL A N 1
ATOM 2590 C CA . VAL A 1 343 ? 87.198 87.382 25.442 1.00 12.28 343 VAL A CA 1
ATOM 2591 C C . VAL A 1 343 ? 87.974 86.517 24.486 1.00 11.55 343 VAL A C 1
ATOM 2592 O O . VAL A 1 343 ? 87.926 85.300 24.642 1.00 12.68 343 VAL A O 1
ATOM 2596 N N . ASN A 1 344 ? 88.630 87.063 23.498 1.00 11.02 344 ASN A N 1
ATOM 2597 C CA . ASN A 1 344 ? 89.264 86.154 22.553 1.00 11.58 344 ASN A CA 1
ATOM 2598 C C . ASN A 1 344 ? 90.611 85.661 23.032 1.00 12.53 344 ASN A C 1
ATOM 2599 O O . ASN A 1 344 ? 91.218 84.820 22.364 1.00 15.03 344 ASN A O 1
ATOM 2604 N N . GLN A 1 345 ? 91.130 86.109 24.162 1.00 10.62 345 GLN A N 1
ATOM 2605 C CA . GLN A 1 345 ? 92.345 85.518 24.718 1.00 10.24 345 GLN A CA 1
ATOM 2606 C C . GLN A 1 345 ? 92.035 84.163 25.337 1.00 10.58 345 GLN A C 1
ATOM 2607 O O . GLN A 1 345 ? 92.956 83.358 25.482 1.00 12.75 345 GLN A O 1
ATOM 2613 N N . ILE A 1 346 ? 90.782 83.988 25.741 1.00 11.67 346 ILE A N 1
ATOM 2614 C CA . ILE A 1 346 ? 90.403 82.722 26.357 1.00 11.72 346 ILE A CA 1
ATOM 2615 C C . ILE A 1 346 ? 89.437 81.943 25.501 1.00 12.72 346 ILE A C 1
ATOM 2616 O O . ILE A 1 346 ? 89.533 80.716 25.501 1.00 13.72 346 ILE A O 1
ATOM 2621 N N . GLY A 1 347 ? 88.562 82.612 24.780 1.00 11.98 347 GLY A N 1
ATOM 2622 C CA . GLY A 1 347 ? 87.788 81.958 23.744 1.00 12.92 347 GLY A CA 1
ATOM 2623 C C . GLY A 1 347 ? 86.346 81.683 24.030 1.00 11.78 347 GLY A C 1
ATOM 2624 O O . GLY A 1 347 ? 85.691 81.089 23.184 1.00 14.53 347 GLY A O 1
ATOM 2625 N N . SER A 1 348 ? 85.779 82.062 25.150 1.00 12.63 348 SER A N 1
ATOM 2626 C CA . SER A 1 348 ? 84.355 81.905 25.363 1.00 12.53 348 SER A CA 1
ATOM 2627 C C . SER A 1 348 ? 83.873 82.978 26.330 1.00 12.63 348 SER A C 1
ATOM 2628 O O . SER A 1 348 ? 84.671 83.430 27.142 1.00 12.59 348 SER A O 1
ATOM 2631 N N . VAL A 1 349 ? 82.578 83.246 26.172 1.00 12.24 349 VAL A N 1
ATOM 2632 C CA . VAL A 1 349 ? 81.980 84.191 27.095 1.00 13.38 349 VAL A CA 1
ATOM 2633 C C . VAL A 1 349 ? 82.046 83.650 28.506 1.00 12.91 349 VAL A C 1
ATOM 2634 O O . VAL A 1 349 ? 82.378 84.379 29.433 1.00 13.56 349 VAL A O 1
ATOM 2638 N N . THR A 1 350 ? 81.706 82.396 28.687 1.00 14.23 350 THR A N 1
ATOM 2639 C CA . THR A 1 350 ? 81.650 81.851 30.054 1.00 14.13 350 THR A CA 1
ATOM 2640 C C . THR A 1 350 ? 82.992 81.961 30.719 1.00 14.53 350 THR A C 1
ATOM 2641 O O . THR A 1 350 ? 83.101 82.334 31.880 1.00 14.07 350 THR A O 1
ATOM 2645 N N . GLU A 1 351 ? 84.053 81.595 30.029 1.00 13.78 351 GLU A N 1
ATOM 2646 C CA . GLU A 1 351 ? 85.370 81.674 30.636 1.00 13.27 351 GLU A CA 1
ATOM 2647 C C . GLU A 1 351 ? 85.784 83.111 30.911 1.00 12.54 351 GLU A C 1
ATOM 2648 O O . GLU A 1 351 ? 86.483 83.354 31.875 1.00 14.66 351 GLU A O 1
ATOM 2654 N N . ALA A 1 352 ? 85.390 84.003 30.030 1.00 12.45 352 ALA A N 1
ATOM 2655 C CA . ALA A 1 352 ? 85.747 85.397 30.273 1.00 12.34 352 ALA A CA 1
ATOM 2656 C C . ALA A 1 352 ? 85.038 85.919 31.512 1.00 12.12 352 ALA A C 1
ATOM 2657 O O . ALA A 1 352 ? 85.637 86.629 32.313 1.00 13.69 352 ALA A O 1
ATOM 2659 N N . ILE A 1 353 ? 83.767 85.529 31.657 1.00 13.70 353 ILE A N 1
ATOM 2660 C CA . ILE A 1 353 ? 83.040 85.926 32.853 1.00 13.64 353 ILE A CA 1
ATOM 2661 C C . ILE A 1 353 ? 83.676 85.322 34.092 1.00 14.03 353 ILE A C 1
ATOM 2662 O O . ILE A 1 353 ? 83.815 85.983 35.106 1.00 15.36 353 ILE A O 1
ATOM 2667 N N . GLN A 1 354 ? 84.078 84.047 33.999 1.00 14.97 354 GLN A N 1
ATOM 2668 C CA . GLN A 1 354 ? 84.733 83.424 35.130 1.00 14.84 354 GLN A CA 1
ATOM 2669 C C . GLN A 1 354 ? 86.013 84.169 35.496 1.00 15.02 354 GLN A C 1
ATOM 2670 O O . GLN A 1 354 ? 86.350 84.370 36.668 1.00 15.20 354 GLN A O 1
ATOM 2676 N N . ALA A 1 355 ? 86.737 84.555 34.443 1.00 15.55 355 ALA A N 1
ATOM 2677 C CA . ALA A 1 355 ? 88.004 85.247 34.666 1.00 13.98 355 ALA A CA 1
ATOM 2678 C C . ALA A 1 355 ? 87.788 86.578 35.368 1.00 14.52 355 ALA A C 1
ATOM 2679 O O . ALA A 1 355 ? 88.498 86.970 36.276 1.00 13.90 355 ALA A O 1
ATOM 2681 N N . CYS A 1 356 ? 86.755 87.250 34.905 1.00 12.42 356 CYS A N 1
ATOM 2682 C CA . CYS A 1 356 ? 86.389 88.521 35.516 1.00 13.27 356 CYS A CA 1
ATOM 2683 C C . CYS A 1 356 ? 86.070 88.354 36.982 1.00 15.48 356 CYS A C 1
ATOM 2684 O O . CYS A 1 356 ? 86.535 89.090 37.832 1.00 15.51 356 CYS A O 1
ATOM 2687 N N . LYS A 1 357 ? 85.257 87.354 37.245 1.00 15.38 357 LYS A N 1
ATOM 2688 C CA . LYS A 1 357 ? 84.791 87.114 38.590 1.00 17.10 357 LYS A CA 1
ATOM 2689 C C . LYS A 1 357 ? 85.957 86.737 39.485 1.00 16.77 357 LYS A C 1
ATOM 2690 O O . LYS A 1 357 ? 86.048 87.157 40.640 1.00 17.38 357 LYS A O 1
ATOM 2695 N N . LEU A 1 358 ? 86.859 85.937 38.948 1.00 16.16 358 LEU A N 1
ATOM 2696 C CA . LEU A 1 358 ? 88.039 85.552 39.737 1.00 16.63 358 LEU A CA 1
ATOM 2697 C C . LEU A 1 358 ? 88.834 86.772 40.117 1.00 15.00 358 LEU A C 1
ATOM 2698 O O . LEU A 1 358 ? 89.255 86.959 41.231 1.00 17.34 358 LEU A O 1
ATOM 2703 N N . ALA A 1 359 ? 89.056 87.680 39.151 1.00 15.11 359 ALA A N 1
ATOM 2704 C CA . ALA A 1 359 ? 89.787 88.907 39.415 1.00 15.77 359 ALA A CA 1
ATOM 2705 C C . ALA A 1 359 ? 89.104 89.709 40.483 1.00 15.95 359 ALA A C 1
ATOM 2706 O O . ALA A 1 359 ? 89.669 90.193 41.445 1.00 15.76 359 ALA A O 1
ATOM 2708 N N . GLN A 1 360 ? 87.802 89.870 40.269 1.00 13.95 360 GLN A N 1
ATOM 2709 C CA . GLN A 1 360 ? 87.100 90.766 41.183 1.00 15.69 360 GLN A CA 1
ATOM 2710 C C . GLN A 1 360 ? 87.017 90.173 42.566 1.00 16.28 360 GLN A C 1
ATOM 2711 O O . GLN A 1 360 ? 87.060 90.951 43.529 1.00 19.86 360 GLN A O 1
ATOM 2717 N N . GLU A 1 361 ? 86.891 88.846 42.645 1.00 15.83 361 GLU A N 1
ATOM 2718 C CA . GLU A 1 361 ? 86.853 88.214 43.957 1.00 20.20 361 GLU A CA 1
ATOM 2719 C C . GLU A 1 361 ? 88.134 88.448 44.728 1.00 21.04 361 GLU A C 1
ATOM 2720 O O . GLU A 1 361 ? 88.214 88.376 45.942 1.00 22.04 361 GLU A O 1
ATOM 2726 N N . ASN A 1 362 ? 89.197 88.687 43.978 1.00 19.93 362 ASN A N 1
ATOM 2727 C CA . ASN A 1 362 ? 90.506 88.864 44.576 1.00 20.50 362 ASN A CA 1
ATOM 2728 C C . ASN A 1 362 ? 90.853 90.336 44.656 1.00 18.99 362 ASN A C 1
ATOM 2729 O O . ASN A 1 362 ? 92.043 90.621 44.856 1.00 23.37 362 ASN A O 1
ATOM 2734 N N . GLY A 1 363 ? 89.846 91.200 44.510 1.00 19.16 363 GLY A N 1
ATOM 2735 C CA . GLY A 1 363 ? 90.102 92.615 44.742 1.00 20.48 363 GLY A CA 1
ATOM 2736 C C . GLY A 1 363 ? 90.768 93.332 43.605 1.00 18.47 363 GLY A C 1
ATOM 2737 O O . GLY A 1 363 ? 91.209 94.497 43.649 1.00 22.61 363 GLY A O 1
ATOM 2738 N N . TRP A 1 364 ? 90.865 92.667 42.466 1.00 14.92 364 TRP A N 1
ATOM 2739 C CA . TRP A 1 364 ? 91.456 93.366 41.323 1.00 15.32 364 TRP A CA 1
ATOM 2740 C C . TRP A 1 364 ? 90.399 94.178 40.604 1.00 14.62 364 TRP A C 1
ATOM 2741 O O . TRP A 1 364 ? 89.205 93.892 40.651 1.00 17.27 364 TRP A O 1
ATOM 2752 N N . GLY A 1 365 ? 90.873 95.144 39.857 1.00 14.43 365 GLY A N 1
ATOM 2753 C CA . GLY A 1 365 ? 90.102 95.796 38.820 1.00 16.77 365 GLY A CA 1
ATOM 2754 C C . GLY A 1 365 ? 89.976 94.858 37.621 1.00 13.50 365 GLY A C 1
ATOM 2755 O O . GLY A 1 365 ? 90.711 93.869 37.501 1.00 11.63 365 GLY A O 1
ATOM 2756 N N . VAL A 1 366 ? 89.031 95.208 36.774 1.00 11.96 366 VAL A N 1
ATOM 2757 C CA . VAL A 1 366 ? 88.886 94.520 35.485 1.00 10.54 366 VAL A CA 1
ATOM 2758 C C . VAL A 1 366 ? 88.612 95.574 34.422 1.00 10.79 366 VAL A C 1
ATOM 2759 O O . VAL A 1 366 ? 87.669 96.341 34.616 1.00 11.73 366 VAL A O 1
ATOM 2763 N N . MET A 1 367 ? 89.459 95.576 33.410 1.00 11.44 367 MET A N 1
ATOM 2764 C CA . MET A 1 367 ? 89.251 96.510 32.296 1.00 10.77 367 MET A CA 1
ATOM 2765 C C . MET A 1 367 ? 88.879 95.675 31.077 1.00 9.75 367 MET A C 1
ATOM 2766 O O . MET A 1 367 ? 89.681 94.906 30.606 1.00 10.75 367 MET A O 1
ATOM 2771 N N . VAL A 1 368 ? 87.648 95.851 30.645 1.00 9.96 368 VAL A N 1
ATOM 2772 C CA . VAL A 1 368 ? 87.222 95.156 29.452 1.00 8.65 368 VAL A CA 1
ATOM 2773 C C . VAL A 1 368 ? 87.950 95.758 28.268 1.00 10.47 368 VAL A C 1
ATOM 2774 O O . VAL A 1 368 ? 88.171 96.952 28.263 1.00 10.72 368 VAL A O 1
ATOM 2778 N N . SER A 1 369 ? 88.292 94.956 27.291 1.00 9.97 369 SER A N 1
ATOM 2779 C CA . SER A 1 369 ? 89.103 95.487 26.196 1.00 9.55 369 SER A CA 1
ATOM 2780 C C . SER A 1 369 ? 88.728 94.921 24.848 1.00 7.88 369 SER A C 1
ATOM 2781 O O . SER A 1 369 ? 88.356 93.777 24.733 1.00 11.82 369 SER A O 1
ATOM 2784 N N . HIS A 1 370 ? 88.869 95.810 23.881 1.00 8.87 370 HIS A N 1
ATOM 2785 C CA . HIS A 1 370 ? 88.879 95.391 22.496 1.00 9.66 370 HIS A CA 1
ATOM 2786 C C . HIS A 1 370 ? 90.182 94.660 22.171 1.00 9.85 370 HIS A C 1
ATOM 2787 O O . HIS A 1 370 ? 91.064 94.549 23.021 1.00 10.09 370 HIS A O 1
ATOM 2794 N N . ARG A 1 371 ? 90.317 94.287 20.920 1.00 8.73 371 ARG A N 1
ATOM 2795 C CA . ARG A 1 371 ? 91.600 93.982 20.336 1.00 9.29 371 ARG A CA 1
ATOM 2796 C C . ARG A 1 371 ? 91.912 95.050 19.292 1.00 9.64 371 ARG A C 1
ATOM 2797 O O . ARG A 1 371 ? 91.065 95.789 18.839 1.00 9.89 371 ARG A O 1
ATOM 2805 N N . SER A 1 372 ? 93.178 95.081 18.910 1.00 9.02 372 SER A N 1
ATOM 2806 C CA . SER A 1 372 ? 93.508 96.072 17.904 1.00 9.22 372 SER A CA 1
ATOM 2807 C C . SER A 1 372 ? 92.884 95.751 16.570 1.00 8.65 372 SER A C 1
ATOM 2808 O O . SER A 1 372 ? 92.707 96.665 15.796 1.00 10.60 372 SER A O 1
ATOM 2811 N N . GLY A 1 373 ? 92.565 94.485 16.308 1.00 9.46 373 GLY A N 1
ATOM 2812 C CA . GLY A 1 373 ? 91.773 94.167 15.142 1.00 9.80 373 GLY A CA 1
ATOM 2813 C C . GLY A 1 373 ? 90.356 93.993 15.622 1.00 10.09 373 GLY A C 1
ATOM 2814 O O . GLY A 1 373 ? 90.047 93.019 16.265 1.00 12.31 373 GLY A O 1
ATOM 2815 N N . GLU A 1 374 ? 89.519 94.963 15.369 1.00 9.16 374 GLU A N 1
ATOM 2816 C CA . GLU A 1 374 ? 88.164 94.931 15.843 1.00 9.28 374 GLU A CA 1
ATOM 2817 C C . GLU A 1 374 ? 87.233 94.801 14.665 1.00 9.47 374 GLU A C 1
ATOM 2818 O O . GLU A 1 374 ? 87.603 94.702 13.520 1.00 11.42 374 GLU A O 1
ATOM 2824 N N . THR A 1 375 ? 85.967 94.718 15.009 1.00 9.75 375 THR A N 1
ATOM 2825 C CA . THR A 1 375 ? 84.908 94.679 14.023 1.00 10.31 375 THR A CA 1
ATOM 2826 C C . THR A 1 375 ? 83.817 95.652 14.497 1.00 9.84 375 THR A C 1
ATOM 2827 O O . THR A 1 375 ? 83.947 96.281 15.539 1.00 11.11 375 THR A O 1
ATOM 2831 N N . GLU A 1 376 ? 82.776 95.726 13.694 1.00 11.17 376 GLU A N 1
ATOM 2832 C CA . GLU A 1 376 ? 81.600 96.493 14.002 1.00 13.34 376 GLU A CA 1
ATOM 2833 C C . GLU A 1 376 ? 80.763 95.883 15.127 1.00 12.77 376 GLU A C 1
ATOM 2834 O O . GLU A 1 376 ? 79.786 96.473 15.532 1.00 15.23 376 GLU A O 1
ATOM 2840 N N . ASP A 1 377 ? 81.142 94.713 15.644 1.00 11.59 377 ASP A N 1
ATOM 2841 C CA . ASP A 1 377 ? 80.502 94.094 16.809 1.00 12.20 377 ASP A CA 1
ATOM 2842 C C . ASP A 1 377 ? 80.632 95.018 18.011 1.00 13.61 377 ASP A C 1
ATOM 2843 O O . ASP A 1 377 ? 81.684 95.582 18.219 1.00 13.89 377 ASP A O 1
ATOM 2848 N N . THR A 1 378 ? 79.540 95.108 18.772 1.00 10.80 378 THR A N 1
ATOM 2849 C CA . THR A 1 378 ? 79.569 95.941 19.970 1.00 11.17 378 THR A CA 1
ATOM 2850 C C . THR A 1 378 ? 79.441 95.162 21.256 1.00 10.88 378 THR A C 1
ATOM 2851 O O . THR A 1 378 ? 79.190 95.762 22.314 1.00 10.98 378 THR A O 1
ATOM 2855 N N . PHE A 1 379 ? 79.598 93.856 21.236 1.00 10.08 379 PHE A N 1
ATOM 2856 C CA . PHE A 1 379 ? 79.444 93.022 22.381 1.00 9.08 379 PHE A CA 1
ATOM 2857 C C . PHE A 1 379 ? 80.105 93.526 23.638 1.00 8.69 379 PHE A C 1
ATOM 2858 O O . PHE A 1 379 ? 79.510 93.504 24.697 1.00 9.30 379 PHE A O 1
ATOM 2866 N N . ILE A 1 380 ? 81.349 93.986 23.511 1.00 9.02 380 ILE A N 1
ATOM 2867 C CA . ILE A 1 380 ? 82.063 94.319 24.748 1.00 8.85 380 ILE A CA 1
ATOM 2868 C C . ILE A 1 380 ? 81.464 95.541 25.418 1.00 8.54 380 ILE A C 1
ATOM 2869 O O . ILE A 1 380 ? 81.757 95.714 26.603 1.00 9.57 380 ILE A O 1
ATOM 2874 N N . ALA A 1 381 ? 80.713 96.354 24.715 1.00 8.88 381 ALA A N 1
ATOM 2875 C CA . ALA A 1 381 ? 80.023 97.434 25.412 1.00 10.12 381 ALA A CA 1
ATOM 2876 C C . ALA A 1 381 ? 79.023 96.881 26.413 1.00 9.42 381 ALA A C 1
ATOM 2877 O O . ALA A 1 381 ? 78.975 97.272 27.578 1.00 10.67 381 ALA A O 1
ATOM 2879 N N . ASP A 1 382 ? 78.197 95.936 25.957 1.00 9.48 382 ASP A N 1
ATOM 2880 C CA . ASP A 1 382 ? 77.233 95.307 26.862 1.00 10.71 382 ASP A CA 1
ATOM 2881 C C . ASP A 1 382 ? 77.989 94.505 27.881 1.00 11.23 382 ASP A C 1
ATOM 2882 O O . ASP A 1 382 ? 77.580 94.456 29.052 1.00 12.27 382 ASP A O 1
ATOM 2887 N N . LEU A 1 383 ? 79.103 93.864 27.514 1.00 9.89 383 LEU A N 1
ATOM 2888 C CA . LEU A 1 383 ? 79.849 93.080 28.482 1.00 10.62 383 LEU A CA 1
ATOM 2889 C C . LEU A 1 383 ? 80.369 93.879 29.655 1.00 10.00 383 LEU A C 1
ATOM 2890 O O . LEU A 1 383 ? 80.266 93.491 30.799 1.00 12.74 383 LEU A O 1
ATOM 2895 N N . VAL A 1 384 ? 80.917 95.062 29.358 1.00 10.24 384 VAL A N 1
ATOM 2896 C CA . VAL A 1 384 ? 81.523 95.822 30.435 1.00 9.79 384 VAL A CA 1
ATOM 2897 C C . VAL A 1 384 ? 80.448 96.325 31.377 1.00 9.81 384 VAL A C 1
ATOM 2898 O O . VAL A 1 384 ? 80.672 96.396 32.594 1.00 10.84 384 VAL A O 1
ATOM 2902 N N . VAL A 1 385 ? 79.284 96.650 30.821 1.00 10.39 385 VAL A N 1
ATOM 2903 C CA . VAL A 1 385 ? 78.222 97.094 31.720 1.00 10.31 385 VAL A CA 1
ATOM 2904 C C . VAL A 1 385 ? 77.669 95.952 32.549 1.00 11.22 385 VAL A C 1
ATOM 2905 O O . VAL A 1 385 ? 77.445 96.058 33.744 1.00 11.98 385 VAL A O 1
ATOM 2909 N N . GLY A 1 386 ? 77.381 94.839 31.890 1.00 11.92 386 GLY A N 1
ATOM 2910 C CA . GLY A 1 386 ? 76.878 93.665 32.567 1.00 11.95 386 GLY A CA 1
ATOM 2911 C C . GLY A 1 386 ? 77.819 93.133 33.639 1.00 12.60 386 GLY A C 1
ATOM 2912 O O . GLY A 1 386 ? 77.364 92.633 34.662 1.00 13.51 386 GLY A O 1
ATOM 2913 N N . LEU A 1 387 ? 79.133 93.190 33.401 1.00 11.96 387 LEU A N 1
ATOM 2914 C CA . LEU A 1 387 ? 80.109 92.742 34.393 1.00 11.62 387 LEU A CA 1
ATOM 2915 C C . LEU A 1 387 ? 80.455 93.817 35.419 1.00 11.51 387 LEU A C 1
ATOM 2916 O O . LEU A 1 387 ? 81.181 93.518 36.363 1.00 14.67 387 LEU A O 1
ATOM 2921 N N . CYS A 1 388 ? 79.946 95.024 35.219 1.00 13.24 388 CYS A N 1
ATOM 2922 C CA . CYS A 1 388 ? 80.082 96.123 36.143 1.00 14.47 388 CYS A CA 1
ATOM 2923 C C . CYS A 1 388 ? 81.520 96.439 36.472 1.00 15.77 388 CYS A C 1
ATOM 2924 O O . CYS A 1 388 ? 81.871 96.747 37.591 1.00 17.88 388 CYS A O 1
ATOM 2927 N N . THR A 1 389 ? 82.374 96.374 35.443 1.00 11.92 389 THR A N 1
ATOM 2928 C CA . THR A 1 389 ? 83.788 96.431 35.794 1.00 11.91 389 THR A CA 1
ATOM 2929 C C . THR A 1 389 ? 84.280 97.846 36.011 1.00 11.68 389 THR A C 1
ATOM 2930 O O . THR A 1 389 ? 85.286 98.060 36.664 1.00 15.62 389 THR A O 1
ATOM 2934 N N . GLY A 1 390 ? 83.581 98.823 35.458 1.00 10.90 390 GLY A N 1
ATOM 2935 C CA . GLY A 1 390 ? 83.987 100.178 35.677 1.00 11.72 390 GLY A CA 1
ATOM 2936 C C . GLY A 1 390 ? 84.967 100.773 34.711 1.00 9.49 390 GLY A C 1
ATOM 2937 O O . GLY A 1 390 ? 85.237 101.957 34.785 1.00 11.09 390 GLY A O 1
ATOM 2938 N N . GLN A 1 391 ? 85.510 99.989 33.785 1.00 10.76 391 GLN A N 1
ATOM 2939 C CA . GLN A 1 391 ? 86.536 100.533 32.894 1.00 10.46 391 GLN A CA 1
ATOM 2940 C C . GLN A 1 391 ? 86.556 99.667 31.643 1.00 9.01 391 GLN A C 1
ATOM 2941 O O . GLN A 1 391 ? 86.463 98.447 31.686 1.00 9.19 391 GLN A O 1
ATOM 2947 N N . ILE A 1 392 ? 86.677 100.358 30.535 1.00 9.87 392 ILE A N 1
ATOM 2948 C CA . ILE A 1 392 ? 86.781 99.697 29.240 1.00 10.08 392 ILE A CA 1
ATOM 2949 C C . ILE A 1 392 ? 87.788 100.458 28.409 1.00 9.40 392 ILE A C 1
ATOM 2950 O O . ILE A 1 392 ? 87.825 101.693 28.453 1.00 9.79 392 ILE A O 1
ATOM 2955 N N . LYS A 1 393 ? 88.585 99.736 27.671 1.00 10.21 393 LYS A N 1
ATOM 2956 C CA . LYS A 1 393 ? 89.411 100.401 26.649 1.00 10.62 393 LYS A CA 1
ATOM 2957 C C . LYS A 1 393 ? 88.970 99.782 25.336 1.00 8.39 393 LYS A C 1
ATOM 2958 O O . LYS A 1 393 ? 88.975 98.568 25.135 1.00 10.08 393 LYS A O 1
ATOM 2964 N N . THR A 1 394 ? 88.557 100.686 24.448 1.00 9.60 394 THR A N 1
ATOM 2965 C CA . THR A 1 394 ? 88.097 100.174 23.155 1.00 8.73 394 THR A CA 1
ATOM 2966 C C . THR A 1 394 ? 88.381 101.167 22.052 1.00 9.11 394 THR A C 1
ATOM 2967 O O . THR A 1 394 ? 87.690 101.210 21.040 1.00 9.78 394 THR A O 1
ATOM 2971 N N . GLY A 1 395 ? 89.475 101.899 22.226 1.00 8.85 395 GLY A N 1
ATOM 2972 C CA . GLY A 1 395 ? 90.015 102.697 21.125 1.00 9.73 395 GLY A CA 1
ATOM 2973 C C . GLY A 1 395 ? 90.043 104.167 21.389 1.00 7.22 395 GLY A C 1
ATOM 2974 O O . GLY A 1 395 ? 89.444 104.682 22.343 1.00 9.12 395 GLY A O 1
ATOM 2975 N N . ALA A 1 396 ? 90.744 104.874 20.535 1.00 8.59 396 ALA A N 1
ATOM 2976 C CA . ALA A 1 396 ? 90.554 106.310 20.451 1.00 8.63 396 ALA A CA 1
ATOM 2977 C C . ALA A 1 396 ? 89.107 106.537 20.056 1.00 8.17 396 ALA A C 1
ATOM 2978 O O . ALA A 1 396 ? 88.415 105.640 19.580 1.00 9.24 396 ALA A O 1
ATOM 2980 N N . PRO A 1 397 ? 88.626 107.755 20.175 1.00 8.71 397 PRO A N 1
ATOM 2981 C CA . PRO A 1 397 ? 87.321 108.103 19.641 1.00 8.71 397 PRO A CA 1
ATOM 2982 C C . PRO A 1 397 ? 87.481 108.370 18.144 1.00 8.23 397 PRO A C 1
ATOM 2983 O O . PRO A 1 397 ? 87.144 109.405 17.627 1.00 11.73 397 PRO A O 1
ATOM 2987 N N . CYS A 1 398 ? 87.948 107.388 17.447 1.00 9.16 398 CYS A N 1
ATOM 2988 C CA . CYS A 1 398 ? 88.287 107.449 16.037 1.00 9.42 398 CYS A CA 1
ATOM 2989 C C . CYS A 1 398 ? 88.343 106.044 15.497 1.00 8.71 398 CYS A C 1
ATOM 2990 O O . CYS A 1 398 ? 88.962 105.197 16.155 1.00 9.04 398 CYS A O 1
ATOM 2993 N N . ARG A 1 399 ? 87.748 105.802 14.371 1.00 8.27 399 ARG A N 1
ATOM 2994 C CA . ARG A 1 399 ? 87.560 104.515 13.688 1.00 8.17 399 ARG A CA 1
ATOM 2995 C C . ARG A 1 399 ? 86.328 103.843 14.288 1.00 8.74 399 ARG A C 1
ATOM 2996 O O . ARG A 1 399 ? 86.265 103.656 15.500 1.00 8.95 399 ARG A O 1
ATOM 3004 N N . SER A 1 400 ? 85.361 103.555 13.449 1.00 7.75 400 SER A N 1
ATOM 3005 C CA . SER A 1 400 ? 84.104 103.124 14.059 1.00 8.06 400 SER A CA 1
ATOM 3006 C C . SER A 1 400 ? 84.122 101.728 14.630 1.00 7.46 400 SER A C 1
ATOM 3007 O O . SER A 1 400 ? 83.171 101.401 15.329 1.00 9.03 400 SER A O 1
ATOM 3010 N N . GLU A 1 401 ? 85.155 100.964 14.426 1.00 8.04 401 GLU A N 1
ATOM 3011 C CA . GLU A 1 401 ? 85.237 99.731 15.227 1.00 8.42 401 GLU A CA 1
ATOM 3012 C C . GLU A 1 401 ? 85.485 100.035 16.704 1.00 8.99 401 GLU A C 1
ATOM 3013 O O . GLU A 1 401 ? 85.302 99.166 17.548 1.00 9.51 401 GLU A O 1
ATOM 3019 N N . ARG A 1 402 ? 85.888 101.276 16.968 1.00 8.84 40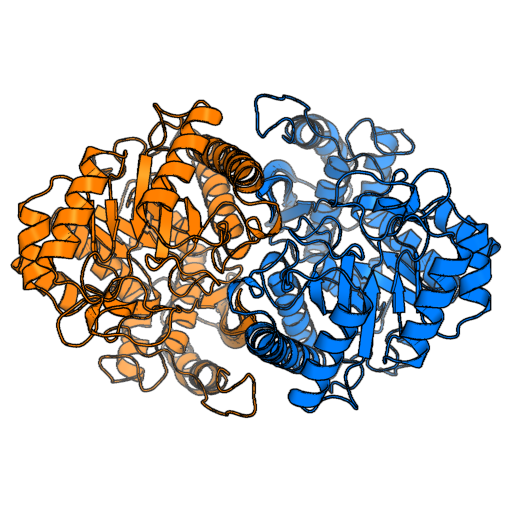2 ARG A N 1
ATOM 3020 C CA . ARG A 1 402 ? 86.014 101.825 18.300 1.00 8.42 402 ARG A CA 1
ATOM 3021 C C . ARG A 1 402 ? 84.717 102.530 18.714 1.00 8.09 402 ARG A C 1
ATOM 3022 O O . ARG A 1 402 ? 84.113 102.241 19.697 1.00 8.62 402 ARG A O 1
ATOM 3030 N N . LEU A 1 403 ? 84.343 103.492 17.881 1.00 9.13 403 LEU A N 1
ATOM 3031 C CA . LEU A 1 403 ? 83.145 104.254 18.189 1.00 9.58 403 LEU A CA 1
ATOM 3032 C C . LEU A 1 403 ? 81.908 103.369 18.281 1.00 8.38 403 LEU A C 1
ATOM 3033 O O . LEU A 1 403 ? 81.004 103.749 19.013 1.00 10.24 403 LEU A O 1
ATOM 3038 N N . ALA A 1 404 ? 81.840 102.252 17.567 1.00 8.91 404 ALA A N 1
ATOM 3039 C CA . ALA A 1 404 ? 80.605 101.476 17.666 1.00 9.96 404 ALA A CA 1
ATOM 3040 C C . ALA A 1 404 ? 80.380 101.072 19.125 1.00 9.28 404 ALA A C 1
ATOM 3041 O O . ALA A 1 404 ? 79.251 101.055 19.597 1.00 10.02 404 ALA A O 1
ATOM 3043 N N . LYS A 1 405 ? 81.468 100.758 19.804 1.00 9.03 405 LYS A N 1
ATOM 3044 C CA . LYS A 1 405 ? 81.348 100.372 21.215 1.00 8.02 405 LYS A CA 1
ATOM 3045 C C . LYS A 1 405 ? 80.999 101.559 22.091 1.00 7.85 405 LYS A C 1
ATOM 3046 O O . LYS A 1 405 ? 80.150 101.499 22.945 1.00 9.71 405 LYS A O 1
ATOM 3052 N N . TYR A 1 406 ? 81.697 102.657 21.829 1.00 9.65 406 TYR A N 1
ATOM 3053 C CA . TYR A 1 406 ? 81.443 103.835 22.662 1.00 8.72 406 TYR A CA 1
ATOM 3054 C C . TYR A 1 406 ? 80.013 104.337 22.441 1.00 8.42 406 TYR A C 1
ATOM 3055 O O . TYR A 1 406 ? 79.357 104.766 23.358 1.00 9.37 406 TYR A O 1
ATOM 3064 N N . ASN A 1 407 ? 79.560 104.322 21.196 1.00 8.06 407 ASN A N 1
ATOM 3065 C CA . ASN A 1 407 ? 78.208 104.723 20.882 1.00 8.32 407 ASN A CA 1
ATOM 3066 C C . ASN A 1 407 ? 77.211 103.795 21.565 1.00 8.58 407 ASN A C 1
ATOM 3067 O O . ASN A 1 407 ? 76.191 104.234 22.067 1.00 9.52 407 ASN A O 1
ATOM 3072 N N . GLN A 1 408 ? 77.524 102.499 21.580 1.00 9.37 408 GLN A N 1
ATOM 3073 C CA . GLN A 1 408 ? 76.639 101.555 22.273 1.00 8.73 408 GLN A CA 1
ATOM 3074 C C . GLN A 1 408 ? 76.576 101.818 23.761 1.00 9.08 408 GLN A C 1
ATOM 3075 O O . GLN A 1 408 ? 75.540 101.731 24.389 1.00 9.55 408 GLN A O 1
ATOM 3081 N N . LEU A 1 409 ? 77.710 102.165 24.341 1.00 8.49 409 LEU A N 1
ATOM 3082 C CA . LEU A 1 409 ? 77.687 102.521 25.737 1.00 8.84 409 LEU A CA 1
ATOM 3083 C C . LEU A 1 409 ? 76.866 103.765 25.985 1.00 8.67 409 LEU A C 1
ATOM 3084 O O . LEU A 1 409 ? 76.176 103.832 26.987 1.00 10.92 409 LEU A O 1
ATOM 3089 N N . MET A 1 410 ? 76.899 104.746 25.060 1.00 8.10 410 MET A N 1
ATOM 3090 C CA . MET A 1 410 ? 76.004 105.876 25.245 1.00 9.80 410 MET A CA 1
ATOM 3091 C C . MET A 1 410 ? 74.566 105.438 25.162 1.00 10.45 410 MET A C 1
ATOM 3092 O O . MET A 1 410 ? 73.736 105.930 25.916 1.00 12.13 410 MET A O 1
ATOM 3097 N N . ARG A 1 411 ? 74.238 104.491 24.300 1.00 10.38 411 ARG A N 1
ATOM 3098 C CA . ARG A 1 411 ? 72.859 104.041 24.216 1.00 9.65 411 ARG A CA 1
ATOM 3099 C C . ARG A 1 411 ? 72.425 103.269 25.451 1.00 9.10 411 ARG A C 1
ATOM 3100 O O . ARG A 1 411 ? 71.281 103.345 25.884 1.00 11.92 411 ARG A O 1
ATOM 3108 N N . ILE A 1 412 ? 73.353 102.494 25.984 1.00 10.42 412 ILE A N 1
ATOM 3109 C CA . ILE A 1 412 ? 73.074 101.770 27.218 1.00 10.61 412 ILE A CA 1
ATOM 3110 C C . ILE A 1 412 ? 72.830 102.719 28.374 1.00 10.61 412 ILE A C 1
ATOM 3111 O O . ILE A 1 412 ? 71.908 102.566 29.136 1.00 12.16 412 ILE A O 1
ATOM 3116 N N . GLU A 1 413 ? 73.683 103.731 28.411 1.00 11.43 413 GLU A N 1
ATOM 3117 C CA . GLU A 1 413 ? 73.450 104.733 29.451 1.00 11.50 413 GLU A CA 1
ATOM 3118 C C . GLU A 1 413 ? 72.072 105.368 29.328 1.00 12.80 413 GLU A C 1
ATOM 3119 O O . GLU A 1 413 ? 71.346 105.575 30.325 1.00 14.04 413 GLU A O 1
ATOM 3125 N N . GLU A 1 414 ? 71.670 105.699 28.109 1.00 12.69 414 GLU A N 1
ATOM 3126 C CA . GLU A 1 414 ? 70.369 106.275 27.852 1.00 13.63 414 GLU A CA 1
ATOM 3127 C C . GLU A 1 414 ? 69.305 105.287 28.299 1.00 14.19 414 GLU A C 1
ATOM 3128 O O . GLU A 1 414 ? 68.304 105.694 28.887 1.00 17.98 414 GLU A O 1
ATOM 3134 N N . GLU A 1 415 ? 69.494 103.997 27.977 1.00 15.37 415 GLU A N 1
ATOM 3135 C CA . GLU A 1 415 ? 68.488 102.991 28.291 1.00 16.88 415 GLU A CA 1
ATOM 3136 C C . GLU A 1 415 ? 68.335 102.822 29.803 1.00 18.24 415 GLU A C 1
ATOM 3137 O O . GLU A 1 415 ? 67.215 102.575 30.266 1.00 22.00 415 GLU A O 1
ATOM 3141 N N . LEU A 1 416 ? 69.414 102.957 30.523 1.00 16.39 416 LEU A N 1
ATOM 3142 C CA . LEU A 1 416 ? 69.367 102.837 31.983 1.00 18.02 416 LEU A CA 1
ATOM 3143 C C . LEU A 1 416 ? 68.812 104.058 32.682 1.00 19.84 416 LEU A C 1
ATOM 3144 O O . LEU A 1 416 ? 68.313 103.946 33.766 1.00 21.93 416 LEU A O 1
ATOM 3149 N N . GLY A 1 417 ? 68.855 105.191 32.039 1.00 25.01 417 GLY A N 1
ATOM 3150 C CA . GLY A 1 417 ? 68.105 106.346 32.484 1.00 29.16 417 GLY A CA 1
ATOM 3151 C C . GLY A 1 417 ? 68.606 106.719 33.854 1.00 33.30 417 GLY A C 1
ATOM 3152 O O . GLY A 1 417 ? 69.807 106.581 34.072 1.00 40.98 417 GLY A O 1
ATOM 3153 N N . ASP A 1 418 ? 67.680 107.069 34.749 1.00 39.55 418 ASP A N 1
ATOM 3154 C CA . ASP A 1 418 ? 67.955 107.493 36.104 1.00 39.83 418 ASP A CA 1
ATOM 3155 C C . ASP A 1 418 ? 68.638 106.368 36.876 1.00 37.35 418 ASP A C 1
ATOM 3156 O O . ASP A 1 418 ? 69.120 106.650 37.967 1.00 50.33 418 ASP A O 1
ATOM 3158 N N . GLU A 1 419 ? 68.689 105.147 36.370 1.00 34.11 419 GLU A N 1
ATOM 3159 C CA . GLU A 1 419 ? 69.432 104.056 36.960 1.00 30.05 419 GLU A CA 1
ATOM 3160 C C . GLU A 1 419 ? 70.872 104.105 36.425 1.00 30.61 419 GLU A C 1
ATOM 3161 O O . GLU A 1 419 ? 71.641 103.293 36.911 1.00 32.16 419 GLU A O 1
ATOM 3165 N N . ALA A 1 420 ? 71.185 104.990 35.475 1.00 27.89 420 ALA A N 1
ATOM 3166 C CA . ALA A 1 420 ? 72.607 105.033 35.064 1.00 27.21 420 ALA A CA 1
ATOM 3167 C C . ALA A 1 420 ? 73.532 105.573 36.163 1.00 38.10 420 ALA A C 1
ATOM 3168 O O . ALA A 1 420 ? 73.291 106.656 36.715 1.00 38.13 420 ALA A O 1
ATOM 3170 N N . ARG A 1 421 ? 74.593 104.836 36.496 1.00 34.56 421 ARG A N 1
ATOM 3171 C CA . ARG A 1 421 ? 75.655 105.211 37.417 1.00 25.02 421 ARG A CA 1
ATOM 3172 C C . ARG A 1 421 ? 77.010 105.004 36.665 1.00 21.56 421 ARG A C 1
ATOM 3173 O O . ARG A 1 421 ? 77.333 103.926 36.159 1.00 30.76 421 ARG A O 1
ATOM 3181 N N . PHE A 1 422 ? 77.759 106.072 36.643 1.00 15.76 422 PHE A N 1
ATOM 3182 C CA . PHE A 1 422 ? 79.027 106.164 35.972 1.00 13.85 422 PHE A CA 1
ATOM 3183 C C . PHE A 1 422 ? 80.147 105.938 36.974 1.00 12.65 422 PHE A C 1
ATOM 3184 O O . PHE A 1 422 ? 80.172 106.545 38.045 1.00 15.40 422 PHE A O 1
ATOM 3192 N N . ALA A 1 423 ? 81.095 105.087 36.593 1.00 11.74 423 ALA A N 1
ATOM 3193 C CA . ALA A 1 423 ? 82.066 104.686 37.565 1.00 12.22 423 ALA A CA 1
ATOM 3194 C C . ALA A 1 423 ? 82.980 105.808 38.023 1.00 12.81 423 ALA A C 1
ATOM 3195 O O . ALA A 1 423 ? 83.404 105.800 39.174 1.00 13.38 423 ALA A O 1
ATOM 3197 N N . GLY A 1 424 ? 83.322 106.720 37.130 1.00 12.65 424 GLY A N 1
ATOM 3198 C CA . GLY A 1 424 ? 84.115 107.863 37.536 1.00 12.11 424 GLY A CA 1
ATOM 3199 C C . GLY A 1 424 ? 85.406 107.492 38.205 1.00 11.16 424 GLY A C 1
ATOM 3200 O O . GLY A 1 424 ? 86.180 106.657 37.805 1.00 11.82 424 GLY A O 1
ATOM 3201 N N . HIS A 1 425 ? 85.630 108.159 39.344 1.00 12.62 425 HIS A N 1
ATOM 3202 C CA . HIS A 1 425 ? 86.826 107.906 40.096 1.00 11.07 425 HIS A CA 1
ATOM 3203 C C . HIS A 1 425 ? 86.841 106.529 40.754 1.00 10.43 425 HIS A C 1
ATOM 3204 O O . HIS A 1 425 ? 87.874 106.163 41.299 1.00 14.07 425 HIS A O 1
ATOM 3211 N N . ASN A 1 426 ? 85.733 105.824 40.727 1.00 11.43 426 ASN A N 1
ATOM 3212 C CA . ASN A 1 426 ? 85.674 104.470 41.202 1.00 12.25 426 ASN A CA 1
ATOM 3213 C C . ASN A 1 426 ? 85.805 103.469 40.061 1.00 12.42 426 ASN A C 1
ATOM 3214 O O . ASN A 1 426 ? 85.337 102.348 40.173 1.00 17.39 426 ASN A O 1
ATOM 3219 N N . PHE A 1 427 ? 86.503 103.857 39.007 1.00 13.00 427 PHE A N 1
ATOM 3220 C CA . PHE A 1 427 ? 86.707 102.922 37.910 1.00 14.71 427 PHE A CA 1
ATOM 3221 C C . PHE A 1 427 ? 87.392 101.657 38.388 1.00 14.26 427 PHE A C 1
ATOM 3222 O O . PHE A 1 427 ? 87.115 100.608 37.818 1.00 17.05 427 PHE A O 1
ATOM 3230 N N . ARG A 1 428 ? 88.270 101.689 39.380 1.00 15.32 428 ARG A N 1
ATOM 3231 C CA . ARG A 1 428 ? 88.941 100.437 39.764 1.00 16.13 428 ARG A CA 1
ATOM 3232 C C . ARG A 1 428 ? 87.980 99.544 40.530 1.00 18.29 428 ARG A C 1
ATOM 3233 O O . ARG A 1 428 ? 88.134 98.330 40.470 1.00 24.52 428 ARG A O 1
ATOM 3241 N N . ASN A 1 429 ? 87.030 100.125 41.237 1.00 18.14 429 ASN A N 1
ATOM 3242 C CA . ASN A 1 429 ? 86.128 99.504 42.181 1.00 20.23 429 ASN A CA 1
ATOM 3243 C C . ASN A 1 429 ? 84.713 100.030 42.175 1.00 17.10 429 ASN A C 1
ATOM 3244 O O . ASN A 1 429 ? 84.237 100.656 43.138 1.00 19.98 429 ASN A O 1
ATOM 3249 N N . PRO A 1 430 ? 83.961 99.883 41.106 1.00 15.99 430 PRO A N 1
ATOM 3250 C CA . PRO A 1 430 ? 82.665 100.592 41.074 1.00 17.42 430 PRO A CA 1
ATOM 3251 C C . PRO A 1 430 ? 81.559 100.037 41.967 1.00 19.59 430 PRO A C 1
ATOM 3252 O O . PRO A 1 430 ? 80.448 100.574 42.113 1.00 24.36 430 PRO A O 1
ATOM 3256 N N . SER A 1 431 ? 81.830 98.922 42.618 1.00 23.52 431 SER A N 1
ATOM 3257 C CA . SER A 1 431 ? 80.767 98.367 43.446 1.00 27.02 431 SER A CA 1
ATOM 3258 C C . SER A 1 431 ? 80.415 99.283 44.593 1.00 29.89 431 SER A C 1
ATOM 3259 O O . SER A 1 431 ? 79.347 99.151 45.220 1.00 26.14 431 SER A O 1
ATOM 3262 N N . VAL A 1 432 ? 81.272 100.229 44.937 1.00 24.79 432 VAL A N 1
ATOM 3263 C CA . VAL A 1 432 ? 80.987 101.135 46.054 1.00 25.16 432 VAL A CA 1
ATOM 3264 C C . VAL A 1 432 ? 79.807 102.059 45.758 1.00 26.18 432 VAL A C 1
ATOM 3265 O O . VAL A 1 432 ? 79.253 102.698 46.648 1.00 30.28 432 VAL A O 1
ATOM 3269 N N . LEU A 1 433 ? 79.415 102.176 44.499 1.00 26.21 433 LEU A N 1
ATOM 3270 C CA . LEU A 1 433 ? 78.475 103.191 44.050 1.00 26.17 433 LEU A CA 1
ATOM 3271 C C . LEU A 1 433 ? 77.041 102.696 44.185 1.00 25.39 433 LEU A C 1
ATOM 3272 O O . LEU A 1 433 ? 76.694 101.666 43.620 1.00 29.46 433 LEU A O 1
ATOM 3277 N N . HIS A 1 434 ? 76.258 103.460 44.939 1.00 24.15 434 HIS A N 1
ATOM 3278 C CA . HIS A 1 434 ? 74.907 103.080 45.238 1.00 25.30 434 HIS A CA 1
ATOM 3279 C C . HIS A 1 434 ? 73.921 103.322 44.088 1.00 30.58 434 HIS A C 1
ATOM 3280 O O . HIS A 1 434 ? 74.067 104.225 43.261 1.00 35.80 434 HIS A O 1
ATOM 3287 N N . HIS A 1 435 ? 72.910 102.473 44.116 1.00 36.29 435 HIS A N 1
ATOM 3288 C CA . HIS A 1 435 ? 71.747 102.288 43.275 1.00 34.54 435 HIS A CA 1
ATOM 3289 C C . HIS A 1 435 ? 70.472 102.408 44.139 1.00 45.67 435 HIS A C 1
ATOM 3296 N N . SER B 1 1 ? 52.177 102.479 10.748 1.00 33.57 1001 SER B N 1
ATOM 3297 C CA . SER B 1 1 ? 52.568 103.783 11.218 1.00 30.01 1001 SER B CA 1
ATOM 3298 C C . SER B 1 1 ? 53.789 103.721 12.144 1.00 29.24 1001 SER B C 1
ATOM 3299 O O . SER B 1 1 ? 54.297 102.756 12.716 1.00 25.82 1001 SER B O 1
ATOM 3302 N N . ILE B 1 2 ? 54.371 104.899 12.315 1.00 23.57 1002 ILE B N 1
ATOM 3303 C CA . ILE B 1 2 ? 55.511 105.062 13.196 1.00 16.88 1002 ILE B CA 1
ATOM 3304 C C . ILE B 1 2 ? 55.013 105.244 14.627 1.00 19.21 1002 ILE B C 1
ATOM 3305 O O . ILE B 1 2 ? 54.139 106.078 14.912 1.00 19.85 1002 ILE B O 1
ATOM 3310 N N . GLU B 1 3 ? 55.580 104.472 15.548 1.00 18.88 1003 GLU B N 1
ATOM 3311 C CA . GLU B 1 3 ? 55.201 104.563 16.954 1.00 18.66 1003 GLU B CA 1
ATOM 3312 C C . GLU B 1 3 ? 55.992 105.580 17.748 1.00 18.54 1003 GLU B C 1
ATOM 3313 O O . GLU B 1 3 ? 55.481 106.179 18.663 1.00 20.12 1003 GLU B O 1
ATOM 3319 N N . LYS B 1 4 ? 57.285 105.696 17.385 1.00 16.58 1004 LYS B N 1
ATOM 3320 C CA . LYS B 1 4 ? 58.170 106.531 18.121 1.00 15.77 1004 LYS B CA 1
ATOM 3321 C C . LYS B 1 4 ? 59.422 106.758 17.284 1.00 15.57 1004 LYS B C 1
ATOM 3322 O O . LYS B 1 4 ? 59.842 105.854 16.582 1.00 15.91 1004 LYS B O 1
ATOM 3327 N N . ILE B 1 5 ? 59.891 107.980 17.418 1.00 15.53 1005 ILE B N 1
ATOM 3328 C CA . ILE B 1 5 ? 61.157 108.335 16.781 1.00 15.38 1005 ILE B CA 1
ATOM 3329 C C . ILE B 1 5 ? 62.008 108.952 17.853 1.00 16.76 1005 ILE B C 1
ATOM 3330 O O . ILE B 1 5 ? 61.520 109.827 18.578 1.00 19.29 1005 ILE B O 1
ATOM 3335 N N . TRP B 1 6 ? 63.236 108.513 18.003 1.00 14.90 1006 TRP B N 1
ATOM 3336 C CA . TRP B 1 6 ? 64.100 109.144 18.992 1.00 13.47 1006 TRP B CA 1
ATOM 3337 C C . TRP B 1 6 ? 65.494 109.315 18.405 1.00 12.56 1006 TRP B C 1
ATOM 3338 O O . TRP B 1 6 ? 66.047 108.319 17.981 1.00 13.58 1006 TRP B O 1
ATOM 3349 N N . ALA B 1 7 ? 65.967 110.536 18.413 1.00 11.22 1007 ALA B N 1
ATOM 3350 C CA . ALA B 1 7 ? 67.271 110.806 17.882 1.00 10.58 1007 ALA B CA 1
ATOM 3351 C C . ALA B 1 7 ? 68.246 111.071 19.029 1.00 11.58 1007 ALA B C 1
ATOM 3352 O O . ALA B 1 7 ? 67.902 111.560 20.080 1.00 12.21 1007 ALA B O 1
ATOM 3354 N N . ARG B 1 8 ? 69.510 110.791 18.726 1.00 10.78 1008 ARG B N 1
ATOM 3355 C CA . ARG B 1 8 ? 70.591 111.073 19.645 1.00 11.85 1008 ARG B CA 1
ATOM 3356 C C . ARG B 1 8 ? 71.848 111.453 18.886 1.00 9.53 1008 ARG B C 1
ATOM 3357 O O . ARG B 1 8 ? 71.980 111.275 17.688 1.00 10.88 1008 ARG B O 1
ATOM 3365 N N . GLU B 1 9 ? 72.768 111.993 19.646 1.00 10.67 1009 GLU B N 1
ATOM 3366 C CA . GLU B 1 9 ? 74.095 112.277 19.155 1.00 10.61 1009 GLU B CA 1
ATOM 3367 C C . GLU B 1 9 ? 75.013 111.107 19.408 1.00 11.67 1009 GLU B C 1
ATOM 3368 O O . GLU B 1 9 ? 75.072 110.620 20.507 1.00 18.28 1009 GLU B O 1
ATOM 3374 N N . ILE B 1 10 ? 75.659 110.631 18.356 1.00 9.89 1010 ILE B N 1
ATOM 3375 C CA . ILE B 1 10 ? 76.672 109.606 18.493 1.00 10.18 1010 ILE B CA 1
ATOM 3376 C C . ILE B 1 10 ? 77.955 110.173 17.921 1.00 9.39 1010 ILE B C 1
ATOM 3377 O O . ILE B 1 10 ? 77.905 111.279 17.385 1.00 10.74 1010 ILE B O 1
ATOM 3382 N N . LEU B 1 11 ? 79.047 109.442 17.950 1.00 8.65 1011 LEU B N 1
ATOM 3383 C CA . LEU B 1 11 ? 80.261 109.910 17.312 1.00 9.05 1011 LEU B CA 1
ATOM 3384 C C . LEU B 1 11 ? 80.523 109.135 16.024 1.00 9.05 1011 LEU B C 1
ATOM 3385 O O . LEU B 1 11 ? 80.321 107.935 15.978 1.00 9.60 1011 LEU B O 1
ATOM 3390 N N . ASP B 1 12 ? 80.942 109.893 15.026 1.00 9.44 1012 ASP B N 1
ATOM 3391 C CA . ASP B 1 12 ? 81.309 109.313 13.736 1.00 8.96 1012 ASP B CA 1
ATOM 3392 C C . ASP B 1 12 ? 82.743 108.855 13.799 1.00 9.40 1012 ASP B C 1
ATOM 3393 O O . ASP B 1 12 ? 83.428 108.932 14.817 1.00 8.94 1012 ASP B O 1
ATOM 3398 N N . SER B 1 13 ? 83.200 108.406 12.641 1.00 8.55 1013 SER B N 1
ATOM 3399 C CA . SER B 1 13 ? 84.478 107.747 12.597 1.00 9.06 1013 SER B CA 1
ATOM 3400 C C . SER B 1 13 ? 85.672 108.644 12.797 1.00 9.30 1013 SER B C 1
ATOM 3401 O O . SER B 1 13 ? 86.790 108.130 12.974 1.00 9.17 1013 SER B O 1
ATOM 3404 N N . ARG B 1 14 ? 85.501 109.928 12.802 1.00 9.85 1014 ARG B N 1
ATOM 3405 C CA . ARG B 1 14 ? 86.564 110.874 13.117 1.00 10.52 1014 ARG B CA 1
ATOM 3406 C C . ARG B 1 14 ? 86.430 111.440 14.517 1.00 12.40 1014 ARG B C 1
ATOM 3407 O O . ARG B 1 14 ? 87.205 112.289 14.894 1.00 13.65 1014 ARG B O 1
ATOM 3415 N N . GLY B 1 15 ? 85.430 110.996 15.267 1.00 10.72 1015 GLY B N 1
ATOM 3416 C CA . GLY B 1 15 ? 85.228 111.458 16.623 1.00 11.31 1015 GLY B CA 1
ATOM 3417 C C . GLY B 1 15 ? 84.341 112.703 16.682 1.00 10.62 1015 GLY B C 1
ATOM 3418 O O . GLY B 1 15 ? 84.344 113.395 17.692 1.00 12.06 1015 GLY B O 1
ATOM 3419 N N . ASN B 1 16 ? 83.604 112.977 15.605 1.00 10.00 1016 ASN B N 1
ATOM 3420 C CA . ASN B 1 16 ? 82.727 114.123 15.627 1.00 9.74 1016 ASN B CA 1
ATOM 3421 C C . ASN B 1 16 ? 81.285 113.682 15.796 1.00 9.48 1016 ASN B C 1
ATOM 3422 O O . ASN B 1 16 ? 80.936 112.641 15.276 1.00 11.06 1016 ASN B O 1
ATOM 3427 N N . PRO B 1 17 ? 80.509 114.489 16.496 1.00 8.96 1017 PRO B N 1
ATOM 3428 C CA . PRO B 1 17 ? 79.095 114.153 16.651 1.00 9.80 1017 PRO B CA 1
ATOM 3429 C C . PRO B 1 17 ? 78.364 113.994 15.327 1.00 8.62 1017 PRO B C 1
ATOM 3430 O O . PRO B 1 17 ? 78.625 114.713 14.372 1.00 10.26 1017 PRO B O 1
ATOM 3434 N N . THR B 1 18 ? 77.433 113.066 15.338 1.00 9.20 1018 THR B N 1
ATOM 3435 C CA . THR B 1 18 ? 76.490 112.976 14.238 1.00 8.83 1018 THR B CA 1
ATOM 3436 C C . THR B 1 18 ? 75.159 112.459 14.766 1.00 9.24 1018 THR B C 1
ATOM 3437 O O . THR B 1 18 ? 75.075 112.097 15.913 1.00 10.15 1018 THR B O 1
ATOM 3441 N N . VAL B 1 19 ? 74.164 112.501 13.910 1.00 10.17 1019 VAL B N 1
ATOM 3442 C CA . VAL B 1 19 ? 72.813 112.111 14.225 1.00 10.02 1019 VAL B CA 1
ATOM 3443 C C . VAL B 1 19 ? 72.616 110.610 14.053 1.00 9.48 1019 VAL B C 1
ATOM 3444 O O . VAL B 1 19 ? 73.002 110.048 13.040 1.00 11.16 1019 VAL B O 1
ATOM 3448 N N . GLU B 1 20 ? 71.981 110.045 15.069 1.00 10.21 1020 GLU B N 1
ATOM 3449 C CA . GLU B 1 20 ? 71.476 108.684 14.959 1.00 10.16 1020 GLU B CA 1
ATOM 3450 C C . GLU B 1 20 ? 69.987 108.768 15.287 1.00 8.81 1020 GLU B C 1
ATOM 3451 O O . GLU B 1 20 ? 69.620 109.498 16.204 1.00 11.75 1020 GLU B O 1
ATOM 3457 N N . VAL B 1 21 ? 69.217 107.989 14.584 1.00 10.23 1021 VAL B N 1
ATOM 3458 C CA . VAL B 1 21 ? 67.776 107.931 14.777 1.00 9.32 1021 VAL B CA 1
ATOM 3459 C C . VAL B 1 21 ? 67.360 106.494 15.025 1.00 10.67 1021 VAL B C 1
ATOM 3460 O O . VAL B 1 21 ? 67.753 105.620 14.290 1.00 12.50 1021 VAL B O 1
ATOM 3464 N N . ASP B 1 22 ? 66.549 106.350 16.072 1.00 11.61 1022 ASP B N 1
ATOM 3465 C CA . ASP B 1 22 ? 65.859 105.141 16.403 1.00 11.23 1022 ASP B CA 1
ATOM 3466 C C . ASP B 1 22 ? 64.384 105.340 16.038 1.00 12.26 1022 ASP B C 1
ATOM 3467 O O . ASP B 1 22 ? 63.786 106.299 16.464 1.00 14.06 1022 ASP B O 1
ATOM 3472 N N . LEU B 1 23 ? 63.834 104.455 15.242 1.00 12.06 1023 LEU B N 1
ATOM 3473 C CA . LEU B 1 23 ? 62.480 104.517 14.796 1.00 12.01 1023 LEU B CA 1
ATOM 3474 C C . LEU B 1 23 ? 61.836 103.176 15.162 1.00 12.62 1023 LEU B C 1
ATOM 3475 O O . LEU B 1 23 ? 62.357 102.144 14.783 1.00 15.33 1023 LEU B O 1
ATOM 3480 N N . TYR B 1 24 ? 60.714 103.335 15.835 1.00 13.98 1024 TYR B N 1
ATOM 3481 C CA . TYR B 1 24 ? 59.981 102.155 16.244 1.00 15.22 1024 TYR B CA 1
ATOM 3482 C C . TYR B 1 24 ? 58.667 102.044 15.487 1.00 16.24 1024 TYR B C 1
ATOM 3483 O O . TYR B 1 24 ? 57.910 102.977 15.328 1.00 17.95 1024 TYR B O 1
ATOM 3492 N N . THR B 1 25 ? 58.430 100.808 15.078 1.00 15.39 1025 THR B N 1
ATOM 3493 C CA . THR B 1 25 ? 57.136 100.423 14.567 1.00 16.37 1025 THR B CA 1
ATOM 3494 C C . THR B 1 25 ? 56.740 99.132 15.264 1.00 17.86 1025 THR B C 1
ATOM 3495 O O . THR B 1 25 ? 57.444 98.585 16.077 1.00 19.09 1025 THR B O 1
ATOM 3499 N N . ALA B 1 26 ? 55.586 98.627 14.855 1.00 22.18 1026 ALA B N 1
ATOM 3500 C CA . ALA B 1 26 ? 55.213 97.342 15.446 1.00 22.08 1026 ALA B CA 1
ATOM 3501 C C . ALA B 1 26 ? 56.180 96.236 15.041 1.00 26.44 1026 ALA B C 1
ATOM 3502 O O . ALA B 1 26 ? 56.196 95.164 15.681 1.00 28.44 1026 ALA B O 1
ATOM 3504 N N . LYS B 1 27 ? 57.000 96.433 14.009 1.00 23.62 1027 LYS B N 1
ATOM 3505 C CA . LYS B 1 27 ? 57.990 95.447 13.605 1.00 24.00 1027 LYS B CA 1
ATOM 3506 C C . LYS B 1 27 ? 59.273 95.572 14.425 1.00 21.95 1027 LYS B C 1
ATOM 3507 O O . LYS B 1 27 ? 60.145 94.704 14.334 1.00 30.68 1027 LYS B O 1
ATOM 3513 N N . GLY B 1 28 ? 59.422 96.635 15.219 1.00 20.29 1028 GLY B N 1
ATOM 3514 C CA . GLY B 1 28 ? 60.607 96.705 16.046 1.00 21.51 1028 GLY B CA 1
ATOM 3515 C C . GLY B 1 28 ? 61.262 98.071 15.935 1.00 17.68 1028 GLY B C 1
ATOM 3516 O O . GLY B 1 28 ? 60.642 99.052 15.567 1.00 18.17 1028 GLY B O 1
ATOM 3517 N N . LEU B 1 29 ? 62.545 98.049 16.283 1.00 16.78 1029 LEU B N 1
ATOM 3518 C CA . LEU B 1 29 ? 63.442 99.173 16.274 1.00 16.92 1029 LEU B CA 1
ATOM 3519 C C . LEU B 1 29 ? 64.330 99.166 15.043 1.00 14.84 1029 LEU B C 1
ATOM 3520 O O . LEU B 1 29 ? 64.968 98.177 14.722 1.00 20.74 1029 LEU B O 1
ATOM 3525 N N . PHE B 1 30 ? 64.388 100.293 14.364 1.00 13.08 1030 PHE B N 1
ATOM 3526 C CA . PHE B 1 30 ? 65.134 100.556 13.167 1.00 13.10 1030 PHE B CA 1
ATOM 3527 C C . PHE B 1 30 ? 66.021 101.767 13.452 1.00 13.04 1030 PHE B C 1
ATOM 3528 O O . PHE B 1 30 ? 65.498 102.790 13.830 1.00 18.24 1030 PHE B O 1
ATOM 3536 N N . ARG B 1 31 ? 67.309 101.574 13.244 1.00 11.25 1031 ARG B N 1
ATOM 3537 C CA . ARG B 1 31 ? 68.277 102.590 13.633 1.00 11.75 1031 ARG B CA 1
ATOM 3538 C C . ARG B 1 31 ? 69.118 102.961 12.435 1.00 12.12 1031 ARG B C 1
ATOM 3539 O O . ARG B 1 31 ? 69.551 102.110 11.678 1.00 13.91 1031 ARG B O 1
ATOM 3547 N N . ALA B 1 32 ? 69.353 104.240 12.291 1.00 10.87 1032 ALA B N 1
ATOM 3548 C CA . ALA B 1 32 ? 70.209 104.720 11.200 1.00 10.59 1032 ALA B CA 1
ATOM 3549 C C . ALA B 1 32 ? 71.026 105.884 11.711 1.00 8.74 1032 ALA B C 1
ATOM 3550 O O . ALA B 1 32 ? 70.616 106.574 12.636 1.00 12.70 1032 ALA B O 1
ATOM 3552 N N . ALA B 1 33 ? 72.174 106.062 11.077 1.00 11.00 1033 ALA B N 1
ATOM 3553 C CA . ALA B 1 33 ? 72.994 107.212 11.443 1.00 10.47 1033 ALA B CA 1
ATOM 3554 C C . ALA B 1 33 ? 73.463 107.929 10.173 1.00 9.67 1033 ALA B C 1
ATOM 3555 O O . ALA B 1 33 ? 73.465 107.340 9.101 1.00 12.33 1033 ALA B O 1
ATOM 3557 N N . VAL B 1 34 ? 73.852 109.160 10.364 1.00 10.79 1034 VAL B N 1
ATOM 3558 C CA . VAL B 1 34 ? 74.125 110.063 9.249 1.00 9.90 1034 VAL B CA 1
ATOM 3559 C C . VAL B 1 34 ? 75.619 110.301 9.145 1.00 8.39 1034 VAL B C 1
ATOM 3560 O O . VAL B 1 34 ? 76.312 110.579 10.122 1.00 11.22 1034 VAL B O 1
ATOM 3564 N N . PRO B 1 35 ? 76.158 110.149 7.967 1.00 8.80 1035 PRO B N 1
ATOM 3565 C CA . PRO B 1 35 ? 77.588 110.418 7.809 1.00 9.16 1035 PRO B CA 1
ATOM 3566 C C . PRO B 1 35 ? 77.855 111.913 7.636 1.00 11.06 1035 PRO B C 1
ATOM 3567 O O . PRO B 1 35 ? 76.923 112.691 7.559 1.00 12.35 1035 PRO B O 1
ATOM 3571 N N . SER B 1 36 ? 79.124 112.245 7.545 1.00 9.94 1036 SER B N 1
ATOM 3572 C CA . SER B 1 36 ? 79.510 113.643 7.409 1.00 10.88 1036 SER B CA 1
ATOM 3573 C C . SER B 1 36 ? 80.776 113.763 6.587 1.00 10.07 1036 SER B C 1
ATOM 3574 O O . SER B 1 36 ? 81.767 113.073 6.839 1.00 10.55 1036 SER B O 1
ATOM 3577 N N . GLY B 1 37 ? 80.731 114.639 5.618 1.00 9.43 1037 GLY B N 1
ATOM 3578 C CA . GLY B 1 37 ? 81.928 114.864 4.811 1.00 9.20 1037 GLY B CA 1
ATOM 3579 C C . GLY B 1 37 ? 82.922 115.808 5.399 1.00 10.09 1037 GLY B C 1
ATOM 3580 O O . GLY B 1 37 ? 82.611 116.567 6.301 1.00 11.70 1037 GLY B O 1
ATOM 3581 N N . ALA B 1 38 ? 84.135 115.736 4.840 1.00 10.51 1038 ALA B N 1
ATOM 3582 C CA . ALA B 1 38 ? 85.180 116.686 5.123 1.00 11.82 1038 ALA B CA 1
ATOM 3583 C C . ALA B 1 38 ? 85.285 117.657 3.954 1.00 11.63 1038 ALA B C 1
ATOM 3584 O O . ALA B 1 38 ? 85.190 118.882 4.130 1.00 14.95 1038 ALA B O 1
ATOM 3586 N N . SER B 1 39 ? 85.515 117.077 2.762 1.00 10.18 1039 SER B N 1
ATOM 3587 C CA . SER B 1 39 ? 85.575 117.931 1.590 1.00 9.42 1039 SER B CA 1
ATOM 3588 C C . SER B 1 39 ? 84.159 118.066 1.065 1.00 9.18 1039 SER B C 1
ATOM 3589 O O . SER B 1 39 ? 83.707 117.337 0.191 1.00 9.15 1039 SER B O 1
ATOM 3592 N N . THR B 1 40 ? 83.429 118.995 1.669 1.00 8.83 1040 THR B N 1
ATOM 3593 C CA . THR B 1 40 ? 82.009 119.128 1.402 1.00 8.86 1040 THR B CA 1
ATOM 3594 C C . THR B 1 40 ? 81.835 120.248 0.397 1.00 10.47 1040 THR B C 1
ATOM 3595 O O . THR B 1 40 ? 82.303 121.360 0.586 1.00 12.25 1040 THR B O 1
ATOM 3599 N N . GLY B 1 41 ? 81.112 119.929 -0.655 1.00 10.43 1041 GLY B N 1
ATOM 3600 C CA . GLY B 1 41 ? 80.886 120.882 -1.689 1.00 10.92 1041 GLY B CA 1
ATOM 3601 C C . GLY B 1 41 ? 79.951 121.966 -1.188 1.00 9.68 1041 GLY B C 1
ATOM 3602 O O . GLY B 1 41 ? 79.118 121.749 -0.337 1.00 10.55 1041 GLY B O 1
ATOM 3603 N N . ILE B 1 42 ? 80.117 123.128 -1.788 1.00 9.64 1042 ILE B N 1
ATOM 3604 C CA . ILE B 1 42 ? 79.309 124.254 -1.364 1.00 11.06 1042 ILE B CA 1
ATOM 3605 C C . ILE B 1 42 ? 77.822 124.083 -1.664 1.00 11.23 1042 ILE B C 1
ATOM 3606 O O . ILE B 1 42 ? 77.006 124.763 -1.067 1.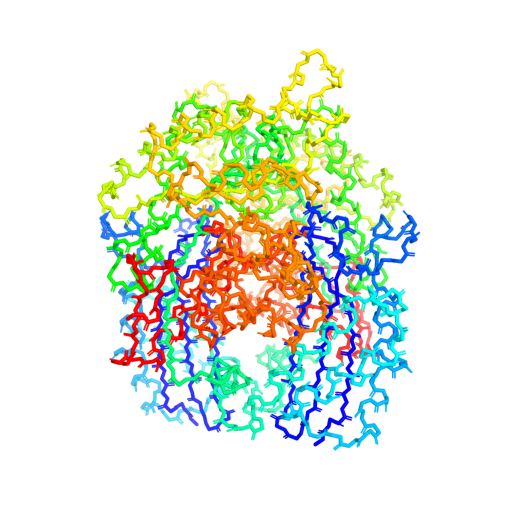00 13.20 1042 ILE B O 1
ATOM 3611 N N . TYR B 1 43 ? 77.462 123.162 -2.559 1.00 10.38 1043 TYR B N 1
ATOM 3612 C CA . TYR B 1 43 ? 76.066 123.001 -2.894 1.00 10.80 1043 TYR B CA 1
ATOM 3613 C C . TYR B 1 43 ? 75.394 121.856 -2.137 1.00 9.20 1043 TYR B C 1
ATOM 3614 O O . TYR B 1 43 ? 74.216 121.558 -2.356 1.00 11.26 1043 TYR B O 1
ATOM 3623 N N . GLU B 1 44 ? 76.128 121.225 -1.233 1.00 10.23 1044 GLU B N 1
ATOM 3624 C CA . GLU B 1 44 ? 75.549 120.195 -0.416 1.00 10.70 1044 GLU B CA 1
ATOM 3625 C C . GLU B 1 44 ? 74.447 120.766 0.476 1.00 10.41 1044 GLU B C 1
ATOM 3626 O O . GLU B 1 44 ? 74.534 121.906 0.938 1.00 12.16 1044 GLU B O 1
ATOM 3632 N N . ALA B 1 45 ? 73.438 119.961 0.732 1.00 10.68 1045 ALA B N 1
ATOM 3633 C CA . ALA B 1 45 ? 72.399 120.329 1.665 1.00 11.30 1045 ALA B CA 1
ATOM 3634 C C . ALA B 1 45 ? 73.043 120.612 3.019 1.00 11.72 1045 ALA B C 1
ATOM 3635 O O . ALA B 1 45 ? 74.107 120.103 3.353 1.00 11.87 1045 ALA B O 1
ATOM 3637 N N . LEU B 1 46 ? 72.443 121.495 3.818 1.00 11.72 1046 LEU B N 1
ATOM 3638 C CA . LEU B 1 46 ? 73.107 121.943 5.027 1.00 12.64 1046 LEU B CA 1
ATOM 3639 C C . LEU B 1 46 ? 73.257 120.857 6.0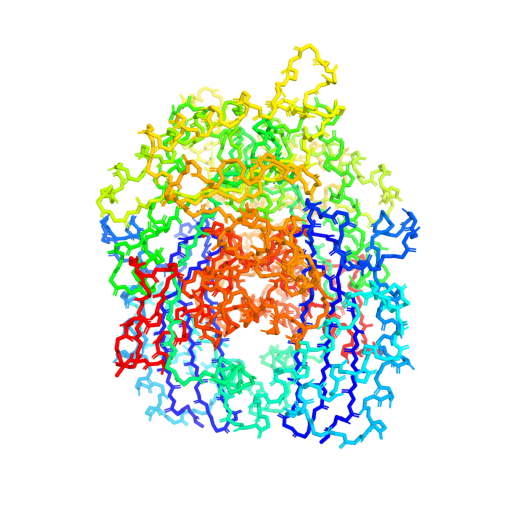57 1.00 12.84 1046 LEU B C 1
ATOM 3640 O O . LEU B 1 46 ? 72.327 120.192 6.489 1.00 15.48 1046 LEU B O 1
ATOM 3645 N N . GLU B 1 47 ? 74.460 120.681 6.526 1.00 12.13 1047 GLU B N 1
ATOM 3646 C CA . GLU B 1 47 ? 74.725 119.861 7.711 1.00 11.64 1047 GLU B CA 1
ATOM 3647 C C . GLU B 1 47 ? 74.647 120.788 8.914 1.00 12.76 1047 GLU B C 1
ATOM 3648 O O . GLU B 1 47 ? 75.507 121.639 9.039 1.00 14.68 1047 GLU B O 1
ATOM 3654 N N . LEU B 1 48 ? 73.631 120.618 9.724 1.00 10.47 1048 LEU B N 1
ATOM 3655 C CA . LEU B 1 48 ? 73.470 121.567 10.811 1.00 10.78 1048 LEU B CA 1
ATOM 3656 C C . LEU B 1 48 ? 74.296 121.131 12.006 1.00 11.56 1048 LEU B C 1
ATOM 3657 O O . LEU B 1 48 ? 74.122 120.039 12.554 1.00 11.50 1048 LEU B O 1
ATOM 3662 N N . ARG B 1 49 ? 75.186 122.015 12.405 1.00 11.72 1049 ARG B N 1
ATOM 3663 C CA . ARG B 1 49 ? 76.048 121.874 13.533 1.00 13.32 1049 ARG B CA 1
ATOM 3664 C C . ARG B 1 49 ? 75.672 122.972 14.542 1.00 12.19 1049 ARG B C 1
ATOM 3665 O O . ARG B 1 49 ? 75.178 124.012 14.142 1.00 16.01 1049 ARG B O 1
ATOM 3673 N N . ASP B 1 50 ? 75.953 122.700 15.799 1.00 12.33 1050 ASP B N 1
ATOM 3674 C CA . ASP B 1 50 ? 75.513 123.645 16.825 1.00 12.43 1050 ASP B CA 1
ATOM 3675 C C . ASP B 1 50 ? 76.336 124.905 16.932 1.00 13.56 1050 ASP B C 1
ATOM 3676 O O . ASP B 1 50 ? 75.815 125.930 17.278 1.00 17.50 1050 ASP B O 1
ATOM 3681 N N . GLY B 1 51 ? 77.611 124.817 16.660 1.00 16.25 1051 GLY B N 1
ATOM 3682 C CA . GLY B 1 51 ? 78.440 126.001 16.615 1.00 17.37 1051 GLY B CA 1
ATOM 3683 C C . GLY B 1 51 ? 78.746 126.442 18.023 1.00 20.56 1051 GLY B C 1
ATOM 3684 O O . GLY B 1 51 ? 79.136 127.576 18.250 1.00 23.10 1051 GLY B O 1
ATOM 3685 N N . ASP B 1 52 ? 78.570 125.548 18.983 1.00 18.99 1052 ASP B N 1
ATOM 3686 C CA . ASP B 1 52 ? 79.024 125.930 20.336 1.00 20.08 1052 ASP B CA 1
ATOM 3687 C C . ASP B 1 52 ? 80.514 125.611 20.443 1.00 20.89 1052 ASP B C 1
ATOM 3688 O O . ASP B 1 52 ? 80.885 124.450 20.572 1.00 20.47 1052 ASP B O 1
ATOM 3693 N N . LYS B 1 53 ? 81.342 126.624 20.389 1.00 24.52 1053 LYS B N 1
ATOM 3694 C CA . LYS B 1 53 ? 82.770 126.387 20.157 1.00 28.00 1053 LYS B CA 1
ATOM 3695 C C . LYS B 1 53 ? 83.446 125.723 21.338 1.00 26.14 1053 LYS B C 1
ATOM 3696 O O . LYS B 1 53 ? 84.570 125.247 21.209 1.00 27.60 1053 LYS B O 1
ATOM 3700 N N . GLN B 1 54 ? 82.733 125.698 22.459 1.00 23.13 1054 GLN B N 1
ATOM 3701 C CA . GLN B 1 54 ? 83.248 125.041 23.632 1.00 26.43 1054 GLN B CA 1
ATOM 3702 C C . GLN B 1 54 ? 82.851 123.584 23.740 1.00 22.83 1054 GLN B C 1
ATOM 3703 O O . GLN B 1 54 ? 83.381 122.831 24.551 1.00 24.02 1054 GLN B O 1
ATOM 3709 N N . ARG B 1 55 ? 81.928 123.178 22.909 1.00 15.85 1055 ARG B N 1
ATOM 3710 C CA . ARG B 1 55 ? 81.417 121.822 23.015 1.00 15.22 1055 ARG B CA 1
ATOM 3711 C C . ARG B 1 55 ? 81.652 121.083 21.723 1.00 14.34 1055 ARG B C 1
ATOM 3712 O O . ARG B 1 55 ? 81.155 121.452 20.675 1.00 13.53 1055 ARG B O 1
ATOM 3720 N N . TYR B 1 56 ? 82.463 120.041 21.746 1.00 14.47 1056 TYR B N 1
ATOM 3721 C CA . TYR B 1 56 ? 82.845 119.284 20.561 1.00 11.94 1056 TYR B CA 1
ATOM 3722 C C . TYR B 1 56 ? 83.368 120.226 19.482 1.00 11.52 1056 TYR B C 1
ATOM 3723 O O . TYR B 1 56 ? 83.190 120.008 18.311 1.00 14.30 1056 TYR B O 1
ATOM 3732 N N . LEU B 1 57 ? 84.040 121.291 19.934 1.00 15.64 1057 LEU B N 1
ATOM 3733 C CA . LEU B 1 57 ? 84.684 122.228 19.035 1.00 17.19 1057 LEU B CA 1
ATOM 3734 C C . LEU B 1 57 ? 83.699 122.786 18.026 1.00 16.15 1057 LEU B C 1
ATOM 3735 O O . LEU B 1 57 ? 84.031 123.025 16.851 1.00 21.38 1057 LEU B O 1
ATOM 3740 N N . GLY B 1 58 ? 82.458 122.977 18.484 1.00 14.92 1058 GLY B N 1
ATOM 3741 C CA . GLY B 1 58 ? 81.469 123.588 17.621 1.00 15.82 1058 GLY B CA 1
ATOM 3742 C C . GLY B 1 58 ? 80.673 122.618 16.785 1.00 14.36 1058 GLY B C 1
ATOM 3743 O O . GLY B 1 58 ? 79.769 122.953 16.015 1.00 16.42 1058 GLY B O 1
ATOM 3744 N N . LYS B 1 59 ? 80.975 121.315 16.921 1.00 13.87 1059 LYS B N 1
ATOM 3745 C CA . LYS B 1 59 ? 80.431 120.335 15.996 1.00 12.99 1059 LYS B CA 1
ATOM 3746 C C . LYS B 1 59 ? 79.323 119.473 16.566 1.00 12.01 1059 LYS B C 1
ATOM 3747 O O . LYS B 1 59 ? 78.949 118.452 15.997 1.00 11.27 1059 LYS B O 1
ATOM 3753 N N . GLY B 1 60 ? 78.771 119.870 17.703 1.00 11.40 1060 GLY B N 1
ATOM 3754 C CA . GLY B 1 60 ? 77.643 119.131 18.212 1.00 11.01 1060 GLY B CA 1
ATOM 3755 C C . GLY B 1 60 ? 76.508 119.165 17.221 1.00 10.94 1060 GLY B C 1
ATOM 3756 O O . GLY B 1 60 ? 76.398 119.994 16.348 1.00 11.14 1060 GLY B O 1
ATOM 3757 N N . VAL B 1 61 ? 75.615 118.183 17.414 1.00 10.56 1061 VAL B N 1
ATOM 3758 C CA . VAL B 1 61 ? 74.409 118.130 16.614 1.00 9.64 1061 VAL B CA 1
ATOM 3759 C C . VAL B 1 61 ? 73.165 118.070 17.471 1.00 11.07 1061 VAL B C 1
ATOM 3760 O O . VAL B 1 61 ? 72.149 117.511 17.096 1.00 12.47 1061 VAL B O 1
ATOM 3764 N N . LEU B 1 62 ? 73.225 118.720 18.614 1.00 12.15 1062 LEU B N 1
ATOM 3765 C CA . LEU B 1 62 ? 72.070 118.842 19.462 1.00 12.79 1062 LEU B CA 1
ATOM 3766 C C . LEU B 1 62 ? 70.882 119.500 18.784 1.00 11.94 1062 LEU B C 1
ATOM 3767 O O . LEU B 1 62 ? 69.755 119.108 19.016 1.00 13.08 1062 LEU B O 1
ATOM 3772 N N . LYS B 1 63 ? 71.156 120.520 17.971 1.00 11.69 1063 LYS B N 1
ATOM 3773 C CA . LYS B 1 63 ? 70.026 121.210 17.313 1.00 13.09 1063 LYS B CA 1
ATOM 3774 C C . LYS B 1 63 ? 69.310 120.272 16.351 1.00 11.10 1063 LYS B C 1
ATOM 3775 O O . LYS B 1 63 ? 68.084 120.189 16.349 1.00 13.52 1063 LYS B O 1
ATOM 3781 N N . ALA B 1 64 ? 70.115 119.562 15.550 1.00 11.77 1064 ALA B N 1
ATOM 3782 C CA . ALA B 1 64 ? 69.521 118.610 14.593 1.00 11.74 1064 ALA B CA 1
ATOM 3783 C C . ALA B 1 64 ? 68.702 117.560 15.321 1.00 10.78 1064 ALA B C 1
ATOM 3784 O O . ALA B 1 64 ? 67.594 117.203 14.961 1.00 13.52 1064 ALA B O 1
ATOM 3786 N N . VAL B 1 65 ? 69.276 116.993 16.379 1.00 11.20 1065 VAL B N 1
ATOM 3787 C CA . VAL B 1 65 ? 68.652 115.969 17.178 1.00 10.91 1065 VAL B CA 1
ATOM 3788 C C . VAL B 1 65 ? 67.355 116.523 17.720 1.00 10.93 1065 VAL B C 1
ATOM 3789 O O . VAL B 1 65 ? 66.337 115.841 17.728 1.00 12.40 1065 VAL B O 1
ATOM 3793 N N . ASP B 1 66 ? 67.370 117.786 18.206 1.00 12.36 1066 ASP B N 1
ATOM 3794 C CA . ASP B 1 66 ? 66.178 118.401 18.763 1.00 13.71 1066 ASP B CA 1
ATOM 3795 C C . ASP B 1 66 ? 65.134 118.656 17.702 1.00 12.71 1066 ASP B C 1
ATOM 3796 O O . ASP B 1 66 ? 63.924 118.575 17.962 1.00 15.44 1066 ASP B O 1
ATOM 3801 N N . HIS B 1 67 ? 65.592 118.976 16.508 1.00 12.57 1067 HIS B N 1
ATOM 3802 C CA . HIS B 1 67 ? 64.583 119.153 15.467 1.00 13.33 1067 HIS B CA 1
ATOM 3803 C C . HIS B 1 67 ? 63.873 117.844 15.188 1.00 12.51 1067 HIS B C 1
ATOM 3804 O O . HIS B 1 67 ? 62.669 117.801 14.888 1.00 13.52 1067 HIS B O 1
ATOM 3811 N N . ILE B 1 68 ? 64.631 116.746 15.267 1.00 12.50 1068 ILE B N 1
ATOM 3812 C CA . ILE B 1 68 ? 63.967 115.456 15.087 1.00 12.59 1068 ILE B CA 1
ATOM 3813 C C . ILE B 1 68 ? 63.012 115.174 16.230 1.00 11.35 1068 ILE B C 1
ATOM 3814 O O . ILE B 1 68 ? 61.834 114.893 16.011 1.00 14.00 1068 ILE B O 1
ATOM 3819 N N . ASN B 1 69 ? 63.533 115.274 17.442 1.00 12.17 1069 ASN B N 1
ATOM 3820 C CA . ASN B 1 69 ? 62.727 114.825 18.560 1.00 13.51 1069 ASN B CA 1
ATOM 3821 C C . ASN B 1 69 ? 61.528 115.732 18.859 1.00 14.77 1069 ASN B C 1
ATOM 3822 O O . ASN B 1 69 ? 60.506 115.229 19.266 1.00 17.97 1069 ASN B O 1
ATOM 3827 N N . SER B 1 70 ? 61.687 117.017 18.613 1.00 14.78 1070 SER B N 1
ATOM 3828 C CA . SER B 1 70 ? 60.697 118.008 18.957 1.00 16.30 1070 SER B CA 1
ATOM 3829 C C . SER B 1 70 ? 59.713 118.301 17.845 1.00 16.10 1070 SER B C 1
ATOM 3830 O O . SER B 1 70 ? 58.613 118.753 18.132 1.00 18.85 1070 SER B O 1
ATOM 3833 N N . THR B 1 71 ? 60.143 118.056 16.611 1.00 14.89 1071 THR B N 1
ATOM 3834 C CA . THR B 1 71 ? 59.351 118.550 15.497 1.00 15.45 1071 THR B CA 1
ATOM 3835 C C . THR B 1 71 ? 59.090 117.502 14.468 1.00 13.62 1071 THR B C 1
ATOM 3836 O O . THR B 1 71 ? 57.926 117.231 14.141 1.00 15.02 1071 THR B O 1
ATOM 3840 N N . ILE B 1 72 ? 60.106 116.866 13.932 1.00 15.13 1072 ILE B N 1
ATOM 3841 C CA . ILE B 1 72 ? 59.850 115.890 12.894 1.00 14.07 1072 ILE B CA 1
ATOM 3842 C C . ILE B 1 72 ? 59.130 114.663 13.411 1.00 14.43 1072 ILE B C 1
ATOM 3843 O O . ILE B 1 72 ? 58.147 114.244 12.791 1.00 16.86 1072 ILE B O 1
ATOM 3848 N N . ALA B 1 73 ? 59.620 114.151 14.535 1.00 14.48 1073 ALA B N 1
ATOM 3849 C CA . ALA B 1 73 ? 59.042 112.942 15.077 1.00 14.35 1073 ALA B CA 1
ATOM 3850 C C . ALA B 1 73 ? 57.550 113.103 15.280 1.00 15.09 1073 ALA B C 1
ATOM 3851 O O . ALA B 1 73 ? 56.752 112.287 14.814 1.00 15.76 1073 ALA B O 1
ATOM 3853 N N . PRO B 1 74 ? 57.105 114.073 16.032 1.00 17.03 1074 PRO B N 1
ATOM 3854 C CA . PRO B 1 74 ? 55.651 114.098 16.278 1.00 18.03 1074 PRO B CA 1
ATOM 3855 C C . PRO B 1 74 ? 54.849 114.326 15.017 1.00 15.52 1074 PRO B C 1
ATOM 3856 O O . PRO B 1 74 ? 53.692 113.888 14.882 1.00 17.77 1074 PRO B O 1
ATOM 3860 N N . ALA B 1 75 ? 55.420 115.078 14.079 1.00 15.65 1075 ALA B N 1
ATOM 3861 C CA . ALA B 1 75 ? 54.678 115.310 12.848 1.00 15.45 1075 ALA B CA 1
ATOM 3862 C C . ALA B 1 75 ? 54.513 114.012 12.069 1.00 14.15 1075 ALA B C 1
ATOM 3863 O O . ALA B 1 75 ? 53.440 113.695 11.568 1.00 17.12 1075 ALA B O 1
ATOM 3865 N N . LEU B 1 76 ? 55.615 113.261 11.965 1.00 13.67 1076 LEU B N 1
ATOM 3866 C CA . LEU B 1 76 ? 55.487 112.040 11.187 1.00 15.30 1076 LEU B CA 1
ATOM 3867 C C . LEU B 1 76 ? 54.642 110.998 11.882 1.00 14.25 1076 LEU B C 1
ATOM 3868 O O . LEU B 1 76 ? 53.957 110.253 11.227 1.00 17.70 1076 LEU B O 1
ATOM 3873 N N . ILE B 1 77 ? 54.688 110.964 13.194 1.00 15.18 1077 ILE B N 1
ATOM 3874 C CA . ILE B 1 77 ? 53.876 110.012 13.929 1.00 15.21 1077 ILE B CA 1
ATOM 3875 C C . ILE B 1 77 ? 52.412 110.371 13.771 1.00 16.65 1077 ILE B C 1
ATOM 3876 O O . ILE B 1 77 ? 51.591 109.523 13.503 1.00 18.06 1077 ILE B O 1
ATOM 3881 N N . SER B 1 78 ? 52.124 111.669 13.892 1.00 16.17 1078 SER B N 1
ATOM 3882 C CA . SER B 1 78 ? 50.740 112.115 13.826 1.00 17.89 1078 SER B CA 1
ATOM 3883 C C . SER B 1 78 ? 50.162 111.940 12.425 1.00 18.29 1078 SER B C 1
ATOM 3884 O O . SER B 1 78 ? 48.942 111.861 12.281 1.00 22.63 1078 SER B O 1
ATOM 3887 N N . SER B 1 79 ? 50.994 111.895 11.397 1.00 18.01 1079 SER B N 1
ATOM 3888 C CA . SER B 1 79 ? 50.528 111.745 10.025 1.00 19.35 1079 SER B CA 1
ATOM 3889 C C . SER B 1 79 ? 49.887 110.379 9.812 1.00 18.93 1079 SER B C 1
ATOM 3890 O O . SER B 1 79 ? 49.014 110.191 8.973 1.00 23.59 1079 SER B O 1
ATOM 3893 N N . GLY B 1 80 ? 50.338 109.432 10.633 1.00 19.55 1080 GLY B N 1
ATOM 3894 C CA . GLY B 1 80 ? 49.901 108.052 10.472 1.00 19.58 1080 GLY B CA 1
ATOM 3895 C C . GLY B 1 80 ? 50.362 107.421 9.181 1.00 19.79 1080 GLY B C 1
ATOM 3896 O O . GLY B 1 80 ? 49.946 106.347 8.752 1.00 26.28 1080 GLY B O 1
ATOM 3897 N N . LEU B 1 81 ? 51.266 108.072 8.483 1.00 20.84 1081 LEU B N 1
ATOM 3898 C CA . LEU B 1 81 ? 51.737 107.428 7.261 1.00 19.74 1081 LEU B CA 1
ATOM 3899 C C . LEU B 1 81 ? 52.495 106.167 7.632 1.00 19.96 1081 LEU B C 1
ATOM 3900 O O . LEU B 1 81 ? 53.229 106.054 8.612 1.00 21.12 1081 LEU B O 1
ATOM 3905 N N . SER B 1 82 ? 52.286 105.141 6.836 1.00 21.60 1082 SER B N 1
ATOM 3906 C CA . SER B 1 82 ? 53.084 103.941 6.926 1.00 18.34 1082 SER B CA 1
ATOM 3907 C C . SER B 1 82 ? 54.507 104.212 6.448 1.00 17.20 1082 SER B C 1
ATOM 3908 O O . SER B 1 82 ? 54.748 104.962 5.524 1.00 16.66 1082 SER B O 1
ATOM 3911 N N . VAL B 1 83 ? 55.431 103.524 7.111 1.00 15.80 1083 VAL B N 1
ATOM 3912 C CA . VAL B 1 83 ? 56.843 103.609 6.820 1.00 16.10 1083 VAL B CA 1
ATOM 3913 C C . VAL B 1 83 ? 57.145 103.037 5.441 1.00 17.39 1083 VAL B C 1
ATOM 3914 O O . VAL B 1 83 ? 58.261 103.264 4.962 1.00 17.62 1083 VAL B O 1
ATOM 3918 N N . VAL B 1 84 ? 56.197 102.344 4.827 1.00 19.26 1084 VAL B N 1
ATOM 3919 C CA . VAL B 1 84 ? 56.488 101.963 3.449 1.00 19.44 1084 VAL B CA 1
ATOM 3920 C C . VAL B 1 84 ? 56.387 103.153 2.519 1.00 20.41 1084 VAL B C 1
ATOM 3921 O O . VAL B 1 84 ? 56.918 103.125 1.404 1.00 20.32 1084 VAL B O 1
ATOM 3925 N N . GLU B 1 85 ? 55.724 104.210 2.953 1.00 17.51 1085 GLU B N 1
ATOM 3926 C CA . GLU B 1 85 ? 55.503 105.406 2.152 1.00 18.14 1085 GLU B CA 1
ATOM 3927 C C . GLU B 1 85 ? 56.669 106.376 2.202 1.00 16.16 1085 GLU B C 1
ATOM 3928 O O . GLU B 1 85 ? 56.566 107.508 2.651 1.00 16.29 1085 GLU B O 1
ATOM 3931 N N . GLN B 1 86 ? 57.789 105.889 1.683 1.00 16.31 1086 GLN B N 1
ATOM 3932 C CA . GLN B 1 86 ? 59.035 106.609 1.779 1.00 15.01 1086 GLN B CA 1
ATOM 3933 C C . GLN B 1 86 ? 58.948 107.980 1.161 1.00 14.74 1086 GLN B C 1
ATOM 3934 O O . GLN B 1 86 ? 59.403 108.964 1.729 1.00 16.62 1086 GLN B O 1
ATOM 3940 N N . GLU B 1 87 ? 58.348 108.027 -0.036 1.00 14.99 1087 GLU B N 1
ATOM 3941 C CA . GLU B 1 87 ? 58.305 109.323 -0.676 1.00 15.29 1087 GLU B CA 1
ATOM 3942 C C . GLU B 1 87 ? 57.398 110.282 0.066 1.00 14.25 1087 GLU B C 1
ATOM 3943 O O . GLU B 1 87 ? 57.715 111.465 0.178 1.00 15.91 1087 GLU B O 1
ATOM 3949 N N . LYS B 1 88 ? 56.270 109.844 0.592 1.00 16.66 1088 LYS B N 1
ATOM 3950 C CA . LYS B 1 88 ? 55.381 110.759 1.294 1.00 17.80 1088 LYS B CA 1
ATOM 3951 C C . LYS B 1 88 ? 55.986 111.273 2.591 1.00 15.80 1088 LYS B C 1
ATOM 3952 O O . LYS B 1 88 ? 55.897 112.434 2.949 1.00 16.00 1088 LYS B O 1
ATOM 3956 N N . LEU B 1 89 ? 56.639 110.382 3.309 1.00 14.62 1089 LEU B N 1
ATOM 3957 C CA . LEU B 1 89 ? 57.312 110.732 4.552 1.00 14.21 1089 LEU B CA 1
ATOM 3958 C C . LEU B 1 89 ? 58.472 111.667 4.274 1.00 13.86 1089 LEU B C 1
ATOM 3959 O O . LEU B 1 89 ? 58.674 112.657 4.988 1.00 14.76 1089 LEU B O 1
ATOM 3964 N N . ASP B 1 90 ? 59.247 111.382 3.232 1.00 12.85 1090 ASP B N 1
ATOM 3965 C CA . ASP B 1 90 ? 60.390 112.219 2.922 1.00 12.34 1090 ASP B CA 1
ATOM 3966 C C . ASP B 1 90 ? 59.883 113.583 2.478 1.00 12.66 1090 ASP B C 1
ATOM 3967 O O . ASP B 1 90 ? 60.393 114.617 2.894 1.00 14.04 1090 ASP B O 1
ATOM 3972 N N . ASN B 1 91 ? 58.850 113.586 1.652 1.00 13.70 1091 ASN B N 1
ATOM 3973 C CA . ASN B 1 91 ? 58.337 114.876 1.183 1.00 16.46 1091 ASN B CA 1
ATOM 3974 C C . ASN B 1 91 ? 57.739 115.685 2.324 1.00 14.49 1091 ASN B C 1
ATOM 3975 O O . ASN B 1 91 ? 57.835 116.917 2.351 1.00 16.95 1091 ASN B O 1
ATOM 3983 N N . LEU B 1 92 ? 57.121 114.975 3.260 1.00 15.45 1092 LEU B N 1
ATOM 3984 C CA . LEU B 1 92 ? 56.586 115.724 4.396 1.00 14.34 1092 LEU B CA 1
ATOM 3985 C C . LEU B 1 92 ? 57.709 116.375 5.197 1.00 14.09 1092 LEU B C 1
ATOM 3986 O O . LEU B 1 92 ? 57.628 117.533 5.602 1.00 14.45 1092 LEU B O 1
ATOM 3991 N N . MET B 1 93 ? 58.784 115.642 5.424 1.00 14.21 1093 MET B N 1
ATOM 3992 C CA . MET B 1 93 ? 59.895 116.288 6.119 1.00 13.33 1093 MET B CA 1
ATOM 3993 C C . MET B 1 93 ? 60.467 117.443 5.322 1.00 13.17 1093 MET B C 1
ATOM 3994 O O . MET B 1 93 ? 60.861 118.447 5.920 1.00 13.56 1093 MET B O 1
ATOM 3999 N N . LEU B 1 94 ? 60.522 117.297 4.003 1.00 13.43 1094 LEU B N 1
ATOM 4000 C CA . LEU B 1 94 ? 61.011 118.428 3.227 1.00 14.99 1094 LEU B CA 1
ATOM 4001 C C . LEU B 1 94 ? 60.117 119.649 3.375 1.00 14.21 1094 LEU B C 1
ATOM 4002 O O . LEU B 1 94 ? 60.615 120.787 3.415 1.00 16.24 1094 LEU B O 1
ATOM 4007 N N . GLU B 1 95 ? 58.807 119.398 3.405 1.00 15.25 1095 GLU B N 1
ATOM 4008 C CA . GLU B 1 95 ? 57.849 120.502 3.501 1.00 15.45 1095 GLU B CA 1
ATOM 4009 C C . GLU B 1 95 ? 57.875 121.121 4.887 1.00 13.41 1095 GLU B C 1
ATOM 4010 O O . GLU B 1 95 ? 57.719 122.327 5.058 1.00 16.01 1095 GLU B O 1
ATOM 4013 N N . LEU B 1 96 ? 58.095 120.272 5.899 1.00 14.39 1096 LEU B N 1
ATOM 4014 C CA . LEU B 1 96 ? 58.224 120.754 7.272 1.00 14.81 1096 LEU B CA 1
ATOM 4015 C C . LEU B 1 96 ? 59.436 121.666 7.464 1.00 15.40 1096 LEU B C 1
ATOM 4016 O O . LEU B 1 96 ? 59.447 122.682 8.138 1.00 16.95 1096 LEU B O 1
ATOM 4021 N N . ASP B 1 97 ? 60.510 121.318 6.794 1.00 14.90 1097 ASP B N 1
ATOM 4022 C CA . ASP B 1 97 ? 61.700 122.155 6.911 1.00 13.53 1097 ASP B CA 1
ATOM 4023 C C . ASP B 1 97 ? 61.511 123.417 6.088 1.00 15.44 1097 ASP B C 1
ATOM 4024 O O . ASP B 1 97 ? 61.947 124.481 6.505 1.00 17.82 1097 ASP B O 1
ATOM 4029 N N . GLY B 1 98 ? 60.868 123.316 4.934 1.00 15.35 1098 GLY B N 1
ATOM 4030 C CA . GLY B 1 98 ? 60.479 124.490 4.193 1.00 16.69 1098 GLY B CA 1
ATOM 4031 C C . GLY B 1 98 ? 61.546 125.217 3.439 1.00 16.11 1098 GLY B C 1
ATOM 4032 O O . GLY B 1 98 ? 61.247 126.258 2.844 1.00 20.40 1098 GLY B O 1
ATOM 4033 N N . THR B 1 99 ? 62.774 124.761 3.450 1.00 16.70 1099 THR B N 1
ATOM 4034 C CA . THR B 1 99 ? 63.868 125.435 2.752 1.00 15.84 1099 THR B CA 1
ATOM 4035 C C . THR B 1 99 ? 64.468 124.551 1.657 1.00 17.73 1099 THR B C 1
ATOM 4036 O O . THR B 1 99 ? 64.406 123.328 1.698 1.00 20.54 1099 THR B O 1
ATOM 4040 N N . GLU B 1 100 ? 65.076 125.165 0.654 1.00 18.85 1100 GLU B N 1
ATOM 4041 C CA . GLU B 1 100 ? 65.605 124.426 -0.487 1.00 20.10 1100 GLU B CA 1
ATOM 4042 C C . GLU B 1 100 ? 66.715 123.472 -0.097 1.00 20.38 1100 GLU B C 1
ATOM 4043 O O . GLU B 1 100 ? 66.921 122.333 -0.471 1.00 21.76 1100 GLU B O 1
ATOM 4046 N N . ASN B 1 101 ? 67.533 123.955 0.795 1.00 15.27 1101 ASN B N 1
ATOM 4047 C CA . ASN B 1 101 ? 68.753 123.274 1.218 1.00 17.53 1101 ASN B CA 1
ATOM 4048 C C . ASN B 1 101 ? 68.689 122.651 2.593 1.00 15.98 1101 ASN B C 1
ATOM 4049 O O . ASN B 1 101 ? 69.736 122.311 3.178 1.00 13.86 1101 ASN B O 1
ATOM 4054 N N . LYS B 1 102 ? 67.510 122.475 3.130 1.00 11.74 1102 LYS B N 1
ATOM 4055 C CA . LYS B 1 102 ? 67.329 121.818 4.418 1.00 12.58 1102 LYS B CA 1
ATOM 4056 C C . LYS B 1 102 ? 68.037 122.526 5.542 1.00 12.02 1102 LYS B C 1
ATOM 4057 O O . LYS B 1 102 ? 68.536 121.948 6.462 1.00 13.86 1102 LYS B O 1
ATOM 4063 N N . SER B 1 103 ? 68.061 123.873 5.455 1.00 12.59 1103 SER B N 1
ATOM 4064 C CA . SER B 1 103 ? 68.752 124.631 6.459 1.00 15.51 1103 SER B CA 1
ATOM 4065 C C . SER B 1 103 ? 67.911 124.950 7.677 1.00 14.02 1103 SER B C 1
ATOM 4066 O O . SER B 1 103 ? 68.448 125.555 8.605 1.00 19.23 1103 SER B O 1
ATOM 4069 N N . LYS B 1 104 ? 66.645 124.606 7.715 1.00 14.45 1104 LYS B N 1
ATOM 4070 C CA . LYS B 1 104 ? 65.878 124.857 8.940 1.00 15.27 1104 LYS B CA 1
ATOM 4071 C C . LYS B 1 104 ? 66.201 123.752 9.954 1.00 15.34 1104 LYS B C 1
ATOM 4072 O O . LYS B 1 104 ? 66.519 123.983 11.110 1.00 18.39 1104 LYS B O 1
ATOM 4078 N N . PHE B 1 105 ? 66.147 122.499 9.519 1.00 14.11 1105 PHE B N 1
ATOM 4079 C CA . PHE B 1 105 ? 66.346 121.384 10.410 1.00 14.73 1105 PHE B CA 1
ATOM 4080 C C . PHE B 1 105 ? 67.713 120.732 10.261 1.00 12.15 1105 PHE B C 1
ATOM 4081 O O . PHE B 1 105 ? 68.169 120.059 11.181 1.00 12.66 1105 PHE B O 1
ATOM 4089 N N . GLY B 1 106 ? 68.325 120.944 9.107 1.00 11.85 1106 GLY B N 1
ATOM 4090 C CA . GLY B 1 106 ? 69.569 120.286 8.776 1.00 12.12 1106 GLY B CA 1
ATOM 4091 C C . GLY B 1 106 ? 69.239 119.051 7.959 1.00 10.74 1106 GLY B C 1
ATOM 4092 O O . GLY B 1 106 ? 68.321 118.262 8.221 1.00 12.36 1106 GLY B O 1
ATOM 4093 N N . ALA B 1 107 ? 69.985 118.841 6.898 1.00 11.48 1107 ALA B N 1
ATOM 4094 C CA . ALA B 1 107 ? 69.875 117.617 6.107 1.00 10.94 1107 ALA B CA 1
ATOM 4095 C C . ALA B 1 107 ? 70.213 116.431 6.998 1.00 10.79 1107 ALA B C 1
ATOM 4096 O O . ALA B 1 107 ? 69.775 115.351 6.718 1.00 11.69 1107 ALA B O 1
ATOM 4098 N N . ASN B 1 108 ? 71.026 116.671 8.012 1.00 11.09 1108 ASN B N 1
ATOM 4099 C CA . ASN B 1 108 ? 71.387 115.558 8.875 1.00 11.18 1108 ASN B CA 1
ATOM 4100 C C . ASN B 1 108 ? 70.217 115.129 9.745 1.00 12.81 1108 ASN B C 1
ATOM 4101 O O . ASN B 1 108 ? 70.095 113.950 10.055 1.00 15.27 1108 ASN B O 1
ATOM 4106 N N . ALA B 1 109 ? 69.363 116.059 10.122 1.00 11.66 1109 ALA B N 1
ATOM 4107 C CA . ALA B 1 109 ? 68.154 115.698 10.847 1.00 12.45 1109 ALA B CA 1
ATOM 4108 C C . ALA B 1 109 ? 67.245 114.885 9.944 1.00 11.86 1109 ALA B C 1
ATOM 4109 O O . ALA B 1 109 ? 66.769 113.822 10.311 1.00 14.17 1109 ALA B O 1
ATOM 4111 N N . ILE B 1 110 ? 67.016 115.419 8.744 1.00 11.05 1110 ILE B N 1
ATOM 4112 C CA . ILE B 1 110 ? 66.033 114.811 7.857 1.00 10.55 1110 ILE B CA 1
ATOM 4113 C C . ILE B 1 110 ? 66.510 113.449 7.438 1.00 10.37 1110 ILE B C 1
ATOM 4114 O O . ILE B 1 110 ? 65.763 112.487 7.366 1.00 12.56 1110 ILE B O 1
ATOM 4119 N N . LEU B 1 111 ? 67.802 113.374 7.112 1.00 10.03 1111 LEU B N 1
ATOM 4120 C CA . LEU B 1 111 ? 68.268 112.120 6.529 1.00 9.19 1111 LEU B CA 1
ATOM 4121 C C . LEU B 1 111 ? 68.211 111.020 7.568 1.00 9.66 1111 LEU B C 1
ATOM 4122 O O . LEU B 1 111 ? 67.963 109.866 7.264 1.00 11.36 1111 LEU B O 1
ATOM 4127 N N . GLY B 1 112 ? 68.538 111.361 8.819 1.00 12.05 1112 GLY B N 1
ATOM 4128 C CA . GLY B 1 112 ? 68.511 110.292 9.817 1.00 12.32 1112 GLY B CA 1
ATOM 4129 C C . GLY B 1 112 ? 67.156 109.647 9.904 1.00 12.22 1112 GLY B C 1
ATOM 4130 O O . GLY B 1 112 ? 67.046 108.433 10.002 1.00 12.06 1112 GLY B O 1
ATOM 4131 N N . VAL B 1 113 ? 66.120 110.446 9.847 1.00 11.38 1113 VAL B N 1
ATOM 4132 C CA . VAL B 1 113 ? 64.770 109.866 9.862 1.00 10.93 1113 VAL B CA 1
ATOM 4133 C C . VAL B 1 113 ? 64.473 109.083 8.585 1.00 11.51 1113 VAL B C 1
ATOM 4134 O O . VAL B 1 113 ? 63.928 108.001 8.585 1.00 13.57 1113 VAL B O 1
ATOM 4138 N N . SER B 1 114 ? 64.864 109.665 7.466 1.00 11.37 1114 SER B N 1
ATOM 4139 C CA . SER B 1 114 ? 64.623 109.087 6.167 1.00 10.01 1114 SER B CA 1
ATOM 4140 C C . SER B 1 114 ? 65.194 107.681 6.084 1.00 11.24 1114 SER B C 1
ATOM 4141 O O . SER B 1 114 ? 64.602 106.762 5.578 1.00 12.07 1114 SER B O 1
ATOM 4144 N N . LEU B 1 115 ? 66.417 107.559 6.578 1.00 10.50 1115 LEU B N 1
ATOM 4145 C CA . LEU B 1 115 ? 67.092 106.285 6.544 1.00 11.33 1115 LEU B CA 1
ATOM 4146 C C . LEU B 1 115 ? 66.386 105.272 7.438 1.00 11.41 1115 LEU B C 1
ATOM 4147 O O . LEU B 1 115 ? 66.202 104.099 7.106 1.00 12.24 1115 LEU B O 1
ATOM 4152 N N . ALA B 1 116 ? 66.018 105.726 8.617 1.00 11.98 1116 ALA B N 1
ATOM 4153 C CA . ALA B 1 116 ? 65.357 104.806 9.541 1.00 11.79 1116 ALA B CA 1
ATOM 4154 C C . ALA B 1 116 ? 63.989 104.416 9.007 1.00 11.53 1116 ALA B C 1
ATOM 4155 O O . ALA B 1 116 ? 63.637 103.249 9.152 1.00 13.37 1116 ALA B O 1
ATOM 4157 N N . VAL B 1 117 ? 63.325 105.386 8.385 1.00 12.11 1117 VAL B N 1
ATOM 4158 C CA . VAL B 1 117 ? 62.037 105.044 7.763 1.00 11.98 1117 VAL B CA 1
ATOM 4159 C C . VAL B 1 117 ? 62.212 103.927 6.752 1.00 11.61 1117 VAL B C 1
ATOM 4160 O O . VAL B 1 117 ? 61.409 102.991 6.695 1.00 14.37 1117 VAL B O 1
ATOM 4164 N N . CYS B 1 118 ? 63.249 104.032 5.946 1.00 12.11 1118 CYS B N 1
ATOM 4165 C CA . CYS B 1 118 ? 63.476 103.089 4.870 1.00 11.83 1118 CYS B CA 1
ATOM 4166 C C . CYS B 1 118 ? 63.717 101.701 5.417 1.00 12.68 1118 CYS B C 1
ATOM 4167 O O . CYS B 1 118 ? 63.191 100.733 4.912 1.00 14.52 1118 CYS B O 1
ATOM 4170 N N . LYS B 1 119 ? 64.533 101.646 6.472 1.00 12.89 1119 LYS B N 1
ATOM 4171 C CA . LYS B 1 119 ? 64.764 100.364 7.121 1.00 13.03 1119 LYS B CA 1
ATOM 4172 C C . LYS B 1 119 ? 63.450 99.782 7.659 1.00 14.53 1119 LYS B C 1
ATOM 4173 O O . LYS B 1 119 ? 63.183 98.594 7.524 1.00 14.26 1119 LYS B O 1
ATOM 4179 N N . ALA B 1 120 ? 62.654 100.639 8.276 1.00 13.69 1120 ALA B N 1
ATOM 4180 C CA . ALA B 1 120 ? 61.375 100.237 8.837 1.00 12.93 1120 ALA B CA 1
ATOM 4181 C C . ALA B 1 120 ? 60.428 99.790 7.723 1.00 14.14 1120 ALA B C 1
ATOM 4182 O O . ALA B 1 120 ? 59.661 98.824 7.913 1.00 16.03 1120 ALA B O 1
ATOM 4184 N N . GLY B 1 121 ? 60.474 100.477 6.607 1.00 13.74 1121 GLY B N 1
ATOM 4185 C CA . GLY B 1 121 ? 59.621 100.155 5.456 1.00 16.61 1121 GLY B CA 1
ATOM 4186 C C . GLY B 1 121 ? 59.919 98.769 4.949 1.00 14.01 1121 GLY B C 1
ATOM 4187 O O . GLY B 1 121 ? 59.035 97.998 4.623 1.00 17.84 1121 GLY B O 1
ATOM 4188 N N . ALA B 1 122 ? 61.230 98.476 4.878 1.00 14.05 1122 ALA B N 1
ATOM 4189 C CA . ALA B 1 122 ? 61.659 97.160 4.396 1.00 13.01 1122 ALA B CA 1
ATOM 4190 C C . ALA B 1 122 ? 61.041 96.077 5.257 1.00 14.59 1122 ALA B C 1
ATOM 4191 O O . ALA B 1 122 ? 60.505 95.102 4.774 1.00 16.21 1122 ALA B O 1
ATOM 4193 N N . ALA B 1 123 ? 61.098 96.291 6.558 1.00 15.14 1123 ALA B N 1
ATOM 4194 C CA . ALA B 1 123 ? 60.552 95.317 7.509 1.00 16.11 1123 ALA B CA 1
ATOM 4195 C C . ALA B 1 123 ? 59.054 95.237 7.330 1.00 16.09 1123 ALA B C 1
ATOM 4196 O O . ALA B 1 123 ? 58.523 94.127 7.364 1.00 20.47 1123 ALA B O 1
ATOM 4198 N N . GLU B 1 124 ? 58.399 96.356 7.150 1.00 16.53 1124 GLU B N 1
ATOM 4199 C CA . GLU B 1 124 ? 56.970 96.311 6.926 1.00 19.26 1124 GLU B CA 1
ATOM 4200 C C . GLU B 1 124 ? 56.666 95.496 5.676 1.00 20.11 1124 GLU B C 1
ATOM 4201 O O . GLU B 1 124 ? 55.646 94.790 5.656 1.00 21.83 1124 GLU B O 1
ATOM 4204 N N . ARG B 1 125 ? 57.501 95.580 4.661 1.00 19.81 1125 ARG B N 1
ATOM 4205 C CA . ARG B 1 125 ? 57.294 94.860 3.418 1.00 20.28 1125 ARG B CA 1
ATOM 4206 C C . ARG B 1 125 ? 57.784 93.420 3.479 1.00 23.20 1125 ARG B C 1
ATOM 4207 O O . ARG B 1 125 ? 57.683 92.606 2.558 1.00 23.57 1125 ARG B O 1
ATOM 4219 N N . GLU B 1 126 ? 58.359 93.073 4.629 1.00 21.08 1126 GLU B N 1
ATOM 4220 C CA . GLU B 1 126 ? 58.931 91.739 4.771 1.00 23.21 1126 GLU B CA 1
ATOM 4221 C C . GLU B 1 126 ? 59.958 91.440 3.696 1.00 19.84 1126 GLU B C 1
ATOM 4222 O O . GLU B 1 126 ? 59.974 90.368 3.114 1.00 22.96 1126 GLU B O 1
ATOM 4225 N N . LEU B 1 127 ? 60.816 92.437 3.512 1.00 17.01 1127 LEU B N 1
ATOM 4226 C CA . LEU B 1 127 ? 61.890 92.417 2.542 1.00 16.47 1127 LEU B CA 1
ATOM 4227 C C . LEU B 1 127 ? 63.217 92.795 3.178 1.00 18.28 1127 LEU B C 1
ATOM 4228 O O . LEU B 1 127 ? 63.203 93.653 4.049 1.00 18.30 1127 LEU B O 1
ATOM 4233 N N . PRO B 1 128 ? 64.310 92.226 2.695 1.00 18.70 1128 PRO B N 1
ATOM 4234 C CA . PRO B 1 128 ? 65.622 92.763 3.070 1.00 17.55 1128 PRO B CA 1
ATOM 4235 C C . PRO B 1 128 ? 65.666 94.174 2.511 1.00 16.19 1128 PRO B C 1
ATOM 4236 O O . PRO B 1 128 ? 65.035 94.494 1.528 1.00 16.11 1128 PRO B O 1
ATOM 4240 N N . LEU B 1 129 ? 66.439 95.002 3.179 1.00 14.32 1129 LEU B N 1
ATOM 4241 C CA . LEU B 1 129 ? 66.477 96.425 2.827 1.00 13.83 1129 LEU B CA 1
ATOM 4242 C C . LEU B 1 129 ? 66.838 96.626 1.372 1.00 12.37 1129 LEU B C 1
ATOM 4243 O O . LEU B 1 129 ? 66.289 97.461 0.690 1.00 13.64 1129 LEU B O 1
ATOM 4248 N N . TYR B 1 130 ? 67.820 95.863 0.865 1.00 12.31 1130 TYR B N 1
ATOM 4249 C CA . TYR B 1 130 ? 68.236 96.048 -0.527 1.00 12.54 1130 TYR B CA 1
ATOM 4250 C C . TYR B 1 130 ? 67.080 95.775 -1.482 1.00 13.43 1130 TYR B C 1
ATOM 4251 O O . TYR B 1 130 ? 67.033 96.425 -2.523 1.00 14.48 1130 TYR B O 1
ATOM 4260 N N . ARG B 1 131 ? 66.163 94.861 -1.153 1.00 15.14 1131 ARG B N 1
ATOM 4261 C CA . ARG B 1 131 ? 65.040 94.590 -2.059 1.00 14.54 1131 ARG B CA 1
ATOM 4262 C C . ARG B 1 131 ? 63.983 95.659 -1.946 1.00 14.88 1131 ARG B C 1
ATOM 4263 O O . ARG B 1 131 ? 63.317 96.027 -2.903 1.00 15.34 1131 ARG B O 1
ATOM 4271 N N . HIS B 1 132 ? 63.806 96.149 -0.722 1.00 15.68 1132 HIS B N 1
ATOM 4272 C CA . HIS B 1 132 ? 62.897 97.273 -0.562 1.00 15.21 1132 HIS B CA 1
ATOM 4273 C C . HIS B 1 132 ? 63.347 98.496 -1.358 1.00 14.20 1132 HIS B C 1
ATOM 4274 O O . HIS B 1 132 ? 62.566 99.165 -2.036 1.00 16.05 1132 HIS B O 1
ATOM 4281 N N . ILE B 1 133 ? 64.659 98.761 -1.238 1.00 13.12 1133 ILE B N 1
ATOM 4282 C CA . ILE B 1 133 ? 65.189 99.890 -2.020 1.00 12.19 1133 ILE B CA 1
ATOM 4283 C C . ILE B 1 133 ? 64.987 99.618 -3.488 1.00 12.01 1133 ILE B C 1
ATOM 4284 O O . ILE B 1 133 ? 64.611 100.539 -4.231 1.00 13.15 1133 ILE B O 1
ATOM 4290 N N . ALA B 1 134 ? 65.265 98.412 -3.928 1.00 11.89 1134 ALA B N 1
ATOM 4291 C CA . ALA B 1 134 ? 65.068 98.087 -5.332 1.00 13.66 1134 ALA B CA 1
ATOM 4292 C C . ALA B 1 134 ? 63.633 98.391 -5.728 1.00 13.96 1134 ALA B C 1
ATOM 4293 O O . ALA B 1 134 ? 63.358 99.008 -6.755 1.00 17.70 1134 ALA B O 1
ATOM 4295 N N . GLN B 1 135 ? 62.694 97.959 -4.892 1.00 14.67 1135 GLN B N 1
ATOM 4296 C CA . GLN B 1 135 ? 61.304 98.295 -5.247 1.00 17.43 1135 GLN B CA 1
ATOM 4297 C C . GLN B 1 135 ? 61.018 99.795 -5.242 1.00 18.64 1135 GLN B C 1
ATOM 4298 O O . GLN B 1 135 ? 60.263 100.279 -6.068 1.00 18.80 1135 GLN B O 1
ATOM 4304 N N . LEU B 1 136 ? 61.541 100.536 -4.278 1.00 17.58 1136 LEU B N 1
ATOM 4305 C CA . LEU B 1 136 ? 61.424 101.977 -4.264 1.00 16.05 1136 LEU B CA 1
ATOM 4306 C C . LEU B 1 136 ? 61.938 102.614 -5.547 1.00 16.50 1136 LEU B C 1
ATOM 4307 O O . LEU B 1 136 ? 61.439 103.632 -5.989 1.00 21.40 1136 LEU B O 1
ATOM 4312 N N . ALA B 1 137 ? 62.971 102.007 -6.101 1.00 14.69 1137 ALA B N 1
ATOM 4313 C CA . ALA B 1 137 ? 63.657 102.561 -7.254 1.00 16.97 1137 ALA B CA 1
ATOM 4314 C C . ALA B 1 137 ? 63.088 101.977 -8.509 1.00 19.19 1137 ALA B C 1
ATOM 4315 O O . ALA B 1 137 ? 63.473 102.436 -9.580 1.00 22.96 1137 ALA B O 1
ATOM 4317 N N . GLY B 1 138 ? 62.175 101.021 -8.412 1.00 21.82 1138 GLY B N 1
ATOM 4318 C CA . GLY B 1 138 ? 61.649 100.479 -9.657 1.00 26.14 1138 GLY B CA 1
ATOM 4319 C C . GLY B 1 138 ? 62.588 99.518 -10.333 1.00 25.86 1138 GLY B C 1
ATOM 4320 O O . GLY B 1 138 ? 62.519 99.343 -11.555 1.00 30.20 1138 GLY B O 1
ATOM 4321 N N . ASN B 1 139 ? 63.448 98.876 -9.545 1.00 24.94 1139 ASN B N 1
ATOM 4322 C CA . ASN B 1 139 ? 64.366 97.845 -10.020 1.00 25.54 1139 ASN B CA 1
ATOM 4323 C C . ASN B 1 139 ? 63.963 96.408 -9.651 1.00 25.97 1139 ASN B C 1
ATOM 4324 O O . ASN B 1 139 ? 63.563 96.153 -8.508 1.00 27.13 1139 ASN B O 1
ATOM 4329 N N . SER B 1 140 ? 64.089 95.531 -10.630 1.00 31.07 1140 SER B N 1
ATOM 4330 C CA . SER B 1 140 ? 63.797 94.119 -10.681 1.00 36.95 1140 SER B CA 1
ATOM 4331 C C . SER B 1 140 ? 65.084 93.323 -10.473 1.00 38.10 1140 SER B C 1
ATOM 4332 O O . SER B 1 140 ? 65.049 92.174 -10.010 1.00 44.44 1140 SER B O 1
ATOM 4334 N N . ASP B 1 141 ? 66.200 93.953 -10.848 1.00 35.73 1141 ASP B N 1
ATOM 4335 C CA . ASP B 1 141 ? 67.484 93.282 -10.737 1.00 37.08 1141 ASP B CA 1
ATOM 4336 C C . ASP B 1 141 ? 68.138 93.686 -9.416 1.00 37.88 1141 ASP B C 1
ATOM 4337 O O . ASP B 1 141 ? 67.679 94.606 -8.733 1.00 47.97 1141 ASP B O 1
ATOM 4339 N N . LEU B 1 142 ? 69.175 92.901 -9.161 1.00 30.21 1142 LEU B N 1
ATOM 4340 C CA . LEU B 1 142 ? 70.070 93.172 -8.051 1.00 25.25 1142 LEU B CA 1
ATOM 4341 C C . LEU B 1 142 ? 71.453 92.774 -8.546 1.00 27.75 1142 LEU B C 1
ATOM 4342 O O . LEU B 1 142 ? 71.707 91.713 -9.089 1.00 24.72 1142 LEU B O 1
ATOM 4347 N N . ILE B 1 143 ? 72.384 93.705 -8.380 1.00 20.02 1143 ILE B N 1
ATOM 4348 C CA . ILE B 1 143 ? 73.718 93.264 -8.765 1.00 20.16 1143 ILE B CA 1
ATOM 4349 C C . ILE B 1 143 ? 74.673 93.805 -7.703 1.00 15.77 1143 ILE B C 1
ATOM 4350 O O . ILE B 1 143 ? 74.540 94.889 -7.122 1.00 15.75 1143 ILE B O 1
ATOM 4355 N N . LEU B 1 144 ? 75.674 92.990 -7.436 1.00 15.45 1144 LEU B N 1
ATOM 4356 C CA . LEU B 1 144 ? 76.709 93.386 -6.489 1.00 11.60 1144 LEU B CA 1
ATOM 4357 C C . LEU B 1 144 ? 77.706 94.328 -7.177 1.00 10.81 1144 LEU B C 1
ATOM 4358 O O . LEU B 1 144 ? 78.103 94.082 -8.307 1.00 13.06 1144 LEU B O 1
ATOM 4363 N N . PRO B 1 145 ? 78.082 95.393 -6.528 1.00 9.70 1145 PRO B N 1
ATOM 4364 C CA . PRO B 1 145 ? 78.962 96.371 -7.159 1.00 9.91 1145 PRO B CA 1
ATOM 4365 C C . PRO B 1 145 ? 80.414 96.006 -7.088 1.00 9.52 1145 PRO B C 1
ATOM 4366 O O . PRO B 1 145 ? 80.861 95.268 -6.246 1.00 11.07 1145 PRO B O 1
ATOM 4370 N N . VAL B 1 146 ? 81.164 96.621 -7.999 1.00 9.61 1146 VAL B N 1
ATOM 4371 C CA . VAL B 1 146 ? 82.596 96.606 -7.777 1.00 8.96 1146 VAL B CA 1
ATOM 4372 C C . VAL B 1 146 ? 82.889 97.618 -6.694 1.00 10.11 1146 VAL B C 1
ATOM 4373 O O . VAL B 1 146 ? 82.458 98.761 -6.753 1.00 11.01 1146 VAL B O 1
ATOM 4377 N N . PRO B 1 147 ? 83.668 97.210 -5.714 1.00 10.02 1147 PRO B N 1
ATOM 4378 C CA . PRO B 1 147 ? 84.081 98.161 -4.687 1.00 10.44 1147 PRO B CA 1
ATOM 4379 C C . PRO B 1 147 ? 85.320 98.900 -5.148 1.00 10.03 1147 PRO B C 1
ATOM 4380 O O . PRO B 1 147 ? 86.179 98.316 -5.775 1.00 12.83 1147 PRO B O 1
ATOM 4384 N N . ALA B 1 148 ? 85.355 100.188 -4.828 1.00 10.31 1148 ALA B N 1
ATOM 4385 C CA . ALA B 1 148 ? 86.465 101.050 -5.128 1.00 10.76 1148 ALA B CA 1
ATOM 4386 C C . ALA B 1 148 ? 87.083 101.405 -3.767 1.00 10.23 1148 ALA B C 1
ATOM 4387 O O . ALA B 1 148 ? 86.489 102.178 -3.020 1.00 11.77 1148 ALA B O 1
ATOM 4389 N N . PHE B 1 149 ? 88.246 100.835 -3.529 1.00 9.81 1149 PHE B N 1
ATOM 4390 C CA . PHE B 1 149 ? 88.877 100.939 -2.224 1.00 9.62 1149 PHE B CA 1
ATOM 4391 C C . PHE B 1 149 ? 89.892 102.061 -2.228 1.00 9.99 1149 PHE B C 1
ATOM 4392 O O . PHE B 1 149 ? 90.871 102.004 -2.970 1.00 10.04 1149 PHE B O 1
ATOM 4400 N N . ASN B 1 150 ? 89.729 103.030 -1.354 1.00 10.60 1150 ASN B N 1
ATOM 4401 C CA . ASN B 1 150 ? 90.619 104.167 -1.281 1.00 10.09 1150 ASN B CA 1
ATOM 4402 C C . ASN B 1 150 ? 91.849 103.852 -0.427 1.00 10.92 1150 ASN B C 1
ATOM 4403 O O . ASN B 1 150 ? 91.779 104.103 0.775 1.00 13.48 1150 ASN B O 1
ATOM 4408 N N . VAL B 1 151 ? 92.882 103.406 -1.110 1.00 9.97 1151 VAL B N 1
ATOM 4409 C CA . VAL B 1 151 ? 93.999 102.819 -0.423 1.00 10.81 1151 VAL B CA 1
ATOM 4410 C C . VAL B 1 151 ? 95.163 103.794 -0.164 1.00 11.64 1151 VAL B C 1
ATOM 4411 O O . VAL B 1 151 ? 96.004 103.453 0.647 1.00 11.08 1151 VAL B O 1
ATOM 4415 N N . ILE B 1 152 ? 95.162 104.937 -0.810 1.00 10.59 1152 ILE B N 1
ATOM 4416 C CA . ILE B 1 152 ? 96.047 106.003 -0.461 1.00 9.93 1152 ILE B CA 1
ATOM 4417 C C . ILE B 1 152 ? 95.161 107.236 -0.293 1.00 10.80 1152 ILE B C 1
ATOM 4418 O O . ILE B 1 152 ? 94.460 107.610 -1.211 1.00 11.73 1152 ILE B O 1
ATOM 4423 N N . ASN B 1 153 ? 95.289 107.800 0.910 1.00 11.16 1153 ASN B N 1
ATOM 4424 C CA . ASN B 1 153 ? 94.493 108.968 1.197 1.00 9.39 1153 ASN B CA 1
ATOM 4425 C C . ASN B 1 153 ? 95.372 110.211 1.138 1.00 9.88 1153 ASN B C 1
ATOM 4426 O O . ASN B 1 153 ? 96.523 110.235 1.581 1.00 11.57 1153 ASN B O 1
ATOM 4431 N N . GLY B 1 154 ? 94.811 111.255 0.569 1.00 10.92 1154 GLY B N 1
ATOM 4432 C CA . GLY B 1 154 ? 95.406 112.550 0.484 1.00 10.08 1154 GLY B CA 1
ATOM 4433 C C . GLY B 1 154 ? 94.359 113.620 0.752 1.00 9.04 1154 GLY B C 1
ATOM 4434 O O . GLY B 1 154 ? 93.335 113.429 1.372 1.00 10.70 1154 GLY B O 1
ATOM 4435 N N . GLY B 1 155 ? 94.662 114.774 0.230 1.00 10.10 1155 GLY B N 1
ATOM 4436 C CA . GLY B 1 155 ? 93.754 115.876 0.310 1.00 10.39 1155 GLY B CA 1
ATOM 4437 C C . GLY B 1 155 ? 93.389 116.152 1.783 1.00 10.05 1155 GLY B C 1
ATOM 4438 O O . GLY B 1 155 ? 94.250 116.072 2.666 1.00 11.96 1155 GLY B O 1
ATOM 4439 N N . SER B 1 156 ? 92.123 116.424 1.962 1.00 11.04 1156 SER B N 1
ATOM 4440 C CA . SER B 1 156 ? 91.580 116.774 3.246 1.00 11.65 1156 SER B CA 1
ATOM 4441 C C . SER B 1 156 ? 91.422 115.566 4.139 1.00 13.57 1156 SER B C 1
ATOM 4442 O O . SER B 1 156 ? 90.983 115.735 5.263 1.00 16.50 1156 SER B O 1
ATOM 4445 N N . HIS B 1 157 ? 91.755 114.379 3.692 1.00 10.23 1157 HIS B N 1
ATOM 4446 C CA . HIS B 1 157 ? 91.597 113.206 4.504 1.00 10.41 1157 HIS B CA 1
ATOM 4447 C C . HIS B 1 157 ? 92.875 112.682 5.137 1.00 10.47 1157 HIS B C 1
ATOM 4448 O O . HIS B 1 157 ? 92.849 111.651 5.810 1.00 12.02 1157 HIS B O 1
ATOM 4455 N N . ALA B 1 158 ? 93.993 113.345 4.922 1.00 10.43 1158 ALA B N 1
ATOM 4456 C CA . ALA B 1 158 ? 95.255 112.785 5.376 1.00 11.17 1158 ALA B CA 1
ATOM 4457 C C . ALA B 1 158 ? 96.270 113.872 5.636 1.00 12.39 1158 ALA B C 1
ATOM 4458 O O . ALA B 1 158 ? 96.247 114.935 5.040 1.00 13.84 1158 ALA B O 1
ATOM 4460 N N . GLY B 1 159 ? 97.146 113.522 6.565 1.00 12.45 1159 GLY B N 1
ATOM 4461 C CA . GLY B 1 159 ? 98.205 114.409 6.956 1.00 16.05 1159 GLY B CA 1
ATOM 4462 C C . GLY B 1 159 ? 99.395 114.011 6.102 1.00 14.16 1159 GLY B C 1
ATOM 4463 O O . GLY B 1 159 ? 100.220 113.157 6.421 1.00 18.59 1159 GLY B O 1
ATOM 4464 N N . ASN B 1 160 ? 99.459 114.691 4.959 1.00 13.62 1160 ASN B N 1
ATOM 4465 C CA . ASN B 1 160 ? 100.472 114.574 3.957 1.00 12.38 1160 ASN B CA 1
ATOM 4466 C C . ASN B 1 160 ? 100.318 115.758 2.990 1.00 11.24 1160 ASN B C 1
ATOM 4467 O O . ASN B 1 160 ? 99.347 116.487 3.123 1.00 12.91 1160 ASN B O 1
ATOM 4472 N N . LYS B 1 161 ? 101.302 115.858 2.084 1.00 13.58 1161 LYS B N 1
ATOM 4473 C CA . LYS B 1 161 ? 101.224 116.983 1.147 1.00 12.61 1161 LYS B CA 1
ATOM 4474 C C . LYS B 1 161 ? 100.350 116.633 -0.047 1.00 14.22 1161 LYS B C 1
ATOM 4475 O O . LYS B 1 161 ? 99.868 117.512 -0.755 1.00 16.46 1161 LYS B O 1
ATOM 4480 N N . LEU B 1 162 ? 100.132 115.353 -0.251 1.00 13.51 1162 LEU B N 1
ATOM 4481 C CA . LEU B 1 162 ? 99.380 114.858 -1.407 1.00 12.88 1162 LEU B CA 1
ATOM 4482 C C . LEU B 1 162 ? 98.052 115.571 -1.607 1.00 11.39 1162 LEU B C 1
ATOM 4483 O O . LEU B 1 162 ? 97.225 115.534 -0.706 1.00 13.72 1162 LEU B O 1
ATOM 4488 N N . ALA B 1 163 ? 97.879 116.269 -2.718 1.00 11.67 1163 ALA B N 1
ATOM 4489 C CA . ALA B 1 163 ? 96.704 117.110 -2.844 1.00 11.72 1163 ALA B CA 1
ATOM 4490 C C . ALA B 1 163 ? 95.460 116.351 -3.238 1.00 11.06 1163 ALA B C 1
ATOM 4491 O O . ALA B 1 163 ? 94.368 116.676 -2.771 1.00 12.41 1163 ALA B O 1
ATOM 4493 N N . MET B 1 164 ? 95.601 115.375 -4.121 1.00 10.89 1164 MET B N 1
ATOM 4494 C CA . MET B 1 164 ? 94.397 114.686 -4.523 1.00 10.81 1164 MET B CA 1
ATOM 4495 C C . MET B 1 164 ? 93.947 113.795 -3.393 1.00 10.20 1164 MET B C 1
ATOM 4496 O O . MET B 1 164 ? 94.734 113.292 -2.613 1.00 12.09 1164 MET B O 1
ATOM 4501 N N . GLN B 1 165 ? 92.625 113.644 -3.345 1.00 9.64 1165 GLN B N 1
ATOM 4502 C CA . GLN B 1 165 ? 92.054 113.090 -2.116 1.00 8.56 1165 GLN B CA 1
ATOM 4503 C C . GLN B 1 165 ? 92.140 111.574 -2.022 1.00 9.37 1165 GLN B C 1
ATOM 4504 O O . GLN B 1 165 ? 92.398 111.051 -0.954 1.00 9.56 1165 GLN B O 1
ATOM 4510 N N . GLU B 1 166 ? 91.846 110.870 -3.107 1.00 9.98 1166 GLU B N 1
ATOM 4511 C CA . GLU B 1 166 ? 91.623 109.440 -3.027 1.00 11.34 1166 GLU B CA 1
ATOM 4512 C C . GLU B 1 166 ? 92.214 108.732 -4.217 1.00 10.37 1166 GLU B C 1
ATOM 4513 O O . GLU B 1 166 ? 91.995 109.136 -5.356 1.00 10.99 1166 GLU B O 1
ATOM 4519 N N . PHE B 1 167 ? 92.931 107.673 -3.904 1.00 10.07 1167 PHE B N 1
ATOM 4520 C CA . PHE B 1 167 ? 93.465 106.793 -4.900 1.00 10.41 1167 PHE B CA 1
ATOM 4521 C C . PHE B 1 167 ? 92.914 105.408 -4.607 1.00 10.03 1167 PHE B C 1
ATOM 4522 O O . PHE B 1 167 ? 93.207 104.800 -3.580 1.00 10.57 1167 PHE B O 1
ATOM 4530 N N . MET B 1 168 ? 92.076 104.967 -5.518 1.00 10.02 1168 MET B N 1
ATOM 4531 C CA . MET B 1 168 ? 91.331 103.769 -5.253 1.00 10.92 1168 MET B CA 1
ATOM 4532 C C . MET B 1 168 ? 91.686 102.625 -6.178 1.00 10.69 1168 MET B C 1
ATOM 4533 O O . MET B 1 168 ? 92.116 102.847 -7.312 1.00 11.65 1168 MET B O 1
ATOM 4538 N N . ILE B 1 169 ? 91.462 101.425 -5.690 1.00 9.12 1169 ILE B N 1
ATOM 4539 C CA . ILE B 1 169 ? 91.590 100.246 -6.515 1.00 9.17 1169 ILE B CA 1
ATOM 4540 C C . ILE B 1 169 ? 90.226 99.611 -6.654 1.00 9.22 1169 ILE B C 1
ATOM 4541 O O . ILE B 1 169 ? 89.442 99.540 -5.732 1.00 9.85 1169 ILE B O 1
ATOM 4546 N N . LEU B 1 170 ? 89.952 99.137 -7.858 1.00 10.57 1170 LEU B N 1
ATOM 4547 C CA . LEU B 1 170 ? 88.694 98.559 -8.240 1.00 11.39 1170 LEU B CA 1
ATOM 4548 C C . LEU B 1 170 ? 88.946 97.165 -8.782 1.00 11.54 1170 LEU B C 1
ATOM 4549 O O . LEU B 1 170 ? 89.517 97.064 -9.886 1.00 10.97 1170 LEU B O 1
ATOM 4554 N N . PRO B 1 171 ? 88.593 96.117 -8.059 1.00 11.44 1171 PRO B N 1
ATOM 4555 C CA . PRO B 1 171 ? 88.829 94.756 -8.567 1.00 11.10 1171 PRO B CA 1
ATOM 4556 C C . PRO B 1 171 ? 87.779 94.310 -9.554 1.00 12.30 1171 PRO B C 1
ATOM 4557 O O . PRO B 1 171 ? 86.955 93.427 -9.325 1.00 13.24 1171 PRO B O 1
ATOM 4561 N N . VAL B 1 172 ? 87.836 94.963 -10.708 1.00 12.58 1172 VAL B N 1
ATOM 4562 C CA . VAL B 1 172 ? 86.895 94.696 -11.760 1.00 12.30 1172 VAL B CA 1
ATOM 4563 C C . VAL B 1 172 ? 86.975 93.253 -12.243 1.00 12.79 1172 VAL B C 1
ATOM 4564 O O . VAL B 1 172 ? 85.940 92.773 -12.699 1.00 15.15 1172 VAL B O 1
ATOM 4568 N N . GLY B 1 173 ? 88.111 92.598 -12.113 1.00 13.43 1173 GLY B N 1
ATOM 4569 C CA . GLY B 1 173 ? 88.319 91.231 -12.574 1.00 15.44 1173 GLY B CA 1
ATOM 4570 C C . GLY B 1 173 ? 88.095 90.183 -11.531 1.00 14.91 1173 GLY B C 1
ATOM 4571 O O . GLY B 1 173 ? 88.384 89.016 -11.808 1.00 20.63 1173 GLY B O 1
ATOM 4572 N N . ALA B 1 174 ? 87.543 90.556 -10.389 1.00 15.16 1174 ALA B N 1
ATOM 4573 C CA . ALA B 1 174 ? 87.254 89.569 -9.363 1.00 14.89 1174 ALA B CA 1
ATOM 4574 C C . ALA B 1 174 ? 86.108 88.679 -9.828 1.00 15.02 1174 ALA B C 1
ATOM 4575 O O . ALA B 1 174 ? 85.332 89.054 -10.687 1.00 17.55 1174 ALA B O 1
ATOM 4577 N N . GLU B 1 175 ? 85.998 87.528 -9.191 1.00 15.74 1175 GLU B N 1
ATOM 4578 C CA . GLU B 1 175 ? 84.986 86.556 -9.539 1.00 18.01 1175 GLU B CA 1
ATOM 4579 C C . GLU B 1 175 ? 83.649 86.828 -8.880 1.00 16.33 1175 GLU B C 1
ATOM 4580 O O . GLU B 1 175 ? 82.599 86.279 -9.245 1.00 20.87 1175 GLU B O 1
ATOM 4583 N N . SER B 1 176 ? 83.648 87.665 -7.854 1.00 14.99 1176 SER B N 1
ATOM 4584 C CA . SER B 1 176 ? 82.462 87.866 -7.044 1.00 13.98 1176 SER B CA 1
ATOM 4585 C C . SER B 1 176 ? 82.777 89.023 -6.131 1.00 11.91 1176 SER B C 1
ATOM 4586 O O . SER B 1 176 ? 83.916 89.477 -6.097 1.00 12.78 1176 SER B O 1
ATOM 4589 N N . PHE B 1 177 ? 81.791 89.420 -5.365 1.00 13.61 1177 PHE B N 1
ATOM 4590 C CA . PHE B 1 177 ? 82.070 90.490 -4.440 1.00 12.32 1177 PHE B CA 1
ATOM 4591 C C . PHE B 1 177 ? 83.022 89.991 -3.358 1.00 12.51 1177 PHE B C 1
ATOM 4592 O O . PHE B 1 177 ? 83.938 90.714 -3.002 1.00 11.62 1177 PHE B O 1
ATOM 4600 N N . ARG B 1 178 ? 82.754 88.817 -2.784 1.00 13.16 1178 ARG B N 1
ATOM 4601 C CA . ARG B 1 178 ? 83.699 88.336 -1.792 1.00 12.44 1178 ARG B CA 1
ATOM 4602 C C . ARG B 1 178 ? 85.100 88.241 -2.324 1.00 12.63 1178 ARG B C 1
ATOM 4603 O O . ARG B 1 178 ? 86.071 88.503 -1.640 1.00 12.39 1178 ARG B O 1
ATOM 4608 N N . ASP B 1 179 ? 85.250 87.836 -3.577 1.00 11.70 1179 ASP B N 1
ATOM 4609 C CA . ASP B 1 179 ? 86.594 87.776 -4.167 1.00 11.80 1179 ASP B CA 1
ATOM 4610 C C . ASP B 1 179 ? 87.209 89.152 -4.337 1.00 9.39 1179 ASP B C 1
ATOM 4611 O O . ASP B 1 179 ? 88.407 89.362 -4.192 1.00 11.67 1179 ASP B O 1
ATOM 4616 N N . ALA B 1 180 ? 86.366 90.116 -4.647 1.00 10.39 1180 ALA B N 1
ATOM 4617 C CA . ALA B 1 180 ? 86.856 91.463 -4.794 1.00 10.79 1180 ALA B CA 1
ATOM 4618 C C . ALA B 1 180 ? 87.392 92.002 -3.476 1.00 11.78 1180 ALA B C 1
ATOM 4619 O O . ALA B 1 180 ? 88.356 92.745 -3.455 1.00 10.87 1180 ALA B O 1
ATOM 4621 N N . MET B 1 181 ? 86.746 91.564 -2.404 1.00 10.91 1181 MET B N 1
ATOM 4622 C CA . MET B 1 181 ? 87.228 91.934 -1.095 1.00 11.47 1181 MET B CA 1
ATOM 4623 C C . MET B 1 181 ? 88.616 91.358 -0.834 1.00 13.25 1181 MET B C 1
ATOM 4624 O O . MET B 1 181 ? 89.464 92.013 -0.285 1.00 11.99 1181 MET B O 1
ATOM 4629 N N . ARG B 1 182 ? 88.788 90.112 -1.264 1.00 11.63 1182 ARG B N 1
ATOM 4630 C CA . ARG B 1 182 ? 90.077 89.514 -1.060 1.00 11.91 1182 ARG B CA 1
ATOM 4631 C C . ARG B 1 182 ? 91.122 90.213 -1.906 1.00 11.21 1182 ARG B C 1
ATOM 4632 O O . ARG B 1 182 ? 92.219 90.486 -1.423 1.00 11.33 1182 ARG B O 1
ATOM 4646 N N . LEU B 1 183 ? 90.807 90.517 -3.157 1.00 10.92 1183 LEU B N 1
ATOM 4647 C CA . LEU B 1 183 ? 91.749 91.194 -3.995 1.00 11.43 1183 LEU B CA 1
ATOM 4648 C C . LEU B 1 183 ? 92.106 92.563 -3.419 1.00 10.96 1183 LEU B C 1
ATOM 4649 O O . LEU B 1 183 ? 93.265 92.931 -3.343 1.00 11.71 1183 LEU B O 1
ATOM 4654 N N . GLY B 1 184 ? 91.090 93.296 -2.948 1.00 11.53 1184 GLY B N 1
ATOM 4655 C CA . GLY B 1 184 ? 91.363 94.622 -2.413 1.00 10.66 1184 GLY B CA 1
ATOM 4656 C C . GLY B 1 184 ? 92.188 94.528 -1.137 1.00 11.99 1184 GLY B C 1
ATOM 4657 O O . GLY B 1 184 ? 93.138 95.281 -0.951 1.00 11.02 1184 GLY B O 1
ATOM 4658 N N . ALA B 1 185 ? 91.873 93.607 -0.258 1.00 10.84 1185 ALA B N 1
ATOM 4659 C CA . ALA B 1 185 ? 92.656 93.482 0.955 1.00 10.84 1185 ALA B CA 1
ATOM 4660 C C . ALA B 1 185 ? 94.082 93.070 0.662 1.00 10.69 1185 ALA B C 1
ATOM 4661 O O . ALA B 1 185 ? 94.985 93.584 1.246 1.00 12.19 1185 ALA B O 1
ATOM 4663 N N . GLU B 1 186 ? 94.257 92.081 -0.229 1.00 10.39 1186 GLU B N 1
ATOM 4664 C CA . GLU B 1 186 ? 95.620 91.646 -0.517 1.00 11.82 1186 GLU B CA 1
ATOM 4665 C C . GLU B 1 186 ? 96.435 92.778 -1.096 1.00 9.71 1186 GLU B C 1
ATOM 4666 O O . GLU B 1 186 ? 97.600 92.933 -0.761 1.00 11.57 1186 GLU B O 1
ATOM 4672 N N . VAL B 1 187 ? 95.840 93.557 -1.983 1.00 9.77 1187 VAL B N 1
ATOM 4673 C CA . VAL B 1 187 ? 96.598 94.670 -2.525 1.00 10.70 1187 VAL B CA 1
ATOM 4674 C C . VAL B 1 187 ? 96.864 95.689 -1.432 1.00 10.16 1187 VAL B C 1
ATOM 4675 O O . VAL B 1 187 ? 97.970 96.216 -1.413 1.00 11.06 1187 VAL B O 1
ATOM 4679 N N . TYR B 1 188 ? 95.882 95.911 -0.571 1.00 10.32 1188 TYR B N 1
ATOM 4680 C CA . TYR B 1 188 ? 96.123 96.901 0.459 1.00 10.13 1188 TYR B CA 1
ATOM 4681 C C . TYR B 1 188 ? 97.284 96.509 1.346 1.00 12.24 1188 TYR B C 1
ATOM 4682 O O . TYR B 1 188 ? 98.184 97.275 1.703 1.00 10.65 1188 TYR B O 1
ATOM 4691 N N . HIS B 1 189 ? 97.315 95.247 1.773 1.00 11.48 1189 HIS B N 1
ATOM 4692 C CA . HIS B 1 189 ? 98.395 94.758 2.618 1.00 11.04 1189 HIS B CA 1
ATOM 4693 C C . HIS B 1 189 ? 99.731 94.807 1.888 1.00 12.39 1189 HIS B C 1
ATOM 4694 O O . HIS B 1 189 ? 100.748 95.117 2.472 1.00 14.11 1189 HIS B O 1
ATOM 4701 N N . THR B 1 190 ? 99.675 94.491 0.591 1.00 11.15 1190 THR B N 1
ATOM 4702 C CA . THR B 1 190 ? 100.878 94.540 -0.220 1.00 11.91 1190 THR B CA 1
ATOM 4703 C C . THR B 1 190 ? 101.404 95.954 -0.298 1.00 10.96 1190 THR B C 1
ATOM 4704 O O . THR B 1 190 ? 102.599 96.200 -0.197 1.00 12.97 1190 THR B O 1
ATOM 4708 N N . LEU B 1 191 ? 100.470 96.870 -0.474 1.00 11.85 1191 LEU B N 1
ATOM 4709 C CA . LEU B 1 191 ? 100.816 98.274 -0.592 1.00 11.53 1191 LEU B CA 1
ATOM 4710 C C . LEU B 1 191 ? 101.446 98.755 0.698 1.00 12.31 1191 LEU B C 1
ATOM 4711 O O . LEU B 1 191 ? 102.349 99.561 0.633 1.00 12.38 1191 LEU B O 1
ATOM 4716 N N . LYS B 1 192 ? 100.996 98.257 1.851 1.00 11.86 1192 LYS B N 1
ATOM 4717 C CA . LYS B 1 192 ? 101.660 98.744 3.069 1.00 12.00 1192 LYS B CA 1
ATOM 4718 C C . LYS B 1 192 ? 103.161 98.490 3.046 1.00 12.89 1192 LYS B C 1
ATOM 4719 O O . LYS B 1 192 ? 103.957 99.325 3.437 1.00 14.46 1192 LYS B O 1
ATOM 4725 N N . GLY B 1 193 ? 103.502 97.317 2.526 1.00 13.74 1193 GLY B N 1
ATOM 4726 C CA . GLY B 1 193 ? 104.887 96.881 2.413 1.00 15.09 1193 GLY B CA 1
ATOM 4727 C C . GLY B 1 193 ? 105.610 97.683 1.353 1.00 14.56 1193 GLY B C 1
ATOM 4728 O O . GLY B 1 193 ? 106.752 98.032 1.564 1.00 16.66 1193 GLY B O 1
ATOM 4729 N N . VAL B 1 194 ? 104.957 97.956 0.217 1.00 14.60 1194 VAL B N 1
ATOM 4730 C CA . VAL B 1 194 ? 105.590 98.737 -0.832 1.00 15.12 1194 VAL B CA 1
ATOM 4731 C C . VAL B 1 194 ? 105.921 100.103 -0.271 1.00 15.26 1194 VAL B C 1
ATOM 4732 O O . VAL B 1 194 ? 106.994 100.659 -0.445 1.00 16.25 1194 VAL B O 1
ATOM 4736 N N . ILE B 1 195 ? 104.957 100.668 0.460 1.00 12.79 1195 ILE B N 1
ATOM 4737 C CA . ILE B 1 195 ? 105.221 101.959 1.050 1.00 13.88 1195 ILE B CA 1
ATOM 4738 C C . ILE B 1 195 ? 106.292 101.897 2.134 1.00 14.10 1195 ILE B C 1
ATOM 4739 O O . ILE B 1 195 ? 107.194 102.738 2.196 1.00 17.00 1195 ILE B O 1
ATOM 4744 N N . LYS B 1 196 ? 106.208 100.913 3.024 1.00 14.27 1196 LYS B N 1
ATOM 4745 C CA . LYS B 1 196 ? 107.212 100.861 4.063 1.00 15.86 1196 LYS B CA 1
ATOM 4746 C C . LYS B 1 196 ? 108.607 100.709 3.490 1.00 16.89 1196 LYS B C 1
ATOM 4747 O O . LYS B 1 196 ? 109.561 101.288 3.959 1.00 17.96 1196 LYS B O 1
ATOM 4751 N N . ASP B 1 197 ? 108.738 99.894 2.433 1.00 15.64 1197 ASP B N 1
ATOM 4752 C CA . ASP B 1 197 ? 110.065 99.658 1.897 1.00 17.30 1197 ASP B CA 1
ATOM 4753 C C . ASP B 1 197 ? 110.631 100.937 1.310 1.00 15.58 1197 ASP B C 1
ATOM 4754 O O . ASP B 1 197 ? 111.836 101.143 1.315 1.00 21.62 1197 ASP B O 1
ATOM 4759 N N . LYS B 1 198 ? 109.776 101.798 0.783 1.00 15.22 1198 LYS B N 1
ATOM 4760 C CA . LYS B 1 198 ? 110.312 102.986 0.124 1.00 15.96 1198 LYS B CA 1
ATOM 4761 C C . LYS B 1 198 ? 110.389 104.180 1.060 1.00 17.90 1198 LYS B C 1
ATOM 4762 O O . LYS B 1 198 ? 111.311 104.994 0.988 1.00 19.11 1198 LYS B O 1
ATOM 4768 N N . TYR B 1 199 ? 109.417 104.287 1.948 1.00 15.18 1199 TYR B N 1
ATOM 4769 C CA . TYR B 1 199 ? 109.267 105.492 2.734 1.00 15.78 1199 TYR B CA 1
ATOM 4770 C C . TYR B 1 199 ? 109.434 105.244 4.218 1.00 15.89 1199 TYR B C 1
ATOM 4771 O O . TYR B 1 199 ? 109.526 106.193 4.988 1.00 20.58 1199 TYR B O 1
ATOM 4780 N N . GLY B 1 200 ? 109.457 103.972 4.616 1.00 17.04 1200 GLY B N 1
ATOM 4781 C CA . GLY B 1 200 ? 109.610 103.739 6.036 1.00 19.31 1200 GLY B CA 1
ATOM 4782 C C . GLY B 1 200 ? 108.259 103.570 6.705 1.00 18.50 1200 GLY B C 1
ATOM 4783 O O . GLY B 1 200 ? 107.188 103.880 6.173 1.00 16.04 1200 GLY B O 1
ATOM 4784 N N . LYS B 1 201 ? 108.303 103.002 7.900 1.00 19.40 1201 LYS B N 1
ATOM 4785 C CA . LYS B 1 201 ? 107.031 102.716 8.565 1.00 20.18 1201 LYS B CA 1
ATOM 4786 C C . LYS B 1 201 ? 106.247 103.972 8.887 1.00 17.56 1201 LYS B C 1
ATOM 4787 O O . LYS B 1 201 ? 105.014 103.880 9.021 1.00 17.14 1201 LYS B O 1
ATOM 4794 N N . ASP B 1 202 ? 106.842 105.159 9.025 1.00 17.14 1202 ASP B N 1
ATOM 4795 C CA . ASP B 1 202 ? 106.094 106.358 9.351 1.00 17.69 1202 ASP B CA 1
ATOM 4796 C C . ASP B 1 202 ? 105.101 106.748 8.257 1.00 17.76 1202 ASP B C 1
ATOM 4797 O O . ASP B 1 202 ? 104.245 107.558 8.549 1.00 18.76 1202 ASP B O 1
ATOM 4802 N N . ALA B 1 203 ? 105.242 106.166 7.085 1.00 14.17 1203 ALA B N 1
ATOM 4803 C CA . ALA B 1 203 ? 104.364 106.412 5.968 1.00 14.14 1203 ALA B CA 1
ATOM 4804 C C . ALA B 1 203 ? 103.185 105.452 5.870 1.00 13.08 1203 ALA B C 1
ATOM 4805 O O . ALA B 1 203 ? 102.421 105.516 4.935 1.00 13.55 1203 ALA B O 1
ATOM 4807 N N . THR B 1 204 ? 103.091 104.533 6.845 1.00 12.77 1204 THR B N 1
ATOM 4808 C CA . THR B 1 204 ? 102.140 103.457 6.773 1.00 13.31 1204 THR B CA 1
ATOM 4809 C C . THR B 1 204 ? 100.983 103.618 7.740 1.00 10.45 1204 THR B C 1
ATOM 4810 O O . THR B 1 204 ? 100.234 102.683 7.932 1.00 12.96 1204 THR B O 1
ATOM 4814 N N . ASN B 1 205 ? 100.836 104.795 8.333 1.00 11.15 1205 ASN B N 1
ATOM 4815 C CA . ASN B 1 205 ? 99.637 105.073 9.104 1.00 10.05 1205 ASN B CA 1
ATOM 4816 C C . ASN B 1 205 ? 98.523 105.450 8.132 1.00 10.85 1205 ASN B C 1
ATOM 4817 O O . ASN B 1 205 ? 98.764 105.518 6.930 1.00 11.10 1205 ASN B O 1
ATOM 4822 N N . VAL B 1 206 ? 97.312 105.644 8.666 1.00 10.84 1206 VAL B N 1
ATOM 4823 C CA . VAL B 1 206 ? 96.212 105.767 7.756 1.00 10.32 1206 VAL B CA 1
ATOM 4824 C C . VAL B 1 206 ? 95.506 107.089 7.944 1.00 9.68 1206 VAL B C 1
ATOM 4825 O O . VAL B 1 206 ? 95.539 107.716 8.995 1.00 9.96 1206 VAL B O 1
ATOM 4829 N N . GLY B 1 207 ? 94.901 107.495 6.838 1.00 10.04 1207 GLY B N 1
ATOM 4830 C CA . GLY B 1 207 ? 94.067 108.657 6.828 1.00 10.48 1207 GLY B CA 1
ATOM 4831 C C . GLY B 1 207 ? 92.629 108.316 7.161 1.00 9.84 1207 GLY B C 1
ATOM 4832 O O . GLY B 1 207 ? 92.253 107.241 7.617 1.00 9.77 1207 GLY B O 1
ATOM 4833 N N . ASP B 1 208 ? 91.762 109.306 6.960 1.00 10.74 1208 ASP B N 1
ATOM 4834 C CA . ASP B 1 208 ? 90.394 109.209 7.448 1.00 9.42 1208 ASP B CA 1
ATOM 4835 C C . ASP B 1 208 ? 89.605 108.033 6.894 1.00 9.78 1208 ASP B C 1
ATOM 4836 O O . ASP B 1 208 ? 88.675 107.560 7.533 1.00 10.19 1208 ASP B O 1
ATOM 4841 N N . GLU B 1 209 ? 89.923 107.628 5.690 1.00 9.51 1209 GLU B N 1
ATOM 4842 C CA . GLU B 1 209 ? 89.181 106.550 5.021 1.00 8.85 1209 GLU B CA 1
ATOM 4843 C C . GLU B 1 209 ? 89.942 105.259 5.021 1.00 10.15 1209 GLU B C 1
ATOM 4844 O O . GLU B 1 209 ? 89.516 104.323 4.338 1.00 11.06 1209 GLU B O 1
ATOM 4850 N N . GLY B 1 210 ? 91.002 105.158 5.790 1.00 9.13 1210 GLY B N 1
ATOM 4851 C CA . GLY B 1 210 ? 91.683 103.923 5.990 1.00 8.98 1210 GLY B CA 1
ATOM 4852 C C . GLY B 1 210 ? 92.781 103.642 5.039 1.00 9.01 1210 GLY B C 1
ATOM 4853 O O . GLY B 1 210 ? 93.484 102.668 5.083 1.00 10.68 1210 GLY B O 1
ATOM 4854 N N . GLY B 1 211 ? 93.008 104.460 4.053 1.00 10.35 1211 GLY B N 1
ATOM 4855 C CA . GLY B 1 211 ? 94.126 104.332 3.154 1.00 11.96 1211 GLY B CA 1
ATOM 4856 C C . GLY B 1 211 ? 95.373 104.895 3.783 1.00 10.32 1211 GLY B C 1
ATOM 4857 O O . GLY B 1 211 ? 95.406 105.665 4.739 1.00 11.11 1211 GLY B O 1
ATOM 4858 N N . PHE B 1 212 ? 96.473 104.397 3.238 1.00 11.01 1212 PHE B N 1
ATOM 4859 C CA . PHE B 1 212 ? 97.750 104.843 3.780 1.00 9.77 1212 PHE B CA 1
ATOM 4860 C C . PHE B 1 212 ? 97.912 106.316 3.468 1.00 10.72 1212 PHE B C 1
ATOM 4861 O O . PHE B 1 212 ? 97.475 106.831 2.479 1.00 10.88 1212 PHE B O 1
ATOM 4869 N N . ALA B 1 213 ? 98.657 106.933 4.376 1.00 10.32 1213 ALA B N 1
ATOM 4870 C CA . ALA B 1 213 ? 98.946 108.345 4.310 1.00 10.50 1213 ALA B CA 1
ATOM 4871 C C . ALA B 1 213 ? 100.431 108.573 4.203 1.00 11.27 1213 ALA B C 1
ATOM 4872 O O . ALA B 1 213 ? 101.044 109.080 5.112 1.00 15.27 1213 ALA B O 1
ATOM 4874 N N . PRO B 1 214 ? 101.016 108.168 3.095 1.00 12.35 1214 PRO B N 1
ATOM 4875 C CA . PRO B 1 214 ? 102.454 108.396 2.963 1.00 12.69 1214 PRO B CA 1
ATOM 4876 C C . PRO B 1 214 ? 102.696 109.866 2.718 1.00 13.08 1214 PRO B C 1
ATOM 4877 O O . PRO B 1 214 ? 101.891 110.635 2.253 1.00 14.41 1214 PRO B O 1
ATOM 4881 N N . ASN B 1 215 ? 103.850 110.304 3.122 1.00 14.94 1215 ASN B N 1
ATOM 4882 C CA . ASN B 1 215 ? 104.481 111.578 3.109 1.00 16.89 1215 ASN B CA 1
ATOM 4883 C C . ASN B 1 215 ? 105.009 111.922 1.723 1.00 16.83 1215 ASN B C 1
ATOM 4884 O O . ASN B 1 215 ? 106.180 112.170 1.572 1.00 27.52 1215 ASN B O 1
ATOM 4889 N N . ILE B 1 216 ? 104.079 111.946 0.778 1.00 15.02 1216 ILE B N 1
ATOM 4890 C CA . ILE B 1 216 ? 104.405 112.299 -0.584 1.00 15.56 1216 ILE B CA 1
ATOM 4891 C C . ILE B 1 216 ? 103.573 113.486 -1.043 1.00 16.29 1216 ILE B C 1
ATOM 4892 O O . ILE B 1 216 ? 102.527 113.801 -0.507 1.00 15.42 1216 ILE B O 1
ATOM 4897 N N . LEU B 1 217 ? 104.086 114.099 -2.102 1.00 15.17 1217 LEU B N 1
ATOM 4898 C CA . LEU B 1 217 ? 103.435 115.226 -2.712 1.00 15.63 1217 LEU B CA 1
ATOM 4899 C C . LEU B 1 217 ? 102.876 114.892 -4.076 1.00 16.47 1217 LEU B C 1
ATOM 4900 O O . LEU B 1 217 ? 101.791 115.310 -4.451 1.00 17.60 1217 LEU B O 1
ATOM 4905 N N . GLU B 1 218 ? 103.632 114.148 -4.853 1.00 16.59 1218 GLU B N 1
ATOM 4906 C CA . GLU B 1 218 ? 103.277 113.939 -6.239 1.00 16.28 1218 GLU B CA 1
ATOM 4907 C C . GLU B 1 218 ? 102.169 112.922 -6.366 1.00 14.73 1218 GLU B C 1
ATOM 4908 O O . GLU B 1 218 ? 102.308 111.807 -5.890 1.00 14.49 1218 GLU B O 1
ATOM 4911 N N . ASN B 1 219 ? 101.072 113.338 -7.000 1.00 13.91 1219 ASN B N 1
ATOM 4912 C CA . ASN B 1 219 ? 99.975 112.390 -7.180 1.00 14.44 1219 ASN B CA 1
ATOM 4913 C C . ASN B 1 219 ? 100.355 111.217 -8.055 1.00 15.11 1219 ASN B C 1
ATOM 4914 O O . ASN B 1 219 ? 99.855 110.120 -7.873 1.00 14.90 1219 ASN B O 1
ATOM 4919 N N . SER B 1 220 ? 101.273 111.480 -8.992 1.00 13.80 1220 SER B N 1
ATOM 4920 C CA . SER B 1 220 ? 101.753 110.387 -9.808 1.00 14.13 1220 SER B CA 1
ATOM 4921 C C . SER B 1 220 ? 102.456 109.338 -8.951 1.00 15.30 1220 SER B C 1
ATOM 4922 O O . SER B 1 220 ? 102.468 108.160 -9.296 1.00 15.02 1220 SER B O 1
ATOM 4925 N N . GLU B 1 221 ? 103.052 109.747 -7.844 1.00 14.51 1221 GLU B N 1
ATOM 4926 C CA . GLU B 1 221 ? 103.756 108.786 -7.018 1.00 15.28 1221 GLU B CA 1
ATOM 4927 C C . GLU B 1 221 ? 102.743 107.903 -6.299 1.00 15.38 1221 GLU B C 1
ATOM 4928 O O . GLU B 1 221 ? 103.031 106.722 -6.099 1.00 15.43 1221 GLU B O 1
ATOM 4934 N N . ALA B 1 222 ? 101.598 108.499 -5.928 1.00 13.28 1222 ALA B N 1
ATOM 4935 C CA . ALA B 1 222 ? 100.558 107.663 -5.346 1.00 12.57 1222 ALA B CA 1
ATOM 4936 C C . ALA B 1 222 ? 100.167 106.606 -6.362 1.00 12.21 1222 ALA B C 1
ATOM 4937 O O . ALA B 1 222 ? 100.003 105.448 -6.015 1.00 14.05 1222 ALA B O 1
ATOM 4939 N N . LEU B 1 223 ? 99.982 107.020 -7.606 1.00 11.72 1223 LEU B N 1
ATOM 4940 C CA . LEU B 1 223 ? 99.611 106.043 -8.628 1.00 13.07 1223 LEU B CA 1
ATOM 4941 C C . LEU B 1 223 ? 100.662 104.989 -8.835 1.00 14.17 1223 LEU B C 1
ATOM 4942 O O . LEU B 1 223 ? 100.299 103.834 -8.989 1.00 14.53 1223 LEU B O 1
ATOM 4947 N N . GLU B 1 224 ? 101.899 105.405 -8.832 1.00 13.87 1224 GLU B N 1
ATOM 4948 C CA . GLU B 1 224 ? 102.989 104.446 -8.971 1.00 16.51 1224 GLU B CA 1
ATOM 4949 C C . GLU B 1 224 ? 102.947 103.394 -7.852 1.00 12.32 1224 GLU B C 1
ATOM 4950 O O . GLU B 1 224 ? 103.117 102.189 -8.084 1.00 15.09 1224 GLU B O 1
ATOM 4956 N N . LEU B 1 225 ? 102.758 103.871 -6.636 1.00 13.11 1225 LEU B N 1
ATOM 4957 C CA . LEU B 1 225 ? 102.729 102.956 -5.498 1.00 12.44 1225 LEU B CA 1
ATOM 4958 C C . LEU B 1 225 ? 101.587 101.965 -5.613 1.00 12.97 1225 LEU B C 1
ATOM 4959 O O . LEU B 1 225 ? 101.714 100.781 -5.356 1.00 14.31 1225 LEU B O 1
ATOM 4964 N N . VAL B 1 226 ? 100.398 102.477 -5.979 1.00 12.19 1226 VAL B N 1
ATOM 4965 C CA . VAL B 1 226 ? 99.250 101.597 -6.140 1.00 12.51 1226 VAL B CA 1
ATOM 4966 C C . VAL B 1 226 ? 99.497 100.605 -7.244 1.00 12.74 1226 VAL B C 1
ATOM 4967 O O . VAL B 1 226 ? 99.234 99.419 -7.123 1.00 14.68 1226 VAL B O 1
ATOM 4971 N N . LYS B 1 227 ? 100.007 101.107 -8.366 1.00 13.62 1227 LYS B N 1
ATOM 4972 C CA . LYS B 1 227 ? 100.265 100.195 -9.480 1.00 14.45 1227 LYS B CA 1
ATOM 4973 C C . LYS B 1 227 ? 101.257 99.117 -9.086 1.00 16.43 1227 LYS B C 1
ATOM 4974 O O . LYS B 1 227 ? 101.108 97.957 -9.393 1.00 16.30 1227 LYS B O 1
ATOM 4983 N N . GLU B 1 228 ? 102.287 99.536 -8.382 1.00 15.10 1228 GLU B N 1
ATOM 4984 C CA . GLU B 1 228 ? 103.270 98.556 -7.930 1.00 16.34 1228 GLU B CA 1
ATOM 4985 C C . GLU B 1 228 ? 102.664 97.543 -6.974 1.00 15.84 1228 GLU B C 1
ATOM 4986 O O . GLU B 1 228 ? 102.992 96.367 -7.033 1.00 16.49 1228 GLU B O 1
ATOM 4989 N N . ALA B 1 229 ? 101.801 97.980 -6.063 1.00 12.85 1229 ALA B N 1
ATOM 4990 C CA . ALA B 1 229 ? 101.153 97.019 -5.167 1.00 13.54 1229 ALA B CA 1
ATOM 4991 C C . ALA B 1 229 ? 100.257 96.051 -5.902 1.00 14.18 1229 ALA B C 1
ATOM 4992 O O . ALA B 1 229 ? 100.216 94.883 -5.561 1.00 15.49 1229 ALA B O 1
ATOM 4994 N N . ILE B 1 230 ? 99.545 96.542 -6.901 1.00 12.83 1230 ILE B N 1
ATOM 4995 C CA . ILE B 1 230 ? 98.687 95.701 -7.716 1.00 13.24 1230 ILE B CA 1
ATOM 4996 C C . ILE B 1 230 ? 99.546 94.619 -8.354 1.00 13.75 1230 ILE B C 1
ATOM 4997 O O . ILE B 1 230 ? 99.151 93.449 -8.302 1.00 17.12 1230 ILE B O 1
ATOM 5002 N N . ASP B 1 231 ? 100.665 95.089 -8.888 1.00 16.49 1231 ASP B N 1
ATOM 5003 C CA . ASP B 1 231 ? 101.523 94.149 -9.614 1.00 17.51 1231 ASP B CA 1
ATOM 5004 C C . ASP B 1 231 ? 102.086 93.100 -8.666 1.00 17.85 1231 ASP B C 1
ATOM 5005 O O . ASP B 1 231 ? 102.103 91.928 -8.933 1.00 20.24 1231 ASP B O 1
ATOM 5010 N N . LYS B 1 232 ? 102.583 93.627 -7.547 1.00 18.83 1232 LYS B N 1
ATOM 5011 C CA . LYS B 1 232 ? 103.268 92.742 -6.603 1.00 19.92 1232 LYS B CA 1
ATOM 5012 C C . LYS B 1 232 ? 102.281 91.743 -6.032 1.00 18.37 1232 LYS B C 1
ATOM 5013 O O . LYS B 1 232 ? 102.657 90.601 -5.712 1.00 22.77 1232 LYS B O 1
ATOM 5017 N N . ALA B 1 233 ? 101.030 92.175 -5.891 1.00 16.16 1233 ALA B N 1
ATOM 5018 C CA . ALA B 1 233 ? 100.045 91.251 -5.383 1.00 15.91 1233 ALA B CA 1
ATOM 5019 C C . ALA B 1 233 ? 99.623 90.220 -6.423 1.00 19.02 1233 ALA B C 1
ATOM 5020 O O . ALA B 1 233 ? 98.932 89.283 -6.051 1.00 20.34 1233 ALA B O 1
ATOM 5022 N N . GLY B 1 234 ? 99.978 90.439 -7.679 1.00 17.55 1234 GLY B N 1
ATOM 5023 C CA . GLY B 1 234 ? 99.667 89.534 -8.773 1.00 18.62 1234 GLY B CA 1
ATOM 5024 C C . GLY B 1 234 ? 98.375 89.813 -9.496 1.00 17.52 1234 GLY B C 1
ATOM 5025 O O . GLY B 1 234 ? 97.878 88.936 -10.183 1.00 17.96 1234 GLY B O 1
ATOM 5026 N N . TYR B 1 235 ? 97.844 91.043 -9.346 1.00 15.77 1235 TYR B N 1
ATOM 5027 C CA . TYR B 1 235 ? 96.535 91.352 -9.872 1.00 15.83 1235 TYR B CA 1
ATOM 5028 C C . TYR B 1 235 ? 96.476 92.424 -10.954 1.00 16.02 1235 TYR B C 1
ATOM 5029 O O . TYR B 1 235 ? 95.446 93.017 -11.167 1.00 15.41 1235 TYR B O 1
ATOM 5038 N N . THR B 1 236 ? 97.590 92.597 -11.640 1.00 15.79 1236 THR B N 1
ATOM 5039 C CA . THR B 1 236 ? 97.624 93.581 -12.700 1.00 16.68 1236 THR B CA 1
ATOM 5040 C C . THR B 1 236 ? 96.507 93.373 -13.698 1.00 18.93 1236 THR B C 1
ATOM 5041 O O . THR B 1 236 ? 95.932 94.345 -14.183 1.00 18.73 1236 THR B O 1
ATOM 5045 N N . GLU B 1 237 ? 96.113 92.132 -13.943 1.00 17.55 1237 GLU B N 1
ATOM 5046 C CA . GLU B 1 237 ? 95.061 91.996 -14.961 1.00 24.01 1237 GLU B CA 1
ATOM 5047 C C . GLU B 1 237 ? 93.642 92.154 -14.441 1.00 20.83 1237 GLU B C 1
ATOM 5048 O O . GLU B 1 237 ? 92.636 92.071 -15.140 1.00 24.77 1237 GLU B O 1
ATOM 5051 N N . LYS B 1 238 ? 93.502 92.396 -13.144 1.00 17.89 1238 LYS B N 1
ATOM 5052 C CA . LYS B 1 238 ? 92.187 92.352 -12.563 1.00 15.61 1238 LYS B CA 1
ATOM 5053 C C . LYS B 1 238 ? 91.760 93.558 -11.745 1.00 13.89 1238 LYS B C 1
ATOM 5054 O O . LYS B 1 238 ? 90.623 93.625 -11.261 1.00 13.21 1238 LYS B O 1
ATOM 5060 N N . ILE B 1 239 ? 92.683 94.487 -11.532 1.00 12.53 1239 ILE B N 1
ATOM 5061 C CA . ILE B 1 239 ? 92.465 95.652 -10.700 1.00 10.97 1239 ILE B CA 1
ATOM 5062 C C . ILE B 1 239 ? 92.837 96.905 -11.462 1.00 11.16 1239 ILE B C 1
ATOM 5063 O O . ILE B 1 239 ? 93.923 96.893 -12.018 1.00 14.78 1239 ILE B O 1
ATOM 5068 N N . VAL B 1 240 ? 91.923 97.860 -11.433 1.00 10.59 1240 VAL B N 1
ATOM 5069 C CA . VAL B 1 240 ? 92.197 99.141 -12.058 1.00 12.60 1240 VAL B CA 1
ATOM 5070 C C . VAL B 1 240 ? 92.113 100.216 -10.996 1.00 10.82 1240 VAL B C 1
ATOM 5071 O O . VAL B 1 240 ? 91.842 99.943 -9.848 1.00 12.77 1240 VAL B O 1
ATOM 5075 N N . ILE B 1 241 ? 92.374 101.434 -11.426 1.00 11.58 1241 ILE B N 1
ATOM 5076 C CA . ILE B 1 241 ? 92.501 102.528 -10.482 1.00 11.04 1241 ILE B CA 1
ATOM 5077 C C . ILE B 1 241 ? 91.469 103.617 -10.738 1.00 10.32 1241 ILE B C 1
ATOM 5078 O O . ILE B 1 241 ? 91.135 103.937 -11.858 1.00 11.30 1241 ILE B O 1
ATOM 5083 N N . GLY B 1 242 ? 90.940 104.119 -9.639 1.00 11.30 1242 GLY B N 1
ATOM 5084 C CA . GLY B 1 242 ? 90.051 105.282 -9.694 1.00 11.30 1242 GLY B CA 1
ATOM 5085 C C . GLY B 1 242 ? 90.615 106.370 -8.809 1.00 10.53 1242 GLY B C 1
ATOM 5086 O O . GLY B 1 242 ? 91.410 106.115 -7.912 1.00 12.06 1242 GLY B O 1
ATOM 5087 N N . MET B 1 243 ? 90.288 107.635 -9.066 1.00 11.17 1243 MET B N 1
ATOM 5088 C CA . MET B 1 243 ? 90.763 108.699 -8.205 1.00 12.14 1243 MET B CA 1
ATOM 5089 C C . MET B 1 243 ? 89.600 109.583 -7.859 1.00 11.37 1243 MET B C 1
ATOM 5090 O O . MET B 1 243 ? 88.646 109.707 -8.626 1.00 11.44 1243 MET B O 1
ATOM 5095 N N . ASP B 1 244 ? 89.690 110.161 -6.694 1.00 9.97 1244 ASP B N 1
ATOM 5096 C CA . ASP B 1 244 ? 88.885 111.320 -6.360 1.00 9.91 1244 ASP B CA 1
ATOM 5097 C C . ASP B 1 244 ? 89.888 112.448 -6.113 1.00 8.89 1244 ASP B C 1
ATOM 5098 O O . ASP B 1 244 ? 90.585 112.470 -5.110 1.00 11.64 1244 ASP B O 1
ATOM 5103 N N . VAL B 1 245 ? 89.890 113.376 -7.062 1.00 9.62 1245 VAL B N 1
ATOM 5104 C CA . VAL B 1 245 ? 90.760 114.507 -6.976 1.00 10.30 1245 VAL B CA 1
ATOM 5105 C C . VAL B 1 245 ? 90.281 115.505 -5.921 1.00 11.53 1245 VAL B C 1
ATOM 5106 O O . VAL B 1 245 ? 91.105 116.072 -5.204 1.00 10.69 1245 VAL B O 1
ATOM 5110 N N . ALA B 1 246 ? 88.972 115.655 -5.856 1.00 10.68 1246 ALA B N 1
ATOM 5111 C CA . ALA B 1 246 ? 88.347 116.626 -4.968 1.00 8.80 1246 ALA B CA 1
ATOM 5112 C C . ALA B 1 246 ? 88.915 118.017 -5.236 1.00 7.97 1246 ALA B C 1
ATOM 5113 O O . ALA B 1 246 ? 89.305 118.741 -4.345 1.00 9.85 1246 ALA B O 1
ATOM 5115 N N . ALA B 1 247 ? 88.905 118.385 -6.512 1.00 9.82 1247 ALA B N 1
ATOM 5116 C CA . ALA B 1 247 ? 89.576 119.610 -6.919 1.00 9.79 1247 ALA B CA 1
ATOM 5117 C C . ALA B 1 247 ? 88.939 120.826 -6.300 1.00 10.21 1247 ALA B C 1
ATOM 5118 O O . ALA B 1 247 ? 89.612 121.869 -6.248 1.00 11.26 1247 ALA B O 1
ATOM 5120 N N . SER B 1 248 ? 87.688 120.790 -5.839 1.00 10.19 1248 SER B N 1
ATOM 5121 C CA . SER B 1 248 ? 87.123 121.994 -5.243 1.00 10.08 1248 SER B CA 1
ATOM 5122 C C . SER B 1 248 ? 87.912 122.384 -4.001 1.00 10.92 1248 SER B C 1
ATOM 5123 O O . SER B 1 248 ? 87.850 123.497 -3.553 1.00 12.16 1248 SER B O 1
ATOM 5126 N N . GLU B 1 249 ? 88.595 121.425 -3.397 1.00 11.08 1249 GLU B N 1
ATOM 5127 C CA . GLU B 1 249 ? 89.368 121.658 -2.175 1.00 11.32 1249 GLU B CA 1
ATOM 5128 C C . GLU B 1 249 ? 90.619 122.476 -2.461 1.00 11.21 1249 GLU B C 1
ATOM 5129 O O . GLU B 1 249 ? 91.139 123.039 -1.534 1.00 12.75 1249 GLU B O 1
ATOM 5135 N N . PHE B 1 250 ? 91.044 122.540 -3.713 1.00 11.68 1250 PHE B N 1
ATOM 5136 C CA . PHE B 1 250 ? 92.294 123.232 -3.982 1.00 11.27 1250 PHE B CA 1
ATOM 5137 C C . PHE B 1 250 ? 92.140 124.232 -5.108 1.00 11.27 1250 PHE B C 1
ATOM 5138 O O . PHE B 1 250 ? 93.080 124.725 -5.688 1.00 12.88 1250 PHE B O 1
ATOM 5146 N N . TYR B 1 251 ? 90.888 124.548 -5.416 1.00 11.38 1251 TYR B N 1
ATOM 5147 C CA . TYR B 1 251 ? 90.622 125.613 -6.343 1.00 11.67 1251 TYR B CA 1
ATOM 5148 C C . TYR B 1 251 ? 90.894 126.952 -5.696 1.00 11.80 1251 TYR B C 1
ATOM 5149 O O . TYR B 1 251 ? 90.424 127.222 -4.604 1.00 13.84 1251 TYR B O 1
ATOM 5158 N N . ARG B 1 252 ? 91.639 127.763 -6.375 1.00 12.10 1252 ARG B N 1
ATOM 5159 C CA . ARG B 1 252 ? 92.066 129.035 -5.857 1.00 14.90 1252 ARG B CA 1
ATOM 5160 C C . ARG B 1 252 ? 92.067 130.069 -6.969 1.00 14.95 1252 ARG B C 1
ATOM 5161 O O . ARG B 1 252 ? 92.828 129.896 -7.897 1.00 14.77 1252 ARG B O 1
ATOM 5169 N N . ASP B 1 253 ? 91.249 131.094 -6.868 1.00 17.11 1253 ASP B N 1
ATOM 5170 C CA . ASP B 1 253 ? 91.364 132.231 -7.762 1.00 18.89 1253 ASP B CA 1
ATOM 5171 C C . ASP B 1 253 ? 91.237 131.876 -9.227 1.00 17.88 1253 ASP B C 1
ATOM 5172 O O . ASP B 1 253 ? 91.842 132.488 -10.084 1.00 19.25 1253 ASP B O 1
ATOM 5177 N N . GLY B 1 254 ? 90.470 130.842 -9.552 1.00 16.31 1254 GLY B N 1
ATOM 5178 C CA . GLY B 1 254 ? 90.269 130.463 -10.935 1.00 15.57 1254 GLY B CA 1
ATOM 5179 C C . GLY B 1 254 ? 91.285 129.443 -11.406 1.00 15.33 1254 GLY B C 1
ATOM 5180 O O . GLY B 1 254 ? 91.237 129.068 -12.561 1.00 15.72 1254 GLY B O 1
ATOM 5181 N N . LYS B 1 255 ? 92.157 129.042 -10.488 1.00 13.73 1255 LYS B N 1
ATOM 5182 C CA . LYS B 1 255 ? 93.242 128.124 -10.761 1.00 14.88 1255 LYS B CA 1
ATOM 5183 C C . LYS B 1 255 ? 93.204 127.024 -9.702 1.00 14.97 1255 LYS B C 1
ATOM 5184 O O . LYS B 1 255 ? 92.279 126.991 -8.901 1.00 13.80 1255 LYS B O 1
ATOM 5190 N N . TYR B 1 256 ? 94.200 126.145 -9.747 1.00 12.06 1256 TYR B N 1
ATOM 5191 C CA . TYR B 1 256 ? 94.262 125.007 -8.875 1.00 11.28 1256 TYR B CA 1
ATOM 5192 C C . TYR B 1 256 ? 95.630 124.894 -8.220 1.00 12.61 1256 TYR B C 1
ATOM 5193 O O . TYR B 1 256 ? 96.660 125.081 -8.846 1.00 14.39 1256 TYR B O 1
ATOM 5202 N N . ASP B 1 257 ? 95.633 124.536 -6.937 1.00 12.81 1257 ASP B N 1
ATOM 5203 C CA . ASP B 1 257 ? 96.845 124.418 -6.137 1.00 13.03 1257 ASP B CA 1
ATOM 5204 C C . ASP B 1 257 ? 97.122 122.992 -5.701 1.00 12.70 1257 ASP B C 1
ATOM 5205 O O . ASP B 1 257 ? 96.579 122.483 -4.730 1.00 14.37 1257 ASP B O 1
ATOM 5210 N N . LEU B 1 258 ? 98.023 122.339 -6.398 1.00 14.44 1258 LEU B N 1
ATOM 5211 C CA . LEU B 1 258 ? 98.338 120.950 -6.060 1.00 15.44 1258 LEU B CA 1
ATOM 5212 C C . LEU B 1 258 ? 99.304 120.851 -4.905 1.00 15.25 1258 LEU B C 1
ATOM 5213 O O . LEU B 1 258 ? 99.801 119.777 -4.582 1.00 16.43 1258 LEU B O 1
ATOM 5218 N N . ASP B 1 259 ? 99.551 121.968 -4.252 1.00 17.43 1259 ASP B N 1
ATOM 5219 C CA . ASP B 1 259 ? 100.308 121.862 -2.991 1.00 18.46 1259 ASP B CA 1
ATOM 5220 C C . ASP B 1 259 ? 99.577 122.647 -1.926 1.00 15.53 1259 ASP B C 1
ATOM 5221 O O . ASP B 1 259 ? 100.152 123.354 -1.135 1.00 15.29 1259 ASP B O 1
ATOM 5226 N N . PHE B 1 260 ? 98.246 122.520 -1.897 1.00 13.65 1260 PHE B N 1
ATOM 5227 C CA . PHE B 1 260 ? 97.441 123.377 -1.046 1.00 14.41 1260 PHE B CA 1
ATOM 5228 C C . PHE B 1 260 ? 97.591 123.088 0.454 1.00 13.41 1260 PHE B C 1
ATOM 5229 O O . PHE B 1 260 ? 97.150 123.902 1.219 1.00 17.94 1260 PHE B O 1
ATOM 5237 N N . LYS B 1 261 ? 98.219 121.985 0.802 1.00 16.98 1261 LYS B N 1
ATOM 5238 C CA . LYS B 1 261 ? 98.411 121.743 2.227 1.00 19.25 1261 LYS B CA 1
ATOM 5239 C C . LYS B 1 261 ? 99.718 122.358 2.703 1.00 19.74 1261 LYS B C 1
ATOM 5240 O O . LYS B 1 261 ? 100.064 122.238 3.890 1.00 24.39 1261 LYS B O 1
ATOM 5246 N N . SER B 1 262 ? 100.372 123.020 1.790 1.00 21.54 1262 SER B N 1
ATOM 5247 C CA . SER B 1 262 ? 101.590 123.784 2.071 1.00 23.08 1262 SER B CA 1
ATOM 5248 C C . SER B 1 262 ? 101.309 125.290 2.126 1.00 24.24 1262 SER B C 1
ATOM 5249 O O . SER B 1 262 ? 100.337 125.746 1.500 1.00 22.47 1262 SER B O 1
ATOM 5252 N N . PRO B 1 263 ? 102.099 126.105 2.806 1.00 29.98 1263 PRO B N 1
ATOM 5253 C CA . PRO B 1 263 ? 101.798 127.542 2.932 1.00 28.73 1263 PRO B CA 1
ATOM 5254 C C . PRO B 1 263 ? 101.647 128.198 1.550 1.00 32.84 1263 PRO B C 1
ATOM 5255 O O . PRO B 1 263 ? 102.398 127.893 0.620 1.00 30.32 1263 PRO B O 1
ATOM 5259 N N . THR B 1 264 ? 100.622 129.039 1.523 1.00 29.68 1264 THR B N 1
ATOM 5260 C CA . THR B 1 264 ? 100.126 129.680 0.323 1.00 30.92 1264 THR B CA 1
ATOM 5261 C C . THR B 1 264 ? 101.245 130.243 -0.547 1.00 30.01 1264 THR B C 1
ATOM 5262 O O . THR B 1 264 ? 102.096 131.014 -0.076 1.00 32.59 1264 THR B O 1
ATOM 5266 N N . ASP B 1 265 ? 101.191 129.830 -1.810 1.00 26.45 1265 ASP B N 1
ATOM 5267 C CA . ASP B 1 265 ? 102.116 130.347 -2.813 1.00 26.18 1265 ASP B CA 1
ATOM 5268 C C . ASP B 1 265 ? 101.461 130.306 -4.185 1.00 26.73 1265 ASP B C 1
ATOM 5269 O O . ASP B 1 265 ? 101.590 129.303 -4.887 1.00 27.72 1265 ASP B O 1
ATOM 5274 N N . PRO B 1 266 ? 100.758 131.371 -4.537 1.00 25.22 1266 PRO B N 1
ATOM 5275 C CA . PRO B 1 266 ? 100.009 131.463 -5.789 1.00 26.31 1266 PRO B CA 1
ATOM 5276 C C . PRO B 1 266 ? 100.878 131.226 -7.004 1.00 25.67 1266 PRO B C 1
ATOM 5277 O O . PRO B 1 266 ? 100.373 130.840 -8.074 1.00 21.88 1266 PRO B O 1
ATOM 5281 N N . SER B 1 267 ? 102.202 131.362 -6.929 1.00 25.07 1267 SER B N 1
ATOM 5282 C CA . SER B 1 267 ? 102.904 131.117 -8.193 1.00 27.11 1267 SER B CA 1
ATOM 5283 C C . SER B 1 267 ? 102.856 129.644 -8.572 1.00 27.12 1267 SER B C 1
ATOM 5284 O O . SER B 1 267 ? 103.157 129.282 -9.723 1.00 32.57 1267 SER B O 1
ATOM 5287 N N . ARG B 1 268 ? 102.489 128.784 -7.621 1.00 26.04 1268 ARG B N 1
ATOM 5288 C CA . ARG B 1 268 ? 102.493 127.366 -7.937 1.00 21.67 1268 ARG B CA 1
ATOM 5289 C C . ARG B 1 268 ? 101.145 126.924 -8.498 1.00 19.36 1268 ARG B C 1
ATOM 5290 O O . ARG B 1 268 ? 100.964 125.762 -8.871 1.00 22.49 1268 ARG B O 1
ATOM 5298 N N . TYR B 1 269 ? 100.153 127.814 -8.545 1.00 18.92 1269 TYR B N 1
ATOM 5299 C CA . TYR B 1 269 ? 98.870 127.398 -9.087 1.00 17.53 1269 TYR B CA 1
ATOM 5300 C C . TYR B 1 269 ? 98.949 127.089 -10.576 1.00 17.84 1269 TYR B C 1
ATOM 5301 O O . TYR B 1 269 ? 99.753 127.710 -11.295 1.00 20.86 1269 TYR B O 1
ATOM 5310 N N . ILE B 1 270 ? 98.078 126.163 -10.984 1.00 15.35 1270 ILE B N 1
ATOM 5311 C CA . ILE B 1 270 ? 97.986 125.802 -12.379 1.00 14.67 1270 ILE B CA 1
ATOM 5312 C C . ILE B 1 270 ? 96.553 125.988 -12.867 1.00 14.01 1270 ILE B C 1
ATOM 5313 O O . ILE B 1 270 ? 95.572 126.030 -12.163 1.00 14.35 1270 ILE B O 1
ATOM 5318 N N . THR B 1 271 ? 96.492 126.072 -14.202 1.00 14.98 1271 THR B N 1
ATOM 5319 C CA . THR B 1 271 ? 95.180 126.263 -14.742 1.00 14.26 1271 THR B CA 1
ATOM 5320 C C . THR B 1 271 ? 94.460 124.939 -14.899 1.00 14.91 1271 THR B C 1
ATOM 5321 O O . THR B 1 271 ? 95.075 123.875 -14.861 1.00 14.14 1271 THR B O 1
ATOM 5325 N N . GLY B 1 272 ? 93.162 125.034 -15.132 1.00 14.86 1272 GLY B N 1
ATOM 5326 C CA . GLY B 1 272 ? 92.423 123.841 -15.411 1.00 15.25 1272 GLY B CA 1
ATOM 5327 C C . GLY B 1 272 ? 92.944 123.063 -16.610 1.00 15.95 1272 GLY B C 1
ATOM 5328 O O . GLY B 1 272 ? 92.852 121.862 -16.623 1.00 14.40 1272 GLY B O 1
ATOM 5329 N N . ASP B 1 273 ? 93.463 123.764 -17.604 1.00 14.29 1273 ASP B N 1
ATOM 5330 C CA . ASP B 1 273 ? 94.042 123.090 -18.756 1.00 15.42 1273 ASP B CA 1
ATOM 5331 C C . ASP B 1 273 ? 95.249 122.241 -18.402 1.00 13.69 1273 ASP B C 1
ATOM 5332 O O . ASP B 1 273 ? 95.413 121.118 -18.869 1.00 15.48 1273 ASP B O 1
ATOM 5337 N N . GLN B 1 274 ? 96.082 122.846 -17.558 1.00 14.85 1274 GLN B N 1
ATOM 5338 C CA . GLN B 1 274 ? 97.258 122.135 -17.075 1.00 15.23 1274 GLN B CA 1
ATOM 5339 C C . GLN B 1 274 ? 96.875 120.950 -16.233 1.00 16.02 1274 GLN B C 1
ATOM 5340 O O . GLN B 1 274 ? 97.479 119.892 -16.325 1.00 15.09 1274 GLN B O 1
ATOM 5346 N N . LEU B 1 275 ? 95.824 121.136 -15.432 1.00 12.49 1275 LEU B N 1
ATOM 5347 C CA . LEU B 1 275 ? 95.375 120.025 -14.607 1.00 12.31 1275 LEU B CA 1
ATOM 5348 C C . LEU B 1 275 ? 94.820 118.927 -15.493 1.00 11.63 1275 LEU B C 1
ATOM 5349 O O . LEU B 1 275 ? 95.071 117.742 -15.275 1.00 13.49 1275 LEU B O 1
ATOM 5354 N N . GLY B 1 276 ? 94.052 119.275 -16.512 1.00 12.36 1276 GLY B N 1
ATOM 5355 C CA . GLY B 1 276 ? 93.557 118.266 -17.432 1.00 13.11 1276 GLY B CA 1
ATOM 5356 C C . GLY B 1 276 ? 94.658 117.497 -18.125 1.00 12.98 1276 GLY B C 1
ATOM 5357 O O . GLY B 1 276 ? 94.562 116.284 -18.351 1.00 12.88 1276 GLY B O 1
ATOM 5358 N N . ALA B 1 277 ? 95.705 118.219 -18.469 1.00 13.09 1277 ALA B N 1
ATOM 5359 C CA . ALA B 1 277 ? 96.801 117.600 -19.160 1.00 13.77 1277 ALA B CA 1
ATOM 5360 C C . ALA B 1 277 ? 97.460 116.561 -18.277 1.00 12.97 1277 ALA B C 1
ATOM 5361 O O . ALA B 1 277 ? 97.907 115.502 -18.649 1.00 14.93 1277 ALA B O 1
ATOM 5363 N N . LEU B 1 278 ? 97.508 116.884 -16.999 1.00 13.29 1278 LEU B N 1
ATOM 5364 C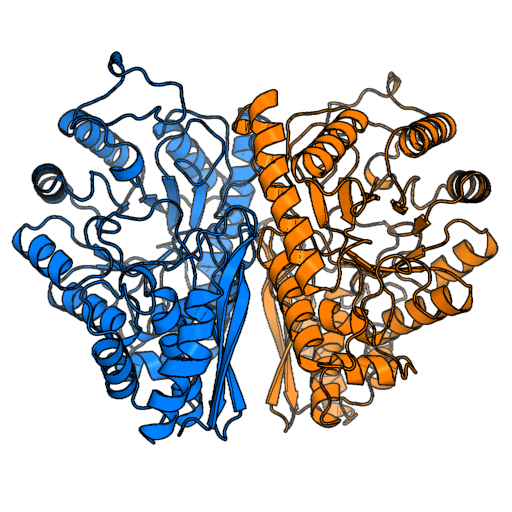 CA . LEU B 1 278 ? 98.072 115.947 -16.036 1.00 13.44 1278 LEU B CA 1
ATOM 5365 C C . LEU B 1 278 ? 97.226 114.699 -15.958 1.00 10.94 1278 LEU B C 1
ATOM 5366 O O . LEU B 1 278 ? 97.757 113.608 -15.989 1.00 13.61 1278 LEU B O 1
ATOM 5371 N N . TYR B 1 279 ? 95.902 114.898 -15.920 1.00 11.06 1279 TYR B N 1
ATOM 5372 C CA . TYR B 1 279 ? 95.049 113.744 -15.898 1.00 11.04 1279 TYR B CA 1
ATOM 5373 C C . TYR B 1 279 ? 95.246 112.863 -17.128 1.00 10.87 1279 TYR B C 1
ATOM 5374 O O . TYR B 1 279 ? 95.173 111.663 -17.024 1.00 12.01 1279 TYR B O 1
ATOM 5383 N N . GLN B 1 280 ? 95.416 113.491 -18.273 1.00 10.93 1280 GLN B N 1
ATOM 5384 C CA . GLN B 1 280 ? 95.581 112.718 -19.500 1.00 12.54 1280 GLN B CA 1
ATOM 5385 C C . GLN B 1 280 ? 96.829 111.867 -19.361 1.00 12.36 1280 GLN B C 1
ATOM 5386 O O . GLN B 1 280 ? 96.847 110.771 -19.849 1.00 15.11 1280 GLN B O 1
ATOM 5392 N N . ASP B 1 281 ? 97.841 112.436 -18.718 1.00 13.09 1281 ASP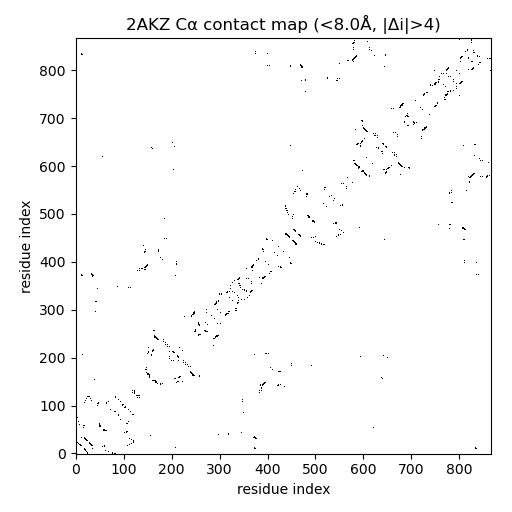 B N 1
ATOM 5393 C CA . ASP B 1 281 ? 99.080 111.714 -18.491 1.00 14.29 1281 ASP B CA 1
ATOM 5394 C C . ASP B 1 281 ? 98.818 110.508 -17.585 1.00 13.82 1281 ASP B C 1
ATOM 5395 O O . ASP B 1 281 ? 99.309 109.414 -17.799 1.00 14.93 1281 ASP B O 1
ATOM 5400 N N . PHE B 1 282 ? 98.048 110.731 -16.530 1.00 13.27 1282 PHE B N 1
ATOM 5401 C CA . PHE B 1 282 ? 97.705 109.637 -15.623 1.00 13.84 1282 PHE B CA 1
ATOM 5402 C C . PHE B 1 282 ? 96.952 108.541 -16.333 1.00 13.83 1282 PHE B C 1
ATOM 5403 O O . PHE B 1 282 ? 97.169 107.369 -16.107 1.00 15.32 1282 PHE B O 1
ATOM 5411 N N . VAL B 1 283 ? 95.998 108.922 -17.163 1.00 12.43 1283 VAL B N 1
ATOM 5412 C CA . VAL B 1 283 ? 95.214 107.933 -17.878 1.00 13.76 1283 VAL B CA 1
ATOM 5413 C C . VAL B 1 283 ? 96.052 107.136 -18.852 1.00 13.34 1283 VAL B C 1
ATOM 5414 O O . VAL B 1 283 ? 95.823 105.962 -19.057 1.00 15.26 1283 VAL B O 1
ATOM 5418 N N . ARG B 1 284 ? 97.035 107.776 -19.452 1.00 13.17 1284 ARG B N 1
ATOM 5419 C CA . ARG B 1 284 ? 97.923 107.107 -20.391 1.00 13.76 1284 ARG B CA 1
ATOM 5420 C C . ARG B 1 284 ? 98.853 106.166 -19.636 1.00 15.80 1284 ARG B C 1
ATOM 5421 O O . ARG B 1 284 ? 99.061 105.062 -20.135 1.00 18.62 1284 ARG B O 1
ATOM 5429 N N . ASP B 1 285 ? 99.384 106.586 -18.505 1.00 13.71 1285 ASP B N 1
ATOM 5430 C CA . ASP B 1 285 ? 100.455 105.859 -17.873 1.00 15.12 1285 ASP B CA 1
ATOM 5431 C C . ASP B 1 285 ? 100.066 104.858 -16.786 1.00 14.86 1285 ASP B C 1
ATOM 5432 O O . ASP B 1 285 ? 100.923 104.064 -16.428 1.00 17.39 1285 ASP B O 1
ATOM 5437 N N . TYR B 1 286 ? 98.861 104.932 -16.320 1.00 16.08 1286 TYR B N 1
ATOM 5438 C CA . TYR B 1 286 ? 98.351 104.133 -15.213 1.00 15.67 1286 TYR B CA 1
ATOM 5439 C C . TYR B 1 286 ? 96.981 103.611 -15.603 1.00 15.22 1286 TYR B C 1
ATOM 5440 O O . TYR B 1 286 ? 96.327 104.194 -16.476 1.00 13.58 1286 TYR B O 1
ATOM 5449 N N . PRO B 1 287 ? 96.539 102.553 -14.968 1.00 15.34 1287 PRO B N 1
ATOM 5450 C CA . PRO B 1 287 ? 95.203 102.032 -15.292 1.00 17.35 1287 PRO B CA 1
ATOM 5451 C C . PRO B 1 287 ? 94.087 102.776 -14.593 1.00 14.86 1287 PRO B C 1
ATOM 5452 O O . PRO B 1 287 ? 93.269 102.173 -13.918 1.00 14.21 1287 PRO B O 1
ATOM 5456 N N . VAL B 1 288 ? 94.091 104.083 -14.815 1.00 13.11 1288 VAL B N 1
ATOM 5457 C CA . VAL B 1 288 ? 93.062 104.946 -14.269 1.00 12.32 1288 VAL B CA 1
ATOM 5458 C C . VAL B 1 288 ? 91.832 104.935 -15.149 1.00 13.11 1288 VAL B C 1
ATOM 5459 O O . VAL B 1 288 ? 91.943 105.327 -16.308 1.00 16.83 1288 VAL B O 1
ATOM 5463 N N . VAL B 1 289 ? 90.730 104.499 -14.560 1.00 10.94 1289 VAL B N 1
ATOM 5464 C CA . VAL B 1 289 ? 89.516 104.351 -15.319 1.00 11.28 1289 VAL B CA 1
ATOM 5465 C C . VAL B 1 289 ? 88.422 105.317 -14.895 1.00 10.43 1289 VAL B C 1
ATOM 5466 O O . VAL B 1 289 ? 87.381 105.373 -15.508 1.00 11.23 1289 VAL B O 1
ATOM 5470 N N . SER B 1 290 ? 88.684 106.043 -13.824 1.00 10.29 1290 SER B N 1
ATOM 5471 C CA . SER B 1 290 ? 87.658 106.863 -13.252 1.00 8.87 1290 SER B CA 1
ATOM 5472 C C . SER B 1 290 ? 88.345 107.998 -12.474 1.00 9.25 1290 SER B C 1
ATOM 5473 O O . SER B 1 290 ? 89.263 107.757 -11.712 1.00 10.37 1290 SER B O 1
ATOM 5476 N N . ILE B 1 291 ? 87.893 109.209 -12.697 1.00 9.38 1291 ILE B N 1
ATOM 5477 C CA . ILE B 1 291 ? 88.359 110.353 -11.958 1.00 9.53 1291 ILE B CA 1
ATOM 5478 C C . ILE B 1 291 ? 87.121 111.127 -11.518 1.00 9.50 1291 ILE B C 1
ATOM 5479 O O . ILE B 1 291 ? 86.265 111.508 -12.300 1.00 9.58 1291 ILE B O 1
ATOM 5484 N N . GLU B 1 292 ? 87.057 111.358 -10.219 1.00 8.99 1292 GLU B N 1
ATOM 5485 C CA . GLU B 1 292 ? 86.012 112.119 -9.582 1.00 8.81 1292 GLU B CA 1
ATOM 5486 C C . GLU B 1 292 ? 86.543 113.526 -9.246 1.00 8.73 1292 GLU B C 1
ATOM 5487 O O . GLU B 1 292 ? 87.676 113.712 -8.833 1.00 9.19 1292 GLU B O 1
ATOM 5493 N N . ASP B 1 293 ? 85.592 114.439 -9.434 1.00 9.55 1293 ASP B N 1
ATOM 5494 C CA . ASP B 1 293 ? 85.866 115.848 -9.240 1.00 8.35 1293 ASP B CA 1
ATOM 5495 C C . ASP B 1 293 ? 87.228 116.330 -9.716 1.00 8.33 1293 ASP B C 1
ATOM 5496 O O . ASP B 1 293 ? 88.011 116.901 -9.009 1.00 9.36 1293 ASP B O 1
ATOM 5501 N N . PRO B 1 294 ? 87.438 116.150 -11.017 1.00 8.85 1294 PRO B N 1
ATOM 5502 C CA . PRO B 1 294 ? 88.683 116.621 -11.591 1.00 8.43 1294 PRO B CA 1
ATOM 5503 C C . PRO B 1 294 ? 88.833 118.129 -11.550 1.00 9.31 1294 PRO B C 1
ATOM 5504 O O . PRO B 1 294 ? 89.916 118.660 -11.636 1.00 9.68 1294 PRO B O 1
ATOM 5508 N N . PHE B 1 295 ? 87.710 118.822 -11.480 1.00 8.64 1295 PHE B N 1
ATOM 5509 C CA . PHE B 1 295 ? 87.705 120.274 -11.475 1.00 8.93 1295 PHE B CA 1
ATOM 5510 C C . PHE B 1 295 ? 86.716 120.783 -10.430 1.00 8.55 1295 PHE B C 1
ATOM 5511 O O . PHE B 1 295 ? 85.964 120.024 -9.860 1.00 9.12 1295 PHE B O 1
ATOM 5519 N N . ASP B 1 296 ? 86.810 122.078 -10.155 1.00 9.76 1296 ASP B N 1
ATOM 5520 C CA . ASP B 1 296 ? 85.994 122.678 -9.157 1.00 9.21 1296 ASP B CA 1
ATOM 5521 C C . ASP B 1 296 ? 84.503 122.528 -9.481 1.00 7.50 1296 ASP B C 1
ATOM 5522 O O . ASP B 1 296 ? 84.104 122.481 -10.626 1.00 9.51 1296 ASP B O 1
ATOM 5527 N N . GLN B 1 297 ? 83.691 122.565 -8.441 1.00 9.11 1297 GLN B N 1
ATOM 5528 C CA . GLN B 1 297 ? 82.271 122.417 -8.529 1.00 8.88 1297 GLN B CA 1
ATOM 5529 C C . GLN B 1 297 ? 81.565 123.452 -9.390 1.00 9.03 1297 GLN B C 1
ATOM 5530 O O . GLN B 1 297 ? 80.436 123.214 -9.794 1.00 12.02 1297 GLN B O 1
ATOM 5536 N N . ASP B 1 298 ? 82.195 124.589 -9.637 1.00 8.83 1298 ASP B N 1
ATOM 5537 C CA . ASP B 1 298 ? 81.649 125.585 -10.524 1.00 8.84 1298 ASP B CA 1
ATOM 5538 C C . ASP B 1 298 ? 82.400 125.709 -11.846 1.00 8.65 1298 ASP B C 1
ATOM 5539 O O . ASP B 1 298 ? 82.000 126.538 -12.642 1.00 10.07 1298 ASP B O 1
ATOM 5544 N N . ASP B 1 299 ? 83.432 124.902 -12.070 1.00 9.72 1299 ASP B N 1
ATOM 5545 C CA . ASP B 1 299 ? 84.232 125.071 -13.287 1.00 9.77 1299 ASP B CA 1
ATOM 5546 C C . ASP B 1 299 ? 83.688 124.201 -14.403 1.00 9.70 1299 ASP B C 1
ATOM 5547 O O . ASP B 1 299 ? 84.320 123.282 -14.916 1.00 10.35 1299 ASP B O 1
ATOM 5552 N N . TRP B 1 300 ? 82.453 124.512 -14.752 1.00 9.64 1300 TRP B N 1
ATOM 5553 C CA . TRP B 1 300 ? 81.729 123.726 -15.725 1.00 9.73 1300 TRP B CA 1
ATOM 5554 C C . TRP B 1 300 ? 82.471 123.560 -17.032 1.00 10.24 1300 TRP B C 1
ATOM 5555 O O . TRP B 1 300 ? 82.407 122.528 -17.645 1.00 10.33 1300 TRP B O 1
ATOM 5566 N N . ALA B 1 301 ? 83.137 124.605 -17.450 1.00 9.59 1301 ALA B N 1
ATOM 5567 C CA . ALA B 1 301 ? 83.802 124.547 -18.745 1.00 9.72 1301 ALA B CA 1
ATOM 5568 C C . ALA B 1 301 ? 84.850 123.445 -18.777 1.00 10.69 1301 ALA B C 1
ATOM 5569 O O . ALA B 1 301 ? 85.028 122.720 -19.752 1.00 11.89 1301 ALA B O 1
ATOM 5571 N N . ALA B 1 302 ? 85.583 123.311 -17.686 1.00 10.47 1302 ALA B N 1
ATOM 5572 C CA . ALA B 1 302 ? 86.667 122.344 -17.636 1.00 10.60 1302 ALA B CA 1
ATOM 5573 C C . ALA B 1 302 ? 86.078 120.941 -17.599 1.00 10.94 1302 ALA B C 1
ATOM 5574 O O . ALA B 1 302 ? 86.590 120.068 -18.268 1.00 10.64 1302 ALA B O 1
ATOM 5576 N N . TRP B 1 303 ? 85.015 120.773 -16.830 1.00 10.53 1303 TRP B N 1
ATOM 5577 C CA . TRP B 1 303 ? 84.406 119.440 -16.808 1.00 9.99 1303 TRP B CA 1
ATOM 5578 C C . TRP B 1 303 ? 83.921 119.004 -18.181 1.00 10.84 1303 TRP B C 1
ATOM 5579 O O . TRP B 1 303 ? 84.185 117.928 -18.635 1.00 11.66 1303 TRP B O 1
ATOM 5590 N N . SER B 1 304 ? 83.175 119.901 -18.820 1.00 10.74 1304 SER B N 1
ATOM 5591 C CA . SER B 1 304 ? 82.658 119.527 -20.135 1.00 10.79 1304 SER B CA 1
ATOM 5592 C C . SER B 1 304 ? 83.772 119.278 -21.139 1.00 11.26 1304 SER B C 1
ATOM 5593 O O . SER B 1 304 ? 83.708 118.341 -21.933 1.00 11.95 1304 SER B O 1
ATOM 5597 N N . LYS B 1 305 ? 84.766 120.149 -21.137 1.00 11.56 1305 LYS B N 1
ATOM 5598 C CA . LYS B 1 305 ? 85.849 119.952 -22.108 1.00 11.52 1305 LYS B CA 1
ATOM 5599 C C . LYS B 1 305 ? 86.568 118.646 -21.840 1.00 12.68 1305 LYS B C 1
ATOM 5600 O O . LYS B 1 305 ? 86.904 117.855 -22.734 1.00 13.57 1305 LYS B O 1
ATOM 5606 N N . PHE B 1 306 ? 86.851 118.381 -20.578 1.00 10.88 1306 PHE B N 1
ATOM 5607 C CA . PHE B 1 306 ? 87.594 117.174 -20.274 1.00 10.78 1306 PHE B CA 1
ATOM 5608 C C . PHE B 1 306 ? 86.806 115.919 -20.598 1.00 11.31 1306 PHE B C 1
ATOM 5609 O O . PHE B 1 306 ? 87.305 114.989 -21.195 1.00 10.41 1306 PHE B O 1
ATOM 5617 N N . THR B 1 307 ? 85.538 115.939 -20.148 1.00 10.80 1307 THR B N 1
ATOM 5618 C CA . THR B 1 307 ? 84.711 114.758 -20.419 1.00 10.90 1307 THR B CA 1
ATOM 5619 C C . THR B 1 307 ? 84.615 114.482 -21.904 1.00 10.50 1307 THR B C 1
ATOM 5620 O O . THR B 1 307 ? 84.572 113.301 -22.271 1.00 13.55 1307 THR B O 1
ATOM 5624 N N . ALA B 1 308 ? 84.593 115.514 -22.719 1.00 11.31 1308 ALA B N 1
ATOM 5625 C CA . ALA B 1 308 ? 84.519 115.291 -24.145 1.00 11.13 1308 ALA B CA 1
ATOM 5626 C C . ALA B 1 308 ? 85.829 114.812 -24.754 1.00 13.64 1308 ALA B C 1
ATOM 5627 O O . ALA B 1 308 ? 85.818 114.366 -25.908 1.00 14.68 1308 ALA B O 1
ATOM 5629 N N . ASN B 1 309 ? 86.911 114.825 -24.010 1.00 12.61 1309 ASN B N 1
ATOM 5630 C CA . ASN B 1 309 ? 88.215 114.466 -24.522 1.00 12.89 1309 ASN B CA 1
ATOM 5631 C C . ASN B 1 309 ? 88.772 113.223 -23.871 1.00 12.17 1309 ASN B C 1
ATOM 5632 O O . ASN B 1 309 ? 89.968 112.907 -23.997 1.00 16.32 1309 ASN B O 1
ATOM 5637 N N . VAL B 1 310 ? 87.974 112.466 -23.185 1.00 11.44 1310 VAL B N 1
ATOM 5638 C CA . VAL B 1 310 ? 88.426 111.226 -22.577 1.00 10.62 1310 VAL B CA 1
ATOM 5639 C C . VAL B 1 310 ? 87.357 110.169 -22.700 1.00 11.43 1310 VAL B C 1
ATOM 5640 O O . VAL B 1 310 ? 86.209 110.465 -22.993 1.00 11.48 1310 VAL B O 1
ATOM 5644 N N . GLY B 1 311 ? 87.747 108.932 -22.467 1.00 11.03 1311 GLY B N 1
ATOM 5645 C CA . GLY B 1 311 ? 86.794 107.818 -22.448 1.00 11.89 1311 GLY B CA 1
ATOM 5646 C C . GLY B 1 311 ? 86.605 107.214 -21.061 1.00 12.25 1311 GLY B C 1
ATOM 5647 O O . GLY B 1 311 ? 85.834 106.276 -20.918 1.00 12.75 1311 GLY B O 1
ATOM 5648 N N . ILE B 1 312 ? 87.284 107.791 -20.092 1.00 9.74 1312 ILE B N 1
ATOM 5649 C CA . ILE B 1 312 ? 87.171 107.260 -18.752 1.00 10.02 1312 ILE B CA 1
ATOM 5650 C C . ILE B 1 312 ? 85.906 107.761 -18.096 1.00 9.31 1312 ILE B C 1
ATOM 5651 O O . ILE B 1 312 ? 85.210 108.663 -18.530 1.00 10.68 1312 ILE B O 1
ATOM 5656 N N . GLN B 1 313 ? 85.613 107.161 -16.947 1.00 9.46 1313 GLN B N 1
ATOM 5657 C CA . GLN B 1 313 ? 84.509 107.639 -16.133 1.00 8.81 1313 GLN B CA 1
ATOM 5658 C C . GLN B 1 313 ? 84.900 108.941 -15.464 1.00 10.17 1313 GLN B C 1
ATOM 5659 O O . GLN B 1 313 ? 85.993 109.047 -14.915 1.00 9.79 1313 GLN B O 1
ATOM 5665 N N . ILE B 1 314 ? 83.978 109.878 -15.516 1.00 9.73 1314 ILE B N 1
ATOM 5666 C CA . ILE B 1 314 ? 84.177 111.186 -14.899 1.00 9.61 1314 ILE B CA 1
ATOM 5667 C C . ILE B 1 314 ? 83.053 111.378 -13.918 1.00 8.84 1314 ILE B C 1
ATOM 5668 O O . ILE B 1 314 ? 81.927 111.408 -14.340 1.00 9.27 1314 ILE B O 1
ATOM 5673 N N . VAL B 1 315 ? 83.397 111.407 -12.627 1.00 8.88 1315 VAL B N 1
ATOM 5674 C CA . VAL B 1 315 ? 82.361 111.375 -11.625 1.00 8.48 1315 VAL B CA 1
ATOM 5675 C C . VAL B 1 315 ? 82.152 112.747 -11.010 1.00 9.41 1315 VAL B C 1
ATOM 5676 O O . VAL B 1 315 ? 83.082 113.359 -10.541 1.00 9.73 1315 VAL B O 1
ATOM 5680 N N . GLY B 1 316 ? 80.873 113.131 -11.042 1.00 8.96 1316 GLY B N 1
ATOM 5681 C CA . GLY B 1 316 ? 80.496 114.353 -10.340 1.00 9.21 1316 GLY B CA 1
ATOM 5682 C C . GLY B 1 316 ? 80.271 113.986 -8.861 1.00 8.74 1316 GLY B C 1
ATOM 5683 O O . GLY B 1 316 ? 79.530 113.052 -8.556 1.00 10.89 1316 GLY B O 1
ATOM 5684 N N . ASP B 1 317 ? 80.874 114.761 -8.007 1.00 9.32 1317 ASP B N 1
ATOM 5685 C CA . ASP B 1 317 ? 80.659 114.613 -6.565 1.00 8.89 1317 ASP B CA 1
ATOM 5686 C C . ASP B 1 317 ? 80.182 115.969 -6.056 1.00 8.51 1317 ASP B C 1
ATOM 5687 O O . ASP B 1 317 ? 79.009 116.239 -5.923 1.00 9.35 1317 ASP B O 1
ATOM 5692 N N . ASP B 1 318 ? 81.107 116.863 -5.833 1.00 8.15 1318 ASP B N 1
ATOM 5693 C CA . ASP B 1 318 ? 80.745 118.225 -5.459 1.00 9.56 1318 ASP B CA 1
ATOM 5694 C C . ASP B 1 318 ? 80.095 118.941 -6.623 1.00 8.88 1318 ASP B C 1
ATOM 5695 O O . ASP B 1 318 ? 79.353 119.895 -6.415 1.00 10.50 1318 ASP B O 1
ATOM 5700 N N . LEU B 1 319 ? 80.352 118.511 -7.847 1.00 10.42 1319 LEU B N 1
ATOM 5701 C CA . LEU B 1 319 ? 79.685 119.151 -8.975 1.00 9.37 1319 LEU B CA 1
ATOM 5702 C C . LEU B 1 319 ? 78.193 118.966 -8.881 1.00 8.50 1319 LEU B C 1
ATOM 5703 O O . LEU B 1 319 ? 77.410 119.852 -9.124 1.00 10.21 1319 LEU B O 1
ATOM 5708 N N . THR B 1 320 ? 77.788 117.733 -8.534 1.00 7.92 1320 THR B N 1
ATOM 5709 C CA . THR B 1 320 ? 76.388 117.358 -8.642 1.00 9.42 1320 THR B CA 1
ATOM 5710 C C . THR B 1 320 ? 75.670 117.261 -7.320 1.00 8.69 1320 THR B C 1
ATOM 5711 O O . THR B 1 320 ? 74.429 117.367 -7.305 1.00 10.33 1320 THR B O 1
ATOM 5715 N N . VAL B 1 321 ? 76.370 117.066 -6.204 1.00 9.95 1321 VAL B N 1
ATOM 5716 C CA . VAL B 1 321 ? 75.894 116.935 -4.846 1.00 8.94 1321 VAL B CA 1
ATOM 5717 C C . VAL B 1 321 ? 74.560 116.172 -4.742 1.00 9.08 1321 VAL B C 1
ATOM 5718 O O . VAL B 1 321 ? 73.685 116.555 -3.991 1.00 9.53 1321 VAL B O 1
ATOM 5722 N N . THR B 1 322 ? 74.515 115.063 -5.475 1.00 9.73 1322 THR B N 1
ATOM 5723 C CA . THR B 1 322 ? 73.384 114.169 -5.374 1.00 9.76 1322 THR B CA 1
ATOM 5724 C C . THR B 1 322 ? 72.063 114.909 -5.507 1.00 9.53 1322 THR B C 1
ATOM 5725 O O . THR B 1 322 ? 71.058 114.587 -4.901 1.00 11.25 1322 THR B O 1
ATOM 5729 N N . ASN B 1 323 ? 72.080 115.912 -6.376 1.00 10.26 1323 ASN B N 1
ATOM 5730 C CA . ASN B 1 323 ? 71.009 116.893 -6.432 1.00 10.01 1323 ASN B CA 1
ATOM 5731 C C . ASN B 1 323 ? 70.449 116.945 -7.838 1.00 10.91 1323 ASN B C 1
ATOM 5732 O O . ASN B 1 323 ? 71.170 117.317 -8.740 1.00 11.62 1323 ASN B O 1
ATOM 5737 N N . PRO B 1 324 ? 69.188 116.518 -8.004 1.00 11.98 1324 PRO B N 1
ATOM 5738 C CA . PRO B 1 324 ? 68.649 116.485 -9.374 1.00 11.76 1324 PRO B CA 1
ATOM 5739 C C . PRO B 1 324 ? 68.798 117.789 -10.113 1.00 12.62 1324 PRO B C 1
ATOM 5740 O O . PRO B 1 324 ? 69.005 117.772 -11.326 1.00 14.85 1324 PRO B O 1
ATOM 5744 N N . LYS B 1 325 ? 68.733 118.911 -9.450 1.00 12.28 1325 LYS B N 1
ATOM 5745 C CA . LYS B 1 325 ? 68.847 120.170 -10.173 1.00 14.65 1325 LYS B CA 1
ATOM 5746 C C . LYS B 1 325 ? 70.242 120.397 -10.729 1.00 14.78 1325 LYS B C 1
ATOM 5747 O O . LYS B 1 325 ? 70.395 120.897 -11.835 1.00 16.91 1325 LYS B O 1
ATOM 5751 N N . ARG B 1 326 ? 71.249 120.010 -9.978 1.00 12.21 1326 ARG B N 1
ATOM 5752 C CA . ARG B 1 326 ? 72.603 120.104 -10.484 1.00 12.03 1326 ARG B CA 1
ATOM 5753 C C . ARG B 1 326 ? 72.879 119.033 -11.526 1.00 10.91 1326 ARG B C 1
ATOM 5754 O O . ARG B 1 326 ? 73.611 119.248 -12.482 1.00 12.50 1326 ARG B O 1
ATOM 5762 N N . ILE B 1 327 ? 72.320 117.832 -11.288 1.00 10.52 1327 ILE B N 1
ATOM 5763 C CA . ILE B 1 327 ? 72.503 116.752 -12.243 1.00 10.80 1327 ILE B CA 1
ATOM 5764 C C . ILE B 1 327 ? 71.914 117.158 -13.567 1.00 12.66 1327 ILE B C 1
ATOM 5765 O O . ILE B 1 327 ? 72.511 116.894 -14.602 1.00 13.05 1327 ILE B O 1
ATOM 5770 N N . GLU B 1 328 ? 70.748 117.816 -13.557 1.00 12.61 1328 GLU B N 1
ATOM 5771 C CA . GLU B 1 328 ? 70.177 118.211 -14.856 1.00 13.11 1328 GLU B CA 1
ATOM 5772 C C . GLU B 1 328 ? 71.130 119.103 -15.615 1.00 13.41 1328 GLU B C 1
ATOM 5773 O O . GLU B 1 328 ? 71.235 118.967 -16.827 1.00 14.22 1328 GLU B O 1
ATOM 5776 N N . ARG B 1 329 ? 71.813 120.031 -14.915 1.00 12.71 1329 ARG B N 1
ATOM 5777 C CA . ARG B 1 329 ? 72.740 120.917 -15.594 1.00 13.17 1329 ARG B CA 1
ATOM 5778 C C . ARG B 1 329 ? 73.910 120.136 -16.140 1.00 12.72 1329 ARG B C 1
ATOM 5779 O O . ARG B 1 329 ? 74.381 120.333 -17.259 1.00 13.40 1329 ARG B O 1
ATOM 5787 N N . ALA B 1 330 ? 74.402 119.210 -15.326 1.00 11.67 1330 ALA B N 1
ATOM 5788 C CA . ALA B 1 330 ? 75.531 118.392 -15.754 1.00 11.36 1330 ALA B CA 1
ATOM 5789 C C . ALA B 1 330 ? 75.193 117.539 -16.967 1.00 10.46 1330 ALA B C 1
ATOM 5790 O O . ALA B 1 330 ? 76.054 117.355 -17.803 1.00 13.76 1330 ALA B O 1
ATOM 5792 N N . VAL B 1 331 ? 73.972 117.004 -16.973 1.00 11.38 1331 VAL B N 1
ATOM 5793 C CA . VAL B 1 331 ? 73.508 116.212 -18.096 1.00 14.25 1331 VAL B CA 1
ATOM 5794 C C . VAL B 1 331 ? 73.502 117.109 -19.315 1.00 12.72 1331 VAL B C 1
ATOM 5795 O O . VAL B 1 331 ? 74.041 116.700 -20.340 1.00 18.12 1331 VAL B O 1
ATOM 5799 N N . GLU B 1 332 ? 72.916 118.290 -19.170 1.00 15.02 1332 GLU B N 1
ATOM 5800 C CA . GLU B 1 332 ? 72.780 119.184 -20.341 1.00 15.72 1332 GLU B CA 1
ATOM 5801 C C . GLU B 1 332 ? 74.138 119.618 -20.879 1.00 17.32 1332 GLU B C 1
ATOM 5802 O O . GLU B 1 332 ? 74.332 119.704 -22.091 1.00 17.61 1332 GLU B O 1
ATOM 5805 N N . GLU B 1 333 ? 75.074 119.882 -19.978 1.00 13.94 1333 GLU B N 1
ATOM 5806 C CA . GLU B 1 333 ? 76.396 120.353 -20.367 1.00 13.67 1333 GLU B CA 1
ATOM 5807 C C . GLU B 1 333 ? 77.361 119.221 -20.602 1.00 10.62 1333 GLU B C 1
ATOM 5808 O O . GLU B 1 333 ? 78.507 119.494 -20.938 1.00 14.46 1333 GLU B O 1
ATOM 5814 N N . LYS B 1 334 ? 76.938 118.009 -20.426 1.00 11.56 1334 LYS B N 1
ATOM 5815 C CA . LYS B 1 334 ? 77.774 116.818 -20.571 1.00 11.23 1334 LYS B CA 1
ATOM 5816 C C . LYS B 1 334 ? 79.034 117.014 -19.751 1.00 10.17 1334 LYS B C 1
ATOM 5817 O O . LYS B 1 334 ? 80.165 116.796 -20.165 1.00 12.13 1334 LYS B O 1
ATOM 5822 N N . ALA B 1 335 ? 78.826 117.456 -18.510 1.00 9.94 1335 ALA B N 1
ATOM 5823 C CA . ALA B 1 335 ? 79.947 117.787 -17.665 1.00 9.16 1335 ALA B CA 1
ATOM 5824 C C . ALA B 1 335 ? 80.671 116.566 -17.117 1.00 8.52 1335 ALA B C 1
ATOM 5825 O O . ALA B 1 335 ? 81.851 116.589 -16.786 1.00 10.74 1335 ALA B O 1
ATOM 5827 N N . CYS B 1 336 ? 79.946 115.487 -16.923 1.00 10.81 1336 CYS B N 1
ATOM 5828 C CA . CYS B 1 336 ? 80.481 114.280 -16.374 1.00 10.40 1336 CYS B CA 1
ATOM 5829 C C . CYS B 1 336 ? 79.648 113.111 -16.898 1.00 10.20 1336 CYS B C 1
ATOM 5830 O O . CYS B 1 336 ? 78.718 113.343 -17.611 1.00 13.37 1336 CYS B O 1
ATOM 5833 N N . ASN B 1 337 ? 79.957 111.897 -16.492 1.00 10.25 1337 ASN B N 1
ATOM 5834 C CA . ASN B 1 337 ? 79.189 110.756 -16.950 1.00 9.55 1337 ASN B CA 1
ATOM 5835 C C . ASN B 1 337 ? 78.945 109.743 -15.859 1.00 10.31 1337 ASN B C 1
ATOM 5836 O O . ASN B 1 337 ? 78.540 108.630 -16.155 1.00 10.73 1337 ASN B O 1
ATOM 5841 N N . CYS B 1 338 ? 79.117 110.130 -14.643 1.00 9.07 1338 CYS B N 1
ATOM 5842 C CA . CYS B 1 338 ? 78.873 109.282 -13.480 1.00 8.68 1338 CYS B CA 1
ATOM 5843 C C . CYS B 1 338 ? 78.521 110.192 -12.300 1.00 8.29 1338 CYS B C 1
ATOM 5844 O O . CYS B 1 338 ? 79.112 111.233 -12.170 1.00 10.08 1338 CYS B O 1
ATOM 5847 N N . LEU B 1 339 ? 77.529 109.736 -11.552 1.00 8.97 1339 LEU B N 1
ATOM 5848 C CA . LEU B 1 339 ? 77.134 110.455 -10.354 1.00 9.30 1339 LEU B CA 1
ATOM 5849 C C . LEU B 1 339 ? 77.688 109.741 -9.157 1.00 9.58 1339 LEU B C 1
ATOM 5850 O O . LEU B 1 339 ? 77.499 108.544 -9.027 1.00 10.40 1339 LEU B O 1
ATOM 5855 N N . LEU B 1 340 ? 78.287 110.513 -8.268 1.00 8.50 1340 LEU B N 1
ATOM 5856 C CA . LEU B 1 340 ? 78.554 109.989 -6.952 1.00 9.66 1340 LEU B CA 1
ATOM 5857 C C . LEU B 1 340 ? 77.336 110.208 -6.078 1.00 8.76 1340 LEU B C 1
ATOM 5858 O O . LEU B 1 340 ? 76.908 111.308 -5.936 1.00 11.41 1340 LEU B O 1
ATOM 5863 N N . LEU B 1 341 ? 76.831 109.114 -5.502 1.00 9.36 1341 LEU B N 1
ATOM 5864 C CA . LEU B 1 341 ? 75.577 109.157 -4.808 1.00 8.36 1341 LEU B CA 1
ATOM 5865 C C . LEU B 1 341 ? 75.839 109.134 -3.324 1.00 8.27 1341 LEU B C 1
ATOM 5866 O O . LEU B 1 341 ? 76.239 108.150 -2.731 1.00 9.48 1341 LEU B O 1
ATOM 5871 N N . LYS B 1 342 ? 75.637 110.295 -2.731 1.00 10.25 1342 LYS B N 1
ATOM 5872 C CA . LYS B 1 342 ? 75.812 110.493 -1.322 1.00 10.66 1342 LYS B CA 1
ATOM 5873 C C . LYS B 1 342 ? 74.493 111.040 -0.746 1.00 10.46 1342 LYS B C 1
ATOM 5874 O O . LYS B 1 342 ? 74.162 112.208 -0.946 1.00 12.99 1342 LYS B O 1
ATOM 5880 N N . VAL B 1 343 ? 73.820 110.135 -0.045 1.00 11.63 1343 VAL B N 1
ATOM 5881 C CA . VAL B 1 343 ? 72.516 110.510 0.478 1.00 12.28 1343 VAL B CA 1
ATOM 5882 C C . VAL B 1 343 ? 72.587 111.783 1.313 1.00 12.14 1343 VAL B C 1
ATOM 5883 O O . VAL B 1 343 ? 71.635 112.536 1.282 1.00 12.43 1343 VAL B O 1
ATOM 5887 N N . ASN B 1 344 ? 73.661 112.060 2.019 1.00 9.76 1344 ASN B N 1
ATOM 5888 C CA . ASN B 1 344 ? 73.633 113.260 2.861 1.00 9.93 1344 ASN B CA 1
ATOM 5889 C C . ASN B 1 344 ? 73.972 114.524 2.112 1.00 10.05 1344 ASN B C 1
ATOM 5890 O O . ASN B 1 344 ? 73.900 115.567 2.729 1.00 12.10 1344 ASN B O 1
ATOM 5895 N N . GLN B 1 345 ? 74.339 114.442 0.849 1.00 9.63 1345 GLN B N 1
ATOM 5896 C CA . GLN B 1 345 ? 74.491 115.662 0.043 1.00 9.49 1345 GLN B CA 1
ATOM 5897 C C . GLN B 1 345 ? 73.152 116.269 -0.288 1.00 9.82 1345 GLN B C 1
ATOM 5898 O O . GLN B 1 345 ? 73.042 117.448 -0.568 1.00 11.65 1345 GLN B O 1
ATOM 5904 N N . ILE B 1 346 ? 72.132 115.434 -0.286 1.00 10.94 1346 ILE B N 1
ATOM 5905 C CA . ILE B 1 346 ? 70.806 115.931 -0.628 1.00 11.26 1346 ILE B CA 1
ATOM 5906 C C . ILE B 1 346 ? 69.841 115.854 0.551 1.00 11.84 1346 ILE B C 1
ATOM 5907 O O . ILE B 1 346 ? 68.958 116.696 0.701 1.00 13.86 1346 ILE B O 1
ATOM 5912 N N . GLY B 1 347 ? 69.986 114.818 1.362 1.00 11.69 1347 GLY B N 1
ATOM 5913 C CA . GLY B 1 347 ? 69.275 114.845 2.630 1.00 12.79 1347 GLY B CA 1
ATOM 5914 C C . GLY B 1 347 ? 68.107 113.917 2.781 1.00 10.97 1347 GLY B C 1
ATOM 5915 O O . GLY B 1 347 ? 67.480 113.872 3.810 1.00 13.49 1347 GLY B O 1
ATOM 5916 N N . SER B 1 348 ? 67.782 113.122 1.766 1.00 12.90 1348 SER B N 1
ATOM 5917 C CA . SER B 1 348 ? 66.711 112.151 1.915 1.00 12.64 1348 SER B CA 1
ATOM 5918 C C . SER B 1 348 ? 66.928 110.984 0.978 1.00 12.14 1348 SER B C 1
ATOM 5919 O O . SER B 1 348 ? 67.525 111.085 -0.077 1.00 14.54 1348 SER B O 1
ATOM 5922 N N . VAL B 1 349 ? 66.431 109.853 1.429 1.00 11.56 1349 VAL B N 1
ATOM 5923 C CA . VAL B 1 349 ? 66.506 108.675 0.569 1.00 11.92 1349 VAL B CA 1
ATOM 5924 C C . VAL B 1 349 ? 65.755 108.890 -0.720 1.00 12.46 1349 VAL B C 1
ATOM 5925 O O . VAL B 1 349 ? 66.259 108.537 -1.778 1.00 12.99 1349 VAL B O 1
ATOM 5929 N N . THR B 1 350 ? 64.565 109.452 -0.675 1.00 12.57 1350 THR B N 1
ATOM 5930 C CA . THR B 1 350 ? 63.798 109.604 -1.891 1.00 13.39 1350 THR B CA 1
ATOM 5931 C C . THR B 1 350 ? 64.541 110.450 -2.880 1.00 13.09 1350 THR B C 1
ATOM 5932 O O . THR B 1 350 ? 64.553 110.150 -4.080 1.00 12.87 1350 THR B O 1
ATOM 5936 N N . GLU B 1 351 ? 65.122 111.552 -2.414 1.00 11.00 1351 GLU B N 1
ATOM 5937 C CA . GLU B 1 351 ? 65.795 112.430 -3.386 1.00 11.94 1351 GLU B CA 1
ATOM 5938 C C . GLU B 1 351 ? 67.041 111.764 -3.926 1.00 10.71 1351 GLU B C 1
ATOM 5939 O O . GLU B 1 351 ? 67.405 111.956 -5.075 1.00 13.67 1351 GLU B O 1
ATOM 5945 N N . ALA B 1 352 ? 67.730 110.982 -3.114 1.00 11.29 1352 ALA B N 1
ATOM 5946 C CA . ALA B 1 352 ? 68.908 110.269 -3.607 1.00 11.99 1352 ALA B CA 1
ATOM 5947 C C . ALA B 1 352 ? 68.508 109.242 -4.655 1.00 11.12 1352 ALA B C 1
ATOM 5948 O O . ALA B 1 352 ? 69.230 109.114 -5.631 1.00 12.35 1352 ALA B O 1
ATOM 5950 N N . ILE B 1 353 ? 67.391 108.533 -4.415 1.00 11.43 1353 ILE B N 1
ATOM 5951 C CA . ILE B 1 353 ? 66.976 107.577 -5.443 1.00 11.71 1353 ILE B CA 1
ATOM 5952 C C . ILE B 1 353 ? 66.582 108.333 -6.703 1.00 11.74 1353 ILE B C 1
ATOM 5953 O O . ILE B 1 353 ? 66.862 107.903 -7.796 1.00 14.53 1353 ILE B O 1
ATOM 5958 N N . GLN B 1 354 ? 65.930 109.484 -6.544 1.00 12.84 1354 GLN B N 1
ATOM 5959 C CA . GLN B 1 354 ? 65.556 110.256 -7.733 1.00 13.56 1354 GLN B CA 1
ATOM 5960 C C . GLN B 1 354 ? 66.793 110.692 -8.490 1.00 13.26 1354 GLN B C 1
ATOM 5961 O O . GLN B 1 354 ? 66.772 110.671 -9.727 1.00 14.99 1354 GLN B O 1
ATOM 5967 N N . ALA B 1 355 ? 67.813 111.119 -7.743 1.00 11.65 1355 ALA B N 1
ATOM 5968 C CA . ALA B 1 355 ? 69.056 111.544 -8.359 1.00 12.44 1355 ALA B CA 1
ATOM 5969 C C . ALA B 1 355 ? 69.673 110.367 -9.126 1.00 11.97 1355 ALA B C 1
ATOM 5970 O O . ALA B 1 355 ? 70.165 110.491 -10.231 1.00 12.80 1355 ALA B O 1
ATOM 5972 N N . CYS B 1 356 ? 69.671 109.190 -8.524 1.00 11.86 1356 CYS B N 1
ATOM 5973 C CA . CYS B 1 356 ? 70.257 108.058 -9.182 1.00 12.00 1356 CYS B CA 1
ATOM 5974 C C . CYS B 1 356 ? 69.513 107.741 -10.468 1.00 12.34 1356 CYS B C 1
ATOM 5975 O O . CYS B 1 356 ? 70.129 107.471 -11.490 1.00 13.63 1356 CYS B O 1
ATOM 5978 N N . LYS B 1 357 ? 68.192 107.742 -10.381 1.00 14.11 1357 LYS B N 1
ATOM 5979 C CA . LYS B 1 357 ? 67.337 107.388 -11.506 1.00 15.81 1357 LYS B CA 1
ATOM 5980 C C . LYS B 1 357 ? 67.545 108.377 -12.643 1.00 14.77 1357 LYS B C 1
ATOM 5981 O O . LYS B 1 357 ? 67.597 108.047 -13.805 1.00 15.51 1357 LYS B O 1
ATOM 5987 N N . LEU B 1 358 ? 67.707 109.640 -12.293 1.00 14.12 1358 LEU B N 1
ATOM 5988 C CA . LEU B 1 358 ? 67.946 110.685 -13.266 1.00 13.53 1358 LEU B CA 1
ATOM 5989 C C . LEU B 1 358 ? 69.276 110.475 -13.980 1.00 12.49 1358 LEU B C 1
ATOM 5990 O O . LEU B 1 358 ? 69.406 110.597 -15.191 1.00 15.09 1358 LEU B O 1
ATOM 5995 N N . ALA B 1 359 ? 70.303 110.133 -13.238 1.00 11.68 1359 ALA B N 1
ATOM 5996 C CA . ALA B 1 359 ? 71.586 109.861 -13.827 1.00 12.45 1359 ALA B CA 1
ATOM 5997 C C . ALA B 1 359 ? 71.479 108.657 -14.740 1.00 12.03 1359 ALA B C 1
ATOM 5998 O O . ALA B 1 359 ? 71.931 108.716 -15.873 1.00 13.59 1359 ALA B O 1
ATOM 6000 N N . GLN B 1 360 ? 70.871 107.608 -14.197 1.00 13.57 1360 GLN B N 1
ATOM 6001 C CA . GLN B 1 360 ? 70.833 106.376 -14.996 1.00 13.45 1360 GLN B CA 1
ATOM 6002 C C . GLN B 1 360 ? 69.998 106.521 -16.255 1.00 14.22 1360 GLN B C 1
ATOM 6003 O O . GLN B 1 360 ? 70.323 105.991 -17.326 1.00 17.63 1360 GLN B O 1
ATOM 6009 N N . GLU B 1 361 ? 68.929 107.301 -16.139 1.00 15.08 1361 GLU B N 1
ATOM 6010 C CA . GLU B 1 361 ? 68.089 107.560 -17.308 1.00 14.91 1361 GLU B CA 1
ATOM 6011 C C . GLU B 1 361 ? 68.853 108.306 -18.383 1.00 15.87 1361 GLU B C 1
ATOM 6012 O O . GLU B 1 361 ? 68.514 108.193 -19.565 1.00 19.36 1361 GLU B O 1
ATOM 6015 N N . ASN B 1 362 ? 69.855 109.083 -18.024 1.00 13.88 1362 ASN B N 1
ATOM 6016 C CA . ASN B 1 362 ? 70.632 109.824 -18.984 1.00 14.93 1362 ASN B CA 1
ATOM 6017 C C . ASN B 1 362 ? 71.946 109.145 -19.306 1.00 14.05 1362 ASN B C 1
ATOM 6018 O O . ASN B 1 362 ? 72.859 109.750 -19.826 1.00 17.42 1362 ASN B O 1
ATOM 6023 N N . GLY B 1 363 ? 72.044 107.851 -18.985 1.00 14.27 1363 GLY B N 1
ATOM 6024 C CA . GLY B 1 363 ? 73.148 107.071 -19.433 1.00 16.07 1363 GLY B CA 1
ATOM 6025 C C . GLY B 1 363 ? 74.400 107.196 -18.607 1.00 13.88 1363 GLY B C 1
ATOM 6026 O O . GLY B 1 363 ? 75.497 106.818 -18.968 1.00 18.94 1363 GLY B O 1
ATOM 6027 N N . TRP B 1 364 ? 74.279 107.768 -17.413 1.00 11.96 1364 TRP B N 1
ATOM 6028 C CA . TRP B 1 364 ? 75.416 107.895 -16.539 1.00 10.51 1364 TRP B CA 1
ATOM 6029 C C . TRP B 1 364 ? 75.607 106.647 -15.666 1.00 11.43 1364 TRP B C 1
ATOM 6030 O O . TRP B 1 364 ? 74.638 105.945 -15.377 1.00 14.58 1364 TRP B O 1
ATOM 6041 N N . GLY B 1 365 ? 76.844 106.448 -15.264 1.00 11.34 1365 GLY B N 1
ATOM 6042 C CA . GLY B 1 365 ? 77.084 105.557 -14.151 1.00 12.96 1365 GLY B CA 1
ATOM 6043 C C . GLY B 1 365 ? 76.613 106.226 -12.865 1.00 10.05 1365 GLY B C 1
ATOM 6044 O O . GLY B 1 365 ? 76.379 107.444 -12.797 1.00 10.41 1365 GLY B O 1
ATOM 6045 N N . VAL B 1 366 ? 76.525 105.393 -11.821 1.00 9.41 1366 VAL B N 1
ATOM 6046 C CA . VAL B 1 366 ? 76.269 105.888 -10.455 1.00 9.54 1366 VAL B CA 1
ATOM 6047 C C . VAL B 1 366 ? 77.193 105.104 -9.563 1.00 9.86 1366 VAL B C 1
ATOM 6048 O O . VAL B 1 366 ? 77.203 103.892 -9.564 1.00 11.35 1366 VAL B O 1
ATOM 6052 N N . MET B 1 367 ? 77.936 105.799 -8.750 1.00 10.73 1367 MET B N 1
ATOM 6053 C CA . MET B 1 367 ? 78.762 105.181 -7.739 1.00 9.73 1367 MET B CA 1
ATOM 6054 C C . MET B 1 367 ? 78.210 105.625 -6.410 1.00 8.56 1367 MET B C 1
ATOM 6055 O O . MET B 1 367 ? 78.264 106.806 -6.075 1.00 10.43 1367 MET B O 1
ATOM 6060 N N . VAL B 1 368 ? 77.697 104.684 -5.655 1.00 8.61 1368 VAL B N 1
ATOM 6061 C CA . VAL B 1 368 ? 77.292 104.990 -4.307 1.00 8.62 1368 VAL B CA 1
ATOM 6062 C C . VAL B 1 368 ? 78.529 105.243 -3.451 1.00 8.74 1368 VAL B C 1
ATOM 6063 O O . VAL B 1 368 ? 79.541 104.604 -3.632 1.00 10.05 1368 VAL B O 1
ATOM 6067 N N . SER B 1 369 ? 78.407 106.175 -2.496 1.00 8.46 1369 SER B N 1
ATOM 6068 C CA . SER B 1 369 ? 79.533 106.564 -1.704 1.00 7.75 1369 SER B CA 1
ATOM 6069 C C . SER B 1 369 ? 79.232 106.792 -0.238 1.00 9.15 1369 SER B C 1
ATOM 6070 O O . SER B 1 369 ? 78.190 107.283 0.110 1.00 11.06 1369 SER B O 1
ATOM 6073 N N . HIS B 1 370 ? 80.264 106.449 0.539 1.00 9.34 1370 HIS B N 1
ATOM 6074 C CA . HIS B 1 370 ? 80.316 106.876 1.910 1.00 9.68 1370 HIS B CA 1
ATOM 6075 C C . HIS B 1 370 ? 80.642 108.361 1.964 1.00 7.99 1370 HIS B C 1
ATOM 6076 O O . HIS B 1 370 ? 80.924 109.021 0.952 1.00 10.14 1370 HIS B O 1
ATOM 6083 N N . ARG B 1 371 ? 80.744 108.860 3.178 1.00 8.52 1371 ARG B N 1
ATOM 6084 C CA . ARG B 1 371 ? 81.492 110.053 3.412 1.00 8.60 1371 ARG B CA 1
ATOM 6085 C C . ARG B 1 371 ? 82.749 109.731 4.208 1.00 8.60 1371 ARG B C 1
ATOM 6086 O O . ARG B 1 371 ? 82.882 108.697 4.797 1.00 8.54 1371 ARG B O 1
ATOM 6094 N N . SER B 1 372 ? 83.628 110.716 4.239 1.00 8.95 1372 SER B N 1
ATOM 6095 C CA . SER B 1 372 ? 84.877 110.450 4.986 1.00 9.54 1372 SER B CA 1
ATOM 6096 C C . SER B 1 372 ? 84.622 110.350 6.482 1.00 9.62 1372 SER B C 1
ATOM 6097 O O . SER B 1 372 ? 85.425 109.718 7.157 1.00 11.49 1372 SER B O 1
ATOM 6100 N N . GLY B 1 373 ? 83.549 110.938 6.981 1.00 9.65 1373 GLY B N 1
ATOM 6101 C CA . GLY B 1 373 ? 83.057 110.754 8.336 1.00 9.58 1373 GLY B CA 1
ATOM 6102 C C . GLY B 1 373 ? 81.925 109.764 8.246 1.00 9.85 1373 GLY B C 1
ATOM 6103 O O . GLY B 1 373 ? 80.826 110.084 7.808 1.00 12.06 1373 GLY B O 1
ATOM 6104 N N . GLU B 1 374 ? 82.159 108.539 8.620 1.00 9.47 1374 GLU B N 1
ATOM 6105 C CA . GLU B 1 374 ? 81.158 107.503 8.528 1.00 9.69 1374 GLU B CA 1
ATOM 6106 C C . GLU B 1 374 ? 80.823 107.020 9.909 1.00 9.33 1374 GLU B C 1
ATOM 6107 O O . GLU B 1 374 ? 81.348 107.478 10.931 1.00 10.88 1374 GLU B O 1
ATOM 6113 N N . THR B 1 375 ? 79.837 106.131 9.923 1.00 9.58 1375 THR B N 1
ATOM 6114 C CA . THR B 1 375 ? 79.479 105.437 11.128 1.00 11.17 1375 THR B CA 1
ATOM 6115 C C . THR B 1 375 ? 79.430 103.962 10.839 1.00 9.39 1375 THR B C 1
ATOM 6116 O O . THR B 1 375 ? 79.688 103.484 9.757 1.00 11.51 1375 THR B O 1
ATOM 6120 N N . GLU B 1 376 ? 79.042 103.260 11.883 1.00 11.49 1376 GLU B N 1
ATOM 6121 C CA . GLU B 1 376 ? 78.821 101.837 11.789 1.00 13.19 1376 GLU B CA 1
ATOM 6122 C C . GLU B 1 376 ? 77.592 101.497 10.954 1.00 12.90 1376 GLU B C 1
ATOM 6123 O O . GLU B 1 376 ? 77.289 100.333 10.759 1.00 15.94 1376 GLU B O 1
ATOM 6129 N N . ASP B 1 377 ? 76.860 102.481 10.459 1.00 11.99 1377 ASP B N 1
ATOM 6130 C CA . ASP B 1 377 ? 75.677 102.265 9.638 1.00 11.13 1377 ASP B CA 1
ATOM 6131 C C . ASP B 1 377 ? 76.060 101.582 8.329 1.00 10.24 1377 ASP B C 1
ATOM 6132 O O . ASP B 1 377 ? 77.126 101.883 7.783 1.00 13.80 1377 ASP B O 1
ATOM 6137 N N . THR B 1 378 ? 75.247 100.650 7.835 1.00 11.70 1378 THR B N 1
ATOM 6138 C CA . THR B 1 378 ? 75.594 99.995 6.602 1.00 10.78 1378 THR B CA 1
ATOM 6139 C C . THR B 1 378 ? 74.555 100.201 5.509 1.00 9.79 1378 THR B C 1
ATOM 6140 O O . THR B 1 378 ? 74.585 99.478 4.538 1.00 11.33 1378 THR B O 1
ATOM 6144 N N . PHE B 1 379 ? 73.700 101.208 5.676 1.00 11.73 1379 PHE B N 1
ATOM 6145 C CA . PHE B 1 379 ? 72.654 101.457 4.680 1.00 10.67 1379 PHE B CA 1
ATOM 6146 C C . PHE B 1 379 ? 73.180 101.469 3.254 1.00 9.79 1379 PHE B C 1
ATOM 6147 O O . PHE B 1 379 ? 72.500 100.916 2.399 1.00 10.89 1379 PHE B O 1
ATOM 6155 N N . ILE B 1 380 ? 74.318 102.125 3.044 1.00 8.82 1380 ILE B N 1
ATOM 6156 C CA . ILE B 1 380 ? 74.683 102.299 1.628 1.00 9.06 1380 ILE B CA 1
ATOM 6157 C C . ILE B 1 380 ? 75.038 100.965 0.959 1.00 8.33 1380 ILE B C 1
ATOM 6158 O O . ILE B 1 380 ? 75.054 100.903 -0.273 1.00 10.22 1380 ILE B O 1
ATOM 6163 N N . ALA B 1 381 ? 75.337 99.924 1.742 1.00 10.79 1381 ALA B N 1
ATOM 6164 C CA . ALA B 1 381 ? 75.557 98.612 1.112 1.00 10.04 1381 ALA B CA 1
ATOM 6165 C C . ALA B 1 381 ? 74.254 98.127 0.508 1.00 9.96 1381 ALA B C 1
ATOM 6166 O O . ALA B 1 381 ? 74.240 97.666 -0.634 1.00 11.30 1381 ALA B O 1
ATOM 6168 N N . ASP B 1 382 ? 73.154 98.217 1.269 1.00 10.67 1382 ASP B N 1
ATOM 6169 C CA . ASP B 1 382 ? 71.884 97.799 0.695 1.00 12.08 1382 ASP B CA 1
ATOM 6170 C C . ASP B 1 382 ? 71.495 98.748 -0.426 1.00 9.95 1382 ASP B C 1
ATOM 6171 O O . ASP B 1 382 ? 70.911 98.322 -1.420 1.00 11.78 1382 ASP B O 1
ATOM 6176 N N . LEU B 1 383 ? 71.809 100.018 -0.261 1.00 10.29 1383 LEU B N 1
ATOM 6177 C CA . LEU B 1 383 ? 71.436 100.988 -1.262 1.00 10.13 1383 LEU B CA 1
ATOM 6178 C C . LEU B 1 383 ? 72.046 100.674 -2.607 1.00 10.01 1383 LEU B C 1
ATOM 6179 O O . LEU B 1 383 ? 71.352 100.697 -3.616 1.00 11.01 1383 LEU B O 1
ATOM 6184 N N . VAL B 1 384 ? 73.339 100.391 -2.639 1.00 10.07 1384 VAL B N 1
ATOM 6185 C CA . VAL B 1 384 ? 73.991 100.182 -3.928 1.00 9.51 1384 VAL B CA 1
ATOM 6186 C C . VAL B 1 384 ? 73.482 98.961 -4.621 1.00 10.45 1384 VAL B C 1
ATOM 6187 O O . VAL B 1 384 ? 73.403 98.920 -5.846 1.00 12.47 1384 VAL B O 1
ATOM 6191 N N . VAL B 1 385 ? 73.117 97.944 -3.857 1.00 11.32 1385 VAL B N 1
ATOM 6192 C CA . VAL B 1 385 ? 72.605 96.759 -4.500 1.00 12.01 1385 VAL B CA 1
ATOM 6193 C C . VAL B 1 385 ? 71.193 97.018 -5.009 1.00 12.33 1385 VAL B C 1
ATOM 6194 O O . VAL B 1 385 ? 70.866 96.634 -6.114 1.00 14.17 1385 VAL B O 1
ATOM 6198 N N . GLY B 1 386 ? 70.339 97.654 -4.210 1.00 12.26 1386 GLY B N 1
ATOM 6199 C CA . GLY B 1 386 ? 68.998 97.906 -4.635 1.00 12.98 1386 GLY B CA 1
ATOM 6200 C C . GLY B 1 386 ? 68.900 98.841 -5.818 1.00 12.68 1386 GLY B C 1
ATOM 6201 O O . GLY B 1 386 ? 67.987 98.705 -6.621 1.00 14.99 1386 GLY B O 1
ATOM 6202 N N . LEU B 1 387 ? 69.838 99.780 -5.857 1.00 13.33 1387 LEU B N 1
ATOM 6203 C CA . LEU B 1 387 ? 69.867 100.711 -6.985 1.00 12.76 1387 LEU B CA 1
ATOM 6204 C C . LEU B 1 387 ? 70.610 100.147 -8.205 1.00 14.94 1387 LEU B C 1
ATOM 6205 O O . LEU B 1 387 ? 70.594 100.826 -9.233 1.00 17.11 1387 LEU B O 1
ATOM 6210 N N . CYS B 1 388 ? 71.219 98.967 -8.019 1.00 14.27 1388 CYS B N 1
ATOM 6211 C CA . CYS B 1 388 ? 71.869 98.292 -9.114 1.00 18.67 1388 CYS B CA 1
ATOM 6212 C C . CYS B 1 388 ? 72.925 99.135 -9.790 1.00 15.19 1388 CYS B C 1
ATOM 6213 O O . CYS B 1 388 ? 73.052 99.074 -10.996 1.00 20.89 1388 CYS B O 1
ATOM 6216 N N . THR B 1 389 ? 73.686 99.898 -9.006 1.00 14.66 1389 THR B N 1
ATOM 6217 C CA . THR B 1 389 ? 74.526 100.863 -9.716 1.00 15.10 1389 THR B CA 1
ATOM 6218 C C . THR B 1 389 ? 75.864 100.252 -10.176 1.00 13.15 1389 THR B C 1
ATOM 6219 O O . THR B 1 389 ? 76.513 100.815 -11.058 1.00 15.83 1389 THR B O 1
ATOM 6223 N N . GLY B 1 390 ? 76.279 99.142 -9.590 1.00 12.78 1390 GLY B N 1
ATOM 6224 C CA . GLY B 1 390 ? 77.502 98.550 -10.089 1.00 12.72 1390 GLY B CA 1
ATOM 6225 C C . GLY B 1 390 ? 78.782 99.004 -9.465 1.00 10.97 1390 GLY B C 1
ATOM 6226 O O . GLY B 1 390 ? 79.826 98.396 -9.706 1.00 11.18 1390 GLY B O 1
ATOM 6227 N N . GLN B 1 391 ? 78.731 100.060 -8.668 1.00 10.78 1391 GLN B N 1
ATOM 6228 C CA . GLN B 1 391 ? 79.957 100.579 -8.107 1.00 10.07 1391 GLN B CA 1
ATOM 6229 C C . GLN B 1 391 ? 79.646 101.287 -6.780 1.00 10.37 1391 GLN B C 1
ATOM 6230 O O . GLN B 1 391 ? 78.683 102.018 -6.649 1.00 10.24 1391 GLN B O 1
ATOM 6236 N N . ILE B 1 392 ? 80.543 101.024 -5.826 1.00 9.62 1392 ILE B N 1
ATOM 6237 C CA . ILE B 1 392 ? 80.493 101.676 -4.549 1.00 9.59 1392 ILE B CA 1
ATOM 6238 C C . ILE B 1 392 ? 81.914 102.003 -4.104 1.00 8.69 1392 ILE B C 1
ATOM 6239 O O . ILE B 1 392 ? 82.804 101.223 -4.277 1.00 10.21 1392 ILE B O 1
ATOM 6244 N N . LYS B 1 393 ? 82.046 103.192 -3.529 1.00 9.27 1393 LYS B N 1
ATOM 6245 C CA . LYS B 1 393 ? 83.268 103.514 -2.823 1.00 10.10 1393 LYS B CA 1
ATOM 6246 C C . LYS B 1 393 ? 82.864 103.698 -1.346 1.00 8.48 1393 LYS B C 1
ATOM 6247 O O . LYS B 1 393 ? 81.995 104.489 -1.022 1.00 9.40 1393 LYS B O 1
ATOM 6253 N N . THR B 1 394 ? 83.529 102.912 -0.523 1.00 8.53 1394 THR B N 1
ATOM 6254 C CA . THR B 1 394 ? 83.206 103.076 0.907 1.00 9.16 1394 THR B CA 1
ATOM 6255 C C . THR B 1 394 ? 84.391 102.787 1.791 1.00 9.21 1394 THR B C 1
ATOM 6256 O O . THR B 1 394 ? 84.232 102.365 2.901 1.00 10.05 1394 THR B O 1
ATOM 6260 N N . GLY B 1 395 ? 85.566 103.115 1.277 1.00 9.03 1395 GLY B N 1
ATOM 6261 C CA . GLY B 1 395 ? 86.817 103.135 1.984 1.00 10.24 1395 GLY B CA 1
ATOM 6262 C C . GLY B 1 395 ? 87.830 102.137 1.568 1.00 9.35 1395 GLY B C 1
ATOM 6263 O O . GLY B 1 395 ? 87.594 101.225 0.784 1.00 9.20 1395 GLY B O 1
ATOM 6264 N N . ALA B 1 396 ? 89.026 102.286 2.158 1.00 9.16 1396 ALA B N 1
ATOM 6265 C CA . ALA B 1 396 ? 89.991 101.213 2.132 1.00 9.68 1396 ALA B CA 1
ATOM 6266 C C . ALA B 1 396 ? 89.390 100.039 2.840 1.00 9.02 1396 ALA B C 1
ATOM 6267 O O . ALA B 1 396 ? 88.414 100.187 3.575 1.00 10.01 1396 ALA B O 1
ATOM 6269 N N . PRO B 1 397 ? 89.972 98.859 2.694 1.00 9.09 1397 PRO B N 1
ATOM 6270 C CA . PRO B 1 397 ? 89.552 97.736 3.539 1.00 10.16 1397 PRO B CA 1
ATOM 6271 C C . PRO B 1 397 ? 90.215 97.809 4.898 1.00 10.30 1397 PRO B C 1
ATOM 6272 O O . PRO B 1 397 ? 90.927 96.945 5.382 1.00 12.50 1397 PRO B O 1
ATOM 6276 N N . CYS B 1 398 ? 89.970 98.938 5.545 1.00 9.46 1398 CYS B N 1
ATOM 6277 C CA . CYS B 1 398 ? 90.557 99.279 6.814 1.00 9.45 1398 CYS B CA 1
ATOM 6278 C C . CYS B 1 398 ? 89.680 100.333 7.477 1.00 8.20 1398 CYS B C 1
ATOM 6279 O O . CYS B 1 398 ? 89.297 101.251 6.770 1.00 10.42 1398 CYS B O 1
ATOM 6282 N N . ARG B 1 399 ? 89.448 100.179 8.747 1.00 9.21 1399 ARG B N 1
ATOM 6283 C CA . ARG B 1 399 ? 88.584 100.936 9.604 1.00 8.40 1399 ARG B CA 1
ATOM 6284 C C . ARG B 1 399 ? 87.153 100.425 9.418 1.00 8.15 1399 ARG B C 1
ATOM 6285 O O . ARG B 1 399 ? 86.671 100.376 8.291 1.00 9.62 1399 ARG B O 1
ATOM 6293 N N . SER B 1 400 ? 86.526 99.982 10.496 1.00 8.21 1400 SER B N 1
ATOM 6294 C CA . SER B 1 400 ? 85.283 99.278 10.291 1.00 8.58 1400 SER B CA 1
ATOM 6295 C C . SER B 1 400 ? 84.122 100.154 9.950 1.00 7.50 1400 SER B C 1
ATOM 6296 O O . SER B 1 400 ? 83.099 99.583 9.563 1.00 9.35 1400 SER B O 1
ATOM 6299 N N . GLU B 1 401 ? 84.196 101.486 9.996 1.00 8.66 1401 GLU B N 1
ATOM 6300 C CA . GLU B 1 401 ? 83.135 102.238 9.329 1.00 7.72 1401 GLU B CA 1
ATOM 6301 C C . GLU B 1 401 ? 83.158 101.988 7.827 1.00 7.97 1401 GLU B C 1
ATOM 6302 O O . GLU B 1 401 ? 82.194 102.310 7.134 1.00 8.77 1401 GLU B O 1
ATOM 6308 N N . ARG B 1 402 ? 84.246 101.469 7.306 1.00 7.62 1402 ARG B N 1
ATOM 6309 C CA . ARG B 1 402 ? 84.402 101.054 5.905 1.00 7.93 1402 ARG B CA 1
ATOM 6310 C C . ARG B 1 402 ? 84.033 99.570 5.778 1.00 8.56 1402 ARG B C 1
ATOM 6311 O O . ARG B 1 402 ? 83.102 99.192 5.031 1.00 9.24 1402 ARG B O 1
ATOM 6319 N N . LEU B 1 403 ? 84.738 98.741 6.561 1.00 8.37 1403 LEU B N 1
ATOM 6320 C CA . LEU B 1 403 ? 84.456 97.312 6.458 1.00 9.18 1403 LEU B CA 1
ATOM 6321 C C . LEU B 1 403 ? 83.014 96.995 6.796 1.00 8.78 1403 LEU B C 1
ATOM 6322 O O . LEU B 1 403 ? 82.508 96.016 6.253 1.00 10.08 1403 LEU B O 1
ATOM 6327 N N . ALA B 1 404 ? 82.351 97.772 7.633 1.00 8.95 1404 ALA B N 1
ATOM 6328 C CA . ALA B 1 404 ? 80.955 97.434 7.932 1.00 10.64 1404 ALA B CA 1
ATOM 6329 C C . ALA B 1 404 ? 80.143 97.344 6.653 1.00 9.38 1404 ALA B C 1
ATOM 6330 O O . ALA B 1 404 ? 79.329 96.442 6.485 1.00 10.55 1404 ALA B O 1
ATOM 6332 N N . LYS B 1 405 ? 80.422 98.247 5.726 1.00 9.47 1405 LYS B N 1
ATOM 6333 C CA . LYS B 1 405 ? 79.710 98.230 4.479 1.00 8.98 1405 LYS B CA 1
ATOM 6334 C C . LYS B 1 405 ? 80.120 97.076 3.589 1.00 8.00 1405 LYS B C 1
ATOM 6335 O O . LYS B 1 405 ? 79.292 96.397 3.013 1.00 9.28 1405 LYS B O 1
ATOM 6341 N N . TYR B 1 406 ? 81.422 96.871 3.546 1.00 8.77 1406 TYR B N 1
ATOM 6342 C CA . TYR B 1 406 ? 81.948 95.807 2.711 1.00 9.00 1406 TYR B CA 1
ATOM 6343 C C . TYR B 1 406 ? 81.481 94.438 3.192 1.00 9.51 1406 TYR B C 1
ATOM 6344 O O . TYR B 1 406 ? 81.136 93.549 2.415 1.00 9.56 1406 TYR B O 1
ATOM 6353 N N . ASN B 1 407 ? 81.481 94.281 4.514 1.00 8.33 1407 ASN B N 1
ATOM 6354 C CA . ASN B 1 407 ? 81.036 93.022 5.098 1.00 8.43 1407 ASN B CA 1
ATOM 6355 C C . ASN B 1 407 ? 79.564 92.811 4.810 1.00 8.86 1407 ASN B C 1
ATOM 6356 O O . ASN B 1 407 ? 79.099 91.724 4.482 1.00 10.61 1407 ASN B O 1
ATOM 6361 N N . GLN B 1 408 ? 78.809 93.908 4.882 1.00 8.58 1408 GLN B N 1
ATOM 6362 C CA . GLN B 1 408 ? 77.377 93.800 4.566 1.00 9.59 1408 GLN B CA 1
ATOM 6363 C C . GLN B 1 408 ? 77.183 93.424 3.101 1.00 9.78 1408 GLN B C 1
ATOM 6364 O O . GLN B 1 408 ? 76.261 92.645 2.828 1.00 10.36 1408 GLN B O 1
ATOM 6370 N N . LEU B 1 409 ? 77.985 93.959 2.202 1.00 9.40 1409 LEU B N 1
ATOM 6371 C CA . LEU B 1 409 ? 77.888 93.545 0.815 1.00 9.25 1409 LEU B CA 1
ATOM 6372 C C . LEU B 1 409 ? 78.198 92.068 0.677 1.00 9.87 1409 LEU B C 1
ATOM 6373 O O . LEU B 1 409 ? 77.522 91.395 -0.088 1.00 10.77 1409 LEU B O 1
ATOM 6378 N N . MET B 1 410 ? 79.187 91.594 1.407 1.00 9.81 1410 MET B N 1
ATOM 6379 C CA . MET B 1 410 ? 79.418 90.147 1.369 1.00 10.08 1410 MET B CA 1
ATOM 6380 C C . MET B 1 410 ? 78.231 89.333 1.842 1.00 10.69 1410 MET B C 1
ATOM 6381 O O . MET B 1 410 ? 77.924 88.311 1.247 1.00 12.28 1410 MET B O 1
ATOM 6386 N N . ARG B 1 411 ? 77.573 89.822 2.867 1.00 11.18 1411 ARG B N 1
ATOM 6387 C CA . ARG B 1 411 ? 76.385 89.160 3.393 1.00 11.70 1411 ARG B CA 1
ATOM 6388 C C . ARG B 1 411 ? 75.258 89.205 2.384 1.00 10.41 1411 ARG B C 1
ATOM 6389 O O . ARG B 1 411 ? 74.567 88.201 2.226 1.00 14.40 1411 ARG B O 1
ATOM 6397 N N . ILE B 1 412 ? 75.123 90.343 1.702 1.00 10.96 1412 ILE B N 1
ATOM 6398 C CA . ILE B 1 412 ? 74.045 90.386 0.708 1.00 11.59 1412 ILE B CA 1
ATOM 6399 C C . ILE B 1 412 ? 74.322 89.425 -0.420 1.00 12.09 1412 ILE B C 1
ATOM 6400 O O . ILE B 1 412 ? 73.438 88.731 -0.901 1.00 13.63 1412 ILE B O 1
ATOM 6405 N N . GLU B 1 413 ? 75.585 89.371 -0.836 1.00 11.99 1413 GLU B N 1
ATOM 6406 C CA . GLU B 1 413 ? 75.944 88.420 -1.881 1.00 12.85 1413 GLU B CA 1
ATOM 6407 C C . GLU B 1 413 ? 75.603 87.001 -1.459 1.00 13.28 1413 GLU B C 1
ATOM 6408 O O . GLU B 1 413 ? 75.018 86.241 -2.216 1.00 14.84 1413 GLU B O 1
ATOM 6414 N N . GLU B 1 414 ? 75.947 86.666 -0.226 1.00 14.53 1414 GLU B N 1
ATOM 6415 C CA . GLU B 1 414 ? 75.651 85.338 0.276 1.00 16.67 1414 GLU B CA 1
ATOM 6416 C C . GLU B 1 414 ? 74.147 85.106 0.248 1.00 17.67 1414 GLU B C 1
ATOM 6417 O O . GLU B 1 414 ? 73.680 84.036 -0.141 1.00 19.55 1414 GLU B O 1
ATOM 6423 N N . GLU B 1 415 ? 73.382 86.129 0.643 1.00 17.05 1415 GLU B N 1
ATOM 6424 C CA . GLU B 1 415 ? 71.932 86.009 0.707 1.00 19.12 1415 GLU B CA 1
ATOM 6425 C C . GLU B 1 415 ? 71.309 85.739 -0.646 1.00 21.00 1415 GLU B C 1
ATOM 6426 O O . GLU B 1 415 ? 70.335 85.003 -0.810 1.00 26.39 1415 GLU B O 1
ATOM 6432 N N . LEU B 1 416 ? 71.880 86.382 -1.645 1.00 18.36 1416 LEU B N 1
ATOM 6433 C CA . LEU B 1 416 ? 71.348 86.236 -2.989 1.00 18.87 1416 LEU B CA 1
ATOM 6434 C C . LEU B 1 416 ? 71.647 84.864 -3.557 1.00 23.95 1416 LEU B C 1
ATOM 6435 O O . LEU B 1 416 ? 71.001 84.444 -4.505 1.00 23.23 1416 LEU B O 1
ATOM 6440 N N . GLY B 1 417 ? 72.648 84.199 -2.978 1.00 23.72 1417 GLY B N 1
ATOM 6441 C CA . GLY B 1 417 ? 72.914 82.836 -3.408 1.00 28.67 1417 GLY B CA 1
ATOM 6442 C C . GLY B 1 417 ? 73.241 82.743 -4.881 1.00 28.19 1417 GLY B C 1
ATOM 6443 O O . GLY B 1 417 ? 74.006 83.556 -5.398 1.00 26.91 1417 GLY B O 1
ATOM 6444 N N . ASP B 1 418 ? 72.649 81.731 -5.521 1.00 31.82 1418 ASP B N 1
ATOM 6445 C CA . ASP B 1 418 ? 72.917 81.536 -6.936 1.00 35.01 1418 ASP B CA 1
ATOM 6446 C C . ASP B 1 418 ? 72.346 82.655 -7.799 1.00 36.45 1418 ASP B C 1
ATOM 6447 O O . ASP B 1 418 ? 72.585 82.666 -9.017 1.00 41.08 1418 ASP B O 1
ATOM 6449 N N . GLU B 1 419 ? 71.611 83.611 -7.241 1.00 32.85 1419 GLU B N 1
ATOM 6450 C CA . GLU B 1 419 ? 71.114 84.742 -8.012 1.00 32.35 1419 GLU B CA 1
ATOM 6451 C C . GLU B 1 419 ? 72.098 85.919 -7.940 1.00 30.79 1419 GLU B C 1
ATOM 6452 O O . GLU B 1 419 ? 71.941 86.947 -8.612 1.00 31.68 1419 GLU B O 1
ATOM 6454 N N . ALA B 1 420 ? 73.144 85.776 -7.119 1.00 27.85 1420 ALA B N 1
ATOM 6455 C CA . ALA B 1 420 ? 74.107 86.858 -7.033 1.00 21.85 1420 ALA B CA 1
ATOM 6456 C C . ALA B 1 420 ? 74.852 87.064 -8.364 1.00 26.45 1420 ALA B C 1
ATOM 6457 O O . ALA B 1 420 ? 75.434 86.133 -8.926 1.00 33.01 1420 ALA B O 1
ATOM 6459 N N . ARG B 1 421 ? 74.852 88.308 -8.839 1.00 21.19 1421 ARG B N 1
ATOM 6460 C CA . ARG B 1 421 ? 75.591 88.786 -9.981 1.00 20.32 1421 ARG B CA 1
ATOM 6461 C C . ARG B 1 421 ? 76.568 89.866 -9.517 1.00 18.85 1421 ARG B C 1
ATOM 6462 O O . ARG B 1 421 ? 76.208 90.715 -8.725 1.00 25.88 1421 ARG B O 1
ATOM 6464 N N . PHE B 1 422 ? 77.774 89.817 -9.992 1.00 14.88 1422 PHE B N 1
ATOM 6465 C CA . PHE B 1 422 ? 78.799 90.808 -9.688 1.00 14.33 1422 PHE B CA 1
ATOM 6466 C C . PHE B 1 422 ? 79.060 91.670 -10.890 1.00 14.26 1422 PHE B C 1
ATOM 6467 O O . PHE B 1 422 ? 79.245 91.156 -11.988 1.00 15.99 1422 PHE B O 1
ATOM 6475 N N . ALA B 1 423 ? 79.117 92.991 -10.712 1.00 14.54 1423 ALA B N 1
ATOM 6476 C CA . ALA B 1 423 ? 79.194 93.856 -11.879 1.00 14.95 1423 ALA B CA 1
ATOM 6477 C C . ALA B 1 423 ? 80.505 93.716 -12.642 1.00 14.81 1423 ALA B C 1
ATOM 6478 O O . ALA B 1 423 ? 80.491 93.801 -13.870 1.00 16.59 1423 ALA B O 1
ATOM 6480 N N . GLY B 1 424 ? 81.605 93.480 -11.952 1.00 14.73 1424 GLY B N 1
ATOM 6481 C CA . GLY B 1 424 ? 82.909 93.210 -12.561 1.00 15.67 1424 GLY B CA 1
ATOM 6482 C C . GLY B 1 424 ? 83.231 94.245 -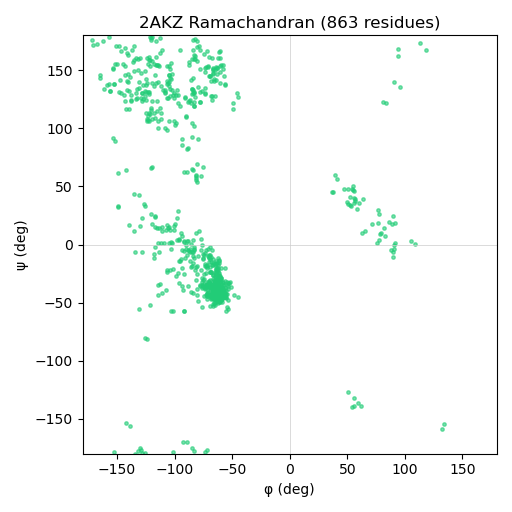13.581 1.00 14.70 1424 GLY B C 1
ATOM 6483 O O . GLY B 1 424 ? 83.161 95.459 -13.341 1.00 14.59 1424 GLY B O 1
ATOM 6484 N N . HIS B 1 425 ? 83.552 93.762 -14.758 1.00 16.93 1425 HIS B N 1
ATOM 6485 C CA . HIS B 1 425 ? 84.027 94.689 -15.778 1.00 20.83 1425 HIS B CA 1
ATOM 6486 C C . HIS B 1 425 ? 82.932 95.594 -16.292 1.00 20.86 1425 HIS B C 1
ATOM 6487 O O . HIS B 1 425 ? 83.201 96.555 -17.016 1.00 23.98 1425 HIS B O 1
ATOM 6494 N N . ASN B 1 426 ? 81.685 95.281 -15.923 1.00 18.94 1426 ASN B N 1
ATOM 6495 C CA . ASN B 1 426 ? 80.575 96.100 -16.371 1.00 20.62 1426 ASN B CA 1
ATOM 6496 C C . ASN B 1 426 ? 80.157 97.097 -15.306 1.00 17.39 1426 ASN B C 1
ATOM 6497 O O . ASN B 1 426 ? 79.018 97.558 -15.343 1.00 20.89 1426 ASN B O 1
ATOM 6502 N N . PHE B 1 427 ? 81.057 97.433 -14.393 1.00 16.84 1427 PHE B N 1
ATOM 6503 C CA . PHE B 1 427 ? 80.733 98.336 -13.324 1.00 15.16 1427 PHE B CA 1
ATOM 6504 C C . PHE B 1 427 ? 80.216 99.679 -13.812 1.00 13.96 1427 PHE B C 1
ATOM 6505 O O . PHE B 1 427 ? 79.373 100.302 -13.143 1.00 15.56 1427 PHE B O 1
ATOM 6513 N N . ARG B 1 428 ? 80.660 100.156 -14.977 1.00 15.49 1428 ARG B N 1
ATOM 6514 C CA . ARG B 1 428 ? 80.173 101.460 -15.414 1.00 17.26 1428 ARG B CA 1
ATOM 6515 C C . ARG B 1 428 ? 78.790 101.405 -16.051 1.00 19.05 1428 ARG B C 1
ATOM 6516 O O . ARG B 1 428 ? 78.171 102.451 -16.120 1.00 26.98 1428 ARG B O 1
ATOM 6524 N N . ASN B 1 429 ? 78.387 100.225 -16.473 1.00 18.46 1429 ASN B N 1
ATOM 6525 C CA . ASN B 1 429 ? 77.171 100.014 -17.263 1.00 18.48 1429 ASN B CA 1
ATOM 6526 C C . ASN B 1 429 ? 76.619 98.647 -16.927 1.00 17.16 1429 ASN B C 1
ATOM 6527 O O . ASN B 1 429 ? 76.515 97.758 -17.711 1.00 20.17 1429 ASN B O 1
ATOM 6535 N N . PRO B 1 430 ? 76.251 98.430 -15.670 1.00 18.86 1430 PRO B N 1
ATOM 6536 C CA . PRO B 1 430 ? 75.907 97.087 -15.232 1.00 20.74 1430 PRO B CA 1
ATOM 6537 C C . PRO B 1 430 ? 74.520 96.597 -15.657 1.00 25.50 1430 PRO B C 1
ATOM 6538 O O . PRO B 1 430 ? 74.228 95.418 -15.425 1.00 33.10 1430 PRO B O 1
ATOM 6542 N N . SER B 1 431 ? 73.719 97.445 -16.284 1.00 25.94 1431 SER B N 1
ATOM 6543 C CA . SER B 1 431 ? 72.352 97.246 -16.742 1.00 30.65 1431 SER B CA 1
ATOM 6544 C C . SER B 1 431 ? 72.296 96.115 -17.771 1.00 33.95 1431 SER B C 1
ATOM 6545 O O . SER B 1 431 ? 71.306 95.437 -18.015 1.00 39.27 1431 SER B O 1
ATOM 6547 N N . VAL B 1 432 ? 73.462 96.006 -18.395 1.00 37.24 1432 VAL B N 1
ATOM 6548 C CA . VAL B 1 432 ? 73.697 94.997 -19.417 1.00 36.90 1432 VAL B CA 1
ATOM 6549 C C . VAL B 1 432 ? 73.760 93.590 -18.836 1.00 45.02 1432 VAL B C 1
ATOM 6550 O O . VAL B 1 432 ? 74.301 93.417 -17.727 1.00 53.00 1432 VAL B O 1
#

B-factor: mean 19.32, std 12.52, range [4.24, 149.28]

GO terms:
  GO:0004634 phosphopyruvate hydratase activity (F, TAS)
  GO:0005829 cytosol (C, TAS)
  GO:0006094 gluconeogenesis (P, TAS)
  GO:0061621 canonical glycolysis (P, TAS)
  GO:0005515 protein binding (F, IPI)
  GO:0005829 cytosol (C, IDA)
  GO:0005886 plasma membrane (C, IDA)
  GO:0016020 membrane (C, IDA)
  GO:0070062 extracellular exosome (C, HDA)
  GO:0005576 extracellular region (C, HDA)

Foldseek 3Di:
DWDAKAKDWDAWLVGFTWIKMWIDDPLGTFIDTAFDFDLAFPLFFFADFQQPCVPSNRRHDVQLRCCQHPPLTVQLVVVVDQLLPLVVSLVSVCVVCPDQRSVNNGLRSSANVQLRSLCSSCVVVVHDSLQSLLVLLVHDQWAQAFEWAFAEADDSFADAQAHFGGKTKTQLQAPALVRSLVLLVQLSVLLLVLCCVPQNNVQQDDTLQFHTHGHDQDPVVVQVSSCVSCVVSPNNVGMFIETERSQQSACDPQWGDSRVVDPDDCVRTHHLVVLLVVVVVCVVVGRYQYYECSDHLPPQVSQLVSLVVDDGFYEYPSVQLLAQVSVVVCLVSVSGAEYEQRCSSRRHPSSSSVSLVSSVVSRGAYEYEDHSGAHLGQSVLSNCRSSNRRYYYQGRCGDNSRVSNSVVSVVVQVVCPVSHHHCRPVSGPSVVDDD/DWDWKAKDWDAWLVRFTWIKIWTDDPLGTFIFTAFDFDLAFPLFQFADWQQPCVPSNRRYDPQLRCCQRVPLTVVLVVVPDQLLPLVVSLVVVVVSCPDQRSVSNGLRSSANVQLRSLCRSCVVVVHHSLQSLLVLLVHPAFAFAFEWAFAEADDRFADAQQHFGGKTKTQLQAPALVRSLVLLVQLSVLLLVLCCVVQNNVQNAATLQFHTYGHDQDPVVVQVSSCVSCVVSPNNPGMAIETERSQQSADDPQWGDSRVVDPDDVVRTHHLVVLLVVVVVCVVPGRYQYYECSDHLPPQVSLLVSLVVDDGFYEYPSVQLLAQVSVVVCLVSVSGAEYEQRCSSRRHPSSSSVSLSSSVVSRGAYEYEDHSGAHLGQSVLSNCRSSVRRHYYQYRCGDNSRVSNSVVSVVVQVVCPPSHHHQRPVSGPSVD

Secondary structure (P-SEA, 3-state):
cccbbbbbbbbccccbbbbbbbbbccccbbbbbbbbbcccccccccccccccccccccccaaaaaaaaaccaaaaaaaacccccaaaaaaaaaaaaacccccccccaaaaaaaaaaaaaaaaaaacccaaaaaaaaacccbbbbcccccccccccccccccccccbbbbbccccccaaaaaaaaaaaaaaaaaaaaaaccccccccccccccccccccaaaaaaaaaaaaaaacccccbbbbbcccccccccccbbbccccccccccccccaaaaaaaaaaaaaacccccccccccccaaaaaaaaaaccccbbbbcccccccaaaaaaaaaacccccccccccccccaaaaaaaaaaaaaabbbbbbbbcccccccaaaaaaaaaacccbbbccccccaaaaaaaaaaaaaaaaaccccccccccccccccccc/cccbbbbbbbbccccbbbbbbbbbccccbbbbbbbbbcccccccccccccccccccccccaaaaaaaaaccaaaaaaaacccccaaaaaaaaaaaaacccccccccaaaaaaaaaaaaaaaaaaacccaaaaaaaaacccbbbbccccccccccccccccccccccbbbbccccccaaaaaaaaaaaaaaaaaaaaacccccccccccccccccccccaaaaaaaaaaaaaaacccccbbbbbcccccccccccbbbccccccccccccccaaaaaaaaaaaaaccccccccccccccaaaaaaaaaaacccbbbbcccccccaaaaaaaaaacccccccccccccccaaaaaaaaaaaaaabbbbbbbbccccccccaaaaaaaaacccbbbccccccaaaaaaaaaaaaaaaaacccccccccccccccc

Nearest PDB structures (foldseek):
  2akz-assembly1_A  TM=1.002E+00  e=1.826E-87  Homo sapiens
  3ucd-assembly1_B  TM=9.997E-01  e=3.929E-82  Homo sapiens
  3b97-assembly1_A  TM=1.000E+00  e=5.858E-75  Homo sapiens
  2xsx-assembly1_A  TM=9.747E-01  e=1.093E-70  Homo sapiens
  2xh4-assembly2_B  TM=9.854E-01  e=1.695E-57  Saccharomyces cerevisiae

CATH classification: 3.30.390.10 (+1 more: 3.20.20.120)

Sequence (867 aa):
SIEKIWAREILDSRGNPTVEVDLYTAKGLFRAAVPSGASTGIYEALELRDGDKQRYLGKGVLKAVDHINSTIAPALISSGLSVVEQEKLDNLMLELDGTENKSKFGANAILGVSLAVCKAGAAERELPLYRHIAQLAGNSDLILPVPAFNVINGGSHAGNKLAMQEFMILPVGAESFRDAMRLGAEVYHTLKGVIKDKYGKDATNVGDEGGFAPNILENSEALELVKEAIDKAGYTEKIVIGMDVAASEFYRDGKYDLDFKSPTDPSRYITGDQLGALYQDFVRDYPVVSIEDPFDQDDWAAWSKFTANVGIQIVGDDLTVTNPKRIERAVEEKACNCLLLKVNQIGSVTEAIQACKLAQENGWGVMVSHRSGETEDTFIADLVVGLCTGQIKTGAPCRSERLAKYNQLMRIEEELGDEARFAGHNFRNPSVLHHSIEKIWAREILDSRGNPTVEVDLYTAKGLFRAAVPSGASTGIYEALELRDGDKQRYLGKGVLKAVDHINSTIAPALISSGLSVVEQEKLDNLMLELDGTENKSKFGANAILGVSLAVCKAGAAERELPLYRHIAQLAGNSDLILPVPAFNVINGGSHAGNKLAMQEFMILPVGAESFRDAMRLGAEVYHTLKGVIKDKYGKDATNVGDEGGFAPNILENSEALELVKEAIDKAGYTEKIVIGMDVAASEFYRDGKYDLDFKSPTDPSRYITGDQLGALYQDFVRDYPVVSIEDPFDQDDWAAWSKFTANVGIQIVGDDLTVTNPKRIERAVEEKACNCLLLKVNQIGSVTEAIQACKLAQENGWGVMVSHRSGETEDTFIADLVVGLCTGQIKTGAPCRSERLAKYNQLMRIEEELGDEARFAGHNFRNPSV